Protein 3H90 (pdb70)

Radius of gyration: 41.98 Å; Cα contacts (8 Å, |Δi|>4): 1700; chains: 4; bounding box: 96×103×106 Å

Structure (mmCIF, N/CA/C/O backbone):
data_3H90
#
_entry.id   3H90
#
_cell.length_a   105.657
_cell.length_b   130.704
_cell.length_c   115.757
_cell.angle_alpha   90.00
_cell.angle_beta   93.28
_cell.angle_gamma   90.00
#
_symmetry.space_group_name_H-M   'P 1 21 1'
#
loop_
_entity.id
_entity.type
_entity.pdbx_description
1 polymer 'Ferrous-iron efflux pump fieF'
2 non-polymer 'MERCURY (II) ION'
3 non-polymer 'ZINC ION'
4 water water
#
loop_
_atom_site.group_PDB
_atom_site.id
_atom_site.type_symbol
_atom_site.label_atom_id
_atom_site.label_alt_id
_atom_site.label_comp_id
_atom_site.label_asym_id
_atom_site.label_entity_id
_atom_site.label_seq_id
_atom_site.pdbx_PDB_ins_code
_atom_site.Cartn_x
_atom_site.Cartn_y
_atom_site.Cartn_z
_atom_site.occupancy
_atom_site.B_iso_or_equiv
_atom_site.auth_seq_id
_atom_site.auth_comp_id
_atom_site.auth_asym_id
_atom_site.auth_atom_id
_atom_site.pdbx_PDB_model_num
ATOM 1 N N . LEU A 1 1 ? -18.186 -26.336 -20.518 1.00 129.83 8 LEU A N 1
ATOM 2 C CA . LEU A 1 1 ? -18.224 -25.203 -19.545 1.00 120.74 8 LEU A CA 1
ATOM 3 C C . LEU A 1 1 ? -18.346 -23.830 -20.224 1.00 120.23 8 LEU A C 1
ATOM 4 O O . LEU A 1 1 ? -17.393 -23.339 -20.838 1.00 125.73 8 LEU A O 1
ATOM 9 N N . VAL A 1 2 ? -19.536 -23.233 -20.118 1.00 113.96 9 VAL A N 1
ATOM 10 C CA . VAL A 1 2 ? -19.778 -21.847 -20.544 1.00 112.00 9 VAL A CA 1
ATOM 11 C C . VAL A 1 2 ? -19.431 -20.898 -19.376 1.00 104.39 9 VAL A C 1
ATOM 12 O O . VAL A 1 2 ? -18.956 -21.351 -18.328 1.00 100.79 9 VAL A O 1
ATOM 16 N N . SER A 1 3 ? -19.655 -19.595 -19.553 1.00 102.07 10 SER A N 1
ATOM 17 C CA . SER A 1 3 ? -19.341 -18.610 -18.513 1.00 95.84 10 SER A CA 1
ATOM 18 C C . SER A 1 3 ? -20.597 -18.139 -17.784 1.00 88.27 10 SER A C 1
ATOM 19 O O . SER A 1 3 ? -21.695 -18.630 -18.055 1.00 86.45 10 SER A O 1
ATOM 22 N N . ARG A 1 4 ? -20.429 -17.184 -16.869 1.00 83.76 11 ARG A N 1
ATOM 23 C CA . ARG A 1 4 ? -21.533 -16.606 -16.095 1.00 77.32 11 ARG A CA 1
ATOM 24 C C . ARG A 1 4 ? -22.668 -15.972 -16.922 1.00 77.59 11 ARG A C 1
ATOM 25 O O . ARG A 1 4 ? -23.663 -15.504 -16.364 1.00 75.25 11 ARG A O 1
ATOM 33 N N . ALA A 1 5 ? -22.514 -15.966 -18.246 1.00 80.29 12 ALA A N 1
ATOM 34 C CA . ALA A 1 5 ? -23.616 -15.680 -19.164 1.00 80.12 12 ALA A CA 1
ATOM 35 C C . ALA A 1 5 ? -24.616 -16.837 -19.163 1.00 74.58 12 ALA A C 1
ATOM 36 O O . ALA A 1 5 ? -25.640 -16.788 -19.853 1.00 74.96 12 ALA A O 1
ATOM 38 N N . ALA A 1 6 ? -24.299 -17.880 -18.393 1.00 69.45 13 ALA A N 1
ATOM 39 C CA . ALA A 1 6 ? -25.239 -18.951 -18.092 1.00 64.74 13 ALA A CA 1
ATOM 40 C C . ALA A 1 6 ? -26.445 -18.371 -17.361 1.00 60.55 13 ALA A C 1
ATOM 41 O O . ALA A 1 6 ? -27.572 -18.791 -17.597 1.00 59.32 13 ALA A O 1
ATOM 43 N N . ILE A 1 7 ? -26.206 -17.385 -16.495 1.00 59.11 14 ILE A N 1
ATOM 44 C CA . ILE A 1 7 ? -27.296 -16.705 -15.778 1.00 56.83 14 ILE A CA 1
ATOM 45 C C . ILE A 1 7 ? -28.071 -15.762 -16.692 1.00 58.93 14 ILE A C 1
ATOM 46 O O . ILE A 1 7 ? -29.305 -15.694 -16.623 1.00 57.56 14 ILE A O 1
ATOM 51 N N . ALA A 1 8 ? -27.348 -15.042 -17.551 1.00 62.87 15 ALA A N 1
ATOM 52 C CA . ALA A 1 8 ? -27.988 -14.270 -18.605 1.00 66.29 15 ALA A CA 1
ATOM 53 C C . ALA A 1 8 ? -29.084 -15.128 -19.279 1.00 64.31 15 ALA A C 1
ATOM 54 O O . ALA A 1 8 ? -30.210 -14.667 -19.455 1.00 63.89 15 ALA A O 1
ATOM 56 N N . ALA A 1 9 ? -28.758 -16.389 -19.585 1.00 63.60 16 ALA A N 1
ATOM 57 C CA . ALA A 1 9 ? -29.670 -17.316 -20.276 1.00 63.67 16 ALA A CA 1
ATOM 58 C C . ALA A 1 9 ? -30.953 -17.651 -19.506 1.00 59.78 16 ALA A C 1
ATOM 59 O O . ALA A 1 9 ? -32.029 -17.723 -20.104 1.00 60.36 16 ALA A O 1
ATOM 61 N N . THR A 1 10 ? -30.852 -17.853 -18.193 1.00 57.08 17 THR A N 1
ATOM 62 C CA . THR A 1 10 ? -32.045 -18.155 -17.381 1.00 55.25 17 THR A CA 1
ATOM 63 C C . THR A 1 10 ? -33.061 -17.014 -17.355 1.00 55.75 17 THR A C 1
ATOM 64 O O . THR A 1 10 ? -34.278 -17.254 -17.266 1.00 54.56 17 THR A O 1
ATOM 68 N N . ALA A 1 11 ? -32.540 -15.785 -17.410 1.00 58.16 18 ALA A N 1
ATOM 69 C CA . ALA A 1 11 ? -33.352 -14.577 -17.403 1.00 60.62 18 ALA A CA 1
ATOM 70 C C . ALA A 1 11 ? -34.409 -14.561 -18.522 1.00 62.19 18 ALA A C 1
ATOM 71 O O . ALA A 1 11 ? -35.554 -14.158 -18.278 1.00 62.21 18 ALA A O 1
ATOM 73 N N . MET A 1 12 ? -34.043 -15.003 -19.732 1.00 64.67 19 MET A N 1
ATOM 74 C CA . MET A 1 12 ? -35.032 -15.151 -20.807 1.00 66.95 19 MET A CA 1
ATOM 75 C C . MET A 1 12 ? -35.837 -16.409 -20.592 1.00 64.70 19 MET A C 1
ATOM 76 O O . MET A 1 12 ? -36.995 -16.485 -20.999 1.00 64.88 19 MET A O 1
ATOM 81 N N . ALA A 1 13 ? -35.218 -17.410 -19.974 1.00 63.74 20 ALA A N 1
ATOM 82 C CA . ALA A 1 13 ? -35.926 -18.651 -19.683 1.00 63.51 20 ALA A CA 1
ATOM 83 C C . ALA A 1 13 ? -37.116 -18.362 -18.771 1.00 62.26 20 ALA A C 1
ATOM 84 O O . ALA A 1 13 ? -38.111 -19.088 -18.796 1.00 62.49 20 ALA A O 1
ATOM 86 N N . SER A 1 14 ? -36.999 -17.298 -17.974 1.00 62.42 21 SER A N 1
ATOM 87 C CA . SER A 1 14 ? -38.125 -16.767 -17.218 1.00 63.48 21 SER A CA 1
ATOM 88 C C . SER A 1 14 ? -39.156 -16.160 -18.162 1.00 65.51 21 SER A C 1
ATOM 89 O O . SER A 1 14 ? -40.365 -16.285 -17.943 1.00 65.76 21 SER A O 1
ATOM 92 N N . LEU A 1 15 ? -38.668 -15.503 -19.212 1.00 68.33 22 LEU A N 1
ATOM 93 C CA . LEU A 1 15 ? -39.534 -14.933 -20.246 1.00 71.47 22 LEU A CA 1
ATOM 94 C C . LEU A 1 15 ? -40.063 -16.015 -21.189 1.00 72.93 22 LEU A C 1
ATOM 95 O O . LEU A 1 15 ? -40.763 -15.713 -22.151 1.00 74.99 22 LEU A O 1
ATOM 100 N N . LEU A 1 16 ? -39.710 -17.272 -20.908 1.00 73.54 23 LEU A N 1
ATOM 101 C CA . LEU A 1 16 ? -40.355 -18.430 -21.530 1.00 76.60 23 LEU A CA 1
ATOM 102 C C . LEU A 1 16 ? -41.836 -18.399 -21.176 1.00 77.46 23 LEU A C 1
ATOM 103 O O . LEU A 1 16 ? -42.693 -18.786 -21.983 1.00 79.36 23 LEU A O 1
ATOM 108 N N . LEU A 1 17 ? -42.121 -17.905 -19.972 1.00 77.60 24 LEU A N 1
ATOM 109 C CA . LEU A 1 17 ? -43.490 -17.773 -19.496 1.00 80.08 24 LEU A CA 1
ATOM 110 C C . LEU A 1 17 ? -44.289 -16.718 -20.304 1.00 82.60 24 LEU A C 1
ATOM 111 O O . LEU A 1 17 ? -45.485 -16.501 -20.065 1.00 83.27 24 LEU A O 1
ATOM 116 N N . LEU A 1 18 ? -43.611 -16.087 -21.268 1.00 85.76 25 LEU A N 1
ATOM 117 C CA . LEU A 1 18 ? -44.265 -15.298 -22.317 1.00 90.08 25 LEU A CA 1
ATOM 118 C C . LEU A 1 18 ? -45.268 -16.139 -23.100 1.00 92.83 25 LEU A C 1
ATOM 119 O O . LEU A 1 18 ? -46.354 -15.658 -23.438 1.00 94.04 25 LEU A O 1
ATOM 124 N N . ILE A 1 19 ? -44.904 -17.386 -23.400 1.00 95.67 26 ILE A N 1
ATOM 125 C CA . ILE A 1 19 ? -45.824 -18.280 -24.108 1.00 100.28 26 ILE A CA 1
ATOM 126 C C . ILE A 1 19 ? -46.960 -18.727 -23.190 1.00 100.89 26 ILE A C 1
ATOM 127 O O . ILE A 1 19 ? -48.055 -19.023 -23.667 1.00 103.00 26 ILE A O 1
ATOM 132 N N . LYS A 1 20 ? -46.695 -18.755 -21.881 1.00 100.94 27 LYS A N 1
ATOM 133 C CA . LYS A 1 20 ? -47.713 -19.103 -20.892 1.00 103.74 27 LYS A CA 1
ATOM 134 C C . LYS A 1 20 ? -48.792 -18.022 -20.774 1.00 105.72 27 LYS A C 1
ATOM 135 O O . LYS A 1 20 ? -49.954 -18.328 -20.483 1.00 107.50 27 LYS A O 1
ATOM 141 N N . ILE A 1 21 ? -48.405 -16.764 -20.995 1.00 107.60 28 ILE A N 1
ATOM 142 C CA . ILE A 1 21 ? -49.369 -15.663 -21.046 1.00 111.53 28 ILE A CA 1
ATOM 143 C C . ILE A 1 21 ? -50.233 -15.810 -22.295 1.00 115.41 28 ILE A C 1
ATOM 144 O O . ILE A 1 21 ? -51.394 -15.408 -22.295 1.00 116.77 28 ILE A O 1
ATOM 149 N N . PHE A 1 22 ? -49.662 -16.398 -23.348 1.00 119.41 29 PHE A N 1
ATOM 150 C CA . PHE A 1 22 ? -50.430 -16.723 -24.544 1.00 125.32 29 PHE A CA 1
ATOM 151 C C . PHE A 1 22 ? -51.145 -18.072 -24.414 1.00 128.91 29 PHE A C 1
ATOM 152 O O . PHE A 1 22 ? -52.164 -18.303 -25.067 1.00 131.45 29 PHE A O 1
ATOM 160 N N . ALA A 1 23 ? -50.618 -18.954 -23.567 1.00 131.27 30 ALA A N 1
ATOM 161 C CA . ALA A 1 23 ? -51.290 -20.216 -23.255 1.00 137.08 30 ALA A CA 1
ATOM 162 C C . ALA A 1 23 ? -52.417 -19.976 -22.254 1.00 139.44 30 ALA A C 1
ATOM 163 O O . ALA A 1 23 ? -52.863 -20.892 -21.561 1.00 142.30 30 ALA A O 1
ATOM 165 N N . TRP A 1 24 ? -52.845 -18.720 -22.176 1.00 140.80 31 TRP A N 1
ATOM 166 C CA . TRP A 1 24 ? -54.084 -18.334 -21.525 1.00 145.51 31 TRP A CA 1
ATOM 167 C C . TRP A 1 24 ? -55.134 -18.260 -22.648 1.00 149.54 31 TRP A C 1
ATOM 168 O O . TRP A 1 24 ? -54.763 -18.268 -23.824 1.00 149.77 31 TRP A O 1
ATOM 179 N N . TRP A 1 25 ? -56.425 -18.203 -22.317 1.00 154.92 32 TRP A N 1
ATOM 180 C CA . TRP A 1 25 ? -57.445 -18.057 -23.368 1.00 159.65 32 TRP A CA 1
ATOM 181 C C . TRP A 1 25 ? -58.689 -17.232 -23.054 1.00 162.88 32 TRP A C 1
ATOM 182 O O . TRP A 1 25 ? -59.354 -17.429 -22.034 1.00 165.34 32 TRP A O 1
ATOM 193 N N . TYR A 1 26 ? -58.980 -16.312 -23.968 1.00 165.05 33 TYR A N 1
ATOM 194 C CA . TYR A 1 26 ? -60.244 -15.588 -24.004 1.00 169.52 33 TYR A CA 1
ATOM 195 C C . TYR A 1 26 ? -60.941 -15.790 -25.362 1.00 171.90 33 TYR A C 1
ATOM 196 O O . TYR A 1 26 ? -62.150 -16.041 -25.412 1.00 174.68 33 TYR A O 1
ATOM 205 N N . THR A 1 27 ? -60.177 -15.680 -26.451 1.00 172.16 34 THR A N 1
ATOM 206 C CA . THR A 1 27 ? -60.710 -15.849 -27.814 1.00 175.59 34 THR A CA 1
ATOM 207 C C . THR A 1 27 ? -60.829 -17.331 -28.202 1.00 178.42 34 THR A C 1
ATOM 208 O O . THR A 1 27 ? -61.642 -17.695 -29.057 1.00 182.23 34 THR A O 1
ATOM 212 N N . GLY A 1 28 ? -60.015 -18.175 -27.570 1.00 177.48 35 GLY A N 1
ATOM 213 C CA . GLY A 1 28 ? -60.115 -19.626 -27.726 1.00 181.03 35 GLY A CA 1
ATOM 214 C C . GLY A 1 28 ? -61.341 -20.158 -27.008 1.00 183.03 35 GLY A C 1
ATOM 215 O O . GLY A 1 28 ? -62.115 -20.928 -27.574 1.00 188.22 35 GLY A O 1
ATOM 216 N N . SER A 1 29 ? -61.503 -19.746 -25.752 1.00 216.03 36 SER A N 1
ATOM 217 C CA . SER A 1 29 ? -62.700 -20.030 -24.964 1.00 214.77 36 SER A CA 1
ATOM 218 C C . SER A 1 29 ? -62.981 -18.859 -24.029 1.00 210.92 36 SER A C 1
ATOM 219 O O . SER A 1 29 ? -62.143 -18.505 -23.199 1.00 207.17 36 SER A O 1
ATOM 222 N N . VAL A 1 30 ? -64.161 -18.261 -24.177 1.00 211.64 37 VAL A N 1
ATOM 223 C CA . VAL A 1 30 ? -64.543 -17.080 -23.397 1.00 208.16 37 VAL A CA 1
ATOM 224 C C . VAL A 1 30 ? -64.791 -17.417 -21.915 1.00 202.98 37 VAL A C 1
ATOM 225 O O . VAL A 1 30 ? -65.924 -17.616 -21.471 1.00 203.69 37 VAL A O 1
ATOM 229 N N . SER A 1 31 ? -63.693 -17.497 -21.169 1.00 197.21 38 SER A N 1
ATOM 230 C CA . SER A 1 31 ? -63.710 -17.803 -19.743 1.00 191.43 38 SER A CA 1
ATOM 231 C C . SER A 1 31 ? -62.454 -17.211 -19.110 1.00 186.04 38 SER A C 1
ATOM 232 O O . SER A 1 31 ? -61.391 -17.185 -19.740 1.00 185.98 38 SER A O 1
ATOM 235 N N . ILE A 1 32 ? -62.575 -16.734 -17.873 1.00 180.56 39 ILE A N 1
ATOM 236 C CA . ILE A 1 32 ? -61.469 -16.034 -17.208 1.00 174.67 39 ILE A CA 1
ATOM 237 C C . ILE A 1 32 ? -61.254 -16.473 -15.752 1.00 169.11 39 ILE A C 1
ATOM 238 O O . ILE A 1 32 ? -62.210 -16.629 -14.984 1.00 168.75 39 ILE A O 1
ATOM 243 N N . LEU A 1 33 ? -59.987 -16.690 -15.402 1.00 163.60 40 LEU A N 1
ATOM 244 C CA . LEU A 1 33 ? -59.575 -16.939 -14.024 1.00 157.35 40 LEU A CA 1
ATOM 245 C C . LEU A 1 33 ? -58.501 -15.908 -13.634 1.00 152.77 40 LEU A C 1
ATOM 246 O O . LEU A 1 33 ? -58.268 -14.946 -14.372 1.00 153.26 40 LEU A O 1
ATOM 251 N N . ALA A 1 34 ? -57.853 -16.101 -12.485 1.00 147.12 41 ALA A N 1
ATOM 252 C CA . ALA A 1 34 ? -56.912 -15.108 -11.948 1.00 141.85 41 ALA A CA 1
ATOM 253 C C . ALA A 1 34 ? -55.450 -15.308 -12.364 1.00 138.56 41 ALA A C 1
ATOM 254 O O . ALA A 1 34 ? -54.686 -14.342 -12.422 1.00 137.34 41 ALA A O 1
ATOM 256 N N . ALA A 1 35 ? -55.069 -16.551 -12.656 1.00 135.97 42 ALA A N 1
ATOM 257 C CA . ALA A 1 35 ? -53.675 -16.893 -12.975 1.00 132.17 42 ALA A CA 1
ATOM 258 C C . ALA A 1 35 ? -53.225 -16.488 -14.391 1.00 131.51 42 ALA A C 1
ATOM 259 O O . ALA A 1 35 ? -52.329 -17.114 -14.973 1.00 131.50 42 ALA A O 1
ATOM 261 N N . LEU A 1 36 ? -53.855 -15.447 -14.934 1.00 129.90 43 LEU A N 1
ATOM 262 C CA . LEU A 1 36 ? -53.421 -14.812 -16.182 1.00 128.60 43 LEU A CA 1
ATOM 263 C C . LEU A 1 36 ? -52.728 -13.481 -15.866 1.00 124.89 43 LEU A C 1
ATOM 264 O O . LEU A 1 36 ? -52.043 -12.902 -16.717 1.00 125.34 43 LEU A O 1
ATOM 269 N N . VAL A 1 37 ? -52.925 -13.013 -14.634 1.00 120.21 44 VAL A N 1
ATOM 270 C CA . VAL A 1 37 ? -52.356 -11.758 -14.147 1.00 115.96 44 VAL A CA 1
ATOM 271 C C . VAL A 1 37 ? -51.110 -12.041 -13.317 1.00 111.24 44 VAL A C 1
ATOM 272 O O . VAL A 1 37 ? -50.130 -11.302 -13.395 1.00 110.16 44 VAL A O 1
ATOM 276 N N . ASP A 1 38 ? -51.156 -13.109 -12.523 1.00 107.41 45 ASP A N 1
ATOM 277 C CA . ASP A 1 38 ? -49.976 -13.594 -11.817 1.00 102.63 45 ASP A CA 1
ATOM 278 C C . ASP A 1 38 ? -48.849 -13.838 -12.825 1.00 100.86 45 ASP A C 1
ATOM 279 O O . ASP A 1 38 ? -47.690 -13.531 -12.549 1.00 99.20 45 ASP A O 1
ATOM 284 N N . SER A 1 39 ? -49.200 -14.363 -13.998 1.00 100.28 46 SER A N 1
ATOM 285 C CA . SER A 1 39 ? -48.219 -14.609 -15.055 1.00 98.37 46 SER A CA 1
ATOM 286 C C . SER A 1 39 ? -48.014 -13.398 -15.987 1.00 97.45 46 SER A C 1
ATOM 287 O O . SER A 1 39 ? -47.170 -13.435 -16.886 1.00 97.88 46 SER A O 1
ATOM 290 N N . LEU A 1 40 ? -48.783 -12.332 -15.770 1.00 95.13 47 LEU A N 1
ATOM 291 C CA . LEU A 1 40 ? -48.519 -11.051 -16.433 1.00 93.84 47 LEU A CA 1
ATOM 292 C C . LEU A 1 40 ? -47.589 -10.213 -15.559 1.00 89.57 47 LEU A C 1
ATOM 293 O O . LEU A 1 40 ? -46.742 -9.477 -16.067 1.00 89.46 47 LEU A O 1
ATOM 298 N N . VAL A 1 41 ? -47.769 -10.331 -14.244 1.00 85.36 48 VAL A N 1
ATOM 299 C CA . VAL A 1 41 ? -46.820 -9.823 -13.259 1.00 80.66 48 VAL A CA 1
ATOM 300 C C . VAL A 1 41 ? -45.452 -10.470 -13.509 1.00 77.98 48 VAL A C 1
ATOM 301 O O . VAL A 1 41 ? -44.440 -9.773 -13.571 1.00 77.00 48 VAL A O 1
ATOM 305 N N . ASP A 1 42 ? -45.443 -11.793 -13.687 1.00 76.04 49 ASP A N 1
ATOM 306 C CA . ASP A 1 42 ? -44.219 -12.557 -13.966 1.00 73.27 49 ASP A CA 1
ATOM 307 C C . ASP A 1 42 ? -43.390 -11.991 -15.117 1.00 72.68 49 ASP A C 1
ATOM 308 O O . ASP A 1 42 ? -42.182 -11.807 -14.971 1.00 71.27 49 ASP A O 1
ATOM 313 N N . ILE A 1 43 ? -44.037 -11.716 -16.250 1.00 73.22 50 ILE A N 1
ATOM 314 C CA . ILE A 1 43 ? -43.357 -11.119 -17.404 1.00 72.76 50 ILE A CA 1
ATOM 315 C C . ILE A 1 43 ? -42.611 -9.857 -16.990 1.00 70.02 50 ILE A C 1
ATOM 316 O O . ILE A 1 43 ? -41.410 -9.746 -17.232 1.00 69.35 50 ILE A O 1
ATOM 321 N N . GLY A 1 44 ? -43.317 -8.926 -16.350 1.00 68.13 51 GLY A N 1
ATOM 322 C CA . GLY A 1 44 ? -42.712 -7.676 -15.887 1.00 65.01 51 GLY A CA 1
ATOM 323 C C . GLY A 1 44 ? -41.579 -7.903 -14.898 1.00 60.92 51 GLY A C 1
ATOM 324 O O . GLY A 1 44 ? -40.416 -7.587 -15.182 1.00 60.08 51 GLY A O 1
ATOM 325 N N . ALA A 1 45 ? -41.934 -8.467 -13.743 1.00 58.04 52 ALA A N 1
ATOM 326 C CA . ALA A 1 45 ? -40.990 -8.776 -12.670 1.00 54.28 52 ALA A CA 1
ATOM 327 C C . ALA A 1 45 ? -39.699 -9.387 -13.194 1.00 52.54 52 ALA A C 1
ATOM 328 O O . ALA A 1 45 ? -38.623 -8.797 -13.057 1.00 51.57 52 ALA A O 1
ATOM 330 N N . SER A 1 46 ? -39.804 -10.562 -13.805 1.00 51.70 53 SER A N 1
ATOM 331 C CA . SER A 1 46 ? -38.602 -11.265 -14.236 1.00 49.91 53 SER A CA 1
ATOM 332 C C . SER A 1 46 ? -37.976 -10.715 -15.522 1.00 49.95 53 SER A C 1
ATOM 333 O O . SER A 1 46 ? -36.859 -11.098 -15.882 1.00 49.69 53 SER A O 1
ATOM 336 N N . LEU A 1 47 ? -38.677 -9.804 -16.194 1.00 49.99 54 LEU A N 1
ATOM 337 C CA . LEU A 1 47 ? -38.056 -9.026 -17.263 1.00 49.77 54 LEU A CA 1
ATOM 338 C C . LEU A 1 47 ? -37.158 -7.952 -16.660 1.00 47.46 54 LEU A C 1
ATOM 339 O O . LEU A 1 47 ? -36.030 -7.750 -17.122 1.00 47.11 54 LEU A O 1
ATOM 344 N N . THR A 1 48 ? -37.669 -7.265 -15.634 1.00 45.53 55 THR A N 1
ATOM 345 C CA . THR A 1 48 ? -36.862 -6.348 -14.827 1.00 42.93 55 THR A CA 1
ATOM 346 C C . THR A 1 48 ? -35.632 -7.097 -14.381 1.00 40.52 55 THR A C 1
ATOM 347 O O . THR A 1 48 ? -34.518 -6.625 -14.574 1.00 39.99 55 THR A O 1
ATOM 351 N N . ASN A 1 49 ? -35.847 -8.277 -13.804 1.00 38.91 56 ASN A N 1
ATOM 352 C CA . ASN A 1 49 ? -34.754 -9.106 -13.325 1.00 36.85 56 ASN A CA 1
ATOM 353 C C . ASN A 1 49 ? -33.675 -9.366 -14.388 1.00 36.64 56 ASN A C 1
ATOM 354 O O . ASN A 1 49 ? -32.483 -9.312 -14.078 1.00 35.33 56 ASN A O 1
ATOM 359 N N . LEU A 1 50 ? -34.091 -9.617 -15.632 1.00 37.71 57 LEU A N 1
ATOM 360 C CA . LEU A 1 50 ? -33.145 -9.800 -16.741 1.00 38.03 57 LEU A CA 1
ATOM 361 C C . LEU A 1 50 ? -32.280 -8.563 -16.949 1.00 37.51 57 LEU A C 1
ATOM 362 O O . LEU A 1 50 ? -31.068 -8.662 -17.135 1.00 36.96 57 LEU A O 1
ATOM 367 N N . LEU A 1 51 ? -32.916 -7.398 -16.925 1.00 37.86 58 LEU A N 1
ATOM 368 C CA . LEU A 1 51 ? -32.207 -6.133 -17.052 1.00 37.47 58 LEU A CA 1
ATOM 369 C C . LEU A 1 51 ? -31.231 -5.924 -15.906 1.00 34.92 58 LEU A C 1
ATOM 370 O O . LEU A 1 51 ? -30.106 -5.512 -16.135 1.00 34.47 58 LEU A O 1
ATOM 375 N N . VAL A 1 52 ? -31.662 -6.214 -14.681 1.00 33.38 59 VAL A N 1
ATOM 376 C CA . VAL A 1 52 ? -30.824 -6.012 -13.510 1.00 31.54 59 VAL A CA 1
ATOM 377 C C . VAL A 1 52 ? -29.586 -6.908 -13.538 1.00 30.96 59 VAL A C 1
ATOM 378 O O . VAL A 1 52 ? -28.488 -6.452 -13.192 1.00 30.18 59 VAL A O 1
ATOM 382 N N . VAL A 1 53 ? -29.742 -8.168 -13.954 1.00 31.51 60 VAL A N 1
ATOM 383 C CA . VAL A 1 53 ? -28.572 -9.056 -14.059 1.00 31.20 60 VAL A CA 1
ATOM 384 C C . VAL A 1 53 ? -27.632 -8.549 -15.155 1.00 32.03 60 VAL A C 1
ATOM 385 O O . VAL A 1 53 ? -26.412 -8.524 -14.969 1.00 31.12 60 VAL A O 1
ATOM 389 N N . ARG A 1 54 ? -28.216 -8.117 -16.275 1.00 33.98 61 ARG A N 1
ATOM 390 C CA . ARG A 1 54 ? -27.453 -7.581 -17.388 1.00 35.61 61 ARG A CA 1
ATOM 391 C C . ARG A 1 54 ? -26.643 -6.355 -16.945 1.00 34.46 61 ARG A C 1
ATOM 392 O O . ARG A 1 54 ? -25.522 -6.142 -17.432 1.00 34.24 61 ARG A O 1
ATOM 400 N N . TYR A 1 55 ? -27.204 -5.576 -16.012 1.00 33.79 62 TYR A N 1
ATOM 401 C CA . TYR A 1 55 ? -26.463 -4.508 -15.338 1.00 32.76 62 TYR A CA 1
ATOM 402 C C . TYR A 1 55 ? -25.392 -5.116 -14.448 1.00 31.34 62 TYR A C 1
ATOM 403 O O . TYR A 1 55 ? -24.236 -4.676 -14.464 1.00 30.85 62 TYR A O 1
ATOM 412 N N . SER A 1 56 ? -25.790 -6.142 -13.696 1.00 30.93 63 SER A N 1
ATOM 413 C CA . SER A 1 56 ? -24.907 -6.863 -12.780 1.00 30.15 63 SER A CA 1
ATOM 414 C C . SER A 1 56 ? -23.616 -7.346 -13.457 1.00 30.29 63 SER A C 1
ATOM 415 O O . SER A 1 56 ? -22.539 -7.377 -12.824 1.00 29.31 63 SER A O 1
ATOM 418 N N . LEU A 1 57 ? -23.723 -7.704 -14.739 1.00 31.56 64 LEU A N 1
ATOM 419 C CA . LEU A 1 57 ? -22.600 -8.313 -15.456 1.00 32.13 64 LEU A CA 1
ATOM 420 C C . LEU A 1 57 ? -21.569 -7.342 -16.038 1.00 32.64 64 LEU A C 1
ATOM 421 O O . LEU A 1 57 ? -20.503 -7.768 -16.496 1.00 32.35 64 LEU A O 1
ATOM 426 N N . GLN A 1 58 ? -21.887 -6.048 -16.025 1.00 33.73 65 GLN A N 1
ATOM 427 C CA . GLN A 1 58 ? -20.973 -5.032 -16.540 1.00 34.65 65 GLN A CA 1
ATOM 428 C C . GLN A 1 58 ? -19.676 -5.015 -15.763 1.00 33.48 65 GLN A C 1
ATOM 429 O O . GLN A 1 58 ? -19.686 -5.221 -14.553 1.00 32.83 65 GLN A O 1
ATOM 435 N N . PRO A 1 59 ? -18.551 -4.782 -16.453 1.00 33.75 66 PRO A N 1
ATOM 436 C CA . PRO A 1 59 ? -17.260 -4.711 -15.776 1.00 32.84 66 PRO A CA 1
ATOM 437 C C . PRO A 1 59 ? -17.050 -3.362 -15.099 1.00 32.90 66 PRO A C 1
ATOM 438 O O . PRO A 1 59 ? -17.913 -2.487 -15.198 1.00 33.50 66 PRO A O 1
ATOM 442 N N . ALA A 1 60 ? -15.913 -3.214 -14.418 1.00 32.48 67 ALA A N 1
ATOM 443 C CA . ALA A 1 60 ? -15.538 -1.990 -13.703 1.00 32.90 67 ALA A CA 1
ATOM 444 C C . ALA A 1 60 ? -15.804 -0.722 -14.500 1.00 34.46 67 ALA A C 1
ATOM 445 O O . ALA A 1 60 ? -15.413 -0.607 -15.660 1.00 35.04 67 ALA A O 1
ATOM 447 N N . ASP A 1 61 ? -16.454 0.227 -13.832 1.00 35.56 68 ASP A N 1
ATOM 448 C CA . ASP A 1 61 ? -17.016 1.438 -14.416 1.00 37.21 68 ASP A CA 1
ATOM 449 C C . ASP A 1 61 ? -16.100 2.585 -14.079 1.00 37.95 68 ASP A C 1
ATOM 450 O O . ASP A 1 61 ? -15.026 2.393 -13.509 1.00 37.07 68 ASP A O 1
ATOM 455 N N . ASP A 1 62 ? -16.530 3.797 -14.387 1.00 40.05 69 ASP A N 1
ATOM 456 C CA . ASP A 1 62 ? -15.801 4.944 -13.872 1.00 41.05 69 ASP A CA 1
ATOM 457 C C . ASP A 1 62 ? -16.178 5.186 -12.417 1.00 40.36 69 ASP A C 1
ATOM 458 O O . ASP A 1 62 ? -15.305 5.411 -11.586 1.00 40.29 69 ASP A O 1
ATOM 463 N N . ASN A 1 63 ? -17.470 5.122 -12.105 1.00 39.88 70 ASN A N 1
ATOM 464 C CA . ASN A 1 63 ? -17.902 5.309 -10.723 1.00 38.98 70 ASN A CA 1
ATOM 465 C C . ASN A 1 63 ? -18.413 4.064 -10.012 1.00 36.46 70 ASN A C 1
ATOM 466 O O . ASN A 1 63 ? -19.008 4.153 -8.937 1.00 36.68 70 ASN A O 1
ATOM 471 N N . HIS A 1 64 ? -18.163 2.904 -10.617 1.00 33.72 71 HIS A N 1
ATOM 472 C CA . HIS A 1 64 ? -18.209 1.617 -9.913 1.00 30.81 71 HIS A CA 1
ATOM 473 C C . HIS A 1 64 ? -16.859 0.912 -10.110 1.00 28.74 71 HIS A C 1
ATOM 474 O O . HIS A 1 64 ? -16.698 0.070 -10.983 1.00 27.99 71 HIS A O 1
ATOM 481 N N . SER A 1 65 ? -15.879 1.290 -9.301 1.00 27.56 72 SER A N 1
ATOM 482 C CA . SER A 1 65 ? -14.495 0.844 -9.497 1.00 25.78 72 SER A CA 1
ATOM 483 C C . SER A 1 65 ? -14.257 -0.578 -8.983 1.00 23.86 72 SER A C 1
ATOM 484 O O . SER A 1 65 ? -13.263 -1.227 -9.311 1.00 22.94 72 SER A O 1
ATOM 487 N N . PHE A 1 66 ? -15.192 -1.035 -8.160 1.00 23.02 73 PHE A N 1
ATOM 488 C CA . PHE A 1 66 ? -15.361 -2.445 -7.833 1.00 21.30 73 PHE A CA 1
ATOM 489 C C . PHE A 1 66 ? -16.439 -3.000 -8.780 1.00 20.42 73 PHE A C 1
ATOM 490 O O . PHE A 1 66 ? -16.680 -2.440 -9.841 1.00 20.81 73 PHE A O 1
ATOM 498 N N . GLY A 1 67 ? -17.096 -4.087 -8.432 1.00 19.47 74 GLY A N 1
ATOM 499 C CA . GLY A 1 67 ? -18.072 -4.653 -9.369 1.00 18.70 74 GLY A CA 1
ATOM 500 C C . GLY A 1 67 ? -19.318 -3.831 -9.701 1.00 18.26 74 GLY A C 1
ATOM 501 O O . GLY A 1 67 ? -19.400 -2.637 -9.440 1.00 18.69 74 GLY A O 1
ATOM 502 N N . HIS A 1 68 ? -20.266 -4.499 -10.338 1.00 17.38 75 HIS A N 1
ATOM 503 C CA . HIS A 1 68 ? -21.645 -4.093 -10.356 1.00 17.01 75 HIS A CA 1
ATOM 504 C C . HIS A 1 68 ? -22.368 -5.264 -9.694 1.00 16.42 75 HIS A C 1
ATOM 505 O O . HIS A 1 68 ? -23.608 -5.350 -9.704 1.00 16.65 75 HIS A O 1
ATOM 512 N N . GLY A 1 69 ? -21.570 -6.176 -9.131 1.00 15.17 76 GLY A N 1
ATOM 513 C CA . GLY A 1 69 ? -22.056 -7.456 -8.611 1.00 13.97 76 GLY A CA 1
ATOM 514 C C . GLY A 1 69 ? -23.287 -7.344 -7.735 1.00 13.49 76 GLY A C 1
ATOM 515 O O . GLY A 1 69 ? -24.300 -8.002 -7.999 1.00 13.80 76 GLY A O 1
ATOM 516 N N . LYS A 1 70 ? -23.184 -6.495 -6.709 1.00 12.71 77 LYS A N 1
ATOM 517 C CA . LYS A 1 70 ? -24.242 -6.255 -5.722 1.00 12.48 77 LYS A CA 1
ATOM 518 C C . LYS A 1 70 ? -25.650 -6.089 -6.312 1.00 12.47 77 LYS A C 1
ATOM 519 O O . LYS A 1 70 ? -26.657 -6.341 -5.631 1.00 12.49 77 LYS A O 1
ATOM 525 N N . ALA A 1 71 ? -25.714 -5.671 -7.575 1.00 12.11 78 ALA A N 1
ATOM 526 C CA . ALA A 1 71 ? -26.982 -5.561 -8.278 1.00 12.55 78 ALA A CA 1
ATOM 527 C C . ALA A 1 71 ? -27.800 -6.822 -8.071 1.00 12.62 78 ALA A C 1
ATOM 528 O O . ALA A 1 71 ? -29.004 -6.751 -7.828 1.00 13.06 78 ALA A O 1
ATOM 530 N N . GLU A 1 72 ? -27.134 -7.972 -8.146 1.00 12.48 79 GLU A N 1
ATOM 531 C CA . GLU A 1 72 ? -27.786 -9.266 -7.919 1.00 13.17 79 GLU A CA 1
ATOM 532 C C . GLU A 1 72 ? -28.433 -9.346 -6.534 1.00 12.83 79 GLU A C 1
ATOM 533 O O . GLU A 1 72 ? -29.624 -9.646 -6.413 1.00 12.94 79 GLU A O 1
ATOM 539 N N . SER A 1 73 ? -27.648 -9.059 -5.500 1.00 12.26 80 SER A N 1
ATOM 540 C CA . SER A 1 73 ? -28.141 -9.133 -4.129 1.00 12.65 80 SER A CA 1
ATOM 541 C C . SER A 1 73 ? -29.291 -8.158 -3.862 1.00 13.05 80 SER A C 1
ATOM 542 O O . SER A 1 73 ? -30.224 -8.488 -3.122 1.00 13.68 80 SER A O 1
ATOM 545 N N . LEU A 1 74 ? -29.224 -6.966 -4.462 1.00 12.86 81 LEU A N 1
ATOM 546 C CA . LEU A 1 74 ? -30.355 -6.039 -4.461 1.00 13.17 81 LEU A CA 1
ATOM 547 C C . LEU A 1 74 ? -31.536 -6.737 -5.104 1.00 13.83 81 LEU A C 1
ATOM 548 O O . LEU A 1 74 ? -32.583 -6.910 -4.472 1.00 14.26 81 LEU A O 1
ATOM 553 N N . ALA A 1 75 ? -31.348 -7.174 -6.350 1.00 14.24 82 ALA A N 1
ATOM 554 C CA . ALA A 1 75 ? -32.405 -7.854 -7.115 1.00 15.30 82 ALA A CA 1
ATOM 555 C C . ALA A 1 75 ? -33.014 -9.018 -6.323 1.00 15.74 82 ALA A C 1
ATOM 556 O O . ALA A 1 75 ? -34.228 -9.243 -6.363 1.00 16.18 82 ALA A O 1
ATOM 558 N N . ALA A 1 76 ? -32.160 -9.739 -5.596 1.00 15.86 83 ALA A N 1
ATOM 559 C CA . ALA A 1 76 ? -32.610 -10.792 -4.695 1.00 16.81 83 ALA A CA 1
ATOM 560 C C . ALA A 1 76 ? -33.475 -10.183 -3.610 1.00 17.85 83 ALA A C 1
ATOM 561 O O . ALA A 1 76 ? -34.668 -10.498 -3.519 1.00 18.37 83 ALA A O 1
ATOM 563 N N . LEU A 1 77 ? -32.882 -9.287 -2.820 1.00 18.63 84 LEU A N 1
ATOM 564 C CA . LEU A 1 77 ? -33.583 -8.663 -1.702 1.00 20.39 84 LEU A CA 1
ATOM 565 C C . LEU A 1 77 ? -34.900 -8.051 -2.131 1.00 22.22 84 LEU A C 1
ATOM 566 O O . LEU A 1 77 ? -35.867 -8.120 -1.384 1.00 23.14 84 LEU A O 1
ATOM 571 N N . ALA A 1 78 ? -34.940 -7.464 -3.327 1.00 23.81 85 ALA A N 1
ATOM 572 C CA . ALA A 1 78 ? -36.198 -6.969 -3.896 1.00 26.38 85 ALA A CA 1
ATOM 573 C C . ALA A 1 78 ? -37.223 -8.101 -3.968 1.00 28.07 85 ALA A C 1
ATOM 574 O O . ALA A 1 78 ? -38.345 -7.982 -3.445 1.00 28.67 85 ALA A O 1
ATOM 576 N N . GLN A 1 79 ? -36.811 -9.203 -4.595 1.00 29.72 86 GLN A N 1
ATOM 577 C CA . GLN A 1 79 ? -37.710 -10.320 -4.867 1.00 32.36 86 GLN A CA 1
ATOM 578 C C . GLN A 1 79 ? -38.118 -11.012 -3.579 1.00 34.13 86 GLN A C 1
ATOM 579 O O . GLN A 1 79 ? -39.296 -11.325 -3.392 1.00 34.84 86 GLN A O 1
ATOM 585 N N . SER A 1 80 ? -37.158 -11.203 -2.677 1.00 35.98 87 SER A N 1
ATOM 586 C CA . SER A 1 80 ? -37.434 -11.855 -1.398 1.00 38.79 87 SER A CA 1
ATOM 587 C C . SER A 1 80 ? -38.523 -11.148 -0.582 1.00 41.25 87 SER A C 1
ATOM 588 O O . SER A 1 80 ? -39.280 -11.806 0.125 1.00 42.12 87 SER A O 1
ATOM 591 N N . MET A 1 81 ? -38.599 -9.821 -0.674 1.00 43.62 88 MET A N 1
ATOM 592 C CA . MET A 1 81 ? -39.666 -9.074 -0.003 1.00 47.15 88 MET A CA 1
ATOM 593 C C . MET A 1 81 ? -41.020 -9.332 -0.663 1.00 48.79 88 MET A C 1
ATOM 594 O O . MET A 1 81 ? -42.016 -9.573 0.025 1.00 49.58 88 MET A O 1
ATOM 599 N N . PHE A 1 82 ? -41.046 -9.284 -1.995 1.00 50.56 89 PHE A N 1
ATOM 600 C CA . PHE A 1 82 ? -42.275 -9.494 -2.773 1.00 53.17 89 PHE A CA 1
ATOM 601 C C . PHE A 1 82 ? -42.764 -10.945 -2.707 1.00 54.81 89 PHE A C 1
ATOM 602 O O . PHE A 1 82 ? -43.964 -11.209 -2.723 1.00 55.52 89 PHE A O 1
ATOM 610 N N . ILE A 1 83 ? -41.824 -11.881 -2.639 1.00 56.45 90 ILE A N 1
ATOM 611 C CA . ILE A 1 83 ? -42.148 -13.293 -2.488 1.00 59.02 90 ILE A CA 1
ATOM 612 C C . ILE A 1 83 ? -42.529 -13.578 -1.032 1.00 61.39 90 ILE A C 1
ATOM 613 O O . ILE A 1 83 ? -43.416 -14.390 -0.762 1.00 62.20 90 ILE A O 1
ATOM 618 N N . SER A 1 84 ? -41.873 -12.880 -0.108 1.00 63.83 91 SER A N 1
ATOM 619 C CA . SER A 1 84 ? -42.202 -12.951 1.315 1.00 67.37 91 SER A CA 1
ATOM 620 C C . SER A 1 84 ? -43.576 -12.338 1.612 1.00 70.40 91 SER A C 1
ATOM 621 O O . SER A 1 84 ? -44.190 -12.630 2.641 1.00 71.17 91 SER A O 1
ATOM 624 N N . GLY A 1 85 ? -44.046 -11.483 0.708 1.00 73.35 92 GLY A N 1
ATOM 625 C CA . GLY A 1 85 ? -45.364 -10.868 0.830 1.00 78.24 92 GLY A CA 1
ATOM 626 C C . GLY A 1 85 ? -46.469 -11.800 0.375 1.00 81.76 92 GLY A C 1
ATOM 627 O O . GLY A 1 85 ? -47.410 -12.061 1.122 1.00 82.48 92 GLY A O 1
ATOM 628 N N . SER A 1 86 ? -46.341 -12.307 -0.851 1.00 84.89 93 SER A N 1
ATOM 629 C CA . SER A 1 86 ? -47.288 -13.263 -1.434 1.00 89.06 93 SER A CA 1
ATOM 630 C C . SER A 1 86 ? -47.478 -14.516 -0.576 1.00 92.19 93 SER A C 1
ATOM 631 O O . SER A 1 86 ? -48.514 -15.174 -0.649 1.00 93.19 93 SER A O 1
ATOM 634 N N . ALA A 1 87 ? -46.472 -14.829 0.237 1.00 95.56 94 ALA A N 1
ATOM 635 C CA . ALA A 1 87 ? -46.475 -16.022 1.079 1.00 99.90 94 ALA A CA 1
ATOM 636 C C . ALA A 1 87 ? -47.192 -15.820 2.409 1.00 103.44 94 ALA A C 1
ATOM 637 O O . ALA A 1 87 ? -47.764 -16.763 2.946 1.00 104.63 94 ALA A O 1
ATOM 639 N N . LEU A 1 88 ? -47.143 -14.605 2.950 1.00 107.13 95 LEU A N 1
ATOM 640 C CA . LEU A 1 88 ? -47.941 -14.274 4.128 1.00 111.89 95 LEU A CA 1
ATOM 641 C C . LEU A 1 88 ? -49.395 -14.068 3.700 1.00 115.36 95 LEU A C 1
ATOM 642 O O . LEU A 1 88 ? -50.323 -14.411 4.435 1.00 116.52 95 LEU A O 1
ATOM 647 N N . PHE A 1 89 ? -49.572 -13.515 2.500 1.00 118.90 96 PHE A N 1
ATOM 648 C CA . PHE A 1 89 ? -50.885 -13.356 1.878 1.00 123.45 96 PHE A CA 1
ATOM 649 C C . PHE A 1 89 ? -51.579 -14.709 1.757 1.00 126.89 96 PHE A C 1
ATOM 650 O O . PHE A 1 89 ? -52.766 -14.824 2.044 1.00 127.96 96 PHE A O 1
ATOM 658 N N . LEU A 1 90 ? -50.823 -15.726 1.351 1.00 136.55 97 LEU A N 1
ATOM 659 C CA . LEU A 1 90 ? -51.370 -17.062 1.121 1.00 137.53 97 LEU A CA 1
ATOM 660 C C . LEU A 1 90 ? -51.432 -17.924 2.387 1.00 135.30 97 LEU A C 1
ATOM 661 O O . LEU A 1 90 ? -52.141 -18.929 2.414 1.00 132.95 97 LEU A O 1
ATOM 666 N N . PHE A 1 91 ? -50.689 -17.547 3.425 1.00 138.19 98 PHE A N 1
ATOM 667 C CA . PHE A 1 91 ? -50.791 -18.240 4.710 1.00 137.36 98 PHE A CA 1
ATOM 668 C C . PHE A 1 91 ? -51.999 -17.740 5.485 1.00 138.12 98 PHE A C 1
ATOM 669 O O . PHE A 1 91 ? -52.667 -18.515 6.172 1.00 134.52 98 PHE A O 1
ATOM 677 N N . LEU A 1 92 ? -52.261 -16.439 5.383 1.00 145.03 99 LEU A N 1
ATOM 678 C CA . LEU A 1 92 ? -53.435 -15.838 6.006 1.00 148.04 99 LEU A CA 1
ATOM 679 C C . LEU A 1 92 ? -54.713 -16.187 5.245 1.00 151.09 99 LEU A C 1
ATOM 680 O O . LEU A 1 92 ? -55.796 -16.193 5.824 1.00 149.61 99 LEU A O 1
ATOM 685 N N . THR A 1 93 ? -54.574 -16.479 3.952 1.00 157.38 100 THR A N 1
ATOM 686 C CA . THR A 1 93 ? -55.662 -17.048 3.156 1.00 161.24 100 THR A CA 1
ATOM 687 C C . THR A 1 93 ? -55.852 -18.513 3.553 1.00 160.40 100 THR A C 1
ATOM 688 O O . THR A 1 93 ? -56.954 -19.052 3.453 1.00 159.69 100 THR A O 1
ATOM 692 N N . GLY A 1 94 ? -54.768 -19.140 4.013 1.00 162.20 101 GLY A N 1
ATOM 693 C CA . GLY A 1 94 ? -54.783 -20.526 4.486 1.00 163.43 101 GLY A CA 1
ATOM 694 C C . GLY A 1 94 ? -55.665 -20.744 5.703 1.00 163.02 101 GLY A C 1
ATOM 695 O O . GLY A 1 94 ? -56.389 -21.738 5.777 1.00 161.65 101 GLY A O 1
ATOM 696 N N . ILE A 1 95 ? -55.599 -19.821 6.661 1.00 165.51 102 ILE A N 1
ATOM 697 C CA . ILE A 1 95 ? -56.503 -19.841 7.817 1.00 166.39 102 ILE A CA 1
ATOM 698 C C . ILE A 1 95 ? -57.811 -19.086 7.557 1.00 170.83 102 ILE A C 1
ATOM 699 O O . ILE A 1 95 ? -58.788 -19.269 8.290 1.00 169.68 102 ILE A O 1
ATOM 704 N N . GLN A 1 96 ? -57.828 -18.250 6.515 1.00 177.64 103 GLN A N 1
ATOM 705 C CA . GLN A 1 96 ? -59.038 -17.518 6.126 1.00 183.07 103 GLN A CA 1
ATOM 706 C C . GLN A 1 96 ? -60.125 -18.499 5.714 1.00 184.48 103 GLN A C 1
ATOM 707 O O . GLN A 1 96 ? -61.081 -18.701 6.459 1.00 183.51 103 GLN A O 1
ATOM 713 N N . HIS A 1 97 ? -59.979 -19.115 4.542 1.00 188.36 104 HIS A N 1
ATOM 714 C CA . HIS A 1 97 ? -60.921 -20.159 4.148 1.00 190.62 104 HIS A CA 1
ATOM 715 C C . HIS A 1 97 ? -60.520 -21.552 4.649 1.00 189.59 104 HIS A C 1
ATOM 716 O O . HIS A 1 97 ? -60.488 -22.525 3.891 1.00 190.67 104 HIS A O 1
ATOM 723 N N . LEU A 1 98 ? -60.225 -21.627 5.948 1.00 188.81 105 LEU A N 1
ATOM 724 C CA . LEU A 1 98 ? -60.170 -22.898 6.661 1.00 188.22 105 LEU A CA 1
ATOM 725 C C . LEU A 1 98 ? -61.625 -23.336 6.830 1.00 190.08 105 LEU A C 1
ATOM 726 O O . LEU A 1 98 ? -62.058 -23.715 7.923 1.00 188.29 105 LEU A O 1
ATOM 731 N N . ILE A 1 99 ? -62.360 -23.276 5.717 1.00 194.81 106 ILE A N 1
ATOM 732 C CA . ILE A 1 99 ? -63.824 -23.417 5.657 1.00 197.94 106 ILE A CA 1
ATOM 733 C C . ILE A 1 99 ? -64.547 -22.441 6.609 1.00 198.25 106 ILE A C 1
ATOM 734 O O . ILE A 1 99 ? -65.459 -22.822 7.349 1.00 198.27 106 ILE A O 1
ATOM 739 N N . SER A 1 100 ? -64.112 -21.180 6.582 1.00 199.41 107 SER A N 1
ATOM 740 C CA . SER A 1 100 ? -64.831 -20.092 7.248 1.00 200.78 107 SER A CA 1
ATOM 741 C C . SER A 1 100 ? -65.947 -19.585 6.327 1.00 204.34 107 SER A C 1
ATOM 742 O O . SER A 1 100 ? -67.095 -19.485 6.764 1.00 205.94 107 SER A O 1
ATOM 745 N N . PRO A 1 101 ? -65.621 -19.245 5.058 1.00 205.89 108 PRO A N 1
ATOM 746 C CA . PRO A 1 101 ? -66.701 -19.266 4.080 1.00 208.22 108 PRO A CA 1
ATOM 747 C C . PRO A 1 101 ? -67.051 -20.720 3.755 1.00 206.54 108 PRO A C 1
ATOM 748 O O . PRO A 1 101 ? -67.884 -21.315 4.442 1.00 206.37 108 PRO A O 1
ATOM 752 N N . THR A 1 102 ? -66.400 -21.284 2.736 1.00 205.15 109 THR A N 1
ATOM 753 C CA . THR A 1 102 ? -66.637 -22.661 2.273 1.00 203.55 109 THR A CA 1
ATOM 754 C C . THR A 1 102 ? -65.678 -22.990 1.118 1.00 202.51 109 THR A C 1
ATOM 755 O O . THR A 1 102 ? -65.203 -22.072 0.447 1.00 203.99 109 THR A O 1
ATOM 759 N N . PRO A 1 103 ? -65.353 -24.289 0.911 1.00 199.94 110 PRO A N 1
ATOM 760 C CA . PRO A 1 103 ? -64.630 -24.686 -0.305 1.00 199.82 110 PRO A CA 1
ATOM 761 C C . PRO A 1 103 ? -65.385 -24.254 -1.567 1.00 201.12 110 PRO A C 1
ATOM 762 O O . PRO A 1 103 ? -66.297 -24.951 -2.019 1.00 203.10 110 PRO A O 1
ATOM 766 N N . MET A 1 104 ? -64.993 -23.104 -2.116 1.00 199.06 111 MET A N 1
ATOM 767 C CA . MET A 1 104 ? -65.748 -22.440 -3.185 1.00 199.12 111 MET A CA 1
ATOM 768 C C . MET A 1 104 ? -65.232 -22.691 -4.603 1.00 199.39 111 MET A C 1
ATOM 769 O O . MET A 1 104 ? -65.991 -22.553 -5.566 1.00 202.16 111 MET A O 1
ATOM 774 N N . THR A 1 105 ? -63.954 -23.048 -4.733 1.00 195.23 112 THR A N 1
ATOM 775 C CA . THR A 1 105 ? -63.366 -23.346 -6.043 1.00 194.80 112 THR A CA 1
ATOM 776 C C . THR A 1 105 ? -63.864 -24.710 -6.541 1.00 193.81 112 THR A C 1
ATOM 777 O O . THR A 1 105 ? -63.091 -25.660 -6.698 1.00 194.14 112 THR A O 1
ATOM 781 N N . ASP A 1 106 ? -65.172 -24.785 -6.773 1.00 191.35 113 ASP A N 1
ATOM 782 C CA . ASP A 1 106 ? -65.839 -25.995 -7.247 1.00 190.03 113 ASP A CA 1
ATOM 783 C C . ASP A 1 106 ? -65.971 -26.065 -8.771 1.00 191.60 113 ASP A C 1
ATOM 784 O O . ASP A 1 106 ? -65.954 -27.167 -9.325 1.00 194.11 113 ASP A O 1
ATOM 789 N N . PRO A 1 107 ? -66.121 -24.902 -9.454 1.00 189.76 114 PRO A N 1
ATOM 790 C CA . PRO A 1 107 ? -66.211 -24.931 -10.915 1.00 191.39 114 PRO A CA 1
ATOM 791 C C . PRO A 1 107 ? -65.086 -25.742 -11.549 1.00 190.55 114 PRO A C 1
ATOM 792 O O . PRO A 1 107 ? -63.916 -25.354 -11.469 1.00 189.78 114 PRO A O 1
ATOM 796 N N . GLY A 1 108 ? -65.450 -26.869 -12.158 1.00 190.13 115 GLY A N 1
ATOM 797 C CA . GLY A 1 108 ? -64.498 -27.708 -12.879 1.00 188.77 115 GLY A CA 1
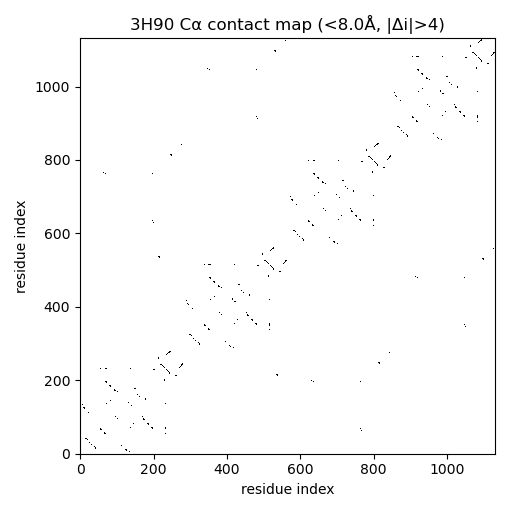ATOM 798 C C . GLY A 1 108 ? -64.086 -27.063 -14.187 1.00 189.28 115 GLY A C 1
ATOM 799 O O . GLY A 1 108 ? -64.095 -27.710 -15.236 1.00 193.73 115 GLY A O 1
ATOM 800 N N . VAL A 1 109 ? -63.730 -25.779 -14.112 1.00 184.25 116 VAL A N 1
ATOM 801 C CA . VAL A 1 109 ? -63.306 -24.987 -15.268 1.00 184.09 116 VAL A CA 1
ATOM 802 C C . VAL A 1 109 ? -62.077 -25.600 -15.931 1.00 184.96 116 VAL A C 1
ATOM 803 O O . VAL A 1 109 ? -61.216 -26.156 -15.247 1.00 183.32 116 VAL A O 1
ATOM 807 N N . GLY A 1 110 ? -62.018 -25.500 -17.260 1.00 186.53 117 GLY A N 1
ATOM 808 C CA . GLY A 1 110 ? -60.935 -26.072 -18.066 1.00 186.89 117 GLY A CA 1
ATOM 809 C C . GLY A 1 110 ? -59.578 -26.024 -17.394 1.00 182.52 117 GLY A C 1
ATOM 810 O O . GLY A 1 110 ? -58.795 -25.099 -17.614 1.00 183.43 117 GLY A O 1
ATOM 811 N N . VAL A 1 111 ? -59.306 -27.041 -16.578 1.00 140.67 118 VAL A N 1
ATOM 812 C CA . VAL A 1 111 ? -58.101 -27.105 -15.754 1.00 134.55 118 VAL A CA 1
ATOM 813 C C . VAL A 1 111 ? -56.869 -27.450 -16.605 1.00 132.03 118 VAL A C 1
ATOM 814 O O . VAL A 1 111 ? -55.759 -27.593 -16.081 1.00 129.83 118 VAL A O 1
ATOM 818 N N . ILE A 1 112 ? -57.081 -27.559 -17.920 1.00 131.38 119 ILE A N 1
ATOM 819 C CA . ILE A 1 112 ? -55.999 -27.790 -18.887 1.00 129.10 119 ILE A CA 1
ATOM 820 C C . ILE A 1 112 ? -54.985 -26.643 -18.878 1.00 126.48 119 ILE A C 1
ATOM 821 O O . ILE A 1 112 ? -53.860 -26.791 -19.366 1.00 126.17 119 ILE A O 1
ATOM 826 N N . VAL A 1 113 ? -55.398 -25.508 -18.316 1.00 123.57 120 VAL A N 1
ATOM 827 C CA . VAL A 1 113 ? -54.486 -24.395 -18.060 1.00 120.01 120 VAL A CA 1
ATOM 828 C C . VAL A 1 113 ? -53.510 -24.743 -16.932 1.00 114.59 120 VAL A C 1
ATOM 829 O O . VAL A 1 113 ? -52.303 -24.767 -17.158 1.00 113.49 120 VAL A O 1
ATOM 833 N N . THR A 1 114 ? -54.039 -25.058 -15.747 1.00 110.38 121 THR A N 1
ATOM 834 C CA . THR A 1 114 ? -53.210 -25.285 -14.556 1.00 105.32 121 THR A CA 1
ATOM 835 C C . THR A 1 114 ? -52.320 -26.531 -14.641 1.00 102.27 121 THR A C 1
ATOM 836 O O . THR A 1 114 ? -51.283 -26.592 -13.974 1.00 100.70 121 THR A O 1
ATOM 840 N N . ILE A 1 115 ? -52.715 -27.516 -15.450 1.00 100.85 122 ILE A N 1
ATOM 841 C CA . ILE A 1 115 ? -51.838 -28.666 -15.707 1.00 98.16 122 ILE A CA 1
ATOM 842 C C . ILE A 1 115 ? -50.703 -28.299 -16.673 1.00 97.28 122 ILE A C 1
ATOM 843 O O . ILE A 1 115 ? -49.551 -28.683 -16.447 1.00 96.31 122 ILE A O 1
ATOM 848 N N . VAL A 1 116 ? -51.020 -27.548 -17.730 1.00 97.01 123 VAL A N 1
ATOM 849 C CA . VAL A 1 116 ? -49.980 -27.011 -18.612 1.00 95.86 123 VAL A CA 1
ATOM 850 C C . VAL A 1 116 ? -49.093 -26.048 -17.818 1.00 92.46 123 VAL A C 1
ATOM 851 O O . VAL A 1 116 ? -47.868 -26.109 -17.916 1.00 91.53 123 VAL A O 1
ATOM 855 N N . ALA A 1 117 ? -49.726 -25.192 -17.014 1.00 89.94 124 ALA A N 1
ATOM 856 C CA . ALA A 1 117 ? -49.026 -24.291 -16.095 1.00 86.62 124 ALA A CA 1
ATOM 857 C C . ALA A 1 117 ? -47.949 -25.034 -15.309 1.00 83.28 124 ALA A C 1
ATOM 858 O O . ALA A 1 117 ? -46.782 -24.634 -15.328 1.00 82.45 124 ALA A O 1
ATOM 860 N N . LEU A 1 118 ? -48.337 -26.118 -14.635 1.00 80.83 125 LEU A N 1
ATOM 861 C CA . LEU A 1 118 ? -47.361 -26.978 -13.981 1.00 78.09 125 LEU A CA 1
ATOM 862 C C . LEU A 1 118 ? -46.256 -27.381 -14.950 1.00 77.80 125 LEU A C 1
ATOM 863 O O . LEU A 1 118 ? -45.089 -27.060 -14.725 1.00 76.99 125 LEU A O 1
ATOM 868 N N . ILE A 1 119 ? -46.642 -28.029 -16.048 1.00 78.26 126 ILE A N 1
ATOM 869 C CA . ILE A 1 119 ? -45.688 -28.681 -16.954 1.00 78.44 126 ILE A CA 1
ATOM 870 C C . ILE A 1 119 ? -44.580 -27.779 -17.535 1.00 77.76 126 ILE A C 1
ATOM 871 O O . ILE A 1 119 ? -43.435 -28.212 -17.645 1.00 77.79 126 ILE A O 1
ATOM 876 N N . CYS A 1 120 ? -44.909 -26.537 -17.879 1.00 76.85 127 CYS A N 1
ATOM 877 C CA . CYS A 1 120 ? -43.898 -25.613 -18.394 1.00 76.09 127 CYS A CA 1
ATOM 878 C C . CYS A 1 120 ? -43.211 -24.791 -17.290 1.00 72.94 127 CYS A C 1
ATOM 879 O O . CYS A 1 120 ? -42.109 -24.258 -17.497 1.00 72.49 127 CYS A O 1
ATOM 882 N N . THR A 1 121 ? -43.855 -24.695 -16.125 1.00 70.46 128 THR A N 1
ATOM 883 C CA . THR A 1 121 ? -43.206 -24.106 -14.952 1.00 67.76 128 THR A CA 1
ATOM 884 C C . THR A 1 121 ? -42.210 -25.112 -14.377 1.00 66.17 128 THR A C 1
ATOM 885 O O . THR A 1 121 ? -41.079 -24.739 -14.052 1.00 65.52 128 THR A O 1
ATOM 889 N N . ILE A 1 122 ? -42.624 -26.378 -14.276 1.00 65.46 129 ILE A N 1
ATOM 890 C CA . ILE A 1 122 ? -41.720 -27.476 -13.915 1.00 64.56 129 ILE A CA 1
ATOM 891 C C . ILE A 1 122 ? -40.453 -27.420 -14.783 1.00 64.69 129 ILE A C 1
ATOM 892 O O . ILE A 1 122 ? -39.333 -27.512 -14.265 1.00 64.06 129 ILE A O 1
ATOM 897 N N . ILE A 1 123 ? -40.643 -27.251 -16.095 1.00 65.42 130 ILE A N 1
ATOM 898 C CA . ILE A 1 123 ? -39.533 -27.158 -17.051 1.00 65.85 130 ILE A CA 1
ATOM 899 C C . ILE A 1 123 ? -38.567 -26.054 -16.658 1.00 63.95 130 ILE A C 1
ATOM 900 O O . ILE A 1 123 ? -37.360 -26.291 -16.559 1.00 63.98 130 ILE A O 1
ATOM 905 N N . LEU A 1 124 ? -39.111 -24.856 -16.439 1.00 62.47 131 LEU A N 1
ATOM 906 C CA . LEU A 1 124 ? -38.325 -23.673 -16.078 1.00 60.66 131 LEU A CA 1
ATOM 907 C C . LEU A 1 124 ? -37.527 -23.920 -14.803 1.00 58.75 131 LEU A C 1
ATOM 908 O O . LEU A 1 124 ? -36.293 -23.915 -14.831 1.00 58.28 131 LEU A O 1
ATOM 913 N N . VAL A 1 125 ? -38.249 -24.158 -13.705 1.00 57.61 132 VAL A N 1
ATOM 914 C CA . VAL A 1 125 ? -37.674 -24.339 -12.370 1.00 56.52 132 VAL A CA 1
ATOM 915 C C . VAL A 1 125 ? -36.452 -25.265 -12.352 1.00 57.01 132 VAL A C 1
ATOM 916 O O . VAL A 1 125 ? -35.517 -25.059 -11.568 1.00 56.68 132 VAL A O 1
ATOM 920 N N . SER A 1 126 ? -36.445 -26.265 -13.226 1.00 58.24 133 SER A N 1
ATOM 921 C CA . SER A 1 126 ? -35.302 -27.163 -13.314 1.00 59.45 133 SER A CA 1
ATOM 922 C C . SER A 1 126 ? -34.144 -26.580 -14.106 1.00 59.70 133 SER A C 1
ATOM 923 O O . SER A 1 126 ? -32.985 -26.755 -13.715 1.00 60.16 133 SER A O 1
ATOM 926 N N . PHE A 1 127 ? -34.435 -25.881 -15.202 1.00 59.93 134 PHE A N 1
ATOM 927 C CA . PHE A 1 127 ? -33.370 -25.165 -15.895 1.00 60.15 134 PHE A CA 1
ATOM 928 C C . PHE A 1 127 ? -32.764 -24.153 -14.936 1.00 58.61 134 PHE A C 1
ATOM 929 O O . PHE A 1 127 ? -31.545 -24.067 -14.817 1.00 58.38 134 PHE A O 1
ATOM 937 N N . GLN A 1 128 ? -33.633 -23.418 -14.241 1.00 58.04 135 GLN A N 1
ATOM 938 C CA . GLN A 1 128 ? -33.230 -22.511 -13.168 1.00 57.28 135 GLN A CA 1
ATOM 939 C C . GLN A 1 128 ? -32.377 -23.216 -12.118 1.00 58.24 135 GLN A C 1
ATOM 940 O O . GLN A 1 128 ? -31.269 -22.760 -11.823 1.00 58.16 135 GLN A O 1
ATOM 946 N N . ARG A 1 129 ? -32.869 -24.331 -11.573 1.00 59.86 136 ARG A N 1
ATOM 947 C CA . ARG A 1 129 ? -32.081 -25.098 -10.612 1.00 61.81 136 ARG A CA 1
ATOM 948 C C . ARG A 1 129 ? -30.737 -25.503 -11.191 1.00 63.03 136 ARG A C 1
ATOM 949 O O . ARG A 1 129 ? -29.736 -25.540 -10.465 1.00 63.47 136 ARG A O 1
ATOM 957 N N . TRP A 1 130 ? -30.704 -25.783 -12.494 1.00 64.38 137 TRP A N 1
ATOM 958 C CA . TRP A 1 130 ? -29.448 -26.154 -13.126 1.00 66.38 137 TRP A CA 1
ATOM 959 C C . TRP A 1 130 ? -28.415 -25.023 -13.086 1.00 65.04 137 TRP A C 1
ATOM 960 O O . TRP A 1 130 ? -27.257 -25.265 -12.738 1.00 65.59 137 TRP A O 1
ATOM 971 N N . VAL A 1 131 ? -28.835 -23.804 -13.424 1.00 63.39 138 VAL A N 1
ATOM 972 C CA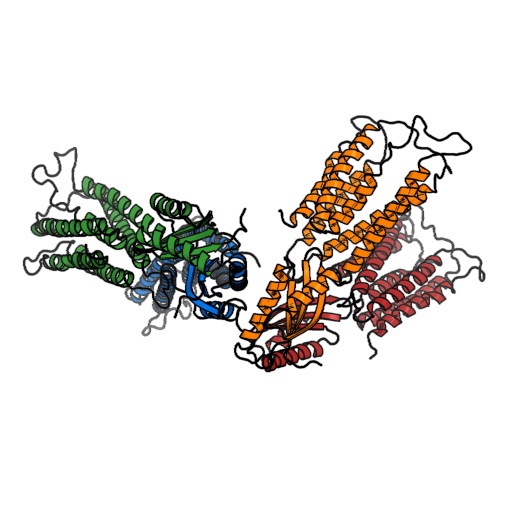 . VAL A 1 131 ? -27.947 -22.639 -13.332 1.00 62.12 138 VAL A CA 1
ATOM 973 C C . VAL A 1 131 ? -27.596 -22.261 -11.898 1.00 61.34 138 VAL A C 1
ATOM 974 O O . VAL A 1 131 ? -26.452 -21.925 -11.623 1.00 61.19 138 VAL A O 1
ATOM 978 N N . VAL A 1 132 ? -28.568 -22.322 -10.991 1.00 61.12 139 VAL A N 1
ATOM 979 C CA . VAL A 1 132 ? -28.297 -22.094 -9.571 1.00 61.40 139 VAL A CA 1
ATOM 980 C C . VAL A 1 132 ? -27.152 -22.991 -9.104 1.00 63.06 139 VAL A C 1
ATOM 981 O O . VAL A 1 132 ? -26.252 -22.539 -8.403 1.00 63.31 139 VAL A O 1
ATOM 985 N N . ARG A 1 133 ? -27.184 -24.259 -9.508 1.00 64.88 140 ARG A N 1
ATOM 986 C CA . ARG A 1 133 ? -26.121 -25.195 -9.160 1.00 67.47 140 ARG A CA 1
ATOM 987 C C . ARG A 1 133 ? -24.797 -24.832 -9.847 1.00 66.86 140 ARG A C 1
ATOM 988 O O . ARG A 1 133 ? -23.758 -24.820 -9.202 1.00 67.69 140 ARG A O 1
ATOM 996 N N . ARG A 1 134 ? -24.853 -24.518 -11.142 1.00 65.91 141 ARG A N 1
ATOM 997 C CA . ARG A 1 134 ? -23.658 -24.218 -11.949 1.00 65.90 141 ARG A CA 1
ATOM 998 C C . ARG A 1 134 ? -22.976 -22.925 -11.528 1.00 62.83 141 ARG A C 1
ATOM 999 O O . ARG A 1 134 ? -21.751 -22.830 -11.518 1.00 63.46 141 ARG A O 1
ATOM 1007 N N . THR A 1 135 ? -23.788 -21.926 -11.205 1.00 59.34 142 THR A N 1
ATOM 1008 C CA . THR A 1 135 ? -23.320 -20.597 -10.829 1.00 56.09 142 THR A CA 1
ATOM 1009 C C . THR A 1 135 ? -24.194 -20.080 -9.700 1.00 54.03 142 THR A C 1
ATOM 1010 O O . THR A 1 135 ? -25.408 -19.931 -9.865 1.00 53.65 142 THR A O 1
ATOM 1014 N N . GLN A 1 136 ? -23.574 -19.785 -8.567 1.00 52.12 143 GLN A N 1
ATOM 1015 C CA . GLN A 1 136 ? -24.293 -19.598 -7.311 1.00 50.65 143 GLN A CA 1
ATOM 1016 C C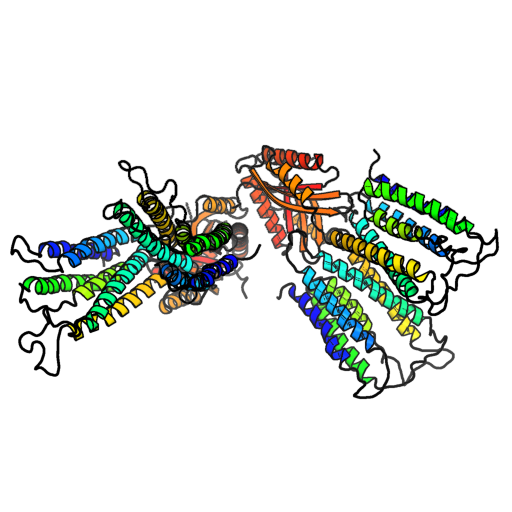 . GLN A 1 136 ? -25.328 -18.478 -7.246 1.00 48.28 143 GLN A C 1
ATOM 1017 O O . GLN A 1 136 ? -25.779 -18.112 -6.165 1.00 48.95 143 GLN A O 1
ATOM 1023 N N . SER A 1 137 ? -25.732 -17.981 -8.408 1.00 45.24 144 SER A N 1
ATOM 1024 C CA . SER A 1 137 ? -26.512 -16.748 -8.556 1.00 43.06 144 SER A CA 1
ATOM 1025 C C . SER A 1 137 ? -27.633 -16.459 -7.549 1.00 42.54 144 SER A C 1
ATOM 1026 O O . SER A 1 137 ? -28.732 -17.032 -7.622 1.00 42.19 144 SER A O 1
ATOM 1029 N N . GLN A 1 138 ? -27.309 -15.545 -6.627 1.00 41.81 145 GLN A N 1
ATOM 1030 C CA . GLN A 1 138 ? -28.245 -14.846 -5.747 1.00 41.53 145 GLN A CA 1
ATOM 1031 C C . GLN A 1 138 ? -29.490 -14.454 -6.515 1.00 40.54 145 GLN A C 1
ATOM 1032 O O . GLN A 1 138 ? -30.617 -14.763 -6.117 1.00 40.96 145 GLN A O 1
ATOM 1038 N N . ALA A 1 139 ? -29.251 -13.768 -7.631 1.00 38.93 146 ALA A N 1
ATOM 1039 C CA . ALA A 1 139 ? -30.296 -13.196 -8.472 1.00 38.48 146 ALA A CA 1
ATOM 1040 C C . ALA A 1 139 ? -31.239 -14.224 -9.049 1.00 37.17 146 ALA A C 1
ATOM 1041 O O . ALA A 1 139 ? -32.446 -14.039 -8.982 1.00 38.04 146 ALA A O 1
ATOM 1043 N N . VAL A 1 140 ? -30.697 -15.298 -9.617 1.00 35.36 147 VAL A N 1
ATOM 1044 C CA . VAL A 1 140 ? -31.554 -16.282 -10.286 1.00 34.88 147 VAL A CA 1
ATOM 1045 C C . VAL A 1 140 ? -32.235 -17.195 -9.279 1.00 34.72 147 VAL A C 1
ATOM 1046 O O . VAL A 1 140 ? -33.307 -17.743 -9.559 1.00 34.51 147 VAL A O 1
ATOM 1050 N N . ARG A 1 141 ? -31.613 -17.339 -8.108 1.00 34.70 148 ARG A N 1
ATOM 1051 C CA . ARG A 1 141 ? -32.176 -18.169 -7.057 1.00 35.22 148 ARG A CA 1
ATOM 1052 C C . ARG A 1 141 ? -33.493 -17.564 -6.594 1.00 35.80 148 ARG A C 1
ATOM 1053 O O . ARG A 1 141 ? -34.496 -18.273 -6.472 1.00 35.93 148 ARG A O 1
ATOM 1061 N N . ALA A 1 142 ? -33.482 -16.253 -6.360 1.00 36.27 149 ALA A N 1
ATOM 1062 C CA . ALA A 1 142 ? -34.683 -15.522 -5.971 1.00 37.67 149 ALA A CA 1
ATOM 1063 C C . ALA A 1 142 ? -35.789 -15.645 -7.026 1.00 37.30 149 ALA A C 1
ATOM 1064 O O . ALA A 1 142 ? -36.931 -16.006 -6.706 1.00 37.61 149 ALA A O 1
ATOM 1066 N N . ASP A 1 143 ? -35.437 -15.370 -8.282 1.00 36.59 150 ASP A N 1
ATOM 1067 C CA . ASP A 1 143 ? -36.392 -15.456 -9.380 1.00 37.21 150 ASP A CA 1
ATOM 1068 C C . ASP A 1 143 ? -36.961 -16.867 -9.495 1.00 36.37 150 ASP A C 1
ATOM 1069 O O . ASP A 1 143 ? -38.115 -17.059 -9.885 1.00 36.90 150 ASP A O 1
ATOM 1074 N N . MET A 1 144 ? -36.144 -17.852 -9.140 1.00 35.62 151 MET A N 1
ATOM 1075 C CA . MET A 1 144 ? -36.593 -19.239 -9.095 1.00 35.59 151 MET A CA 1
ATOM 1076 C C . MET A 1 144 ? -37.600 -19.448 -7.962 1.00 36.66 151 MET A C 1
ATOM 1077 O O . MET A 1 144 ? -38.656 -20.060 -8.175 1.00 36.59 151 MET A O 1
ATOM 1082 N N . LEU A 1 145 ? -37.280 -18.916 -6.776 1.00 37.94 152 LEU A N 1
ATOM 1083 C CA . LEU A 1 145 ? -38.117 -19.125 -5.596 1.00 39.63 152 LEU A CA 1
ATOM 1084 C C . LEU A 1 145 ? -39.566 -18.847 -5.911 1.00 41.26 152 LEU A C 1
ATOM 1085 O O . LEU A 1 145 ? -40.429 -19.643 -5.548 1.00 41.59 152 LEU A O 1
ATOM 1090 N N . HIS A 1 146 ? -39.834 -17.735 -6.599 1.00 42.97 153 HIS A N 1
ATOM 1091 C CA . HIS A 1 146 ? -41.208 -17.426 -6.986 1.00 45.23 153 HIS A CA 1
ATOM 1092 C C . HIS A 1 146 ? -41.822 -18.525 -7.859 1.00 44.81 153 HIS A C 1
ATOM 1093 O O . HIS A 1 146 ? -42.945 -18.969 -7.603 1.00 45.26 153 HIS A O 1
ATOM 1100 N N . TYR A 1 147 ? -41.098 -18.948 -8.892 1.00 44.73 154 TYR A N 1
ATOM 1101 C CA . TYR A 1 147 ? -41.602 -20.009 -9.761 1.00 45.59 154 TYR A CA 1
ATOM 1102 C C . TYR A 1 147 ? -41.772 -21.329 -9.004 1.00 46.35 154 TYR A C 1
ATOM 1103 O O . TYR A 1 147 ? -42.669 -22.115 -9.327 1.00 46.49 154 TYR A O 1
ATOM 1112 N N . GLN A 1 148 ? -40.930 -21.554 -7.990 1.00 47.79 155 GLN A N 1
ATOM 1113 C CA . GLN A 1 148 ? -41.114 -22.680 -7.065 1.00 49.78 155 GLN A CA 1
ATOM 1114 C C . GLN A 1 148 ? -42.448 -22.599 -6.316 1.00 51.95 155 GLN A C 1
ATOM 1115 O O . GLN A 1 148 ? -43.021 -23.633 -5.979 1.00 52.53 155 GLN A O 1
ATOM 1121 N N . SER A 1 149 ? -42.943 -21.386 -6.066 1.00 54.42 156 SER A N 1
ATOM 1122 C CA . SER A 1 149 ? -44.294 -21.218 -5.528 1.00 57.43 156 SER A CA 1
ATOM 1123 C C . SER A 1 149 ? -45.353 -21.433 -6.585 1.00 58.44 156 SER A C 1
ATOM 1124 O O . SER A 1 149 ? -46.434 -21.933 -6.284 1.00 59.24 156 SER A O 1
ATOM 1127 N N . ASP A 1 150 ? -45.048 -21.047 -7.820 1.00 59.65 157 ASP A N 1
ATOM 1128 C CA . ASP A 1 150 ? -45.956 -21.296 -8.936 1.00 61.66 157 ASP A CA 1
ATOM 1129 C C . ASP A 1 150 ? -46.054 -22.790 -9.241 1.00 62.27 157 ASP A C 1
ATOM 1130 O O . ASP A 1 150 ? -47.110 -23.270 -9.650 1.00 62.77 157 ASP A O 1
ATOM 1135 N N . VAL A 1 151 ? -44.964 -23.523 -9.017 1.00 63.60 158 VAL A N 1
ATOM 1136 C CA . VAL A 1 151 ? -44.993 -24.981 -9.130 1.00 65.70 158 VAL A CA 1
ATOM 1137 C C . VAL A 1 151 ? -45.890 -25.611 -8.060 1.00 68.32 158 VAL A C 1
ATOM 1138 O O . VAL A 1 151 ? -46.450 -26.689 -8.282 1.00 68.73 158 VAL A O 1
ATOM 1142 N N . MET A 1 152 ? -46.042 -24.935 -6.921 1.00 71.69 159 MET A N 1
ATOM 1143 C CA . MET A 1 152 ? -47.062 -25.311 -5.933 1.00 75.57 159 MET A CA 1
ATOM 1144 C C . MET A 1 152 ? -48.484 -24.969 -6.436 1.00 78.41 159 MET A C 1
ATOM 1145 O O . MET A 1 152 ? -49.193 -24.119 -5.888 1.00 79.70 159 MET A O 1
ATOM 1150 N N . MET A 1 153 ? -48.866 -25.674 -7.499 1.00 81.07 160 MET A N 1
ATOM 1151 C CA . MET A 1 153 ? -50.123 -25.511 -8.209 1.00 84.95 160 MET A CA 1
ATOM 1152 C C . MET A 1 153 ? -50.963 -26.770 -7.977 1.00 87.65 160 MET A C 1
ATOM 1153 O O . MET A 1 153 ? -50.478 -27.898 -8.147 1.00 87.07 160 MET A O 1
ATOM 1158 N N . ASN A 1 154 ? -52.224 -26.576 -7.599 1.00 92.32 161 ASN A N 1
ATOM 1159 C CA . ASN A 1 154 ? -53.077 -27.695 -7.185 1.00 96.18 161 ASN A CA 1
ATOM 1160 C C . ASN A 1 154 ? -54.209 -28.120 -8.115 1.00 99.28 161 ASN A C 1
ATOM 1161 O O . ASN A 1 154 ? -55.394 -27.929 -7.825 1.00 100.23 161 ASN A O 1
ATOM 1166 N N . GLY A 1 155 ? -53.809 -28.702 -9.240 1.00 102.39 162 GLY A N 1
ATOM 1167 C CA . GLY A 1 155 ? -54.635 -29.666 -9.945 1.00 107.31 162 GLY A CA 1
ATOM 1168 C C . GLY A 1 155 ? -54.264 -30.994 -9.315 1.00 110.40 162 GLY A C 1
ATOM 1169 O O . GLY A 1 155 ? -54.181 -32.017 -9.990 1.00 110.67 162 GLY A O 1
ATOM 1170 N N . ALA A 1 156 ? -53.989 -30.940 -8.013 1.00 114.11 163 ALA A N 1
ATOM 1171 C CA . ALA A 1 156 ? -53.742 -32.102 -7.179 1.00 118.58 163 ALA A CA 1
ATOM 1172 C C . ALA A 1 156 ? -54.723 -32.041 -6.016 1.00 122.55 163 ALA A C 1
ATOM 1173 O O . ALA A 1 156 ? -54.491 -32.622 -4.954 1.00 123.43 163 ALA A O 1
ATOM 1175 N N . ILE A 1 157 ? -55.816 -31.311 -6.231 1.00 127.26 164 ILE A N 1
ATOM 1176 C CA . ILE A 1 157 ? -56.962 -31.326 -5.325 1.00 132.81 164 ILE A CA 1
ATOM 1177 C C . ILE A 1 157 ? -57.807 -32.566 -5.599 1.00 136.50 164 ILE A C 1
ATOM 1178 O O . ILE A 1 157 ? -58.280 -32.782 -6.722 1.00 136.46 164 ILE A O 1
ATOM 1183 N N . LEU A 1 158 ? -57.983 -33.383 -4.567 1.00 142.02 165 LEU A N 1
ATOM 1184 C CA . LEU A 1 158 ? -58.754 -34.613 -4.678 1.00 147.12 165 LEU A CA 1
ATOM 1185 C C . LEU A 1 158 ? -60.165 -34.287 -5.161 1.00 151.01 165 LEU A C 1
ATOM 1186 O O . LEU A 1 158 ? -60.792 -33.350 -4.663 1.00 151.99 165 LEU A O 1
ATOM 1191 N N . LEU A 1 159 ? -60.642 -35.033 -6.158 1.00 155.83 166 LEU A N 1
ATOM 1192 C CA . LEU A 1 159 ? -62.015 -34.884 -6.659 1.00 161.21 166 LEU A CA 1
ATOM 1193 C C . LEU A 1 159 ? -62.862 -36.140 -6.430 1.00 165.75 166 LEU A C 1
ATOM 1194 O O . LEU A 1 159 ? -64.080 -36.048 -6.277 1.00 166.68 166 LEU A O 1
ATOM 1199 N N . ALA A 1 160 ? -62.210 -37.303 -6.416 1.00 171.08 167 ALA A N 1
ATOM 1200 C CA . ALA A 1 160 ? -62.870 -38.581 -6.139 1.00 177.24 167 ALA A CA 1
ATOM 1201 C C . ALA A 1 160 ? -62.986 -38.824 -4.632 1.00 182.01 167 ALA A C 1
ATOM 1202 O O . ALA A 1 160 ? -64.086 -39.039 -4.120 1.00 183.15 167 ALA A O 1
ATOM 1204 N N . LEU A 1 161 ? -61.850 -38.798 -3.934 1.00 187.45 168 LEU A N 1
ATOM 1205 C CA . LEU A 1 161 ? -61.834 -38.749 -2.471 1.00 193.88 168 LEU A CA 1
ATOM 1206 C C . LEU A 1 161 ? -62.316 -37.365 -2.036 1.00 197.65 168 LEU A C 1
ATOM 1207 O O . LEU A 1 161 ? -62.887 -37.205 -0.956 1.00 199.35 168 LEU A O 1
ATOM 1212 N N . GLY A 1 162 ? -62.067 -36.378 -2.897 1.00 201.13 169 GLY A N 1
ATOM 1213 C CA . GLY A 1 162 ? -62.588 -35.022 -2.754 1.00 207.56 169 GLY A CA 1
ATOM 1214 C C . GLY A 1 162 ? -62.167 -34.312 -1.488 1.00 213.46 169 GLY A C 1
ATOM 1215 O O . GLY A 1 162 ? -60.986 -34.284 -1.134 1.00 213.46 169 GLY A O 1
ATOM 1216 N N . LEU A 1 163 ? -63.156 -33.724 -0.822 1.00 219.94 170 LEU A N 1
ATOM 1217 C CA . LEU A 1 163 ? -62.989 -33.151 0.504 1.00 227.28 170 LEU A CA 1
ATOM 1218 C C . LEU A 1 163 ? -62.791 -34.320 1.476 1.00 232.40 170 LEU A C 1
ATOM 1219 O O . LEU A 1 163 ? -61.744 -34.970 1.458 1.00 232.24 170 LEU A O 1
ATOM 1224 N N . SER A 1 164 ? -63.796 -34.581 2.311 1.00 239.45 171 SER A N 1
ATOM 1225 C CA . SER A 1 164 ? -63.825 -35.741 3.209 1.00 246.09 171 SER A CA 1
ATOM 1226 C C . SER A 1 164 ? -65.237 -35.940 3.759 1.00 251.34 171 SER A C 1
ATOM 1227 O O . SER A 1 164 ? -66.007 -34.979 3.860 1.00 252.67 171 SER A O 1
ATOM 1230 N N . TRP A 1 165 ? -65.570 -37.184 4.109 1.00 256.61 172 TRP A N 1
ATOM 1231 C CA . TRP A 1 165 ? -66.885 -37.524 4.667 1.00 262.59 172 TRP A CA 1
ATOM 1232 C C . TRP A 1 165 ? -67.181 -36.690 5.917 1.00 268.12 172 TRP A C 1
ATOM 1233 O O . TRP A 1 165 ? -66.439 -36.743 6.900 1.00 271.03 172 TRP A O 1
ATOM 1244 N N . TYR A 1 166 ? -68.272 -35.926 5.858 1.00 271.19 173 TYR A N 1
ATOM 1245 C CA . TYR A 1 166 ? -68.517 -34.803 6.775 1.00 276.64 173 TYR A CA 1
ATOM 1246 C C . TYR A 1 166 ? -68.419 -35.073 8.278 1.00 281.52 173 TYR A C 1
ATOM 1247 O O . TYR A 1 166 ? -68.923 -36.079 8.781 1.00 283.30 173 TYR A O 1
ATOM 1256 N N . GLY A 1 167 ? -67.767 -34.143 8.973 1.00 284.23 174 GLY A N 1
ATOM 1257 C CA . GLY A 1 167 ? -67.391 -34.303 10.376 1.00 288.82 174 GLY A CA 1
ATOM 1258 C C . GLY A 1 167 ? -65.901 -34.052 10.535 1.00 288.40 174 GLY A C 1
ATOM 1259 O O . GLY A 1 167 ? -65.458 -33.476 11.530 1.00 292.66 174 GLY A O 1
ATOM 1260 N N . TRP A 1 168 ? -65.137 -34.491 9.536 1.00 272.11 175 TRP A N 1
ATOM 1261 C CA . TRP A 1 168 ? -63.692 -34.287 9.461 1.00 271.32 175 TRP A CA 1
ATOM 1262 C C . TRP A 1 168 ? -63.390 -33.598 8.126 1.00 263.92 175 TRP A C 1
ATOM 1263 O O . TRP A 1 168 ? -62.976 -34.235 7.156 1.00 266.31 175 TRP A O 1
ATOM 1274 N N . HIS A 1 169 ? -63.615 -32.285 8.097 1.00 254.05 176 HIS A N 1
ATOM 1275 C CA . HIS A 1 169 ? -63.598 -31.490 6.862 1.00 245.46 176 HIS A CA 1
ATOM 1276 C C . HIS A 1 169 ? -62.238 -31.426 6.156 1.00 241.87 176 HIS A C 1
ATOM 1277 O O . HIS A 1 169 ? -61.193 -31.647 6.774 1.00 244.13 176 HIS A O 1
ATOM 1284 N N . ARG A 1 170 ? -62.273 -31.122 4.857 1.00 234.46 177 ARG A N 1
ATOM 1285 C CA . ARG A 1 170 ? -61.067 -31.011 4.034 1.00 229.29 177 ARG A CA 1
ATOM 1286 C C . ARG A 1 170 ? -61.264 -30.022 2.886 1.00 220.81 177 ARG A C 1
ATOM 1287 O O . ARG A 1 170 ? -62.341 -29.953 2.294 1.00 219.34 177 ARG A O 1
ATOM 1295 N N . ALA A 1 171 ? -60.214 -29.260 2.584 1.00 213.18 178 ALA A N 1
ATOM 1296 C CA . ALA A 1 171 ? -60.231 -28.289 1.490 1.00 204.28 178 ALA A CA 1
ATOM 1297 C C . ALA A 1 171 ? -58.808 -27.975 1.023 1.00 200.35 178 ALA A C 1
ATOM 1298 O O . ALA A 1 171 ? -57.885 -28.761 1.254 1.00 203.42 178 ALA A O 1
ATOM 1300 N N . ASP A 1 172 ? -58.640 -26.831 0.361 1.00 191.53 179 ASP A N 1
ATOM 1301 C CA . ASP A 1 172 ? -57.323 -26.334 -0.035 1.00 185.79 179 ASP A CA 1
ATOM 1302 C C . ASP A 1 172 ? -56.528 -25.913 1.193 1.00 180.76 179 ASP A C 1
ATOM 1303 O O . ASP A 1 172 ? -55.298 -25.949 1.187 1.00 181.33 179 ASP A O 1
ATOM 1308 N N . ALA A 1 173 ? -57.256 -25.528 2.241 1.00 174.08 180 ALA A N 1
ATOM 1309 C CA . ALA A 1 173 ? -56.705 -24.980 3.483 1.00 168.25 180 ALA A CA 1
ATOM 1310 C C . ALA A 1 173 ? -55.415 -25.629 3.977 1.00 167.81 180 ALA A C 1
ATOM 1311 O O . ALA A 1 173 ? -54.474 -24.928 4.337 1.00 166.17 180 ALA A O 1
ATOM 1313 N N . LEU A 1 174 ? -55.377 -26.959 3.994 1.00 167.67 181 LEU A N 1
ATOM 1314 C CA . LEU A 1 174 ? -54.213 -27.691 4.494 1.00 166.93 181 LEU A CA 1
ATOM 1315 C C . LEU A 1 174 ? -52.977 -27.478 3.614 1.00 163.43 181 LEU A C 1
ATOM 1316 O O . LEU A 1 174 ? -51.862 -27.337 4.123 1.00 163.63 181 LEU A O 1
ATOM 1321 N N . PHE A 1 175 ? -53.189 -27.446 2.300 1.00 158.52 182 PHE A N 1
ATOM 1322 C CA . PHE A 1 175 ? -52.108 -27.233 1.340 1.00 154.27 182 PHE A CA 1
ATOM 1323 C C . PHE A 1 175 ? -51.755 -25.754 1.199 1.00 146.63 182 PHE A C 1
ATOM 1324 O O . PHE A 1 175 ? -50.591 -25.383 1.337 1.00 145.94 182 PHE A O 1
ATOM 1332 N N . ALA A 1 176 ? -52.762 -24.919 0.940 1.00 139.60 183 ALA A N 1
ATOM 1333 C CA . ALA A 1 176 ? -52.577 -23.471 0.773 1.00 131.94 183 ALA A CA 1
ATOM 1334 C C . ALA A 1 176 ? -51.965 -22.787 2.003 1.00 127.48 183 ALA A C 1
ATOM 1335 O O . ALA A 1 176 ? -51.289 -21.762 1.877 1.00 125.19 183 ALA A O 1
ATOM 1337 N N . LEU A 1 177 ? -52.208 -23.354 3.184 1.00 125.19 184 LEU A N 1
ATOM 1338 C CA . LEU A 1 177 ? -51.582 -22.881 4.417 1.00 121.17 184 LEU A CA 1
ATOM 1339 C C . LEU A 1 177 ? -50.154 -23.410 4.533 1.00 120.72 184 LEU A C 1
ATOM 1340 O O . LEU A 1 177 ? -49.245 -22.670 4.903 1.00 119.32 184 LEU A O 1
ATOM 1345 N N . GLY A 1 178 ? -49.973 -24.689 4.208 1.00 120.96 185 GLY A N 1
ATOM 1346 C CA . GLY A 1 178 ? -48.669 -25.353 4.274 1.00 119.55 185 GLY A CA 1
ATOM 1347 C C . GLY A 1 178 ? -47.591 -24.706 3.424 1.00 114.73 185 GLY A C 1
ATOM 1348 O O . GLY A 1 178 ? -46.498 -24.427 3.916 1.00 114.70 185 GLY A O 1
ATOM 1349 N N . ILE A 1 179 ? -47.902 -24.472 2.149 1.00 110.25 186 ILE A N 1
ATOM 1350 C CA . ILE A 1 179 ? -47.011 -23.763 1.229 1.00 105.39 186 ILE A CA 1
ATOM 1351 C C . ILE A 1 179 ? -46.646 -22.400 1.809 1.00 99.48 186 ILE A C 1
ATOM 1352 O O . ILE A 1 179 ? -45.481 -22.000 1.798 1.00 98.99 186 ILE A O 1
ATOM 1357 N N . GLY A 1 180 ? -47.653 -21.706 2.330 1.00 94.32 187 GLY A N 1
ATOM 1358 C CA . GLY A 1 180 ? -47.481 -20.381 2.918 1.00 88.04 187 GLY A CA 1
ATOM 1359 C C . GLY A 1 180 ? -46.395 -20.266 3.972 1.00 86.14 187 GLY A C 1
ATOM 1360 O O . GLY A 1 180 ? -45.636 -19.299 3.971 1.00 84.57 187 GLY A O 1
ATOM 1361 N N . ILE A 1 181 ? -46.321 -21.248 4.869 1.00 86.12 188 ILE A N 1
ATOM 1362 C CA . ILE A 1 181 ? -45.338 -21.231 5.953 1.00 84.69 188 ILE A CA 1
ATOM 1363 C C . ILE A 1 181 ? -43.947 -21.515 5.411 1.00 83.66 188 ILE A C 1
ATOM 1364 O O . ILE A 1 181 ? -42.980 -20.866 5.807 1.00 82.94 188 ILE A O 1
ATOM 1369 N N . TYR A 1 182 ? -43.858 -22.484 4.504 1.00 82.70 189 TYR A N 1
ATOM 1370 C CA . TYR A 1 182 ? -42.582 -22.900 3.927 1.00 81.58 189 TYR A CA 1
ATOM 1371 C C . TYR A 1 182 ? -41.957 -21.822 3.045 1.00 76.81 189 TYR A C 1
ATOM 1372 O O . TYR A 1 182 ? -40.788 -21.488 3.219 1.00 76.53 189 TYR A O 1
ATOM 1381 N N . ILE A 1 183 ? -42.733 -21.284 2.108 1.00 72.35 190 ILE A N 1
ATOM 1382 C CA . ILE A 1 183 ? -42.226 -20.267 1.194 1.00 67.92 190 ILE A CA 1
ATOM 1383 C C . ILE A 1 183 ? -41.950 -18.936 1.892 1.00 64.00 190 ILE A C 1
ATOM 1384 O O . ILE A 1 183 ? -41.010 -18.244 1.509 1.00 63.19 190 ILE A O 1
ATOM 1389 N N . LEU A 1 184 ? -42.740 -18.576 2.909 1.00 61.29 191 LEU A N 1
ATOM 1390 C CA . LEU A 1 184 ? -42.430 -17.383 3.714 1.00 58.09 191 LEU A CA 1
ATOM 1391 C C . LEU A 1 184 ? -41.067 -17.562 4.345 1.00 58.31 191 LEU A C 1
ATOM 1392 O O . LEU A 1 184 ? -40.202 -16.689 4.236 1.00 57.28 191 LEU A O 1
ATOM 1397 N N . TYR A 1 185 ? -40.887 -18.705 5.000 1.00 59.38 192 TYR A N 1
ATOM 1398 C CA . TYR A 1 185 ? -39.604 -19.062 5.580 1.00 59.89 192 TYR A CA 1
ATOM 1399 C C . TYR A 1 185 ? -38.492 -19.057 4.521 1.00 58.48 192 TYR A C 1
ATOM 1400 O O . TYR A 1 185 ? -37.412 -18.507 4.740 1.00 57.98 192 TYR A O 1
ATOM 1409 N N . SER A 1 186 ? -38.775 -19.664 3.373 1.00 57.42 193 SER A N 1
ATOM 1410 C CA . SER A 1 186 ? -37.803 -19.784 2.295 1.00 56.43 193 SER A CA 1
ATOM 1411 C C . SER A 1 186 ? -37.382 -18.427 1.733 1.00 52.56 193 SER A C 1
ATOM 1412 O O . SER A 1 186 ? -36.206 -18.215 1.470 1.00 52.65 193 SER A O 1
ATOM 1415 N N . ALA A 1 187 ? -38.339 -17.519 1.556 1.00 48.93 194 ALA A N 1
ATOM 1416 C CA . ALA A 1 187 ? -38.055 -16.171 1.057 1.00 45.81 194 ALA A CA 1
ATOM 1417 C C . ALA A 1 187 ? -37.369 -15.302 2.111 1.00 44.13 194 ALA A C 1
ATOM 1418 O O . ALA A 1 187 ? -36.528 -14.446 1.789 1.00 43.21 194 ALA A O 1
ATOM 1420 N N . LEU A 1 188 ? -37.741 -15.533 3.369 1.00 43.54 195 LEU A N 1
ATOM 1421 C CA . LEU A 1 188 ? -37.186 -14.804 4.504 1.00 42.61 195 LEU A CA 1
ATOM 1422 C C . LEU A 1 188 ? -35.689 -15.104 4.670 1.00 43.22 195 LEU A C 1
ATOM 1423 O O . LEU A 1 188 ? -34.891 -14.198 4.909 1.00 42.67 195 LEU A O 1
ATOM 1428 N N . ARG A 1 189 ? -35.329 -16.379 4.535 1.00 44.40 196 ARG A N 1
ATOM 1429 C CA . ARG A 1 189 ? -33.943 -16.835 4.585 1.00 45.29 196 ARG A CA 1
ATOM 1430 C C . ARG A 1 189 ? -33.179 -16.303 3.365 1.00 43.01 196 ARG A C 1
ATOM 1431 O O . ARG A 1 189 ? -32.058 -15.812 3.487 1.00 42.72 196 ARG A O 1
ATOM 1439 N N . MET A 1 190 ? -33.813 -16.400 2.198 1.00 41.28 197 MET A N 1
ATOM 1440 C CA . MET A 1 190 ? -33.284 -15.902 0.931 1.00 39.71 197 MET A CA 1
ATOM 1441 C C . MET A 1 190 ? -32.870 -14.433 1.055 1.00 36.99 197 MET A C 1
ATOM 1442 O O . MET A 1 190 ? -31.733 -14.059 0.725 1.00 36.88 197 MET A O 1
ATOM 1447 N N . GLY A 1 191 ? -33.804 -13.615 1.546 1.00 34.59 198 GLY A N 1
ATOM 1448 C CA . GLY A 1 191 ? -33.568 -12.187 1.766 1.00 32.04 198 GLY A CA 1
ATOM 1449 C C . GLY A 1 191 ? -32.431 -11.924 2.728 1.00 31.25 198 GLY A C 1
ATOM 1450 O O . GLY A 1 191 ? -31.541 -11.130 2.443 1.00 31.02 198 GLY A O 1
ATOM 1451 N N . TYR A 1 192 ? -32.460 -12.614 3.862 1.00 31.02 199 TYR A N 1
ATOM 1452 C CA . TYR A 1 192 ? -31.437 -12.468 4.877 1.00 30.86 199 TYR A CA 1
ATOM 1453 C C . TYR A 1 192 ? -30.024 -12.675 4.322 1.00 30.45 199 TYR A C 1
ATOM 1454 O O . TYR A 1 192 ? -29.082 -11.989 4.738 1.00 30.66 199 TYR A O 1
ATOM 1463 N N . GLU A 1 193 ? -29.872 -13.615 3.394 1.00 29.65 200 GLU A N 1
ATOM 1464 C CA . GLU A 1 193 ? -28.584 -13.819 2.731 1.00 29.15 200 GLU A CA 1
ATOM 1465 C C . GLU A 1 193 ? -28.244 -12.668 1.799 1.00 26.74 200 GLU A C 1
ATOM 1466 O O . GLU A 1 193 ? -27.078 -12.332 1.630 1.00 26.56 200 GLU A O 1
ATOM 1472 N N . ALA A 1 194 ? -29.271 -12.079 1.190 1.00 24.62 201 ALA A N 1
ATOM 1473 C CA . ALA A 1 194 ? -29.095 -10.919 0.323 1.00 22.79 201 ALA A CA 1
ATOM 1474 C C . ALA A 1 194 ? -28.546 -9.721 1.100 1.00 21.42 201 ALA A C 1
ATOM 1475 O O . ALA A 1 194 ? -27.514 -9.154 0.708 1.00 21.40 201 ALA A O 1
ATOM 1477 N N . VAL A 1 195 ? -29.212 -9.354 2.202 1.00 19.90 202 VAL A N 1
ATOM 1478 C CA . VAL A 1 195 ? -28.785 -8.195 2.992 1.00 19.29 202 VAL A CA 1
ATOM 1479 C C . VAL A 1 195 ? -27.410 -8.491 3.535 1.00 19.55 202 VAL A C 1
ATOM 1480 O O . VAL A 1 195 ? -26.572 -7.594 3.732 1.00 20.33 202 VAL A O 1
ATOM 1484 N N . GLN A 1 196 ? -27.165 -9.773 3.742 1.00 19.12 203 GLN A N 1
ATOM 1485 C CA . GLN A 1 196 ? -25.928 -10.193 4.341 1.00 19.42 203 GLN A CA 1
ATOM 1486 C C . GLN A 1 196 ? -24.743 -10.038 3.381 1.00 18.87 203 GLN A C 1
ATOM 1487 O O . GLN A 1 196 ? -23.615 -9.963 3.823 1.00 19.14 203 GLN A O 1
ATOM 1493 N N . SER A 1 197 ? -25.013 -9.973 2.077 1.00 18.46 204 SER A N 1
ATOM 1494 C CA . SER A 1 197 ? -23.970 -9.784 1.062 1.00 18.79 204 SER A CA 1
ATOM 1495 C C . SER A 1 197 ? -23.917 -8.320 0.772 1.00 18.61 204 SER A C 1
ATOM 1496 O O . SER A 1 197 ? -22.909 -7.823 0.237 1.00 19.06 204 SER A O 1
ATOM 1499 N N . LEU A 1 198 ? -25.018 -7.641 1.110 1.00 18.32 205 LEU A N 1
ATOM 1500 C CA . LEU A 1 198 ? -25.112 -6.194 0.991 1.00 18.97 205 LEU A CA 1
ATOM 1501 C C . LEU A 1 198 ? -24.347 -5.502 2.104 1.00 20.09 205 LEU A C 1
ATOM 1502 O O . LEU A 1 198 ? -23.625 -4.538 1.827 1.00 21.27 205 LEU A O 1
ATOM 1507 N N . LEU A 1 199 ? -24.483 -5.987 3.344 1.00 20.64 206 LEU A N 1
ATOM 1508 C CA . LEU A 1 199 ? -23.444 -5.758 4.357 1.00 22.61 206 LEU A CA 1
ATOM 1509 C C . LEU A 1 199 ? -22.211 -6.442 3.782 1.00 22.83 206 LEU A C 1
ATOM 1510 O O . LEU A 1 199 ? -22.336 -7.466 3.128 1.00 23.03 206 LEU A O 1
ATOM 1515 N N . ASP A 1 200 ? -21.016 -5.935 3.971 1.00 23.88 207 ASP A N 1
ATOM 1516 C CA . ASP A 1 200 ? -19.943 -6.666 3.335 1.00 24.60 207 ASP A CA 1
ATOM 1517 C C . ASP A 1 200 ? -19.507 -7.826 4.208 1.00 25.68 207 ASP A C 1
ATOM 1518 O O . ASP A 1 200 ? -18.486 -7.735 4.896 1.00 27.14 207 ASP A O 1
ATOM 1523 N N . ARG A 1 201 ? -20.279 -8.916 4.175 1.00 25.90 208 ARG A N 1
ATOM 1524 C CA . ARG A 1 201 ? -19.991 -10.084 5.008 1.00 27.97 208 ARG A CA 1
ATOM 1525 C C . ARG A 1 201 ? -18.848 -10.899 4.448 1.00 28.23 208 ARG A C 1
ATOM 1526 O O . ARG A 1 201 ? -18.724 -11.039 3.235 1.00 27.84 208 ARG A O 1
ATOM 1534 N N . ALA A 1 202 ? -18.041 -11.452 5.350 1.00 29.91 209 ALA A N 1
ATOM 1535 C CA . ALA A 1 202 ? -16.884 -12.282 5.016 1.00 31.16 209 ALA A CA 1
ATOM 1536 C C . ALA A 1 202 ? -17.225 -13.562 4.256 1.00 32.27 209 ALA A C 1
ATOM 1537 O O . ALA A 1 202 ? -18.374 -14.004 4.238 1.00 32.47 209 ALA A O 1
ATOM 1539 N N . LEU A 1 203 ? -16.205 -14.149 3.632 1.00 33.67 210 LEU A N 1
ATOM 1540 C CA . LEU A 1 203 ? -16.330 -15.416 2.918 1.00 35.65 210 LEU A CA 1
ATOM 1541 C C . LEU A 1 203 ? -16.605 -16.574 3.899 1.00 39.35 210 LEU A C 1
ATOM 1542 O O . LEU A 1 203 ? -16.338 -16.447 5.100 1.00 40.04 210 LEU A O 1
ATOM 1547 N N . PRO A 1 204 ? -17.156 -17.703 3.402 1.00 42.31 211 PRO A N 1
ATOM 1548 C CA . PRO A 1 204 ? -17.372 -18.855 4.272 1.00 46.54 211 PRO A CA 1
ATOM 1549 C C . PRO A 1 204 ? -16.058 -19.340 4.854 1.00 50.33 211 PRO A C 1
ATOM 1550 O O . PRO A 1 204 ? -15.056 -19.356 4.148 1.00 50.84 211 PRO A O 1
ATOM 1554 N N . ASP A 1 205 ? -16.067 -19.733 6.125 1.00 54.03 212 ASP A N 1
ATOM 1555 C CA . ASP A 1 205 ? -14.853 -20.162 6.841 1.00 58.53 212 ASP A CA 1
ATOM 1556 C C . ASP A 1 205 ? -13.898 -21.069 6.065 1.00 61.42 212 ASP A C 1
ATOM 1557 O O . ASP A 1 205 ? -12.679 -20.966 6.198 1.00 62.02 212 ASP A O 1
ATOM 1562 N N . GLU A 1 206 ? -14.481 -21.963 5.275 1.00 63.75 213 GLU A N 1
ATOM 1563 C CA . GLU A 1 206 ? -13.754 -22.838 4.372 1.00 67.18 213 GLU A CA 1
ATOM 1564 C C . GLU A 1 206 ? -12.841 -22.035 3.441 1.00 63.38 213 GLU A C 1
ATOM 1565 O O . GLU A 1 206 ? -11.628 -22.245 3.432 1.00 65.14 213 GLU A O 1
ATOM 1571 N N . GLU A 1 207 ? -13.430 -21.109 2.682 1.00 58.31 214 GLU A N 1
ATOM 1572 C CA . GLU A 1 207 ? -12.705 -20.319 1.702 1.00 54.87 214 GLU A CA 1
ATOM 1573 C C . GLU A 1 207 ? -11.663 -19.486 2.402 1.00 52.42 214 GLU A C 1
ATOM 1574 O O . GLU A 1 207 ? -10.573 -19.290 1.882 1.00 52.28 214 GLU A O 1
ATOM 1580 N N . ARG A 1 208 ? -12.003 -19.020 3.597 1.00 50.50 215 ARG A N 1
ATOM 1581 C CA . ARG A 1 208 ? -11.118 -18.173 4.375 1.00 48.66 215 ARG A CA 1
ATOM 1582 C C . ARG A 1 208 ? -9.869 -18.918 4.807 1.00 51.34 215 ARG A C 1
ATOM 1583 O O . ARG A 1 208 ? -8.783 -18.354 4.817 1.00 50.25 215 ARG A O 1
ATOM 1591 N N . GLN A 1 209 ? -10.038 -20.191 5.153 1.00 33.87 216 GLN A N 1
ATOM 1592 C CA . GLN A 1 209 ? -8.935 -21.062 5.571 1.00 33.50 216 GLN A CA 1
ATOM 1593 C C . GLN A 1 209 ? -7.999 -21.385 4.416 1.00 31.47 216 GLN A C 1
ATOM 1594 O O . GLN A 1 209 ? -6.776 -21.330 4.570 1.00 30.98 216 GLN A O 1
ATOM 1600 N N . GLU A 1 210 ? -8.580 -21.719 3.266 1.00 29.89 217 GLU A N 1
ATOM 1601 C CA . GLU A 1 210 ? -7.805 -21.961 2.048 1.00 28.16 217 GLU A CA 1
ATOM 1602 C C . GLU A 1 210 ? -6.814 -20.825 1.757 1.00 25.73 217 GLU A C 1
ATOM 1603 O O . GLU A 1 210 ? -5.634 -21.070 1.507 1.00 25.25 217 GLU A O 1
ATOM 1609 N N . ILE A 1 211 ? -7.312 -19.589 1.806 1.00 23.77 218 ILE A N 1
ATOM 1610 C CA . ILE A 1 211 ? -6.485 -18.378 1.704 1.00 21.23 218 ILE A CA 1
ATOM 1611 C C . ILE A 1 211 ? -5.365 -18.363 2.756 1.00 21.05 218 ILE A C 1
ATOM 1612 O O . ILE A 1 211 ? -4.214 -18.171 2.402 1.00 20.41 218 ILE A O 1
ATOM 1617 N N . ILE A 1 212 ? -5.694 -18.586 4.029 1.00 21.47 219 ILE A N 1
ATOM 1618 C CA . ILE A 1 212 ? -4.685 -18.612 5.097 1.00 21.91 219 ILE A CA 1
ATOM 1619 C C . ILE A 1 212 ? -3.620 -19.663 4.824 1.00 22.31 219 ILE A C 1
ATOM 1620 O O . ILE A 1 212 ? -2.426 -19.400 4.995 1.00 22.41 219 ILE A O 1
ATOM 1625 N N . ASP A 1 213 ? -4.057 -20.855 4.416 1.00 22.68 220 ASP A N 1
ATOM 1626 C CA . ASP A 1 213 ? -3.138 -21.939 4.083 1.00 23.16 220 ASP A CA 1
ATOM 1627 C C . ASP A 1 213 ? -2.250 -21.559 2.907 1.00 21.43 220 ASP A C 1
ATOM 1628 O O . ASP A 1 213 ? -1.023 -21.651 3.011 1.00 21.58 220 ASP A O 1
ATOM 1633 N N . ILE A 1 214 ? -2.874 -21.117 1.807 1.00 19.62 221 ILE A N 1
ATOM 1634 C CA . ILE A 1 214 ? -2.148 -20.715 0.602 1.00 18.00 221 ILE A CA 1
ATOM 1635 C C . ILE A 1 214 ? -1.025 -19.757 0.946 1.00 17.62 221 ILE A C 1
ATOM 1636 O O . ILE A 1 214 ? 0.080 -19.869 0.422 1.00 17.84 221 ILE A O 1
ATOM 1641 N N . VAL A 1 215 ? -1.313 -18.836 1.854 1.00 17.42 222 VAL A N 1
ATOM 1642 C CA . VAL A 1 215 ? -0.414 -17.732 2.130 1.00 17.16 222 VAL A CA 1
ATOM 1643 C C . VAL A 1 215 ? 0.724 -18.159 3.034 1.00 18.18 222 VAL A C 1
ATOM 1644 O O . VAL A 1 215 ? 1.892 -17.976 2.679 1.00 18.05 222 VAL A O 1
ATOM 1648 N N . THR A 1 216 ? 0.379 -18.721 4.194 1.00 19.44 223 THR A N 1
ATOM 1649 C CA . THR A 1 216 ? 1.366 -19.038 5.240 1.00 21.14 223 THR A CA 1
ATOM 1650 C C . THR A 1 216 ? 2.367 -20.118 4.799 1.00 21.74 223 THR A C 1
ATOM 1651 O O . THR A 1 216 ? 3.537 -20.089 5.188 1.00 22.70 223 THR A O 1
ATOM 1655 N N . SER A 1 217 ? 1.898 -21.046 3.967 1.00 21.42 224 SER A N 1
ATOM 1656 C CA . SER A 1 217 ? 2.741 -22.058 3.348 1.00 21.58 224 SER A CA 1
ATOM 1657 C C . SER A 1 217 ? 3.838 -21.489 2.447 1.00 20.82 224 SER A C 1
ATOM 1658 O O . SER A 1 217 ? 4.916 -22.065 2.351 1.00 21.68 224 SER A O 1
ATOM 1661 N N . TRP A 1 218 ? 3.545 -20.376 1.777 1.00 19.50 225 TRP A N 1
ATOM 1662 C CA . TRP A 1 218 ? 4.412 -19.828 0.720 1.00 18.80 225 TRP A CA 1
ATOM 1663 C C . TRP A 1 218 ? 5.844 -19.507 1.163 1.00 19.22 225 TRP A C 1
ATOM 1664 O O . TRP A 1 218 ? 6.045 -18.979 2.244 1.00 19.14 225 TRP A O 1
ATOM 1675 N N . PRO A 1 219 ? 6.841 -19.870 0.335 1.00 19.74 226 PRO A N 1
ATOM 1676 C CA . PRO A 1 219 ? 8.258 -19.629 0.587 1.00 20.56 226 PRO A CA 1
ATOM 1677 C C . PRO A 1 219 ? 8.604 -18.242 1.127 1.00 20.28 226 PRO A C 1
ATOM 1678 O O . PRO A 1 219 ? 9.029 -18.144 2.274 1.00 21.61 226 PRO A O 1
ATOM 1682 N N . GLY A 1 220 ? 8.441 -17.186 0.333 1.00 19.02 227 GLY A N 1
ATOM 1683 C CA . GLY A 1 220 ? 8.851 -15.831 0.773 1.00 18.44 227 GLY A CA 1
ATOM 1684 C C . GLY A 1 220 ? 8.256 -15.233 2.057 1.00 17.80 227 GLY A C 1
ATOM 1685 O O . GLY A 1 220 ? 8.960 -14.604 2.831 1.00 18.24 227 GLY A O 1
ATOM 1686 N N . VAL A 1 221 ? 6.958 -15.425 2.282 1.00 16.79 228 VAL A N 1
ATOM 1687 C CA . VAL A 1 221 ? 6.261 -14.819 3.415 1.00 16.24 228 VAL A CA 1
ATOM 1688 C C . VAL A 1 221 ? 6.712 -15.384 4.752 1.00 17.49 228 VAL A C 1
ATOM 1689 O O . VAL A 1 221 ? 7.085 -16.546 4.863 1.00 18.29 228 VAL A O 1
ATOM 1693 N N . SER A 1 222 ? 6.677 -14.541 5.771 1.00 17.97 229 SER A N 1
ATOM 1694 C CA . SER A 1 222 ? 7.081 -14.941 7.103 1.00 19.22 229 SER A CA 1
ATOM 1695 C C . SER A 1 222 ? 5.854 -14.967 7.979 1.00 19.20 229 SER A C 1
ATOM 1696 O O . SER A 1 222 ? 5.573 -15.972 8.620 1.00 20.89 229 SER A O 1
ATOM 1699 N N . GLY A 1 223 ? 5.105 -13.876 7.978 1.00 17.81 230 GLY A N 1
ATOM 1700 C CA . GLY A 1 223 ? 3.788 -13.863 8.583 1.00 17.22 230 GLY A CA 1
ATOM 1701 C C . GLY A 1 223 ? 2.825 -13.200 7.630 1.00 15.08 230 GLY A C 1
ATOM 1702 O O . GLY A 1 223 ? 3.239 -12.662 6.602 1.00 14.06 230 GLY A O 1
ATOM 1703 N N . ALA A 1 224 ? 1.539 -13.252 7.963 1.00 14.58 231 ALA A N 1
ATOM 1704 C CA . ALA A 1 224 ? 0.511 -12.514 7.232 1.00 13.13 231 ALA A CA 1
ATOM 1705 C C . ALA A 1 224 ? -0.514 -12.094 8.263 1.00 13.94 231 ALA A C 1
ATOM 1706 O O . ALA A 1 224 ? -0.833 -12.892 9.142 1.00 15.21 231 ALA A O 1
ATOM 1708 N N . HIS A 1 225 ? -1.020 -10.859 8.199 1.00 13.58 232 HIS A N 1
ATOM 1709 C CA . HIS A 1 225 ? -1.816 -10.408 9.331 1.00 14.96 232 HIS A CA 1
ATOM 1710 C C . HIS A 1 225 ? -3.251 -9.931 9.150 1.00 14.74 232 HIS A C 1
ATOM 1711 O O . HIS A 1 225 ? -4.168 -10.437 9.829 1.00 16.13 232 HIS A O 1
ATOM 1718 N N . ASP A 1 226 ? -3.465 -8.958 8.286 1.00 13.32 233 ASP A N 1
ATOM 1719 C CA . ASP A 1 226 ? -4.812 -8.437 8.155 1.00 12.87 233 ASP A CA 1
ATOM 1720 C C . ASP A 1 226 ? -5.430 -9.117 6.955 1.00 10.90 233 ASP A C 1
ATOM 1721 O O . ASP A 1 226 ? -4.902 -9.010 5.862 1.00 10.55 233 ASP A O 1
ATOM 1726 N N . LEU A 1 227 ? -6.521 -9.844 7.146 1.00 9.88 234 LEU A N 1
ATOM 1727 C CA . LEU A 1 227 ? -7.130 -10.541 6.029 1.00 8.29 234 LEU A CA 1
ATOM 1728 C C . LEU A 1 227 ? -8.589 -10.180 6.023 1.00 8.54 234 LEU A C 1
ATOM 1729 O O . LEU A 1 227 ? -9.319 -10.528 6.947 1.00 9.50 234 LEU A O 1
ATOM 1734 N N . ARG A 1 228 ? -9.000 -9.431 5.005 1.00 7.79 235 ARG A N 1
ATOM 1735 C CA . ARG A 1 228 ? -10.412 -9.139 4.834 1.00 8.17 235 ARG A CA 1
ATOM 1736 C C . ARG A 1 228 ? -10.940 -9.674 3.516 1.00 7.64 235 ARG A C 1
ATOM 1737 O O . ARG A 1 228 ? -10.262 -9.622 2.479 1.00 6.71 235 ARG A O 1
ATOM 1745 N N . THR A 1 229 ? -12.176 -10.162 3.594 1.00 8.46 236 THR A N 1
ATOM 1746 C CA . THR A 1 229 ? -12.845 -10.893 2.534 1.00 8.61 236 THR A CA 1
ATOM 1747 C C . THR A 1 229 ? -14.322 -10.496 2.393 1.00 9.89 236 THR A C 1
ATOM 1748 O O . THR A 1 229 ? -14.978 -10.059 3.348 1.00 10.58 236 THR A O 1
ATOM 1752 N N . ARG A 1 230 ? -14.832 -10.664 1.183 1.00 10.62 237 ARG A N 1
ATOM 1753 C CA . ARG A 1 230 ? -16.215 -10.385 0.845 1.00 12.62 237 ARG A CA 1
ATOM 1754 C C . ARG A 1 230 ? -16.369 -10.785 -0.603 1.00 13.68 237 ARG A C 1
ATOM 1755 O O . ARG A 1 230 ? -15.369 -10.883 -1.328 1.00 12.81 237 ARG A O 1
ATOM 1763 N N . GLN A 1 231 ? -17.601 -11.026 -1.036 1.00 16.11 238 GLN A N 1
ATOM 1764 C CA . GLN A 1 231 ? -17.844 -11.078 -2.467 1.00 18.43 238 GLN A CA 1
ATOM 1765 C C . GLN A 1 231 ? -19.014 -10.229 -2.854 1.00 19.93 238 GLN A C 1
ATOM 1766 O O . GLN A 1 231 ? -19.942 -10.095 -2.088 1.00 21.04 238 GLN A O 1
ATOM 1772 N N . SER A 1 232 ? -18.916 -9.615 -4.026 1.00 21.32 239 SER A N 1
ATOM 1773 C CA . SER A 1 232 ? -20.029 -8.931 -4.650 1.00 23.86 239 SER A CA 1
ATOM 1774 C C . SER A 1 232 ? -20.411 -9.779 -5.858 1.00 25.25 239 SER A C 1
ATOM 1775 O O . SER A 1 232 ? -19.591 -10.027 -6.742 1.00 25.07 239 SER A O 1
ATOM 1778 N N . GLY A 1 233 ? -21.646 -10.270 -5.853 1.00 27.07 240 GLY A N 1
ATOM 1779 C CA . GLY A 1 233 ? -22.100 -11.252 -6.840 1.00 28.74 240 GLY A CA 1
ATOM 1780 C C . GLY A 1 233 ? -21.176 -12.460 -6.946 1.00 27.87 240 GLY A C 1
ATOM 1781 O O . GLY A 1 233 ? -20.979 -13.187 -5.974 1.00 27.19 240 GLY A O 1
ATOM 1782 N N . PRO A 1 234 ? -20.594 -12.669 -8.133 1.00 28.07 241 PRO A N 1
ATOM 1783 C CA . PRO A 1 234 ? -19.650 -13.746 -8.352 1.00 27.01 241 PRO A CA 1
ATOM 1784 C C . PRO A 1 234 ? -18.262 -13.417 -7.821 1.00 24.48 241 PRO A C 1
ATOM 1785 O O . PRO A 1 234 ? -17.709 -14.209 -7.081 1.00 24.09 241 PRO A O 1
ATOM 1789 N N . THR A 1 235 ? -17.703 -12.263 -8.176 1.00 22.93 242 THR A N 1
ATOM 1790 C CA . THR A 1 235 ? -16.298 -11.967 -7.860 1.00 19.96 242 THR A CA 1
ATOM 1791 C C . THR A 1 235 ? -16.060 -11.679 -6.382 1.00 16.99 242 THR A C 1
ATOM 1792 O O . THR A 1 235 ? -16.796 -10.927 -5.780 1.00 16.90 242 THR A O 1
ATOM 1796 N N . ARG A 1 236 ? -15.016 -12.283 -5.823 1.00 14.29 243 ARG A N 1
ATOM 1797 C CA . ARG A 1 236 ? -14.679 -12.161 -4.404 1.00 11.74 243 ARG A CA 1
ATOM 1798 C C . ARG A 1 236 ? -13.488 -11.258 -4.178 1.00 9.27 243 ARG A C 1
ATOM 1799 O O . ARG A 1 236 ? -12.503 -11.302 -4.929 1.00 9.13 243 ARG A O 1
ATOM 1807 N N . PHE A 1 237 ? -13.555 -10.469 -3.113 1.00 6.73 244 PHE A N 1
ATOM 1808 C CA . PHE A 1 237 ? -12.527 -9.477 -2.851 1.00 3.92 244 PHE A CA 1
ATOM 1809 C C . PHE A 1 237 ? -11.692 -9.900 -1.663 1.00 2.21 244 PHE A C 1
ATOM 1810 O O . PHE A 1 237 ? -12.219 -10.291 -0.623 1.00 2.67 244 PHE A O 1
ATOM 1818 N N . ILE A 1 238 ? -10.381 -9.868 -1.834 1.00 -0.11 245 ILE A N 1
ATOM 1819 C CA . ILE A 1 238 ? -9.486 -10.379 -0.816 1.00 -2.09 245 ILE A CA 1
ATOM 1820 C C . ILE A 1 238 ? -8.373 -9.369 -0.574 1.00 -2.76 245 ILE A C 1
ATOM 1821 O O . ILE A 1 238 ? -7.720 -8.909 -1.512 1.00 -2.43 245 ILE A O 1
ATOM 1826 N N . GLN A 1 239 ? -8.139 -8.996 0.670 1.00 -3.67 246 GLN A N 1
ATOM 1827 C CA . GLN A 1 239 ? -6.913 -8.247 0.920 1.00 -4.40 246 GLN A CA 1
ATOM 1828 C C . GLN A 1 239 ? -6.194 -8.806 2.125 1.00 -4.60 246 GLN A C 1
ATOM 1829 O O . GLN A 1 239 ? -6.823 -9.416 3.003 1.00 -4.44 246 GLN A O 1
ATOM 1835 N N . ILE A 1 240 ? -4.882 -8.589 2.157 1.00 -5.23 247 ILE A N 1
ATOM 1836 C CA . ILE A 1 240 ? -4.038 -9.166 3.188 1.00 -4.78 247 ILE A CA 1
ATOM 1837 C C . ILE A 1 240 ? -2.728 -8.378 3.352 1.00 -3.97 247 ILE A C 1
ATOM 1838 O O . ILE A 1 240 ? -2.295 -7.686 2.431 1.00 -4.15 247 ILE A O 1
ATOM 1843 N N . HIS A 1 241 ? -2.124 -8.441 4.531 1.00 -2.53 248 HIS A N 1
ATOM 1844 C CA . HIS A 1 241 ? -0.790 -7.906 4.686 1.00 -0.67 248 HIS A CA 1
ATOM 1845 C C . HIS A 1 241 ? 0.187 -9.076 4.716 1.00 0.62 248 HIS A C 1
ATOM 1846 O O . HIS A 1 241 ? 0.012 -9.995 5.497 1.00 1.96 248 HIS A O 1
ATOM 1853 N N . LEU A 1 242 ? 1.204 -9.072 3.870 1.00 1.44 249 LEU A N 1
ATOM 1854 C CA . LEU A 1 242 ? 2.219 -10.112 3.936 1.00 2.91 249 LEU A CA 1
ATOM 1855 C C . LEU A 1 242 ? 3.419 -9.542 4.652 1.00 6.02 249 LEU A C 1
ATOM 1856 O O . LEU A 1 242 ? 3.768 -8.385 4.422 1.00 6.62 249 LEU A O 1
ATOM 1861 N N . GLU A 1 243 ? 4.061 -10.332 5.512 1.00 9.30 250 GLU A N 1
ATOM 1862 C CA . GLU A 1 243 ? 5.270 -9.862 6.221 1.00 12.91 250 GLU A CA 1
ATOM 1863 C C . GLU A 1 243 ? 6.556 -10.457 5.629 1.00 14.37 250 GLU A C 1
ATOM 1864 O O . GLU A 1 243 ? 7.011 -11.523 6.036 1.00 15.16 250 GLU A O 1
ATOM 1870 N N . MET A 1 244 ? 7.124 -9.771 4.646 1.00 16.02 251 MET A N 1
ATOM 1871 C CA . MET A 1 244 ? 8.430 -10.151 4.121 1.00 18.73 251 MET A CA 1
ATOM 1872 C C . MET A 1 244 ? 9.580 -9.571 4.918 1.00 21.83 251 MET A C 1
ATOM 1873 O O . MET A 1 244 ? 9.390 -8.721 5.768 1.00 22.43 251 MET A O 1
ATOM 1878 N N . GLU A 1 245 ? 10.782 -10.033 4.602 1.00 24.99 252 GLU A N 1
ATOM 1879 C CA . GLU A 1 245 ? 11.974 -9.662 5.335 1.00 29.39 252 GLU A CA 1
ATOM 1880 C C . GLU A 1 245 ? 12.352 -8.200 5.111 1.00 30.76 252 GLU A C 1
ATOM 1881 O O . GLU A 1 245 ? 12.445 -7.729 3.971 1.00 30.24 252 GLU A O 1
ATOM 1887 N N . ASP A 1 246 ? 12.569 -7.515 6.234 1.00 33.45 253 ASP A N 1
ATOM 1888 C CA . ASP A 1 246 ? 12.893 -6.092 6.328 1.00 35.21 253 ASP A CA 1
ATOM 1889 C C . ASP A 1 246 ? 13.811 -5.582 5.207 1.00 35.19 253 ASP A C 1
ATOM 1890 O O . ASP A 1 246 ? 13.518 -4.587 4.557 1.00 34.52 253 ASP A O 1
ATOM 1895 N N . SER A 1 247 ? 14.907 -6.297 4.976 1.00 36.17 254 SER A N 1
ATOM 1896 C CA . SER A 1 247 ? 15.977 -5.849 4.074 1.00 36.88 254 SER A CA 1
ATOM 1897 C C . SER A 1 247 ? 15.794 -6.148 2.574 1.00 35.23 254 SER A C 1
ATOM 1898 O O . SER A 1 247 ? 16.616 -5.735 1.753 1.00 35.89 254 SER A O 1
ATOM 1901 N N . LEU A 1 248 ? 14.729 -6.865 2.220 1.00 33.05 255 LEU A N 1
ATOM 1902 C CA . LEU A 1 248 ? 14.500 -7.257 0.830 1.00 31.42 255 LEU A CA 1
ATOM 1903 C C . LEU A 1 248 ? 14.411 -6.045 -0.072 1.00 30.61 255 LEU A C 1
ATOM 1904 O O . LEU A 1 248 ? 13.827 -5.052 0.326 1.00 30.80 255 LEU A O 1
ATOM 1909 N N . PRO A 1 249 ? 15.002 -6.114 -1.279 1.00 30.05 256 PRO A N 1
ATOM 1910 C CA . PRO A 1 249 ? 14.662 -5.168 -2.334 1.00 29.33 256 PRO A CA 1
ATOM 1911 C C . PRO A 1 249 ? 13.178 -5.234 -2.648 1.00 27.10 256 PRO A C 1
ATOM 1912 O O . PRO A 1 249 ? 12.551 -6.266 -2.420 1.00 26.01 256 PRO A O 1
ATOM 1916 N N . LEU A 1 250 ? 12.626 -4.132 -3.151 1.00 26.41 257 LEU A N 1
ATOM 1917 C CA . LEU A 1 250 ? 11.189 -4.026 -3.391 1.00 24.34 257 LEU A CA 1
ATOM 1918 C C . LEU A 1 250 ? 10.810 -4.974 -4.489 1.00 23.48 257 LEU A C 1
ATOM 1919 O O . LEU A 1 250 ? 9.835 -5.708 -4.355 1.00 22.57 257 LEU A O 1
ATOM 1924 N N . VAL A 1 251 ? 11.593 -4.965 -5.567 1.00 23.94 258 VAL A N 1
ATOM 1925 C CA . VAL A 1 251 ? 11.295 -5.782 -6.740 1.00 23.35 258 VAL A CA 1
ATOM 1926 C C . VAL A 1 251 ? 11.163 -7.257 -6.355 1.00 22.20 258 VAL A C 1
ATOM 1927 O O . VAL A 1 251 ? 10.253 -7.949 -6.827 1.00 21.48 258 VAL A O 1
ATOM 1931 N N . GLN A 1 252 ? 12.041 -7.698 -5.454 1.00 21.72 259 GLN A N 1
ATOM 1932 C CA . GLN A 1 252 ? 11.981 -9.025 -4.878 1.00 20.99 259 GLN A CA 1
ATOM 1933 C C . GLN A 1 252 ? 10.746 -9.198 -4.010 1.00 18.44 259 GLN A C 1
ATOM 1934 O O . GLN A 1 252 ? 9.932 -10.066 -4.275 1.00 18.24 259 GLN A O 1
ATOM 1940 N N . ALA A 1 253 ? 10.575 -8.372 -2.990 1.00 17.15 260 ALA A N 1
ATOM 1941 C CA . ALA A 1 253 ? 9.372 -8.474 -2.168 1.00 14.90 260 ALA A CA 1
ATOM 1942 C C . ALA A 1 253 ? 8.100 -8.542 -3.025 1.00 13.24 260 ALA A C 1
ATOM 1943 O O . ALA A 1 253 ? 7.223 -9.374 -2.773 1.00 12.18 260 ALA A O 1
ATOM 1945 N N . HIS A 1 254 ? 8.005 -7.689 -4.043 1.00 12.68 261 HIS A N 1
ATOM 1946 C CA . HIS A 1 254 ? 6.821 -7.695 -4.900 1.00 11.66 261 HIS A CA 1
ATOM 1947 C C . HIS A 1 254 ? 6.653 -9.042 -5.601 1.00 11.80 261 HIS A C 1
ATOM 1948 O O . HIS A 1 254 ? 5.509 -9.484 -5.808 1.00 11.33 261 HIS A O 1
ATOM 1955 N N . MET A 1 255 ? 7.774 -9.693 -5.946 1.00 12.30 262 MET A N 1
ATOM 1956 C CA . MET A 1 255 ? 7.722 -11.013 -6.583 1.00 12.12 262 MET A CA 1
ATOM 1957 C C . MET A 1 255 ? 7.022 -12.033 -5.684 1.00 10.19 262 MET A C 1
ATOM 1958 O O . MET A 1 255 ? 5.969 -12.563 -6.073 1.00 9.72 262 MET A O 1
ATOM 1963 N N . VAL A 1 256 ? 7.571 -12.292 -4.492 1.00 8.73 263 VAL A N 1
ATOM 1964 C CA . VAL A 1 256 ? 6.863 -13.143 -3.521 1.00 7.18 263 VAL A CA 1
ATOM 1965 C C . VAL A 1 256 ? 5.405 -12.745 -3.352 1.00 6.18 263 VAL A C 1
ATOM 1966 O O . VAL A 1 256 ? 4.527 -13.598 -3.393 1.00 6.04 263 VAL A O 1
ATOM 1970 N N . ALA A 1 257 ? 5.136 -11.455 -3.194 1.00 5.79 264 ALA A N 1
ATOM 1971 C CA . ALA A 1 257 ? 3.753 -10.995 -3.067 1.00 5.12 264 ALA A CA 1
ATOM 1972 C C . ALA A 1 257 ? 2.907 -11.267 -4.317 1.00 5.16 264 ALA A C 1
ATOM 1973 O O . ALA A 1 257 ? 1.717 -11.589 -4.207 1.00 4.97 264 ALA A O 1
ATOM 1975 N N . ASP A 1 258 ? 3.522 -11.142 -5.494 1.00 5.64 265 ASP A N 1
ATOM 1976 C CA . ASP A 1 258 ? 2.829 -11.359 -6.754 1.00 6.12 265 ASP A CA 1
ATOM 1977 C C . ASP A 1 258 ? 2.461 -12.823 -6.899 1.00 5.68 265 ASP A C 1
ATOM 1978 O O . ASP A 1 258 ? 1.386 -13.156 -7.396 1.00 5.95 265 ASP A O 1
ATOM 1983 N N . GLN A 1 259 ? 3.356 -13.702 -6.477 1.00 5.18 266 GLN A N 1
ATOM 1984 C CA . GLN A 1 259 ? 3.059 -15.121 -6.521 1.00 5.15 266 GLN A CA 1
ATOM 1985 C C . GLN A 1 259 ? 1.914 -15.474 -5.574 1.00 4.13 266 GLN A C 1
ATOM 1986 O O . GLN A 1 259 ? 0.968 -16.158 -5.957 1.00 4.49 266 GLN A O 1
ATOM 1992 N N . VAL A 1 260 ? 2.002 -15.021 -4.332 1.00 3.07 267 VAL A N 1
ATOM 1993 C CA . VAL A 1 260 ? 0.962 -15.327 -3.381 1.00 2.61 267 VAL A CA 1
ATOM 1994 C C . VAL A 1 260 ? -0.362 -14.846 -3.969 1.00 2.99 267 VAL A C 1
ATOM 1995 O O . VAL A 1 260 ? -1.366 -15.532 -3.907 1.00 2.54 267 VAL A O 1
ATOM 1999 N N . GLU A 1 261 ? -0.351 -13.667 -4.569 1.00 4.26 268 GLU A N 1
ATOM 2000 C CA . GLU A 1 261 ? -1.562 -13.153 -5.188 1.00 5.73 268 GLU A CA 1
ATOM 2001 C C . GLU A 1 261 ? -2.005 -14.139 -6.248 1.00 6.49 268 GLU A C 1
ATOM 2002 O O . GLU A 1 261 ? -3.154 -14.552 -6.265 1.00 6.68 268 GLU A O 1
ATOM 2008 N N . GLN A 1 262 ? -1.056 -14.522 -7.099 1.00 7.73 269 GLN A N 1
ATOM 2009 C CA . GLN A 1 262 ? -1.308 -15.342 -8.271 1.00 9.60 269 GLN A CA 1
ATOM 2010 C C . GLN A 1 262 ? -1.836 -16.722 -7.905 1.00 9.47 269 GLN A C 1
ATOM 2011 O O . GLN A 1 262 ? -2.635 -17.297 -8.631 1.00 10.08 269 GLN A O 1
ATOM 2017 N N . ALA A 1 263 ? -1.374 -17.233 -6.770 1.00 9.05 270 ALA A N 1
ATOM 2018 C CA . ALA A 1 263 ? -1.901 -18.449 -6.177 1.00 9.38 270 ALA A CA 1
ATOM 2019 C C . ALA A 1 263 ? -3.366 -18.281 -5.813 1.00 9.50 270 ALA A C 1
ATOM 2020 O O . ALA A 1 263 ? -4.199 -18.985 -6.341 1.00 10.57 270 ALA A O 1
ATOM 2022 N N . ILE A 1 264 ? -3.688 -17.328 -4.942 1.00 9.44 271 ILE A N 1
ATOM 2023 C CA . ILE A 1 264 ? -5.069 -17.117 -4.516 1.00 9.76 271 ILE A CA 1
ATOM 2024 C C . ILE A 1 264 ? -5.956 -16.997 -5.736 1.00 11.61 271 ILE A C 1
ATOM 2025 O O . ILE A 1 264 ? -7.104 -17.416 -5.728 1.00 12.17 271 ILE A O 1
ATOM 2030 N N . LEU A 1 265 ? -5.399 -16.462 -6.806 1.00 13.79 272 LEU A N 1
ATOM 2031 C CA . LEU A 1 265 ? -6.180 -16.160 -7.997 1.00 16.71 272 LEU A CA 1
ATOM 2032 C C . LEU A 1 265 ? -6.521 -17.408 -8.811 1.00 19.48 272 LEU A C 1
ATOM 2033 O O . LEU A 1 265 ? -7.539 -17.451 -9.509 1.00 20.60 272 LEU A O 1
ATOM 2038 N N . ARG A 1 266 ? -5.661 -18.419 -8.716 1.00 21.64 273 ARG A N 1
ATOM 2039 C CA . ARG A 1 266 ? -5.898 -19.700 -9.365 1.00 24.77 273 ARG A CA 1
ATOM 2040 C C . ARG A 1 266 ? -6.967 -20.430 -8.587 1.00 24.95 273 ARG A C 1
ATOM 2041 O O . ARG A 1 266 ? -7.878 -20.995 -9.174 1.00 26.68 273 ARG A O 1
ATOM 2049 N N . ARG A 1 267 ? -6.874 -20.389 -7.263 1.00 24.04 274 ARG A N 1
ATOM 2050 C CA . ARG A 1 267 ? -7.807 -21.122 -6.423 1.00 24.59 274 ARG A CA 1
ATOM 2051 C C . ARG A 1 267 ? -9.223 -20.619 -6.444 1.00 24.43 274 ARG A C 1
ATOM 2052 O O . ARG A 1 267 ? -10.150 -21.411 -6.478 1.00 25.70 274 ARG A O 1
ATOM 2060 N N . PHE A 1 268 ? -9.390 -19.306 -6.413 1.00 23.19 275 PHE A N 1
ATOM 2061 C CA . PHE A 1 268 ? -10.699 -18.718 -6.555 1.00 22.78 275 PHE A CA 1
ATOM 2062 C C . PHE A 1 268 ? -10.669 -17.904 -7.826 1.00 23.38 275 PHE A C 1
ATOM 2063 O O . PHE A 1 268 ? -10.391 -16.709 -7.773 1.00 23.01 275 PHE A O 1
ATOM 2071 N N . PRO A 1 269 ? -10.919 -18.548 -8.987 1.00 24.65 276 PRO A N 1
ATOM 2072 C CA . PRO A 1 269 ? -10.908 -17.766 -10.218 1.00 25.20 276 PRO A CA 1
ATOM 2073 C C . PRO A 1 269 ? -11.998 -16.684 -10.177 1.00 24.77 276 PRO A C 1
ATOM 2074 O O . PRO A 1 269 ? -12.982 -16.807 -9.432 1.00 24.51 276 PRO A O 1
ATOM 2078 N N . GLY A 1 270 ? -11.791 -15.614 -10.939 1.00 24.48 277 GLY A N 1
ATOM 2079 C CA . GLY A 1 270 ? -12.689 -14.459 -10.899 1.00 23.58 277 GLY A CA 1
ATOM 2080 C C . GLY A 1 270 ? -12.325 -13.443 -9.826 1.00 20.81 277 GLY A C 1
ATOM 2081 O O . GLY A 1 270 ? -12.615 -12.251 -9.964 1.00 21.06 277 GLY A O 1
ATOM 2082 N N . SER A 1 271 ? -11.675 -13.918 -8.767 1.00 18.14 278 SER A N 1
ATOM 2083 C CA . SER A 1 271 ? -11.328 -13.094 -7.614 1.00 15.30 278 SER A CA 1
ATOM 2084 C C . SER A 1 271 ? -10.456 -11.899 -7.912 1.00 13.79 278 SER A C 1
ATOM 2085 O O . SER A 1 271 ? -9.811 -11.804 -8.964 1.00 14.54 278 SER A O 1
ATOM 2088 N N . ASP A 1 272 ? -10.445 -10.992 -6.944 1.00 11.24 279 ASP A N 1
ATOM 2089 C CA . ASP A 1 272 ? -9.681 -9.777 -7.017 1.00 9.49 279 ASP A CA 1
ATOM 2090 C C . ASP A 1 272 ? -8.940 -9.643 -5.685 1.00 6.88 279 ASP A C 1
ATOM 2091 O O . ASP A 1 272 ? -9.555 -9.412 -4.632 1.00 6.56 279 ASP A O 1
ATOM 2096 N N . VAL A 1 273 ? -7.624 -9.816 -5.717 1.00 4.46 280 VAL A N 1
ATOM 2097 C CA . VAL A 1 273 ? -6.863 -9.674 -4.493 1.00 2.15 280 VAL A CA 1
ATOM 2098 C C . VAL A 1 273 ? -5.954 -8.465 -4.513 1.00 1.44 280 VAL A C 1
ATOM 2099 O O . VAL A 1 273 ? -5.585 -7.963 -5.573 1.00 2.09 280 VAL A O 1
ATOM 2103 N N . ILE A 1 274 ? -5.614 -7.998 -3.317 1.00 -0.05 281 ILE A N 1
ATOM 2104 C CA . ILE A 1 274 ? -4.695 -6.888 -3.159 1.00 -0.91 281 ILE A CA 1
ATOM 2105 C C . ILE A 1 274 ? -3.839 -7.099 -1.908 1.00 -1.22 281 ILE A C 1
ATOM 2106 O O . ILE A 1 274 ? -4.369 -7.258 -0.797 1.00 -1.22 281 ILE A O 1
ATOM 2111 N N . ILE A 1 275 ? -2.524 -7.107 -2.114 1.00 -1.79 282 ILE A N 1
ATOM 2112 C CA . ILE A 1 275 ? -1.593 -7.436 -1.075 1.00 -1.87 282 ILE A CA 1
ATOM 2113 C C . ILE A 1 275 ? -0.818 -6.184 -0.654 1.00 -0.63 282 ILE A C 1
ATOM 2114 O O . ILE A 1 275 ? -0.054 -5.612 -1.451 1.00 -0.33 282 ILE A O 1
ATOM 2119 N N . HIS A 1 276 ? -1.000 -5.777 0.604 1.00 0.46 283 HIS A N 1
ATOM 2120 C CA . HIS A 1 276 ? -0.100 -4.826 1.244 1.00 2.04 283 HIS A CA 1
ATOM 2121 C C . HIS A 1 276 ? 1.094 -5.603 1.787 1.00 3.50 283 HIS A C 1
ATOM 2122 O O . HIS A 1 276 ? 0.894 -6.562 2.530 1.00 3.70 283 HIS A O 1
ATOM 2129 N N . GLN A 1 277 ? 2.323 -5.226 1.424 1.00 5.54 284 GLN A N 1
ATOM 2130 C CA . GLN A 1 277 ? 3.499 -5.877 2.034 1.00 7.91 284 GLN A CA 1
ATOM 2131 C C . GLN A 1 277 ? 4.145 -5.028 3.130 1.00 11.06 284 GLN A C 1
ATOM 2132 O O . GLN A 1 277 ? 4.473 -3.854 2.915 1.00 11.65 284 GLN A O 1
ATOM 2138 N N . ASP A 1 278 ? 4.283 -5.647 4.308 1.00 14.40 285 ASP A N 1
ATOM 2139 C CA . ASP A 1 278 ? 4.917 -5.087 5.502 1.00 18.63 285 ASP A CA 1
ATOM 2140 C C . ASP A 1 278 ? 6.257 -5.790 5.702 1.00 22.20 285 ASP A C 1
ATOM 2141 O O . ASP A 1 278 ? 6.401 -6.920 5.250 1.00 21.42 285 ASP A O 1
ATOM 2146 N N . PRO A 1 279 ? 7.245 -5.127 6.354 1.00 26.93 286 PRO A N 1
ATOM 2147 C CA . PRO A 1 279 ? 8.553 -5.712 6.656 1.00 31.21 286 PRO A CA 1
ATOM 2148 C C . PRO A 1 279 ? 8.587 -6.520 7.975 1.00 36.33 286 PRO A C 1
ATOM 2149 O O . PRO A 1 279 ? 8.100 -7.642 8.012 1.00 36.47 286 PRO A O 1
ATOM 2153 N N . CYS A 1 280 ? 9.203 -5.995 9.026 1.00 42.86 287 CYS A N 1
ATOM 2154 C CA . CYS A 1 280 ? 8.929 -6.472 10.388 1.00 49.03 287 CYS A CA 1
ATOM 2155 C C . CYS A 1 280 ? 8.869 -5.328 11.396 1.00 53.50 287 CYS A C 1
ATOM 2156 O O . CYS A 1 280 ? 9.878 -4.796 11.886 1.00 55.22 287 CYS A O 1
ATOM 2159 N N . SER A 1 281 ? 7.618 -4.933 11.610 1.00 56.78 288 SER A N 1
ATOM 2160 C CA . SER A 1 281 ? 7.193 -3.851 12.465 1.00 61.54 288 SER A CA 1
ATOM 2161 C C . SER A 1 281 ? 5.774 -4.252 12.875 1.00 63.73 288 SER A C 1
ATOM 2162 O O . SER A 1 281 ? 4.803 -3.574 12.556 1.00 63.19 288 SER A O 1
ATOM 2165 N N . VAL A 1 282 ? 5.690 -5.391 13.559 1.00 67.72 289 VAL A N 1
ATOM 2166 C CA . VAL A 1 282 ? 4.458 -6.026 14.017 1.00 70.78 289 VAL A CA 1
ATOM 2167 C C . VAL A 1 282 ? 4.875 -6.896 15.195 1.00 74.99 289 VAL A C 1
ATOM 2168 O O . VAL A 1 282 ? 5.938 -7.513 15.140 1.00 75.98 289 VAL A O 1
ATOM 2172 N N . VAL A 1 283 ? 4.082 -6.962 16.262 1.00 78.92 290 VAL A N 1
ATOM 2173 C CA . VAL A 1 283 ? 4.508 -7.778 17.419 1.00 83.65 290 VAL A CA 1
ATOM 2174 C C . VAL A 1 283 ? 3.944 -9.203 17.429 1.00 83.46 290 VAL A C 1
ATOM 2175 O O . VAL A 1 283 ? 4.581 -10.127 17.947 1.00 85.46 290 VAL A O 1
ATOM 2179 N N . LEU B 1 1 ? 1.357 -6.729 -27.446 1.00 135.04 8 LEU B N 1
ATOM 2180 C CA . LEU B 1 1 ? 1.468 -8.138 -27.939 1.00 122.38 8 LEU B CA 1
ATOM 2181 C C . LEU B 1 1 ? 0.115 -8.859 -27.992 1.00 115.75 8 LEU B C 1
ATOM 2182 O O . LEU B 1 1 ? -0.559 -9.024 -26.967 1.00 118.19 8 LEU B O 1
ATOM 2187 N N . VAL B 1 2 ? -0.265 -9.279 -29.200 1.00 107.83 9 VAL B N 1
ATOM 2188 C CA . VAL B 1 2 ? -1.492 -10.047 -29.438 1.00 101.33 9 VAL B CA 1
ATOM 2189 C C . VAL B 1 2 ? -1.278 -11.500 -28.977 1.00 92.78 9 VAL B C 1
ATOM 2190 O O . VAL B 1 2 ? -0.158 -11.879 -28.618 1.00 91.09 9 VAL B O 1
ATOM 2194 N N . SER B 1 3 ? -2.341 -12.306 -28.975 1.00 87.83 10 SER B N 1
ATOM 2195 C CA . SER B 1 3 ? -2.255 -13.703 -28.526 1.00 80.36 10 SER B CA 1
ATOM 2196 C C . SER B 1 3 ? -1.877 -14.660 -29.661 1.00 72.00 10 SER B C 1
ATOM 2197 O O . SER B 1 3 ? -1.010 -14.357 -30.477 1.00 70.21 10 SER B O 1
ATOM 2200 N N . ARG B 1 4 ? -2.528 -15.816 -29.695 1.00 67.23 11 ARG B N 1
ATOM 2201 C CA . ARG B 1 4 ? -2.307 -16.816 -30.721 1.00 60.26 11 ARG B CA 1
ATOM 2202 C C . ARG B 1 4 ? -3.367 -16.721 -31.823 1.00 59.44 11 ARG B C 1
ATOM 2203 O O . ARG B 1 4 ? -3.536 -17.631 -32.636 1.00 57.67 11 ARG B O 1
ATOM 2211 N N . ALA B 1 5 ? -4.076 -15.592 -31.826 1.00 60.96 12 ALA B N 1
ATOM 2212 C CA . ALA B 1 5 ? -4.875 -15.133 -32.965 1.00 59.96 12 ALA B CA 1
ATOM 2213 C C . ALA B 1 5 ? -3.948 -14.606 -34.047 1.00 55.21 12 ALA B C 1
ATOM 2214 O O . ALA B 1 5 ? -4.380 -14.380 -35.165 1.00 54.57 12 ALA B O 1
ATOM 2216 N N . ALA B 1 6 ? -2.676 -14.408 -33.697 1.00 52.17 13 ALA B N 1
ATOM 2217 C CA . ALA B 1 6 ? -1.621 -14.092 -34.659 1.00 48.88 13 ALA B CA 1
ATOM 2218 C C . ALA B 1 6 ? -1.555 -15.116 -35.805 1.00 44.80 13 ALA B C 1
ATOM 2219 O O . ALA B 1 6 ? -1.274 -14.756 -36.945 1.00 44.03 13 ALA B O 1
ATOM 2221 N N . ILE B 1 7 ? -1.835 -16.385 -35.513 1.00 43.22 14 ILE B N 1
ATOM 2222 C CA . ILE B 1 7 ? -1.861 -17.426 -36.557 1.00 41.30 14 ILE B CA 1
ATOM 2223 C C . ILE B 1 7 ? -3.173 -17.441 -37.354 1.00 42.02 14 ILE B C 1
ATOM 2224 O O . ILE B 1 7 ? -3.163 -17.607 -38.570 1.00 41.34 14 ILE B O 1
ATOM 2229 N N . ALA B 1 8 ? -4.294 -17.280 -36.652 1.00 44.37 15 ALA B N 1
ATOM 2230 C CA . ALA B 1 8 ? -5.606 -17.187 -37.275 1.00 46.83 15 ALA B CA 1
ATOM 2231 C C . ALA B 1 8 ? -5.605 -16.021 -38.246 1.00 45.80 15 ALA B C 1
ATOM 2232 O O . ALA B 1 8 ? -6.329 -16.040 -39.227 1.00 46.92 15 ALA B O 1
ATOM 2234 N N . ALA B 1 9 ? -4.770 -15.021 -37.971 1.00 44.70 16 ALA B N 1
ATOM 2235 C CA . ALA B 1 9 ? -4.624 -13.866 -38.844 1.00 45.18 16 ALA B CA 1
ATOM 2236 C C . ALA B 1 9 ? -4.007 -14.299 -40.154 1.00 42.49 16 ALA B C 1
ATOM 2237 O O . ALA B 1 9 ? -4.631 -14.170 -41.212 1.00 42.99 16 ALA B O 1
ATOM 2239 N N . THR B 1 10 ? -2.794 -14.840 -40.082 1.00 40.96 17 THR B N 1
ATOM 2240 C CA . THR B 1 10 ? -2.085 -15.253 -41.287 1.00 40.26 17 THR B CA 1
ATOM 2241 C C . THR B 1 10 ? -2.806 -16.337 -42.080 1.00 40.75 17 THR B C 1
ATOM 2242 O O . THR B 1 10 ? -2.423 -16.636 -43.209 1.00 40.73 17 THR B O 1
ATOM 2246 N N . ALA B 1 11 ? -3.843 -16.920 -41.488 1.00 42.77 18 ALA B N 1
ATOM 2247 C CA . ALA B 1 11 ? -4.732 -17.800 -42.226 1.00 45.81 18 ALA B CA 1
ATOM 2248 C C . ALA B 1 11 ? -5.502 -17.002 -43.280 1.00 46.85 18 ALA B C 1
ATOM 2249 O O . ALA B 1 11 ? -5.519 -17.392 -44.452 1.00 47.45 18 ALA B O 1
ATOM 2251 N N . MET B 1 12 ? -6.116 -15.886 -42.870 1.00 48.31 19 MET B N 1
ATOM 2252 C CA . MET B 1 12 ? -6.772 -14.977 -43.812 1.00 50.26 19 MET B CA 1
ATOM 2253 C C . MET B 1 12 ? -5.752 -14.328 -44.707 1.00 47.85 19 MET B C 1
ATOM 2254 O O . MET B 1 12 ? -5.990 -14.152 -45.896 1.00 47.99 19 MET B O 1
ATOM 2259 N N . ALA B 1 13 ? -4.617 -13.961 -44.124 1.00 46.91 20 ALA B N 1
ATOM 2260 C CA . ALA B 1 13 ? -3.548 -13.321 -44.870 1.00 46.79 20 ALA B CA 1
ATOM 2261 C C . ALA B 1 13 ? -3.219 -14.070 -46.164 1.00 46.56 20 ALA B C 1
ATOM 2262 O O . ALA B 1 13 ? -2.836 -13.449 -47.151 1.00 46.63 20 ALA B O 1
ATOM 2264 N N . SER B 1 14 ? -3.382 -15.393 -46.156 1.00 47.74 21 SER B N 1
ATOM 2265 C CA . SER B 1 14 ? -3.147 -16.203 -47.347 1.00 49.98 21 SER B CA 1
ATOM 2266 C C . SER B 1 14 ? -4.285 -16.123 -48.351 1.00 52.04 21 SER B C 1
ATOM 2267 O O . SER B 1 14 ? -4.109 -16.433 -49.538 1.00 53.28 21 SER B O 1
ATOM 2270 N N . LEU B 1 15 ? -5.450 -15.698 -47.875 1.00 53.95 22 LEU B N 1
ATOM 2271 C CA . LEU B 1 15 ? -6.566 -15.378 -48.761 1.00 57.14 22 LEU B CA 1
ATOM 2272 C C . LEU B 1 15 ? -6.463 -13.934 -49.327 1.00 57.20 22 LEU B C 1
ATOM 2273 O O . LEU B 1 15 ? -7.444 -13.347 -49.793 1.00 59.25 22 LEU B O 1
ATOM 2278 N N . LEU B 1 16 ? -5.249 -13.383 -49.262 1.00 56.75 23 LEU B N 1
ATOM 2279 C CA . LEU B 1 16 ? -4.807 -12.299 -50.130 1.00 58.47 23 LEU B CA 1
ATOM 2280 C C . LEU B 1 16 ? -4.909 -12.844 -51.543 1.00 60.18 23 LEU B C 1
ATOM 2281 O O . LEU B 1 16 ? -5.308 -12.139 -52.467 1.00 61.02 23 LEU B O 1
ATOM 2286 N N . LEU B 1 17 ? -4.557 -14.119 -51.688 1.00 62.46 24 LEU B N 1
ATOM 2287 C CA . LEU B 1 17 ? -4.570 -14.792 -52.979 1.00 66.38 24 LEU B CA 1
ATOM 2288 C C . LEU B 1 17 ? -5.985 -14.973 -53.509 1.00 69.86 24 LEU B C 1
ATOM 2289 O O . LEU B 1 17 ? -6.227 -15.753 -54.428 1.00 72.62 24 LEU B O 1
ATOM 2294 N N . LEU B 1 18 ? -6.916 -14.250 -52.904 1.00 72.30 25 LEU B N 1
ATOM 2295 C CA . LEU B 1 18 ? -8.222 -14.059 -53.483 1.00 77.11 25 LEU B CA 1
ATOM 2296 C C . LEU B 1 18 ? -8.120 -12.935 -54.526 1.00 78.03 25 LEU B C 1
ATOM 2297 O O . LEU B 1 18 ? -8.720 -13.037 -55.593 1.00 80.21 25 LEU B O 1
ATOM 2302 N N . ILE B 1 19 ? -7.343 -11.887 -54.235 1.00 78.24 26 ILE B N 1
ATOM 2303 C CA . ILE B 1 19 ? -7.118 -10.811 -55.221 1.00 80.71 26 ILE B CA 1
ATOM 2304 C C . ILE B 1 19 ? -6.076 -11.182 -56.262 1.00 81.37 26 ILE B C 1
ATOM 2305 O O . ILE B 1 19 ? -6.016 -10.555 -57.313 1.00 82.60 26 ILE B O 1
ATOM 2310 N N . LYS B 1 20 ? -5.240 -12.173 -55.974 1.00 82.81 27 LYS B N 1
ATOM 2311 C CA . LYS B 1 20 ? -4.273 -12.601 -56.970 1.00 86.19 27 LYS B CA 1
ATOM 2312 C C . LYS B 1 20 ? -4.941 -13.518 -57.987 1.00 90.40 27 LYS B C 1
ATOM 2313 O O . LYS B 1 20 ? -4.461 -13.653 -59.113 1.00 92.50 27 LYS B O 1
ATOM 2319 N N . ILE B 1 21 ? -6.056 -14.134 -57.593 1.00 94.19 28 ILE B N 1
ATOM 2320 C CA . ILE B 1 21 ? -6.876 -14.893 -58.537 1.00 100.82 28 ILE B CA 1
ATOM 2321 C C . ILE B 1 21 ? -7.676 -13.926 -59.404 1.00 103.43 28 ILE B C 1
ATOM 2322 O O . ILE B 1 21 ? -8.100 -14.286 -60.493 1.00 106.68 28 ILE B O 1
ATOM 2327 N N . PHE B 1 22 ? -7.868 -12.702 -58.919 1.00 104.56 29 PHE B N 1
ATOM 2328 C CA . PHE B 1 22 ? -8.585 -11.684 -59.674 1.00 109.00 29 PHE B CA 1
ATOM 2329 C C . PHE B 1 22 ? -7.653 -10.802 -60.513 1.00 110.03 29 PHE B C 1
ATOM 2330 O O . PHE B 1 22 ? -8.060 -10.297 -61.558 1.00 111.71 29 PHE B O 1
ATOM 2338 N N . ALA B 1 23 ? -6.409 -10.624 -60.066 1.00 111.30 30 ALA B N 1
ATOM 2339 C CA . ALA B 1 23 ? -5.408 -9.893 -60.852 1.00 115.00 30 ALA B CA 1
ATOM 2340 C C . ALA B 1 23 ? -4.886 -10.758 -61.997 1.00 118.81 30 ALA B C 1
ATOM 2341 O O . ALA B 1 23 ? -3.839 -10.483 -62.576 1.00 120.67 30 ALA B O 1
ATOM 2343 N N . TRP B 1 24 ? -5.628 -11.820 -62.293 1.00 122.90 31 TRP B N 1
ATOM 2344 C CA . TRP B 1 24 ? -5.457 -12.609 -63.496 1.00 129.45 31 TRP B CA 1
ATOM 2345 C C . TRP B 1 24 ? -6.433 -12.004 -64.498 1.00 132.73 31 TRP B C 1
ATOM 2346 O O . TRP B 1 24 ? -7.348 -11.299 -64.080 1.00 131.82 31 TRP B O 1
ATOM 2357 N N . TRP B 1 25 ? -6.265 -12.252 -65.800 1.00 138.85 32 TRP B N 1
ATOM 2358 C CA . TRP B 1 25 ? -7.253 -11.751 -66.770 1.00 143.07 32 TRP B CA 1
ATOM 2359 C C . TRP B 1 25 ? -7.565 -12.576 -68.015 1.00 149.68 32 TRP B C 1
ATOM 2360 O O . TRP B 1 25 ? -6.673 -13.024 -68.738 1.00 152.61 32 TRP B O 1
ATOM 2371 N N . TYR B 1 26 ? -8.868 -12.742 -68.229 1.00 154.47 33 TYR B N 1
ATOM 2372 C CA . TYR B 1 26 ? -9.442 -13.282 -69.457 1.00 162.25 33 TYR B CA 1
ATOM 2373 C C . TYR B 1 26 ? -10.266 -12.193 -70.164 1.00 162.71 33 TYR B C 1
ATOM 2374 O O . TYR B 1 26 ? -10.049 -11.918 -71.347 1.00 164.55 33 TYR B O 1
ATOM 2383 N N . THR B 1 27 ? -11.197 -11.574 -69.430 1.00 162.43 34 THR B N 1
ATOM 2384 C CA . THR B 1 27 ? -12.065 -10.510 -69.969 1.00 164.18 34 THR B CA 1
ATOM 2385 C C . THR B 1 27 ? -11.307 -9.180 -70.112 1.00 160.67 34 THR B C 1
ATOM 2386 O O . THR B 1 27 ? -11.766 -8.264 -70.800 1.00 162.43 34 THR B O 1
ATOM 2390 N N . GLY B 1 28 ? -10.152 -9.085 -69.454 1.00 156.96 35 GLY B N 1
ATOM 2391 C CA . GLY B 1 28 ? -9.198 -8.009 -69.702 1.00 155.15 35 GLY B CA 1
ATOM 2392 C C . GLY B 1 28 ? -8.533 -8.268 -71.039 1.00 156.40 35 GLY B C 1
ATOM 2393 O O . GLY B 1 28 ? -8.993 -7.779 -72.066 1.00 158.64 35 GLY B O 1
ATOM 2394 N N . SER B 1 29 ? -7.457 -9.052 -71.025 1.00 163.98 36 SER B N 1
ATOM 2395 C CA . SER B 1 29 ? -6.818 -9.514 -72.259 1.00 162.88 36 SER B CA 1
ATOM 2396 C C . SER B 1 29 ? -6.926 -11.025 -72.407 1.00 161.62 36 SER B C 1
ATOM 2397 O O . SER B 1 29 ? -6.763 -11.766 -71.435 1.00 161.12 36 SER B O 1
ATOM 2400 N N . VAL B 1 30 ? -7.190 -11.470 -73.633 1.00 160.73 37 VAL B N 1
ATOM 2401 C CA . VAL B 1 30 ? -7.480 -12.881 -73.914 1.00 159.29 37 VAL B CA 1
ATOM 2402 C C . VAL B 1 30 ? -6.227 -13.748 -74.142 1.00 157.21 37 VAL B C 1
ATOM 2403 O O . VAL B 1 30 ? -6.147 -14.506 -75.112 1.00 157.46 37 VAL B O 1
ATOM 2407 N N . SER B 1 31 ? -5.258 -13.638 -73.234 1.00 154.50 38 SER B N 1
ATOM 2408 C CA . SER B 1 31 ? -4.057 -14.475 -73.271 1.00 151.72 38 SER B CA 1
ATOM 2409 C C . SER B 1 31 ? -4.311 -15.779 -72.520 1.00 149.51 38 SER B C 1
ATOM 2410 O O . SER B 1 31 ? -5.345 -15.922 -71.863 1.00 149.55 38 SER B O 1
ATOM 2413 N N . ILE B 1 32 ? -3.378 -16.727 -72.618 1.00 146.60 39 ILE B N 1
ATOM 2414 C CA . ILE B 1 32 ? -3.512 -18.013 -71.918 1.00 143.63 39 ILE B CA 1
ATOM 2415 C C . ILE B 1 32 ? -2.250 -18.453 -71.156 1.00 140.65 39 ILE B C 1
ATOM 2416 O O . ILE B 1 32 ? -1.173 -18.612 -71.737 1.00 140.55 39 ILE B O 1
ATOM 2421 N N . LEU B 1 33 ? -2.411 -18.630 -69.847 1.00 136.99 40 LEU B N 1
ATOM 2422 C CA . LEU B 1 33 ? -1.392 -19.215 -68.981 1.00 133.25 40 LEU B CA 1
ATOM 2423 C C . LEU B 1 33 ? -2.072 -19.777 -67.727 1.00 130.52 40 LEU B C 1
ATOM 2424 O O . LEU B 1 33 ? -3.007 -19.171 -67.197 1.00 130.25 40 LEU B O 1
ATOM 2429 N N . ALA B 1 34 ? -1.596 -20.932 -67.262 1.00 127.09 41 ALA B N 1
ATOM 2430 C CA . ALA B 1 34 ? -2.304 -21.725 -66.253 1.00 123.63 41 ALA B CA 1
ATOM 2431 C C . ALA B 1 34 ? -1.886 -21.485 -64.797 1.00 120.75 41 ALA B C 1
ATOM 2432 O O . ALA B 1 34 ? -2.360 -22.181 -63.895 1.00 120.24 41 ALA B O 1
ATOM 2434 N N . ALA B 1 35 ? -1.021 -20.498 -64.564 1.00 117.62 42 ALA B N 1
ATOM 2435 C CA . ALA B 1 35 ? -0.650 -20.105 -63.198 1.00 114.21 42 ALA B CA 1
ATOM 2436 C C . ALA B 1 35 ? -1.809 -19.386 -62.496 1.00 112.05 42 ALA B C 1
ATOM 2437 O O . ALA B 1 35 ? -1.631 -18.765 -61.442 1.00 111.58 42 ALA B O 1
ATOM 2439 N N . LEU B 1 36 ? -2.991 -19.479 -63.104 1.00 109.62 43 LEU B N 1
ATOM 2440 C CA . LEU B 1 36 ? -4.230 -18.957 -62.541 1.00 107.05 43 LEU B CA 1
ATOM 2441 C C . LEU B 1 36 ? -4.912 -20.043 -61.716 1.00 104.71 43 LEU B C 1
ATOM 2442 O O . LEU B 1 36 ? -5.656 -19.751 -60.778 1.00 104.52 43 LEU B O 1
ATOM 2447 N N . VAL B 1 37 ? -4.662 -21.294 -62.090 1.00 101.81 44 VAL B N 1
ATOM 2448 C CA . VAL B 1 37 ? -5.175 -22.443 -61.360 1.00 98.87 44 VAL B CA 1
ATOM 2449 C C . VAL B 1 37 ? -4.353 -22.609 -60.087 1.00 96.08 44 VAL B C 1
ATOM 2450 O O . VAL B 1 37 ? -4.886 -22.977 -59.043 1.00 95.66 44 VAL B O 1
ATOM 2454 N N . ASP B 1 38 ? -3.057 -22.313 -60.190 1.00 93.08 45 ASP B N 1
ATOM 2455 C CA . ASP B 1 38 ? -2.132 -22.349 -59.057 1.00 89.81 45 ASP B CA 1
ATOM 2456 C C . ASP B 1 38 ? -2.685 -21.584 -57.858 1.00 87.61 45 ASP B C 1
ATOM 2457 O O . ASP B 1 38 ? -2.655 -22.080 -56.732 1.00 87.04 45 ASP B O 1
ATOM 2462 N N . SER B 1 39 ? -3.197 -20.383 -58.103 1.00 85.32 46 SER B N 1
ATOM 2463 C CA . SER B 1 39 ? -3.744 -19.578 -57.024 1.00 82.77 46 SER B CA 1
ATOM 2464 C C . SER B 1 39 ? -5.215 -19.904 -56.748 1.00 81.13 46 SER B C 1
ATOM 2465 O O . SER B 1 39 ? -5.735 -19.563 -55.685 1.00 81.11 46 SER B O 1
ATOM 2468 N N . LEU B 1 40 ? -5.881 -20.571 -57.689 1.00 78.90 47 LEU B N 1
ATOM 2469 C CA . LEU B 1 40 ? -7.229 -21.072 -57.431 1.00 76.86 47 LEU B CA 1
ATOM 2470 C C . LEU B 1 40 ? -7.162 -22.252 -56.470 1.00 74.60 47 LEU B C 1
ATOM 2471 O O . LEU B 1 40 ? -8.053 -22.437 -55.644 1.00 74.60 47 LEU B O 1
ATOM 2476 N N . VAL B 1 41 ? -6.107 -23.055 -56.594 1.00 71.81 48 VAL B N 1
ATOM 2477 C CA . VAL B 1 41 ? -5.811 -24.097 -55.616 1.00 68.82 48 VAL B CA 1
ATOM 2478 C C . VAL B 1 41 ? -5.579 -23.401 -54.278 1.00 66.80 48 VAL B C 1
ATOM 2479 O O . VAL B 1 41 ? -6.268 -23.696 -53.305 1.00 66.60 48 VAL B O 1
ATOM 2483 N N . ASP B 1 42 ? -4.645 -22.447 -54.258 1.00 64.48 49 ASP B N 1
ATOM 2484 C CA . ASP B 1 42 ? -4.254 -21.730 -53.039 1.00 62.12 49 ASP B CA 1
ATOM 2485 C C . ASP B 1 42 ? -5.419 -21.155 -52.245 1.00 61.12 49 ASP B C 1
ATOM 2486 O O . ASP B 1 42 ? -5.414 -21.208 -51.016 1.00 60.67 49 ASP B O 1
ATOM 2491 N N . ILE B 1 43 ? -6.406 -20.598 -52.943 1.00 60.04 50 ILE B N 1
ATOM 2492 C CA . ILE B 1 43 ? -7.583 -20.049 -52.278 1.00 58.98 50 ILE B CA 1
ATOM 2493 C C . ILE B 1 43 ? -8.337 -21.133 -51.501 1.00 57.51 50 ILE B C 1
ATOM 2494 O O . ILE B 1 43 ? -8.744 -20.909 -50.362 1.00 57.58 50 ILE B O 1
ATOM 2499 N N . GLY B 1 44 ? -8.497 -22.306 -52.114 1.00 55.70 51 GLY B N 1
ATOM 2500 C CA . GLY B 1 44 ? -9.132 -23.448 -51.467 1.00 53.21 51 GLY B CA 1
ATOM 2501 C C . GLY B 1 44 ? -8.212 -24.047 -50.427 1.00 50.76 51 GLY B C 1
ATOM 2502 O O . GLY B 1 44 ? -8.619 -24.249 -49.281 1.00 50.64 51 GLY B O 1
ATOM 2503 N N . ALA B 1 45 ? -6.969 -24.311 -50.832 1.00 48.57 52 ALA B N 1
ATOM 2504 C CA . ALA B 1 45 ? -5.939 -24.882 -49.959 1.00 46.29 52 ALA B CA 1
ATOM 2505 C C . ALA B 1 45 ? -5.799 -24.110 -48.652 1.00 45.09 52 ALA B C 1
ATOM 2506 O O . ALA B 1 45 ? -5.991 -24.668 -47.562 1.00 44.68 52 ALA B O 1
ATOM 2508 N N . SER B 1 46 ? -5.486 -22.822 -48.771 1.00 43.92 53 SER B N 1
ATOM 2509 C CA . SER B 1 46 ? -5.245 -21.974 -47.615 1.00 42.35 53 SER B CA 1
ATOM 2510 C C . SER B 1 46 ? -6.512 -21.734 -46.802 1.00 41.82 53 SER B C 1
ATOM 2511 O O . SER B 1 46 ? -6.437 -21.506 -45.590 1.00 41.85 53 SER B O 1
ATOM 2514 N N . LEU B 1 47 ? -7.666 -21.802 -47.462 1.00 40.97 54 LEU B N 1
ATOM 2515 C CA . LEU B 1 47 ? -8.953 -21.674 -46.782 1.00 40.35 54 LEU B CA 1
ATOM 2516 C C . LEU B 1 47 ? -9.220 -22.861 -45.862 1.00 39.12 54 LEU B C 1
ATOM 2517 O O . LEU B 1 47 ? -9.728 -22.693 -44.747 1.00 39.20 54 LEU B O 1
ATOM 2522 N N . THR B 1 48 ? -8.877 -24.056 -46.336 1.00 37.55 55 THR B N 1
ATOM 2523 C CA . THR B 1 48 ? -8.952 -25.257 -45.508 1.00 36.05 55 THR B CA 1
ATOM 2524 C C . THR B 1 48 ? -8.074 -25.064 -44.280 1.00 34.76 55 THR B C 1
ATOM 2525 O O . THR B 1 48 ? -8.517 -25.290 -43.153 1.00 34.50 55 THR B O 1
ATOM 2529 N N . ASN B 1 49 ? -6.834 -24.632 -44.518 1.00 33.50 56 ASN B N 1
ATOM 2530 C CA . ASN B 1 49 ? -5.875 -24.379 -43.458 1.00 32.26 56 ASN B CA 1
ATOM 2531 C C . ASN B 1 49 ? -6.452 -23.439 -42.401 1.00 32.23 56 ASN B C 1
ATOM 2532 O O . ASN B 1 49 ? -6.185 -23.599 -41.208 1.00 31.83 56 ASN B O 1
ATOM 2537 N N . LEU B 1 50 ? -7.265 -22.478 -42.831 1.00 32.42 57 LEU B N 1
ATOM 2538 C CA . LEU B 1 50 ? -7.934 -21.601 -41.880 1.00 32.67 57 LEU B CA 1
ATOM 2539 C C . LEU B 1 50 ? -8.946 -22.380 -41.061 1.00 32.45 57 LEU B C 1
ATOM 2540 O O . LEU B 1 50 ? -9.028 -22.196 -39.855 1.00 32.55 57 LEU B O 1
ATOM 2545 N N . LEU B 1 51 ? -9.699 -23.257 -41.719 1.00 32.38 58 LEU B N 1
ATOM 2546 C CA . LEU B 1 51 ? -10.708 -24.075 -41.042 1.00 32.35 58 LEU B CA 1
ATOM 2547 C C . LEU B 1 51 ? -10.074 -24.990 -40.016 1.00 31.15 58 LEU B C 1
ATOM 2548 O O . LEU B 1 51 ? -10.601 -25.145 -38.917 1.00 31.15 58 LEU B O 1
ATOM 2553 N N . VAL B 1 52 ? -8.930 -25.567 -40.381 1.00 30.11 59 VAL B N 1
ATOM 2554 C CA . VAL B 1 52 ? -8.191 -26.487 -39.512 1.00 29.11 59 VAL B CA 1
ATOM 2555 C C . VAL B 1 52 ? -7.447 -25.801 -38.366 1.00 28.99 59 VAL B C 1
ATOM 2556 O O . VAL B 1 52 ? -7.432 -26.337 -37.258 1.00 28.69 59 VAL B O 1
ATOM 2560 N N . VAL B 1 53 ? -6.849 -24.631 -38.611 1.00 29.37 60 VAL B N 1
ATOM 2561 C CA . VAL B 1 53 ? -6.265 -23.850 -37.502 1.00 29.68 60 VAL B CA 1
ATOM 2562 C C . VAL B 1 53 ? -7.352 -23.327 -36.582 1.00 30.57 60 VAL B C 1
ATOM 2563 O O . VAL B 1 53 ? -7.105 -23.093 -35.408 1.00 30.51 60 VAL B O 1
ATOM 2567 N N . ARG B 1 54 ? -8.557 -23.158 -37.112 1.00 31.80 61 ARG B N 1
ATOM 2568 C CA . ARG B 1 54 ? -9.669 -22.749 -36.285 1.00 33.57 61 ARG B CA 1
ATOM 2569 C C . ARG B 1 54 ? -10.131 -23.921 -35.401 1.00 33.05 61 ARG B C 1
ATOM 2570 O O . ARG B 1 54 ? -10.460 -23.734 -34.214 1.00 33.19 61 ARG B O 1
ATOM 2578 N N . TYR B 1 55 ? -10.111 -25.132 -35.964 1.00 32.42 62 TYR B N 1
ATOM 2579 C CA . TYR B 1 55 ? -10.331 -26.350 -35.171 1.00 31.69 62 TYR B CA 1
ATOM 2580 C C . TYR B 1 55 ? -9.285 -26.447 -34.066 1.00 30.96 62 TYR B C 1
ATOM 2581 O O . TYR B 1 55 ? -9.632 -26.565 -32.897 1.00 30.91 62 TYR B O 1
ATOM 2590 N N . SER B 1 56 ? -8.016 -26.368 -34.460 1.00 30.54 63 SER B N 1
ATOM 2591 C CA . SER B 1 56 ? -6.867 -26.339 -33.558 1.00 30.37 63 SER B CA 1
ATOM 2592 C C . SER B 1 56 ? -7.056 -25.499 -32.285 1.00 31.30 63 SER B C 1
ATOM 2593 O O . SER B 1 56 ? -6.645 -25.911 -31.181 1.00 30.87 63 SER B O 1
ATOM 2596 N N . LEU B 1 57 ? -7.676 -24.331 -32.433 1.00 32.48 64 LEU B N 1
ATOM 2597 C CA . LEU B 1 57 ? -7.735 -23.389 -31.323 1.00 33.48 64 LEU B CA 1
ATOM 2598 C C . LEU B 1 57 ? -8.843 -23.640 -30.301 1.00 34.44 64 LEU B C 1
ATOM 2599 O O . LEU B 1 57 ? -8.824 -23.067 -29.206 1.00 34.81 64 LEU B O 1
ATOM 2604 N N . GLN B 1 58 ? -9.800 -24.495 -30.649 1.00 35.27 65 GLN B N 1
ATOM 2605 C CA . GLN B 1 58 ? -10.876 -24.843 -29.730 1.00 36.65 65 GLN B CA 1
ATOM 2606 C C . GLN B 1 58 ? -10.343 -25.404 -28.424 1.00 36.42 65 GLN B C 1
ATOM 2607 O O . GLN B 1 58 ? -9.412 -26.218 -28.429 1.00 35.72 65 GLN B O 1
ATOM 2613 N N . PRO B 1 59 ? -10.943 -24.990 -27.296 1.00 37.26 66 PRO B N 1
ATOM 2614 C CA . PRO B 1 59 ? -10.496 -25.474 -26.010 1.00 36.99 66 PRO B CA 1
ATOM 2615 C C . PRO B 1 59 ? -10.885 -26.930 -25.811 1.00 36.57 66 PRO B C 1
ATOM 2616 O O . PRO B 1 59 ? -11.465 -27.540 -26.710 1.00 36.30 66 PRO B O 1
ATOM 2620 N N . ALA B 1 60 ? -10.564 -27.461 -24.634 1.00 36.47 67 ALA B N 1
ATOM 2621 C CA . ALA B 1 60 ? -10.807 -28.850 -24.311 1.00 36.23 67 ALA B CA 1
ATOM 2622 C C . ALA B 1 60 ? -12.263 -29.265 -24.524 1.00 37.23 67 ALA B C 1
ATOM 2623 O O . ALA B 1 60 ? -13.166 -28.874 -23.790 1.00 37.70 67 ALA B O 1
ATOM 2625 N N . ASP B 1 61 ? -12.453 -30.051 -25.578 1.00 37.67 68 ASP B N 1
ATOM 2626 C CA . ASP B 1 61 ? -13.700 -30.698 -25.939 1.00 38.42 68 ASP B CA 1
ATOM 2627 C C . ASP B 1 61 ? -14.067 -31.699 -24.861 1.00 38.53 68 ASP B C 1
ATOM 2628 O O . ASP B 1 61 ? -13.287 -31.959 -23.941 1.00 37.81 68 ASP B O 1
ATOM 2633 N N . ASP B 1 62 ? -15.251 -32.282 -24.984 1.00 39.64 69 ASP B N 1
ATOM 2634 C CA . ASP B 1 62 ? -15.610 -33.399 -24.131 1.00 39.78 69 ASP B CA 1
ATOM 2635 C C . ASP B 1 62 ? -14.835 -34.645 -24.532 1.00 38.22 69 ASP B C 1
ATOM 2636 O O . ASP B 1 62 ? -14.294 -35.332 -23.669 1.00 37.80 69 ASP B O 1
ATOM 2641 N N . ASN B 1 63 ? -14.778 -34.946 -25.826 1.00 37.23 70 ASN B N 1
ATOM 2642 C CA . ASN B 1 63 ? -13.994 -36.096 -26.254 1.00 35.69 70 ASN B CA 1
ATOM 2643 C C . ASN B 1 63 ? -12.641 -35.791 -26.906 1.00 33.92 70 ASN B C 1
ATOM 2644 O O . ASN B 1 63 ? -12.093 -36.617 -27.625 1.00 33.71 70 ASN B O 1
ATOM 2649 N N . HIS B 1 64 ? -12.099 -34.612 -26.621 1.00 32.41 71 HIS B N 1
ATOM 2650 C CA . HIS B 1 64 ? -10.685 -34.324 -26.859 1.00 30.34 71 HIS B CA 1
ATOM 2651 C C . HIS B 1 64 ? -10.090 -33.644 -25.632 1.00 29.37 71 HIS B C 1
ATOM 2652 O O . HIS B 1 64 ? -9.596 -32.520 -25.725 1.00 29.51 71 HIS B O 1
ATOM 2659 N N . SER B 1 65 ? -10.128 -34.329 -24.489 1.00 27.87 72 SER B N 1
ATOM 2660 C CA . SER B 1 65 ? -9.801 -33.722 -23.192 1.00 26.44 72 SER B CA 1
ATOM 2661 C C . SER B 1 65 ? -8.353 -33.220 -23.066 1.00 24.93 72 SER B C 1
ATOM 2662 O O . SER B 1 65 ? -7.946 -32.687 -22.025 1.00 24.58 72 SER B O 1
ATOM 2665 N N . PHE B 1 66 ? -7.582 -33.384 -24.136 1.00 23.53 73 PHE B N 1
ATOM 2666 C CA . PHE B 1 66 ? -6.288 -32.735 -24.234 1.00 22.07 73 PHE B CA 1
ATOM 2667 C C . PHE B 1 66 ? -6.474 -31.557 -25.177 1.00 21.88 73 PHE B C 1
ATOM 2668 O O . PHE B 1 66 ? -7.534 -30.933 -25.148 1.00 22.57 73 PHE B O 1
ATOM 2676 N N . GLY B 1 67 ? -5.498 -31.202 -25.991 1.00 20.97 74 GLY B N 1
ATOM 2677 C CA . GLY B 1 67 ? -5.764 -30.136 -26.969 1.00 20.32 74 GLY B CA 1
ATOM 2678 C C . GLY B 1 67 ? -6.752 -30.513 -28.076 1.00 19.47 74 GLY B C 1
ATOM 2679 O O . GLY B 1 67 ? -7.399 -31.559 -28.035 1.00 19.32 74 GLY B O 1
ATOM 2680 N N . HIS B 1 68 ? -6.905 -29.606 -29.033 1.00 19.07 75 HIS B N 1
ATOM 2681 C CA . HIS B 1 68 ? -7.172 -29.962 -30.430 1.00 18.10 75 HIS B CA 1
ATOM 2682 C C . HIS B 1 68 ? -5.938 -29.487 -31.172 1.00 17.31 75 HIS B C 1
ATOM 2683 O O . HIS B 1 68 ? -5.964 -29.319 -32.382 1.00 17.62 75 HIS B O 1
ATOM 2690 N N . GLY B 1 69 ? -4.858 -29.274 -30.418 1.00 16.36 76 GLY B N 1
ATOM 2691 C CA . GLY B 1 69 ? -3.622 -28.680 -30.918 1.00 15.30 76 GLY B CA 1
ATOM 2692 C C . GLY B 1 69 ? -2.906 -29.518 -31.953 1.00 14.38 76 GLY B C 1
ATOM 2693 O O . GLY B 1 69 ? -2.258 -28.986 -32.865 1.00 14.71 76 GLY B O 1
ATOM 2694 N N . LYS B 1 70 ? -3.034 -30.833 -31.811 1.00 13.21 77 LYS B N 1
ATOM 2695 C CA . LYS B 1 70 ? -2.445 -31.776 -32.746 1.00 12.24 77 LYS B CA 1
ATOM 2696 C C . LYS B 1 70 ? -2.898 -31.581 -34.191 1.00 11.87 77 LYS B C 1
ATOM 2697 O O . LYS B 1 70 ? -2.145 -31.888 -35.113 1.00 11.68 77 LYS B O 1
ATOM 2703 N N . ALA B 1 71 ? -4.116 -31.074 -34.372 1.00 11.42 78 ALA B N 1
ATOM 2704 C CA . ALA B 1 71 ? -4.627 -30.722 -35.695 1.00 11.83 78 ALA B CA 1
ATOM 2705 C C . ALA B 1 71 ? -3.646 -29.881 -36.537 1.00 12.00 78 ALA B C 1
ATOM 2706 O O . ALA B 1 71 ? -3.653 -29.951 -37.771 1.00 11.68 78 ALA B O 1
ATOM 2708 N N . GLU B 1 72 ? -2.801 -29.100 -35.862 1.00 12.18 79 GLU B N 1
ATOM 2709 C CA . GLU B 1 72 ? -1.793 -28.285 -36.547 1.00 12.89 79 GLU B CA 1
ATOM 2710 C C . GLU B 1 72 ? -0.792 -29.147 -37.304 1.00 12.30 79 GLU B C 1
ATOM 2711 O O . GLU B 1 72 ? -0.665 -29.025 -38.527 1.00 12.41 79 GLU B O 1
ATOM 2717 N N . SER B 1 73 ? -0.105 -30.021 -36.567 1.00 11.70 80 SER B N 1
ATOM 2718 C CA . SER B 1 73 ? 0.891 -30.939 -37.124 1.00 11.54 80 SER B CA 1
ATOM 2719 C C . SER B 1 73 ? 0.287 -31.851 -38.194 1.00 11.42 80 SER B C 1
ATOM 2720 O O . SER B 1 73 ? 0.968 -32.254 -39.149 1.00 11.46 80 SER B O 1
ATOM 2723 N N . LEU B 1 74 ? -0.993 -32.170 -38.012 1.00 10.97 81 LEU B N 1
ATOM 2724 C CA . LEU B 1 74 ? -1.723 -32.991 -38.939 1.00 11.03 81 LEU B CA 1
ATOM 2725 C C . LEU B 1 74 ? -1.883 -32.243 -40.256 1.00 11.63 81 LEU B C 1
ATOM 2726 O O . LEU B 1 74 ? -1.562 -32.764 -41.311 1.00 11.71 81 LEU B O 1
ATOM 2731 N N . ALA B 1 75 ? -2.347 -31.002 -40.175 1.00 12.41 82 ALA B N 1
ATOM 2732 C CA . ALA B 1 75 ? -2.456 -30.130 -41.341 1.00 13.12 82 ALA B CA 1
ATOM 2733 C C . ALA B 1 75 ? -1.078 -29.923 -41.942 1.00 13.59 82 ALA B C 1
ATOM 2734 O O . ALA B 1 75 ? -0.905 -30.039 -43.160 1.00 13.85 82 ALA B O 1
ATOM 2736 N N . ALA B 1 76 ? -0.098 -29.646 -41.077 1.00 14.01 83 ALA B N 1
ATOM 2737 C CA . ALA B 1 76 ? 1.283 -29.438 -41.503 1.00 14.99 83 ALA B CA 1
ATOM 2738 C C . ALA B 1 76 ? 1.765 -30.629 -42.347 1.00 15.89 83 ALA B C 1
ATOM 2739 O O . ALA B 1 76 ? 2.318 -30.457 -43.445 1.00 16.07 83 ALA B O 1
ATOM 2741 N N . LEU B 1 77 ? 1.506 -31.833 -41.842 1.00 16.86 84 LEU B N 1
ATOM 2742 C CA . LEU B 1 77 ? 1.854 -33.068 -42.541 1.00 18.28 84 LEU B CA 1
ATOM 2743 C C . LEU B 1 77 ? 1.146 -33.192 -43.906 1.00 20.10 84 LEU B C 1
ATOM 2744 O O . LEU B 1 77 ? 1.786 -33.493 -44.930 1.00 20.65 84 LEU B O 1
ATOM 2749 N N . ALA B 1 78 ? -0.165 -32.952 -43.913 1.00 21.65 85 ALA B N 1
ATOM 2750 C CA . ALA B 1 78 ? -0.966 -33.025 -45.131 1.00 23.79 85 ALA B CA 1
ATOM 2751 C C . ALA B 1 78 ? -0.443 -32.054 -46.200 1.00 25.58 85 ALA B C 1
ATOM 2752 O O . ALA B 1 78 ? -0.330 -32.407 -47.383 1.00 25.90 85 ALA B O 1
ATOM 2754 N N . GLN B 1 79 ? -0.108 -30.839 -45.768 1.00 27.47 86 GLN B N 1
ATOM 2755 C CA . GLN B 1 79 ? 0.476 -29.835 -46.660 1.00 29.87 86 GLN B CA 1
ATOM 2756 C C . GLN B 1 79 ? 1.813 -30.322 -47.174 1.00 31.71 86 GLN B C 1
ATOM 2757 O O . GLN B 1 79 ? 2.096 -30.240 -48.369 1.00 32.06 86 GLN B O 1
ATOM 2763 N N . SER B 1 80 ? 2.619 -30.840 -46.246 1.00 33.79 87 SER B N 1
ATOM 2764 C CA . SER B 1 80 ? 3.978 -31.274 -46.520 1.00 36.40 87 SER B CA 1
ATOM 2765 C C . SER B 1 80 ? 4.043 -32.250 -47.696 1.00 38.72 87 SER B C 1
ATOM 2766 O O . SER B 1 80 ? 4.988 -32.209 -48.491 1.00 39.08 87 SER B O 1
ATOM 2769 N N . MET B 1 81 ? 3.032 -33.114 -47.799 1.00 41.19 88 MET B N 1
ATOM 2770 C CA . MET B 1 81 ? 2.976 -34.113 -48.860 1.00 44.58 88 MET B CA 1
ATOM 2771 C C . MET B 1 81 ? 2.735 -33.480 -50.220 1.00 46.12 88 MET B C 1
ATOM 2772 O O . MET B 1 81 ? 3.492 -33.715 -51.164 1.00 46.88 88 MET B O 1
ATOM 2777 N N . PHE B 1 82 ? 1.679 -32.679 -50.313 1.00 47.73 89 PHE B N 1
ATOM 2778 C CA . PHE B 1 82 ? 1.350 -31.971 -51.538 1.00 49.78 89 PHE B CA 1
ATOM 2779 C C . PHE B 1 82 ? 2.520 -31.123 -52.000 1.00 51.35 89 PHE B C 1
ATOM 2780 O O . PHE B 1 82 ? 2.953 -31.251 -53.134 1.00 51.95 89 PHE B O 1
ATOM 2788 N N . ILE B 1 83 ? 3.040 -30.276 -51.113 1.00 53.19 90 ILE B N 1
ATOM 2789 C CA . ILE B 1 83 ? 4.216 -29.454 -51.413 1.00 55.66 90 ILE B CA 1
ATOM 2790 C C . ILE B 1 83 ? 5.391 -30.327 -51.852 1.00 58.32 90 ILE B C 1
ATOM 2791 O O . ILE B 1 83 ? 6.127 -29.962 -52.768 1.00 59.00 90 ILE B O 1
ATOM 2796 N N . SER B 1 84 ? 5.544 -31.483 -51.207 1.00 61.16 91 SER B N 1
ATOM 2797 C CA . SER B 1 84 ? 6.620 -32.421 -51.518 1.00 64.64 91 SER B CA 1
ATOM 2798 C C . SER B 1 84 ? 6.375 -33.060 -52.884 1.00 67.65 91 SER B C 1
ATOM 2799 O O . SER 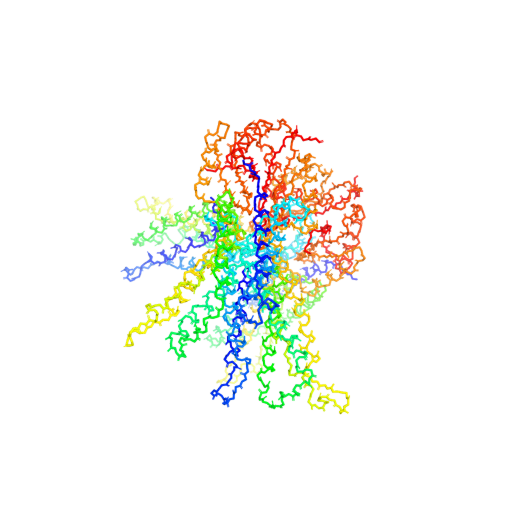B 1 84 ? 7.312 -33.295 -53.648 1.00 68.28 91 SER B O 1
ATOM 2802 N N . GLY B 1 85 ? 5.104 -33.317 -53.184 1.00 70.65 92 GLY B N 1
ATOM 2803 C CA . GLY B 1 85 ? 4.688 -33.862 -54.476 1.00 75.45 92 GLY B CA 1
ATOM 2804 C C . GLY B 1 85 ? 4.780 -32.867 -55.621 1.00 78.73 92 GLY B C 1
ATOM 2805 O O . GLY B 1 85 ? 5.013 -33.254 -56.763 1.00 79.50 92 GLY B O 1
ATOM 2806 N N . SER B 1 86 ? 4.587 -31.586 -55.314 1.00 81.55 93 SER B N 1
ATOM 2807 C CA . SER B 1 86 ? 4.743 -30.512 -56.288 1.00 85.28 93 SER B CA 1
ATOM 2808 C C . SER B 1 86 ? 6.208 -30.359 -56.675 1.00 88.53 93 SER B C 1
ATOM 2809 O O . SER B 1 86 ? 6.528 -30.083 -57.830 1.00 89.21 93 SER B O 1
ATOM 2812 N N . ALA B 1 87 ? 7.089 -30.549 -55.696 1.00 92.20 94 ALA B N 1
ATOM 2813 C CA . ALA B 1 87 ? 8.520 -30.343 -55.881 1.00 96.63 94 ALA B CA 1
ATOM 2814 C C . ALA B 1 87 ? 9.202 -31.481 -56.639 1.00 100.45 94 ALA B C 1
ATOM 2815 O O . ALA B 1 87 ? 10.180 -31.251 -57.349 1.00 101.42 94 ALA B O 1
ATOM 2817 N N . LEU B 1 88 ? 8.695 -32.703 -56.479 1.00 104.55 95 LEU B N 1
ATOM 2818 C CA . LEU B 1 88 ? 9.174 -33.845 -57.263 1.00 109.17 95 LEU B CA 1
ATOM 2819 C C . LEU B 1 88 ? 8.672 -33.723 -58.696 1.00 112.60 95 LEU B C 1
ATOM 2820 O O . LEU B 1 88 ? 9.387 -34.047 -59.640 1.00 113.81 95 LEU B O 1
ATOM 2825 N N . PHE B 1 89 ? 7.436 -33.255 -58.839 1.00 115.95 96 PHE B N 1
ATOM 2826 C CA . PHE B 1 89 ? 6.852 -32.927 -60.136 1.00 120.23 96 PHE B CA 1
ATOM 2827 C C . PHE B 1 89 ? 7.680 -31.855 -60.862 1.00 123.36 96 PHE B C 1
ATOM 2828 O O . PHE B 1 89 ? 7.784 -31.874 -62.086 1.00 124.25 96 PHE B O 1
ATOM 2836 N N . LEU B 1 90 ? 8.276 -30.939 -60.100 1.00 105.67 97 LEU B N 1
ATOM 2837 C CA . LEU B 1 90 ? 9.043 -29.830 -60.668 1.00 107.25 97 LEU B CA 1
ATOM 2838 C C . LEU B 1 90 ? 10.515 -30.165 -60.903 1.00 105.87 97 LEU B C 1
ATOM 2839 O O . LEU B 1 90 ? 11.154 -29.557 -61.757 1.00 105.03 97 LEU B O 1
ATOM 2844 N N . PHE B 1 91 ? 11.052 -31.110 -60.134 1.00 108.14 98 PHE B N 1
ATOM 2845 C CA . PHE B 1 91 ? 12.432 -31.564 -60.315 1.00 108.81 98 PHE B CA 1
ATOM 2846 C C . PHE B 1 91 ? 12.514 -32.536 -61.484 1.00 112.29 98 PHE B C 1
ATOM 2847 O O . PHE B 1 91 ? 13.505 -32.554 -62.216 1.00 110.71 98 PHE B O 1
ATOM 2855 N N . LEU B 1 92 ? 11.466 -33.341 -61.651 1.00 119.27 99 LEU B N 1
ATOM 2856 C CA . LEU B 1 92 ? 11.376 -34.278 -62.772 1.00 124.26 99 LEU B CA 1
ATOM 2857 C C . LEU B 1 92 ? 10.825 -33.618 -64.040 1.00 129.44 99 LEU B C 1
ATOM 2858 O O . LEU B 1 92 ? 10.679 -34.271 -65.074 1.00 131.03 99 LEU B O 1
ATOM 2863 N N . THR B 1 93 ? 10.503 -32.330 -63.945 1.00 134.13 100 THR B N 1
ATOM 2864 C CA . THR B 1 93 ? 10.310 -31.488 -65.121 1.00 139.79 100 THR B CA 1
ATOM 2865 C C . THR B 1 93 ? 11.596 -30.680 -65.310 1.00 139.71 100 THR B C 1
ATOM 2866 O O . THR B 1 93 ? 11.867 -30.161 -66.393 1.00 141.00 100 THR B O 1
ATOM 2870 N N . GLY B 1 94 ? 12.389 -30.606 -64.242 1.00 139.99 101 GLY B N 1
ATOM 2871 C CA . GLY B 1 94 ? 13.685 -29.933 -64.250 1.00 141.97 101 GLY B CA 1
ATOM 2872 C C . GLY B 1 94 ? 14.684 -30.627 -65.152 1.00 144.12 101 GLY B C 1
ATOM 2873 O O . GLY B 1 94 ? 15.297 -29.986 -66.004 1.00 144.84 101 GLY B O 1
ATOM 2874 N N . ILE B 1 95 ? 14.854 -31.935 -64.964 1.00 146.48 102 ILE B N 1
ATOM 2875 C CA . ILE B 1 95 ? 15.668 -32.740 -65.883 1.00 149.58 102 ILE B CA 1
ATOM 2876 C C . ILE B 1 95 ? 14.908 -33.121 -67.158 1.00 154.85 102 ILE B C 1
ATOM 2877 O O . ILE B 1 95 ? 15.525 -33.528 -68.143 1.00 155.47 102 ILE B O 1
ATOM 2882 N N . GLN B 1 96 ? 13.581 -32.979 -67.144 1.00 160.55 103 GLN B N 1
ATOM 2883 C CA . GLN B 1 96 ? 12.764 -33.310 -68.315 1.00 166.94 103 GLN B CA 1
ATOM 2884 C C . GLN B 1 96 ? 13.089 -32.401 -69.494 1.00 170.72 103 GLN B C 1
ATOM 2885 O O . GLN B 1 96 ? 13.494 -32.889 -70.543 1.00 171.82 103 GLN B O 1
ATOM 2891 N N . HIS B 1 97 ? 12.907 -31.091 -69.332 1.00 174.33 104 HIS B N 1
ATOM 2892 C CA . HIS B 1 97 ? 13.438 -30.162 -70.330 1.00 178.57 104 HIS B CA 1
ATOM 2893 C C . HIS B 1 97 ? 14.818 -29.613 -69.955 1.00 177.63 104 HIS B C 1
ATOM 2894 O O . HIS B 1 97 ? 15.037 -28.399 -69.911 1.00 178.80 104 HIS B O 1
ATOM 2901 N N . LEU B 1 98 ? 15.745 -30.533 -69.686 1.00 176.97 105 LEU B N 1
ATOM 2902 C CA . LEU B 1 98 ? 17.173 -30.225 -69.647 1.00 177.59 105 LEU B CA 1
ATOM 2903 C C . LEU B 1 98 ? 17.572 -30.012 -71.109 1.00 182.18 105 LEU B C 1
ATOM 2904 O O . LEU B 1 98 ? 18.578 -30.541 -71.589 1.00 182.14 105 LEU B O 1
ATOM 2909 N N . ILE B 1 99 ? 16.753 -29.216 -71.797 1.00 187.49 106 ILE B N 1
ATOM 2910 C CA . ILE B 1 99 ? 16.725 -29.100 -73.262 1.00 193.23 106 ILE B CA 1
ATOM 2911 C C . ILE B 1 99 ? 16.620 -30.479 -73.947 1.00 193.83 106 ILE B C 1
ATOM 2912 O O . ILE B 1 99 ? 17.379 -30.803 -74.865 1.00 195.54 106 ILE B O 1
ATOM 2917 N N . SER B 1 100 ? 15.675 -31.288 -73.466 1.00 193.16 107 SER B N 1
ATOM 2918 C CA . SER B 1 100 ? 15.307 -32.540 -74.129 1.00 194.22 107 SER B CA 1
ATOM 2919 C C . SER B 1 100 ? 14.215 -32.263 -75.172 1.00 198.96 107 SER B C 1
ATOM 2920 O O . SER B 1 100 ? 14.370 -32.653 -76.330 1.00 201.87 107 SER B O 1
ATOM 2923 N N . PRO B 1 101 ? 13.099 -31.608 -74.771 1.00 200.24 108 PRO B N 1
ATOM 2924 C CA . PRO B 1 101 ? 12.350 -30.878 -75.792 1.00 204.96 108 PRO B CA 1
ATOM 2925 C C . PRO B 1 101 ? 13.150 -29.641 -76.215 1.00 205.33 108 PRO B C 1
ATOM 2926 O O . PRO B 1 101 ? 14.029 -29.749 -77.071 1.00 206.48 108 PRO B O 1
ATOM 2930 N N . THR B 1 102 ? 12.851 -28.493 -75.604 1.00 204.04 109 THR B N 1
ATOM 2931 C CA . THR B 1 102 ? 13.569 -27.228 -75.823 1.00 203.68 109 THR B CA 1
ATOM 2932 C C . THR B 1 102 ? 13.147 -26.199 -74.767 1.00 200.83 109 THR B C 1
ATOM 2933 O O . THR B 1 102 ? 12.171 -26.429 -74.046 1.00 200.21 109 THR B O 1
ATOM 2937 N N . PRO B 1 103 ? 13.894 -25.076 -74.646 1.00 198.91 110 PRO B N 1
ATOM 2938 C CA . PRO B 1 103 ? 13.354 -23.904 -73.946 1.00 197.76 110 PRO B CA 1
ATOM 2939 C C . PRO B 1 103 ? 12.101 -23.411 -74.672 1.00 201.44 110 PRO B C 1
ATOM 2940 O O . PRO B 1 103 ? 12.173 -22.509 -75.513 1.00 206.35 110 PRO B O 1
ATOM 2944 N N . MET B 1 104 ? 10.966 -24.021 -74.338 1.00 198.37 111 MET B N 1
ATOM 2945 C CA . MET B 1 104 ? 9.735 -23.884 -75.117 1.00 201.26 111 MET B CA 1
ATOM 2946 C C . MET B 1 104 ? 8.896 -22.659 -74.766 1.00 202.37 111 MET B C 1
ATOM 2947 O O . MET B 1 104 ? 8.232 -22.094 -75.639 1.00 208.74 111 MET B O 1
ATOM 2952 N N . THR B 1 105 ? 8.925 -22.257 -73.495 1.00 194.98 112 THR B N 1
ATOM 2953 C CA . THR B 1 105 ? 8.193 -21.075 -73.040 1.00 194.58 112 THR B CA 1
ATOM 2954 C C . THR B 1 105 ? 8.812 -19.827 -73.676 1.00 195.14 112 THR B C 1
ATOM 2955 O O . THR B 1 105 ? 9.701 -19.189 -73.106 1.00 191.86 112 THR B O 1
ATOM 2959 N N . ASP B 1 106 ? 8.333 -19.506 -74.874 1.00 198.14 113 ASP B N 1
ATOM 2960 C CA . ASP B 1 106 ? 8.881 -18.422 -75.681 1.00 199.02 113 ASP B CA 1
ATOM 2961 C C . ASP B 1 106 ? 7.947 -17.212 -75.828 1.00 203.07 113 ASP B C 1
ATOM 2962 O O . ASP B 1 106 ? 8.431 -16.090 -76.010 1.00 205.79 113 ASP B O 1
ATOM 2967 N N . PRO B 1 107 ? 6.612 -17.428 -75.762 1.00 203.31 114 PRO B N 1
ATOM 2968 C CA . PRO B 1 107 ? 5.702 -16.282 -75.827 1.00 207.59 114 PRO B CA 1
ATOM 2969 C C . PRO B 1 107 ? 5.971 -15.264 -74.718 1.00 202.03 114 PRO B C 1
ATOM 2970 O O . PRO B 1 107 ? 5.638 -15.504 -73.554 1.00 197.67 114 PRO B O 1
ATOM 2974 N N . GLY B 1 108 ? 6.587 -14.144 -75.089 1.00 201.50 115 GLY B N 1
ATOM 2975 C CA . GLY B 1 108 ? 6.839 -13.048 -74.157 1.00 195.63 115 GLY B CA 1
ATOM 2976 C C . GLY B 1 108 ? 5.568 -12.266 -73.893 1.00 198.46 115 GLY B C 1
ATOM 2977 O O . GLY B 1 108 ? 5.474 -11.086 -74.235 1.00 204.39 115 GLY B O 1
ATOM 2978 N N . VAL B 1 109 ? 4.597 -12.935 -73.274 1.00 193.83 116 VAL B N 1
ATOM 2979 C CA . VAL B 1 109 ? 3.261 -12.379 -73.026 1.00 196.58 116 VAL B CA 1
ATOM 2980 C C . VAL B 1 109 ? 3.261 -11.275 -71.960 1.00 193.23 116 VAL B C 1
ATOM 2981 O O . VAL B 1 109 ? 4.323 -10.835 -71.512 1.00 188.20 116 VAL B O 1
ATOM 2985 N N . GLY B 1 110 ? 2.068 -10.827 -71.571 1.00 195.19 117 GLY B N 1
ATOM 2986 C CA . GLY B 1 110 ? 1.911 -9.837 -70.508 1.00 190.77 117 GLY B CA 1
ATOM 2987 C C . GLY B 1 110 ? 2.405 -10.357 -69.168 1.00 178.56 117 GLY B C 1
ATOM 2988 O O . GLY B 1 110 ? 1.624 -10.864 -68.360 1.00 177.71 117 GLY B O 1
ATOM 2989 N N . VAL B 1 111 ? 3.709 -10.215 -68.940 1.00 110.59 118 VAL B N 1
ATOM 2990 C CA . VAL B 1 111 ? 4.381 -10.711 -67.741 1.00 105.91 118 VAL B CA 1
ATOM 2991 C C . VAL B 1 111 ? 4.126 -9.806 -66.529 1.00 102.40 118 VAL B C 1
ATOM 2992 O O . VAL B 1 111 ? 4.712 -10.000 -65.464 1.00 101.26 118 VAL B O 1
ATOM 2996 N N . ILE B 1 112 ? 3.244 -8.823 -66.701 1.00 99.74 119 ILE B N 1
ATOM 2997 C CA . ILE B 1 112 ? 2.892 -7.893 -65.624 1.00 96.42 119 ILE B CA 1
ATOM 2998 C C . ILE B 1 112 ? 2.233 -8.594 -64.434 1.00 93.79 119 ILE B C 1
ATOM 2999 O O . ILE B 1 112 ? 2.316 -8.119 -63.296 1.00 92.99 119 ILE B O 1
ATOM 3004 N N . VAL B 1 113 ? 1.594 -9.730 -64.711 1.00 91.39 120 VAL B N 1
ATOM 3005 C CA . VAL B 1 113 ? 0.986 -10.560 -63.672 1.00 88.29 120 VAL B CA 1
ATOM 3006 C C . VAL B 1 113 ? 2.040 -11.142 -62.731 1.00 84.87 120 VAL B C 1
ATOM 3007 O O . VAL B 1 113 ? 1.968 -10.940 -61.518 1.00 84.05 120 VAL B O 1
ATOM 3011 N N . THR B 1 114 ? 3.032 -11.826 -63.292 1.00 82.07 121 THR B N 1
ATOM 3012 C CA . THR B 1 114 ? 4.025 -12.516 -62.480 1.00 78.93 121 THR B CA 1
ATOM 3013 C C . THR B 1 114 ? 4.961 -11.578 -61.710 1.00 76.39 121 THR B C 1
ATOM 3014 O O . THR B 1 114 ? 5.541 -11.984 -60.705 1.00 76.06 121 THR B O 1
ATOM 3018 N N . ILE B 1 115 ? 5.110 -10.333 -62.163 1.00 74.06 122 ILE B N 1
ATOM 3019 C CA . ILE B 1 115 ? 5.859 -9.351 -61.368 1.00 71.58 122 ILE B CA 1
ATOM 3020 C C . ILE B 1 115 ? 5.005 -8.797 -60.229 1.00 69.58 122 ILE B C 1
ATOM 3021 O O . ILE B 1 115 ? 5.518 -8.532 -59.140 1.00 69.34 122 ILE B O 1
ATOM 3026 N N . VAL B 1 116 ? 3.707 -8.638 -60.477 1.00 67.63 123 VAL B N 1
ATOM 3027 C CA . VAL B 1 116 ? 2.766 -8.286 -59.415 1.00 65.68 123 VAL B CA 1
ATOM 3028 C C . VAL B 1 116 ? 2.652 -9.452 -58.435 1.00 63.64 123 VAL B C 1
ATOM 3029 O O . VAL B 1 116 ? 2.789 -9.270 -57.218 1.00 63.21 123 VAL B O 1
ATOM 3033 N N . ALA B 1 117 ? 2.430 -10.647 -58.983 1.00 61.76 124 ALA B N 1
ATOM 3034 C CA . ALA B 1 117 ? 2.360 -11.880 -58.204 1.00 59.66 124 ALA B CA 1
ATOM 3035 C C . ALA B 1 117 ? 3.548 -12.009 -57.260 1.00 57.74 124 ALA B C 1
ATOM 3036 O O . ALA B 1 117 ? 3.356 -12.208 -56.057 1.00 57.30 124 ALA B O 1
ATOM 3038 N N . LEU B 1 118 ? 4.760 -11.874 -57.808 1.00 56.13 125 LEU B N 1
ATOM 3039 C CA . LEU B 1 118 ? 5.986 -11.909 -57.010 1.00 54.84 125 LEU B CA 1
ATOM 3040 C C . LEU B 1 118 ? 5.884 -11.008 -55.771 1.00 53.83 125 LEU B C 1
ATOM 3041 O O . LEU B 1 118 ? 6.036 -11.481 -54.644 1.00 53.63 125 LEU B O 1
ATOM 3046 N N . ILE B 1 119 ? 5.597 -9.725 -55.993 1.00 52.89 126 ILE B N 1
ATOM 3047 C CA . ILE B 1 119 ? 5.536 -8.724 -54.925 1.00 52.22 126 ILE B CA 1
ATOM 3048 C C . ILE B 1 119 ? 4.515 -9.064 -53.835 1.00 51.26 126 ILE B C 1
ATOM 3049 O O . ILE B 1 119 ? 4.860 -9.128 -52.646 1.00 51.49 126 ILE B O 1
ATOM 3054 N N . CYS B 1 120 ? 3.270 -9.288 -54.248 1.00 50.05 127 CYS B N 1
ATOM 3055 C CA . CYS B 1 120 ? 2.193 -9.659 -53.332 1.00 49.08 127 CYS B CA 1
ATOM 3056 C C . CYS B 1 120 ? 2.568 -10.874 -52.471 1.00 47.43 127 CYS B C 1
ATOM 3057 O O . CYS B 1 120 ? 2.308 -10.908 -51.264 1.00 47.35 127 CYS B O 1
ATOM 3060 N N . THR B 1 121 ? 3.178 -11.865 -53.113 1.00 45.85 128 THR B N 1
ATOM 3061 C CA . THR B 1 121 ? 3.579 -13.092 -52.445 1.00 44.57 128 THR B CA 1
ATOM 3062 C C . THR B 1 121 ? 4.770 -12.841 -51.519 1.00 44.01 128 THR B C 1
ATOM 3063 O O . THR B 1 121 ? 4.776 -13.323 -50.387 1.00 43.97 128 THR B O 1
ATOM 3067 N N . ILE B 1 122 ? 5.756 -12.077 -51.993 1.00 43.55 129 ILE B N 1
ATOM 3068 C CA . ILE B 1 122 ? 6.907 -11.686 -51.172 1.00 43.62 129 ILE B CA 1
ATOM 3069 C C . ILE B 1 122 ? 6.388 -11.097 -49.867 1.00 43.27 129 ILE B C 1
ATOM 3070 O O . ILE B 1 122 ? 6.842 -11.465 -48.776 1.00 43.72 129 ILE B O 1
ATOM 3075 N N . ILE B 1 123 ? 5.427 -10.186 -50.002 1.00 42.34 130 ILE B N 1
ATOM 3076 C CA . ILE B 1 123 ? 4.789 -9.544 -48.867 1.00 42.18 130 ILE B CA 1
ATOM 3077 C C . ILE B 1 123 ? 4.193 -10.575 -47.911 1.00 41.17 130 ILE B C 1
ATOM 3078 O O . ILE B 1 123 ? 4.592 -10.641 -46.752 1.00 41.56 130 ILE B O 1
ATOM 3083 N N . LEU B 1 124 ? 3.262 -11.385 -48.416 1.00 39.90 131 LEU B N 1
ATOM 3084 C CA . LEU B 1 124 ? 2.597 -12.419 -47.625 1.00 39.00 131 LEU B CA 1
ATOM 3085 C C . LEU B 1 124 ? 3.610 -13.279 -46.875 1.00 38.75 131 LEU B C 1
ATOM 3086 O O . LEU B 1 124 ? 3.511 -13.439 -45.649 1.00 39.04 131 LEU B O 1
ATOM 3091 N N . VAL B 1 125 ? 4.588 -13.805 -47.613 1.00 38.33 132 VAL B N 1
ATOM 3092 C CA . VAL B 1 125 ? 5.643 -14.636 -47.036 1.00 38.71 132 VAL B CA 1
ATOM 3093 C C . VAL B 1 125 ? 6.306 -13.949 -45.840 1.00 39.63 132 VAL B C 1
ATOM 3094 O O . VAL B 1 125 ? 6.559 -14.587 -44.830 1.00 40.31 132 VAL B O 1
ATOM 3098 N N . SER B 1 126 ? 6.553 -12.649 -45.945 1.00 40.19 133 SER B N 1
ATOM 3099 C CA . SER B 1 126 ? 7.155 -11.902 -44.844 1.00 41.84 133 SER B CA 1
ATOM 3100 C C . SER B 1 126 ? 6.248 -11.846 -43.629 1.00 41.82 133 SER B C 1
ATOM 3101 O O . SER B 1 126 ? 6.717 -12.011 -42.503 1.00 43.07 133 SER B O 1
ATOM 3104 N N . PHE B 1 127 ? 4.956 -11.621 -43.854 1.00 40.94 134 PHE B N 1
ATOM 3105 C CA . PHE B 1 127 ? 4.006 -11.584 -42.762 1.00 41.23 134 PHE B CA 1
ATOM 3106 C C . PHE B 1 127 ? 4.009 -12.944 -42.086 1.00 41.23 134 PHE B C 1
ATOM 3107 O O . PHE B 1 127 ? 4.167 -13.041 -40.863 1.00 42.05 134 PHE B O 1
ATOM 3115 N N . GLN B 1 128 ? 3.872 -13.994 -42.892 1.00 40.73 135 GLN B N 1
ATOM 3116 C CA . GLN B 1 128 ? 3.896 -15.353 -42.379 1.00 41.14 135 GLN B CA 1
ATOM 3117 C C . GLN B 1 128 ? 5.200 -15.629 -41.663 1.00 43.06 135 GLN B C 1
ATOM 3118 O O . GLN B 1 128 ? 5.198 -16.249 -40.617 1.00 43.95 135 GLN B O 1
ATOM 3124 N N . ARG B 1 129 ? 6.306 -15.146 -42.214 1.00 44.79 136 ARG B N 1
ATOM 3125 C CA . ARG B 1 129 ? 7.606 -15.318 -41.588 1.00 47.88 136 ARG B CA 1
ATOM 3126 C C . ARG B 1 129 ? 7.674 -14.568 -40.271 1.00 49.43 136 ARG B C 1
ATOM 3127 O O . ARG B 1 129 ? 8.397 -14.967 -39.356 1.00 51.10 136 ARG B O 1
ATOM 3135 N N . TRP B 1 130 ? 6.923 -13.478 -40.174 1.00 49.86 137 TRP B N 1
ATOM 3136 C CA . TRP B 1 130 ? 6.864 -12.739 -38.925 1.00 52.01 137 TRP B CA 1
ATOM 3137 C C . TRP B 1 130 ? 6.022 -13.492 -37.908 1.00 51.25 137 TRP B C 1
ATOM 3138 O O . TRP B 1 130 ? 6.393 -13.569 -36.743 1.00 52.60 137 TRP B O 1
ATOM 3149 N N . VAL B 1 131 ? 4.903 -14.056 -38.357 1.00 49.34 138 VAL B N 1
ATOM 3150 C CA . VAL B 1 131 ? 4.033 -14.854 -37.491 1.00 48.81 138 VAL B CA 1
ATOM 3151 C C . VAL B 1 131 ? 4.730 -16.125 -36.993 1.00 49.19 138 VAL B C 1
ATOM 3152 O O . VAL B 1 131 ? 4.594 -16.490 -35.832 1.00 49.86 138 VAL B O 1
ATOM 3156 N N . VAL B 1 132 ? 5.484 -16.783 -37.868 1.00 49.20 139 VAL B N 1
ATOM 3157 C CA . VAL B 1 132 ? 6.223 -17.988 -37.503 1.00 50.54 139 VAL B CA 1
ATOM 3158 C C . VAL B 1 132 ? 7.259 -17.694 -36.415 1.00 52.95 139 VAL B C 1
ATOM 3159 O O . VAL B 1 132 ? 7.434 -18.487 -35.487 1.00 54.16 139 VAL B O 1
ATOM 3163 N N . ARG B 1 133 ? 7.926 -16.550 -36.527 1.00 54.22 140 ARG B N 1
ATOM 3164 C CA . ARG B 1 133 ? 8.978 -16.161 -35.589 1.00 57.58 140 ARG B CA 1
ATOM 3165 C C . ARG B 1 133 ? 8.417 -15.758 -34.215 1.00 57.51 140 ARG B C 1
ATOM 3166 O O . ARG B 1 133 ? 9.118 -15.791 -33.203 1.00 59.62 140 ARG B O 1
ATOM 3174 N N . ARG B 1 134 ? 7.140 -15.394 -34.207 1.00 55.52 141 ARG B N 1
ATOM 3175 C CA . ARG B 1 134 ? 6.446 -14.848 -33.048 1.00 55.81 141 ARG B CA 1
ATOM 3176 C C . ARG B 1 134 ? 5.688 -15.971 -32.326 1.00 53.57 141 ARG B C 1
ATOM 3177 O O . ARG B 1 134 ? 5.630 -16.021 -31.097 1.00 54.81 141 ARG B O 1
ATOM 3185 N N . THR B 1 135 ? 5.100 -16.860 -33.116 1.00 49.95 142 THR B N 1
ATOM 3186 C CA . THR B 1 135 ? 4.377 -18.016 -32.619 1.00 47.59 142 THR B CA 1
ATOM 3187 C C . THR B 1 135 ? 4.712 -19.210 -33.503 1.00 45.59 142 THR B C 1
ATOM 3188 O O . THR B 1 135 ? 4.374 -19.235 -34.693 1.00 44.31 142 THR B O 1
ATOM 3192 N N . GLN B 1 136 ? 5.347 -20.207 -32.899 1.00 44.72 143 GLN B N 1
ATOM 3193 C CA . GLN B 1 136 ? 6.014 -21.291 -33.626 1.00 43.31 143 GLN B CA 1
ATOM 3194 C C . GLN B 1 136 ? 5.179 -22.138 -34.597 1.00 40.47 143 GLN B C 1
ATOM 3195 O O . GLN B 1 136 ? 5.723 -22.992 -35.295 1.00 41.14 143 GLN B O 1
ATOM 3201 N N . SER B 1 137 ? 3.876 -21.881 -34.637 1.00 36.97 144 SER B N 1
ATOM 3202 C CA . SER B 1 137 ? 2.906 -22.595 -35.464 1.00 34.36 144 SER B CA 1
ATOM 3203 C C . SER B 1 137 ? 3.445 -23.322 -36.714 1.00 33.56 144 SER B C 1
ATOM 3204 O O . SER B 1 137 ? 3.843 -22.689 -37.703 1.00 32.63 144 SER B O 1
ATOM 3207 N N . GLN B 1 138 ? 3.433 -24.658 -36.655 1.00 33.39 145 GLN B N 1
ATOM 3208 C CA . GLN B 1 138 ? 3.797 -25.513 -37.788 1.00 32.58 145 GLN B CA 1
ATOM 3209 C C . GLN B 1 138 ? 2.812 -25.323 -38.909 1.00 30.48 145 GLN B C 1
ATOM 3210 O O . GLN B 1 138 ? 3.164 -25.480 -40.075 1.00 30.73 145 GLN B O 1
ATOM 3216 N N . ALA B 1 139 ? 1.570 -25.019 -38.527 1.00 28.41 146 ALA B N 1
ATOM 3217 C CA . ALA B 1 139 ? 0.449 -24.899 -39.445 1.00 27.15 146 ALA B CA 1
ATOM 3218 C C . ALA B 1 139 ? 0.686 -23.787 -40.474 1.00 25.28 146 ALA B C 1
ATOM 3219 O O . ALA B 1 139 ? 0.483 -23.976 -41.690 1.00 25.10 146 ALA B O 1
ATOM 3221 N N . VAL B 1 140 ? 1.140 -22.641 -39.978 1.00 23.48 147 VAL B N 1
ATOM 3222 C CA . VAL B 1 140 ? 1.413 -21.503 -40.841 1.00 21.92 147 VAL B CA 1
ATOM 3223 C C . VAL B 1 140 ? 2.770 -21.651 -41.515 1.00 22.06 147 VAL B C 1
ATOM 3224 O O . VAL B 1 140 ? 2.960 -21.163 -42.622 1.00 21.74 147 VAL B O 1
ATOM 3228 N N . ARG B 1 141 ? 3.707 -22.322 -40.848 1.00 23.01 148 ARG B N 1
ATOM 3229 C CA . ARG B 1 141 ? 5.051 -22.523 -41.393 1.00 24.18 148 ARG B CA 1
ATOM 3230 C C . ARG B 1 141 ? 4.994 -23.442 -42.611 1.00 24.27 148 ARG B C 1
ATOM 3231 O O . ARG B 1 141 ? 5.744 -23.266 -43.575 1.00 24.38 148 ARG B O 1
ATOM 3239 N N . ALA B 1 142 ? 4.090 -24.417 -42.539 1.00 24.48 149 ALA B N 1
ATOM 3240 C CA . ALA B 1 142 ? 3.777 -25.291 -43.654 1.00 25.46 149 ALA B CA 1
ATOM 3241 C C . ALA B 1 142 ? 3.206 -24.483 -44.834 1.00 23.89 149 ALA B C 1
ATOM 3242 O O . ALA B 1 142 ? 3.701 -24.567 -45.960 1.00 24.22 149 ALA B O 1
ATOM 3244 N N . ASP B 1 143 ? 2.180 -23.690 -44.545 1.00 22.47 150 ASP B N 1
ATOM 3245 C CA . ASP B 1 143 ? 1.504 -22.881 -45.533 1.00 21.82 150 ASP B CA 1
ATOM 3246 C C . ASP B 1 143 ? 2.497 -21.926 -46.180 1.00 20.97 150 ASP B C 1
ATOM 3247 O O . ASP B 1 143 ? 2.486 -21.720 -47.414 1.00 20.86 150 ASP B O 1
ATOM 3252 N N . MET B 1 144 ? 3.370 -21.370 -45.344 1.00 20.57 151 MET B N 1
ATOM 3253 C CA . MET B 1 144 ? 4.405 -20.467 -45.815 1.00 20.62 151 MET B CA 1
ATOM 3254 C C . MET B 1 144 ? 5.343 -21.145 -46.813 1.00 22.17 151 MET B C 1
ATOM 3255 O O . MET B 1 144 ? 5.656 -20.573 -47.856 1.00 21.82 151 MET B O 1
ATOM 3260 N N . LEU B 1 145 ? 5.773 -22.365 -46.504 1.00 24.55 152 LEU B N 1
ATOM 3261 C CA . LEU B 1 145 ? 6.665 -23.096 -47.404 1.00 27.15 152 LEU B CA 1
ATOM 3262 C C . LEU B 1 145 ? 6.130 -23.163 -48.839 1.00 27.91 152 LEU B C 1
ATOM 3263 O O . LEU B 1 145 ? 6.906 -23.073 -49.809 1.00 28.64 152 LEU B O 1
ATOM 3268 N N . HIS B 1 146 ? 4.816 -23.317 -48.981 1.00 28.25 153 HIS B N 1
ATOM 3269 C CA . HIS B 1 146 ? 4.258 -23.340 -50.312 1.00 29.70 153 HIS B CA 1
ATOM 3270 C C . HIS B 1 146 ? 4.493 -22.016 -51.019 1.00 28.80 153 HIS B C 1
ATOM 3271 O O . HIS B 1 146 ? 4.866 -22.002 -52.188 1.00 29.43 153 HIS B O 1
ATOM 3278 N N . TYR B 1 147 ? 4.252 -20.914 -50.311 1.00 28.16 154 TYR B N 1
ATOM 3279 C CA . TYR B 1 147 ? 4.343 -19.583 -50.901 1.00 27.91 154 TYR B CA 1
ATOM 3280 C C . TYR B 1 147 ? 5.780 -19.165 -51.137 1.00 29.45 154 TYR B C 1
ATOM 3281 O O . TYR B 1 147 ? 6.047 -18.412 -52.064 1.00 29.27 154 TYR B O 1
ATOM 3290 N N . GLN B 1 148 ? 6.706 -19.662 -50.314 1.00 32.17 155 GLN B N 1
ATOM 3291 C CA . GLN B 1 148 ? 8.140 -19.519 -50.596 1.00 35.25 155 GLN B CA 1
ATOM 3292 C C . GLN B 1 148 ? 8.499 -20.116 -51.964 1.00 37.81 155 GLN B C 1
ATOM 3293 O O . GLN B 1 148 ? 9.418 -19.652 -52.636 1.00 38.61 155 GLN B O 1
ATOM 3299 N N . SER B 1 149 ? 7.762 -21.148 -52.363 1.00 40.12 156 SER B N 1
ATOM 3300 C CA . SER B 1 149 ? 7.924 -21.758 -53.669 1.00 43.25 156 SER B CA 1
ATOM 3301 C C . SER B 1 149 ? 7.326 -20.867 -54.740 1.00 42.94 156 SER B C 1
ATOM 3302 O O . SER B 1 149 ? 7.961 -20.631 -55.760 1.00 43.96 156 SER B O 1
ATOM 3305 N N . ASP B 1 150 ? 6.112 -20.373 -54.512 1.00 42.89 157 ASP B N 1
ATOM 3306 C CA . ASP B 1 150 ? 5.481 -19.441 -55.452 1.00 43.62 157 ASP B CA 1
ATOM 3307 C C . ASP B 1 150 ? 6.368 -18.213 -55.674 1.00 44.39 157 ASP B C 1
ATOM 3308 O O . ASP B 1 150 ? 6.442 -17.685 -56.780 1.00 44.39 157 ASP B O 1
ATOM 3313 N N . VAL B 1 151 ? 7.038 -17.781 -54.606 1.00 46.34 158 VAL B N 1
ATOM 3314 C CA . VAL B 1 151 ? 7.947 -16.641 -54.632 1.00 48.47 158 VAL B CA 1
ATOM 3315 C C . VAL B 1 151 ? 9.143 -16.897 -55.533 1.00 52.20 158 VAL B C 1
ATOM 3316 O O . VAL B 1 151 ? 9.755 -15.955 -56.018 1.00 52.56 158 VAL B O 1
ATOM 3320 N N . MET B 1 152 ? 9.468 -18.165 -55.760 1.00 56.74 159 MET B N 1
ATOM 3321 C CA . MET B 1 152 ? 10.516 -18.527 -56.709 1.00 61.86 159 MET B CA 1
ATOM 3322 C C . MET B 1 152 ? 9.941 -18.593 -58.131 1.00 64.22 159 MET B C 1
ATOM 3323 O O . MET B 1 152 ? 9.924 -19.634 -58.791 1.00 66.02 159 MET B O 1
ATOM 3328 N N . MET B 1 153 ? 9.467 -17.431 -58.569 1.00 65.76 160 MET B N 1
ATOM 3329 C CA . MET B 1 153 ? 8.806 -17.239 -59.835 1.00 68.76 160 MET B CA 1
ATOM 3330 C C . MET B 1 153 ? 9.782 -16.521 -60.737 1.00 72.11 160 MET B C 1
ATOM 3331 O O . MET B 1 153 ? 10.451 -15.571 -60.310 1.00 71.62 160 MET B O 1
ATOM 3336 N N . ASN B 1 154 ? 9.853 -16.976 -61.988 1.00 77.16 161 ASN B N 1
ATOM 3337 C CA . ASN B 1 154 ? 10.922 -16.549 -62.886 1.00 82.08 161 ASN B CA 1
ATOM 3338 C C . ASN B 1 154 ? 10.591 -15.732 -64.127 1.00 84.34 161 ASN B C 1
ATOM 3339 O O . ASN B 1 154 ? 10.400 -16.260 -65.227 1.00 85.55 161 ASN B O 1
ATOM 3344 N N . GLY B 1 155 ? 10.512 -14.428 -63.893 1.00 86.39 162 GLY B N 1
ATOM 3345 C CA . GLY B 1 155 ? 10.815 -13.434 -64.897 1.00 91.14 162 GLY B CA 1
ATOM 3346 C C . GLY B 1 155 ? 12.259 -13.040 -64.645 1.00 96.13 162 GLY B C 1
ATOM 3347 O O . GLY B 1 155 ? 12.698 -11.972 -65.054 1.00 96.37 162 GLY B O 1
ATOM 3348 N N . ALA B 1 156 ? 12.986 -13.903 -63.936 1.00 101.47 163 ALA B N 1
ATOM 3349 C CA . ALA B 1 156 ? 14.438 -13.823 -63.858 1.00 108.15 163 ALA B CA 1
ATOM 3350 C C . ALA B 1 156 ? 15.003 -14.646 -65.006 1.00 113.87 163 ALA B C 1
ATOM 3351 O O . ALA B 1 156 ? 16.186 -14.987 -65.019 1.00 117.06 163 ALA B O 1
ATOM 3353 N N . ILE B 1 157 ? 14.128 -14.975 -65.955 1.00 117.49 164 ILE B N 1
ATOM 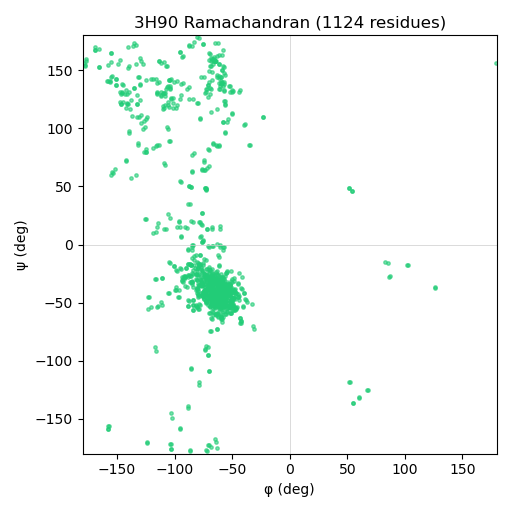3354 C CA . ILE B 1 157 ? 14.514 -15.555 -67.240 1.00 124.35 164 ILE B CA 1
ATOM 3355 C C . ILE B 1 157 ? 15.055 -14.455 -68.154 1.00 128.18 164 ILE B C 1
ATOM 3356 O O . ILE B 1 157 ? 14.306 -13.598 -68.643 1.00 126.23 164 ILE B O 1
ATOM 3361 N N . LEU B 1 158 ? 16.365 -14.484 -68.368 1.00 135.93 165 LEU B N 1
ATOM 3362 C CA . LEU B 1 158 ? 17.045 -13.467 -69.159 1.00 141.54 165 LEU B CA 1
ATOM 3363 C C . LEU B 1 158 ? 16.500 -13.418 -70.584 1.00 144.99 165 LEU B C 1
ATOM 3364 O O . LEU B 1 158 ? 16.209 -14.458 -71.180 1.00 146.53 165 LEU B O 1
ATOM 3369 N N . LEU B 1 159 ? 16.338 -12.205 -71.109 1.00 148.69 166 LEU B N 1
ATOM 3370 C CA . LEU B 1 159 ? 15.980 -11.995 -72.520 1.00 153.79 166 LEU B CA 1
ATOM 3371 C C . LEU B 1 159 ? 17.185 -11.501 -73.334 1.00 160.47 166 LEU B C 1
ATOM 3372 O O . LEU B 1 159 ? 17.408 -11.956 -74.458 1.00 162.72 166 LEU B O 1
ATOM 3377 N N . ALA B 1 160 ? 17.951 -10.577 -72.746 1.00 166.16 167 ALA B N 1
ATOM 3378 C CA . ALA B 1 160 ? 19.147 -9.999 -73.365 1.00 174.39 167 ALA B CA 1
ATOM 3379 C C . ALA B 1 160 ? 20.266 -11.035 -73.486 1.00 182.50 167 ALA B C 1
ATOM 3380 O O . ALA B 1 160 ? 20.533 -11.534 -74.580 1.00 185.05 167 ALA B O 1
ATOM 3382 N N . LEU B 1 161 ? 20.912 -11.358 -72.367 1.00 189.28 168 LEU B N 1
ATOM 3383 C CA . LEU B 1 161 ? 21.862 -12.469 -72.320 1.00 198.81 168 LEU B CA 1
ATOM 3384 C C . LEU B 1 161 ? 21.144 -13.762 -72.718 1.00 202.49 168 LEU B C 1
ATOM 3385 O O . LEU B 1 161 ? 21.692 -14.582 -73.457 1.00 206.41 168 LEU B O 1
ATOM 3390 N N . GLY B 1 162 ? 19.912 -13.914 -72.227 1.00 175.25 169 GLY B N 1
ATOM 3391 C CA . GLY B 1 162 ? 19.011 -15.008 -72.594 1.00 177.72 169 GLY B CA 1
ATOM 3392 C C . GLY B 1 162 ? 19.575 -16.397 -72.394 1.00 183.28 169 GLY B C 1
ATOM 3393 O O . GLY B 1 162 ? 20.185 -16.695 -71.363 1.00 184.77 169 GLY B O 1
ATOM 3394 N N . LEU B 1 163 ? 19.342 -17.251 -73.386 1.00 187.65 170 LEU B N 1
ATOM 3395 C CA . LEU B 1 163 ? 20.026 -18.528 -73.496 1.00 194.47 170 LEU B CA 1
ATOM 3396 C C . LEU B 1 163 ? 21.467 -18.208 -73.873 1.00 204.10 170 LEU B C 1
ATOM 3397 O O . LEU B 1 163 ? 21.707 -17.338 -74.713 1.00 207.01 170 LEU B O 1
ATOM 3402 N N . SER B 1 164 ? 22.423 -18.890 -73.247 1.00 211.65 171 SER B N 1
ATOM 3403 C CA . SER B 1 164 ? 23.846 -18.631 -73.491 1.00 222.79 171 SER B CA 1
ATOM 3404 C C . SER B 1 164 ? 24.313 -19.068 -74.885 1.00 229.36 171 SER B C 1
ATOM 3405 O O . SER B 1 164 ? 23.621 -19.827 -75.572 1.00 227.19 171 SER B O 1
ATOM 3408 N N . TRP B 1 165 ? 25.485 -18.572 -75.289 1.00 239.95 172 TRP B N 1
ATOM 3409 C CA . TRP B 1 165 ? 26.084 -18.885 -76.591 1.00 248.47 172 TRP B CA 1
ATOM 3410 C C . TRP B 1 165 ? 26.261 -20.396 -76.775 1.00 250.12 172 TRP B C 1
ATOM 3411 O O . TRP B 1 165 ? 26.911 -21.058 -75.960 1.00 251.55 172 TRP B O 1
ATOM 3422 N N . TYR B 1 166 ? 25.674 -20.922 -77.852 1.00 251.41 173 TYR B N 1
ATOM 3423 C CA . TYR B 1 166 ? 25.509 -22.371 -78.052 1.00 251.90 173 TYR B CA 1
ATOM 3424 C C . TYR B 1 166 ? 26.798 -23.198 -78.066 1.00 257.23 173 TYR B C 1
ATOM 3425 O O . TYR B 1 166 ? 27.862 -22.720 -78.463 1.00 263.73 173 TYR B O 1
ATOM 3434 N N . GLY B 1 167 ? 26.667 -24.450 -77.632 1.00 254.91 174 GLY B N 1
ATOM 3435 C CA . GLY B 1 167 ? 27.804 -25.274 -77.237 1.00 258.36 174 GLY B CA 1
ATOM 3436 C C . GLY B 1 167 ? 27.856 -25.294 -75.719 1.00 255.82 174 GLY B C 1
ATOM 3437 O O . GLY B 1 167 ? 28.499 -26.154 -75.114 1.00 257.36 174 GLY B O 1
ATOM 3438 N N . TRP B 1 168 ? 27.161 -24.329 -75.119 1.00 252.15 175 TRP B N 1
ATOM 3439 C CA . TRP B 1 168 ? 27.041 -24.174 -73.674 1.00 248.95 175 TRP B CA 1
ATOM 3440 C C . TRP B 1 168 ? 25.602 -23.725 -73.393 1.00 240.37 175 TRP B C 1
ATOM 3441 O O . TRP B 1 168 ? 25.347 -22.568 -73.048 1.00 240.05 175 TRP B O 1
ATOM 3452 N N . HIS B 1 169 ? 24.670 -24.665 -73.558 1.00 232.26 176 HIS B N 1
ATOM 3453 C CA . HIS B 1 169 ? 23.226 -24.386 -73.585 1.00 223.10 176 HIS B CA 1
ATOM 3454 C C . HIS B 1 169 ? 22.635 -23.860 -72.269 1.00 216.22 176 HIS B C 1
ATOM 3455 O O . HIS B 1 169 ? 23.206 -24.064 -71.195 1.00 217.37 176 HIS B O 1
ATOM 3462 N N . ARG B 1 170 ? 21.489 -23.183 -72.372 1.00 207.32 177 ARG B N 1
ATOM 3463 C CA . ARG B 1 170 ? 20.855 -22.530 -71.224 1.00 199.36 177 ARG B CA 1
ATOM 3464 C C . ARG B 1 170 ? 19.334 -22.450 -71.365 1.00 190.40 177 ARG B C 1
ATOM 3465 O O . ARG B 1 170 ? 18.816 -22.134 -72.441 1.00 189.24 177 ARG B O 1
ATOM 3473 N N . ALA B 1 171 ? 18.632 -22.728 -70.266 1.00 182.19 178 ALA B N 1
ATOM 3474 C CA . ALA B 1 171 ? 17.166 -22.710 -70.226 1.00 172.51 178 ALA B CA 1
ATOM 3475 C C . ALA B 1 171 ? 16.635 -22.515 -68.801 1.00 166.93 178 ALA B C 1
ATOM 3476 O O . ALA B 1 171 ? 17.324 -21.965 -67.938 1.00 168.57 178 ALA B O 1
ATOM 3478 N N . ASP B 1 172 ? 15.404 -22.970 -68.573 1.00 158.48 179 ASP B N 1
ATOM 3479 C CA . ASP B 1 172 ? 14.772 -22.926 -67.257 1.00 152.17 179 ASP B CA 1
ATOM 3480 C C . ASP B 1 172 ? 15.291 -24.049 -66.371 1.00 149.99 179 ASP B C 1
ATOM 3481 O O . ASP B 1 172 ? 15.145 -24.003 -65.150 1.00 150.18 179 ASP B O 1
ATOM 3486 N N . ALA B 1 173 ? 15.893 -25.051 -67.006 1.00 146.08 180 ALA B N 1
ATOM 3487 C CA . ALA B 1 173 ? 16.370 -26.257 -66.339 1.00 142.67 180 ALA B CA 1
ATOM 3488 C C . ALA B 1 173 ? 17.080 -25.995 -65.011 1.00 141.92 180 ALA B C 1
ATOM 3489 O O . ALA B 1 173 ? 16.568 -26.367 -63.959 1.00 141.37 180 ALA B O 1
ATOM 3491 N N . LEU B 1 174 ? 18.237 -25.333 -65.065 1.00 140.46 181 LEU B N 1
ATOM 3492 C CA . LEU B 1 174 ? 19.058 -25.075 -63.874 1.00 139.59 181 LEU B CA 1
ATOM 3493 C C . LEU B 1 174 ? 18.280 -24.368 -62.759 1.00 135.69 181 LEU B C 1
ATOM 3494 O O . LEU B 1 174 ? 18.647 -24.456 -61.586 1.00 138.19 181 LEU B O 1
ATOM 3499 N N . PHE B 1 175 ? 17.203 -23.683 -63.135 1.00 128.00 182 PHE B N 1
ATOM 3500 C CA . PHE B 1 175 ? 16.371 -22.951 -62.185 1.00 122.91 182 PHE B CA 1
ATOM 3501 C C . PHE B 1 175 ? 15.146 -23.757 -61.749 1.00 117.69 182 PHE B C 1
ATOM 3502 O O . PHE B 1 175 ? 14.840 -23.823 -60.562 1.00 118.72 182 PHE B O 1
ATOM 3510 N N . ALA B 1 176 ? 14.467 -24.383 -62.707 1.00 111.00 183 ALA B N 1
ATOM 3511 C CA . ALA B 1 176 ? 13.298 -25.223 -62.423 1.00 105.52 183 ALA B CA 1
ATOM 3512 C C . ALA B 1 176 ? 13.674 -26.525 -61.707 1.00 104.57 183 ALA B C 1
ATOM 3513 O O . ALA B 1 176 ? 12.849 -27.130 -61.016 1.00 104.22 183 ALA B O 1
ATOM 3515 N N . LEU B 1 177 ? 14.922 -26.946 -61.888 1.00 102.90 184 LEU B N 1
ATOM 3516 C CA . LEU B 1 177 ? 15.467 -28.121 -61.218 1.00 101.48 184 LEU B CA 1
ATOM 3517 C C . LEU B 1 177 ? 15.966 -27.760 -59.820 1.00 102.23 184 LEU B C 1
ATOM 3518 O O . LEU B 1 177 ? 15.658 -28.453 -58.851 1.00 103.49 184 LEU B O 1
ATOM 3523 N N . GLY B 1 178 ? 16.733 -26.674 -59.730 1.00 117.49 185 GLY B N 1
ATOM 3524 C CA . GLY B 1 178 ? 17.326 -26.216 -58.472 1.00 112.91 185 GLY B CA 1
ATOM 3525 C C . GLY B 1 178 ? 16.318 -25.863 -57.395 1.00 109.36 185 GLY B C 1
ATOM 3526 O O . GLY B 1 178 ? 16.593 -26.016 -56.208 1.00 108.89 185 GLY B O 1
ATOM 3527 N N . ILE B 1 179 ? 15.154 -25.375 -57.813 1.00 106.27 186 ILE B N 1
ATOM 3528 C CA . ILE B 1 179 ? 14.038 -25.142 -56.907 1.00 102.68 186 ILE B CA 1
ATOM 3529 C C . ILE B 1 179 ? 13.444 -26.488 -56.505 1.00 99.72 186 ILE B C 1
ATOM 3530 O O . ILE B 1 179 ? 13.227 -26.749 -55.322 1.00 99.08 186 ILE B O 1
ATOM 3535 N N . GLY B 1 180 ? 13.208 -27.341 -57.499 1.00 97.01 187 GLY B N 1
ATOM 3536 C CA . GLY B 1 180 ? 12.678 -28.687 -57.280 1.00 93.26 187 GLY B CA 1
ATOM 3537 C C . GLY B 1 180 ? 13.380 -29.471 -56.183 1.00 90.14 187 GLY B C 1
ATOM 3538 O O . GLY B 1 180 ? 12.729 -30.170 -55.406 1.00 89.90 187 GLY B O 1
ATOM 3539 N N . ILE B 1 181 ? 14.706 -29.355 -56.126 1.00 87.36 188 ILE B N 1
ATOM 3540 C CA . ILE B 1 181 ? 15.502 -29.969 -55.066 1.00 84.22 188 ILE B CA 1
ATOM 3541 C C . ILE B 1 181 ? 15.229 -29.281 -53.735 1.00 81.72 188 ILE B C 1
ATOM 3542 O O . ILE B 1 181 ? 14.711 -29.899 -52.808 1.00 81.27 188 ILE B O 1
ATOM 3547 N N . TYR B 1 182 ? 15.560 -27.995 -53.659 1.00 79.06 189 TYR B N 1
ATOM 3548 C CA . TYR B 1 182 ? 15.511 -27.247 -52.408 1.00 76.04 189 TYR B CA 1
ATOM 3549 C C . TYR B 1 182 ? 14.146 -27.247 -51.736 1.00 73.78 189 TYR B C 1
ATOM 3550 O O . TYR B 1 182 ? 14.066 -27.319 -50.516 1.00 73.28 189 TYR B O 1
ATOM 3559 N N . ILE B 1 183 ? 13.078 -27.162 -52.521 1.00 71.51 190 ILE B N 1
ATOM 3560 C CA . ILE B 1 183 ? 11.731 -27.221 -51.956 1.00 69.12 190 ILE B CA 1
ATOM 3561 C C . ILE B 1 183 ? 11.369 -28.632 -51.476 1.00 67.38 190 ILE B C 1
ATOM 3562 O O . ILE B 1 183 ? 10.816 -28.780 -50.390 1.00 66.99 190 ILE B O 1
ATOM 3567 N N . LEU B 1 184 ? 11.700 -29.658 -52.265 1.00 65.57 191 LEU B N 1
ATOM 3568 C CA . LEU B 1 184 ? 11.438 -31.057 -51.883 1.00 64.09 191 LEU B CA 1
ATOM 3569 C C . LEU B 1 184 ? 12.149 -31.431 -50.590 1.00 62.49 191 LEU B C 1
ATOM 3570 O O . LEU B 1 184 ? 11.579 -32.107 -49.735 1.00 62.38 191 LEU B O 1
ATOM 3575 N N . TYR B 1 185 ? 13.395 -30.990 -50.462 1.00 60.97 192 TYR B N 1
ATOM 3576 C CA . TYR B 1 185 ? 14.160 -31.177 -49.240 1.00 59.38 192 TYR B CA 1
ATOM 3577 C C . TYR B 1 185 ? 13.511 -30.443 -48.076 1.00 57.81 192 TYR B C 1
ATOM 3578 O O . TYR B 1 185 ? 13.365 -30.997 -46.992 1.00 57.58 192 TYR B O 1
ATOM 3587 N N . SER B 1 186 ? 13.125 -29.194 -48.310 1.00 56.32 193 SER B N 1
ATOM 3588 C CA . SER B 1 186 ? 12.489 -28.386 -47.282 1.00 54.69 193 SER B CA 1
ATOM 3589 C C . SER B 1 186 ? 11.115 -28.912 -46.880 1.00 53.42 193 SER B C 1
ATOM 3590 O O . SER B 1 186 ? 10.689 -28.717 -45.746 1.00 53.16 193 SER B O 1
ATOM 3593 N N . ALA B 1 187 ? 10.432 -29.580 -47.807 1.00 52.19 194 ALA B N 1
ATOM 3594 C CA . ALA B 1 187 ? 9.095 -30.111 -47.550 1.00 51.12 194 ALA B CA 1
ATOM 3595 C C . ALA B 1 187 ? 9.138 -31.453 -46.847 1.00 50.01 194 ALA B C 1
ATOM 3596 O O . ALA B 1 187 ? 8.137 -31.888 -46.282 1.00 50.07 194 ALA B O 1
ATOM 3598 N N . LEU B 1 188 ? 10.289 -32.116 -46.897 1.00 48.78 195 LEU B N 1
ATOM 3599 C CA . LEU B 1 188 ? 10.456 -33.383 -46.199 1.00 47.96 195 LEU B CA 1
ATOM 3600 C C . LEU B 1 188 ? 10.909 -33.129 -44.769 1.00 46.99 195 LEU B C 1
ATOM 3601 O O . LEU B 1 188 ? 10.326 -33.665 -43.822 1.00 47.00 195 LEU B O 1
ATOM 3606 N N . ARG B 1 189 ? 11.926 -32.283 -44.616 1.00 46.04 196 ARG B N 1
ATOM 3607 C CA . ARG B 1 189 ? 12.368 -31.815 -43.302 1.00 45.20 196 ARG B CA 1
ATOM 3608 C C . ARG B 1 189 ? 11.177 -31.234 -42.529 1.00 43.90 196 ARG B C 1
ATOM 3609 O O . ARG B 1 189 ? 11.095 -31.354 -41.305 1.00 43.47 196 ARG B O 1
ATOM 3617 N N . MET B 1 190 ? 10.258 -30.621 -43.273 1.00 42.92 197 MET B N 1
ATOM 3618 C CA . MET B 1 190 ? 9.022 -30.061 -42.742 1.00 42.02 197 MET B CA 1
ATOM 3619 C C . MET B 1 190 ? 8.104 -31.150 -42.200 1.00 41.11 197 MET B C 1
ATOM 3620 O O . MET B 1 190 ? 7.635 -31.067 -41.061 1.00 41.07 197 MET B O 1
ATOM 3625 N N . GLY B 1 191 ? 7.844 -32.159 -43.030 1.00 40.20 198 GLY B N 1
ATOM 3626 C CA . GLY B 1 191 ? 6.857 -33.192 -42.724 1.00 39.16 198 GLY B CA 1
ATOM 3627 C C . GLY B 1 191 ? 7.322 -34.183 -41.687 1.00 37.84 198 GLY B C 1
ATOM 3628 O O . GLY B 1 191 ? 6.506 -34.815 -41.017 1.00 38.11 198 GLY B O 1
ATOM 3629 N N . TYR B 1 192 ? 8.638 -34.320 -41.566 1.00 36.39 199 TYR B N 1
ATOM 3630 C CA . TYR B 1 192 ? 9.243 -35.158 -40.548 1.00 35.33 199 TYR B CA 1
ATOM 3631 C C . TYR B 1 192 ? 8.966 -34.565 -39.177 1.00 33.97 199 TYR B C 1
ATOM 3632 O O . TYR B 1 192 ? 8.413 -35.238 -38.312 1.00 34.08 199 TYR B O 1
ATOM 3641 N N . GLU B 1 193 ? 9.323 -33.298 -38.995 1.00 32.38 200 GLU B N 1
ATOM 3642 C CA . GLU B 1 193 ? 8.979 -32.563 -37.783 1.00 31.51 200 GLU B CA 1
ATOM 3643 C C . GLU B 1 193 ? 7.514 -32.725 -37.423 1.00 30.34 200 GLU B C 1
ATOM 3644 O O . GLU B 1 193 ? 7.173 -32.836 -36.250 1.00 30.18 200 GLU B O 1
ATOM 3650 N N . ALA B 1 194 ? 6.651 -32.731 -38.436 1.00 29.47 201 ALA B N 1
ATOM 3651 C CA . ALA B 1 194 ? 5.222 -32.951 -38.233 1.00 28.74 201 ALA B CA 1
ATOM 3652 C C . ALA B 1 194 ? 4.903 -34.350 -37.697 1.00 28.11 201 ALA B C 1
ATOM 3653 O O . ALA B 1 194 ? 4.081 -34.471 -36.790 1.00 28.23 201 ALA B O 1
ATOM 3655 N N . VAL B 1 195 ? 5.542 -35.397 -38.235 1.00 27.02 202 VAL B N 1
ATOM 3656 C CA . VAL B 1 195 ? 5.294 -36.750 -37.707 1.00 26.72 202 VAL B CA 1
ATOM 3657 C C . VAL B 1 195 ? 5.885 -36.900 -36.304 1.00 25.69 202 VAL B C 1
ATOM 3658 O O . VAL B 1 195 ? 5.270 -37.506 -35.416 1.00 25.89 202 VAL B O 1
ATOM 3662 N N . GLN B 1 196 ? 7.061 -36.305 -36.114 1.00 24.13 203 GLN B N 1
ATOM 3663 C CA . GLN B 1 196 ? 7.736 -36.324 -34.835 1.00 23.20 203 GLN B CA 1
ATOM 3664 C C . GLN B 1 196 ? 6.889 -35.689 -33.741 1.00 22.90 203 GLN B C 1
ATOM 3665 O O . GLN B 1 196 ? 7.051 -36.002 -32.568 1.00 22.60 203 GLN B O 1
ATOM 3671 N N . SER B 1 197 ? 5.992 -34.791 -34.129 1.00 22.89 204 SER B N 1
ATOM 3672 C CA . SER B 1 197 ? 5.078 -34.193 -33.175 1.00 22.99 204 SER B CA 1
ATOM 3673 C C . SER B 1 197 ? 3.833 -35.022 -33.019 1.00 23.86 204 SER B C 1
ATOM 3674 O O . SER B 1 197 ? 3.196 -34.974 -31.975 1.00 24.18 204 SER B O 1
ATOM 3677 N N . LEU B 1 198 ? 3.486 -35.783 -34.052 1.00 24.66 205 LEU B N 1
ATOM 3678 C CA . LEU B 1 198 ? 2.307 -36.634 -33.997 1.00 25.89 205 LEU B CA 1
ATOM 3679 C C . LEU B 1 198 ? 2.560 -37.831 -33.091 1.00 26.68 205 LEU B C 1
ATOM 3680 O O . LEU B 1 198 ? 1.671 -38.229 -32.327 1.00 27.35 205 LEU B O 1
ATOM 3685 N N . LEU B 1 199 ? 3.770 -38.393 -33.195 1.00 26.98 206 LEU B N 1
ATOM 3686 C CA . LEU B 1 199 ? 4.381 -39.193 -32.127 1.00 27.62 206 LEU B CA 1
ATOM 3687 C C . LEU B 1 199 ? 4.649 -38.157 -31.052 1.00 27.13 206 LEU B C 1
ATOM 3688 O O . LEU B 1 199 ? 5.150 -37.080 -31.361 1.00 26.75 206 LEU B O 1
ATOM 3693 N N . ASP B 1 200 ? 4.311 -38.454 -29.804 1.00 27.67 207 ASP B N 1
ATOM 3694 C CA . ASP B 1 200 ? 4.419 -37.459 -28.760 1.00 27.27 207 ASP B CA 1
ATOM 3695 C C . ASP B 1 200 ? 5.883 -37.260 -28.379 1.00 26.97 207 ASP B C 1
ATOM 3696 O O . ASP B 1 200 ? 6.317 -37.681 -27.321 1.00 27.41 207 ASP B O 1
ATOM 3701 N N . ARG B 1 201 ? 6.649 -36.620 -29.252 1.00 27.14 208 ARG B N 1
ATOM 3702 C CA . ARG B 1 201 ? 8.064 -36.365 -28.993 1.00 27.65 208 ARG B CA 1
ATOM 3703 C C . ARG B 1 201 ? 8.261 -35.340 -27.893 1.00 27.52 208 ARG B C 1
ATOM 3704 O O . ARG B 1 201 ? 7.548 -34.339 -27.832 1.00 27.55 208 ARG B O 1
ATOM 3712 N N . ALA B 1 202 ? 9.249 -35.585 -27.038 1.00 28.01 209 ALA B N 1
ATOM 3713 C CA . ALA B 1 202 ? 9.564 -34.681 -25.930 1.00 27.98 209 ALA B CA 1
ATOM 3714 C C . ALA B 1 202 ? 10.086 -33.312 -26.393 1.00 27.90 209 ALA B C 1
ATOM 3715 O O . ALA B 1 202 ? 10.553 -33.162 -27.528 1.00 28.00 209 ALA B O 1
ATOM 3717 N N . LEU B 1 203 ? 9.985 -32.321 -25.503 1.00 28.01 210 LEU B N 1
ATOM 3718 C CA . LEU B 1 203 ? 10.461 -30.962 -25.766 1.00 28.21 210 LEU B CA 1
ATOM 3719 C C . LEU B 1 203 ? 11.979 -30.972 -25.833 1.00 29.66 210 LEU B C 1
ATOM 3720 O O . LEU B 1 203 ? 12.613 -31.878 -25.283 1.00 29.76 210 LEU B O 1
ATOM 3725 N N . PRO B 1 204 ? 12.572 -29.962 -26.500 1.00 31.11 211 PRO B N 1
ATOM 3726 C CA . PRO B 1 204 ? 14.023 -29.862 -26.655 1.00 32.87 211 PRO B CA 1
ATOM 3727 C C . PRO B 1 204 ? 14.766 -29.847 -25.319 1.00 34.61 211 PRO B C 1
ATOM 3728 O O . PRO B 1 204 ? 14.247 -29.329 -24.324 1.00 34.50 211 PRO B O 1
ATOM 3732 N N . ASP B 1 205 ? 15.974 -30.409 -25.310 1.00 36.79 212 ASP B N 1
ATOM 3733 C CA . ASP B 1 205 ? 16.743 -30.590 -24.072 1.00 39.08 212 ASP B CA 1
ATOM 3734 C C . ASP B 1 205 ? 16.863 -29.338 -23.228 1.00 39.77 212 ASP B C 1
ATOM 3735 O O . ASP B 1 205 ? 16.817 -29.410 -21.999 1.00 40.17 212 ASP B O 1
ATOM 3740 N N . GLU B 1 206 ? 17.006 -28.198 -23.897 1.00 40.48 213 GLU B N 1
ATOM 3741 C CA . GLU B 1 206 ? 17.046 -26.895 -23.240 1.00 41.52 213 GLU B CA 1
ATOM 3742 C C . GLU B 1 206 ? 15.836 -26.672 -22.320 1.00 39.83 213 GLU B C 1
ATOM 3743 O O . GLU B 1 206 ? 15.997 -26.370 -21.139 1.00 40.22 213 GLU B O 1
ATOM 3749 N N . GLU B 1 207 ? 14.632 -26.844 -22.861 1.00 37.82 214 GLU B N 1
ATOM 3750 C CA . GLU B 1 207 ? 13.402 -26.621 -22.100 1.00 36.25 214 GLU B CA 1
ATOM 3751 C C . GLU B 1 207 ? 13.270 -27.645 -20.984 1.00 35.22 214 GLU B C 1
ATOM 3752 O O . GLU B 1 207 ? 12.896 -27.318 -19.851 1.00 35.04 214 GLU B O 1
ATOM 3758 N N . ARG B 1 208 ? 13.600 -28.888 -21.325 1.00 34.20 215 ARG B N 1
ATOM 3759 C CA . ARG B 1 208 ? 13.541 -29.996 -20.392 1.00 33.28 215 ARG B CA 1
ATOM 3760 C C . ARG B 1 208 ? 14.491 -29.747 -19.224 1.00 33.40 215 ARG B C 1
ATOM 3761 O O . ARG B 1 208 ? 14.172 -30.058 -18.073 1.00 33.09 215 ARG B O 1
ATOM 3769 N N . GLN B 1 209 ? 15.650 -29.168 -19.529 1.00 33.58 216 GLN B N 1
ATOM 3770 C CA . GLN B 1 209 ? 16.611 -28.789 -18.502 1.00 34.09 216 GLN B CA 1
ATOM 3771 C C . GLN B 1 209 ? 16.065 -27.697 -17.587 1.00 33.40 216 GLN B C 1
ATOM 3772 O O . GLN B 1 209 ? 16.213 -27.769 -16.365 1.00 33.72 216 GLN B O 1
ATOM 3778 N N . GLU B 1 210 ? 15.433 -26.687 -18.181 1.00 32.06 217 GLU B N 1
ATOM 3779 C CA . GLU B 1 210 ? 14.914 -25.554 -17.416 1.00 31.44 217 GLU B CA 1
ATOM 3780 C C . GLU B 1 210 ? 13.812 -25.984 -16.450 1.00 28.95 217 GLU B C 1
ATOM 3781 O O . GLU B 1 210 ? 13.814 -25.587 -15.292 1.00 29.33 217 GLU B O 1
ATOM 3787 N N . ILE B 1 211 ? 12.891 -26.820 -16.921 1.00 26.19 218 ILE B N 1
ATOM 3788 C CA . ILE B 1 211 ? 11.846 -27.354 -16.054 1.00 23.67 218 ILE B CA 1
ATOM 3789 C C . ILE B 1 211 ? 12.503 -28.036 -14.868 1.00 23.59 218 ILE B C 1
ATOM 3790 O O . ILE B 1 211 ? 12.118 -27.798 -13.732 1.00 23.40 218 ILE B O 1
ATOM 3795 N N . ILE B 1 212 ? 13.521 -28.854 -15.128 1.00 23.49 219 ILE B N 1
ATOM 3796 C CA . ILE B 1 212 ? 14.144 -29.624 -14.057 1.00 23.78 219 ILE B CA 1
ATOM 3797 C C . ILE B 1 212 ? 14.758 -28.709 -13.013 1.00 24.60 219 ILE B C 1
ATOM 3798 O O . ILE B 1 212 ? 14.705 -29.005 -11.836 1.00 24.76 219 ILE B O 1
ATOM 3803 N N . ASP B 1 213 ? 15.307 -27.586 -13.459 1.00 25.27 220 ASP B N 1
ATOM 3804 C CA . ASP B 1 213 ? 15.990 -26.650 -12.574 1.00 26.90 220 ASP B CA 1
ATOM 3805 C C . ASP B 1 213 ? 15.037 -25.826 -11.724 1.00 25.83 220 ASP B C 1
ATOM 3806 O O . ASP B 1 213 ? 15.301 -25.587 -10.544 1.00 26.52 220 ASP B O 1
ATOM 3811 N N . ILE B 1 214 ? 13.938 -25.389 -12.340 1.00 24.09 221 ILE B N 1
ATOM 3812 C CA . ILE B 1 214 ? 12.850 -24.690 -11.655 1.00 22.80 221 ILE B CA 1
ATOM 3813 C C . ILE B 1 214 ? 12.322 -25.564 -10.536 1.00 22.07 221 ILE B C 1
ATOM 3814 O O . ILE B 1 214 ? 12.171 -25.097 -9.410 1.00 22.50 221 ILE B O 1
ATOM 3819 N N . VAL B 1 215 ? 12.074 -26.837 -10.861 1.00 21.03 222 VAL B N 1
ATOM 3820 C CA . VAL B 1 215 ? 11.453 -27.786 -9.940 1.00 20.24 222 VAL B CA 1
ATOM 3821 C C . VAL B 1 215 ? 12.322 -28.070 -8.719 1.00 21.15 222 VAL B C 1
ATOM 3822 O O . VAL B 1 215 ? 11.843 -27.978 -7.601 1.00 20.87 222 VAL B O 1
ATOM 3826 N N . THR B 1 216 ? 13.591 -28.403 -8.952 1.00 22.26 223 THR B N 1
ATOM 3827 C CA . THR B 1 216 ? 14.433 -29.027 -7.931 1.00 23.63 223 THR B CA 1
ATOM 3828 C C . THR B 1 216 ? 14.987 -28.028 -6.955 1.00 25.05 223 THR B C 1
ATOM 3829 O O . THR B 1 216 ? 15.303 -28.375 -5.806 1.00 25.89 223 THR B O 1
ATOM 3833 N N . SER B 1 217 ? 15.111 -26.787 -7.410 1.00 25.56 224 SER B N 1
ATOM 3834 C CA . SER B 1 217 ? 15.628 -25.724 -6.563 1.00 27.04 224 SER B CA 1
ATOM 3835 C C . SER B 1 217 ? 14.555 -25.166 -5.611 1.00 26.45 224 SER B C 1
ATOM 3836 O O . SER B 1 217 ? 14.881 -24.723 -4.517 1.00 27.90 224 SER B O 1
ATOM 3839 N N . TRP B 1 218 ? 13.288 -25.195 -6.030 1.00 24.67 225 TRP B N 1
ATOM 3840 C CA . TRP B 1 218 ? 12.158 -24.752 -5.210 1.00 23.69 225 TRP B CA 1
ATOM 3841 C C . TRP B 1 218 ? 12.179 -25.387 -3.829 1.00 23.73 225 TRP B C 1
ATOM 3842 O O . TRP B 1 218 ? 12.363 -26.590 -3.724 1.00 23.12 225 TRP B O 1
ATOM 3853 N N . PRO B 1 219 ? 12.020 -24.568 -2.769 1.00 24.54 226 PRO B N 1
ATOM 3854 C CA . PRO B 1 219 ? 12.033 -24.899 -1.351 1.00 24.96 226 PRO B CA 1
ATOM 3855 C C . PRO B 1 219 ? 11.519 -26.259 -0.893 1.00 23.92 226 PRO B C 1
ATOM 3856 O O . PRO B 1 219 ? 12.324 -27.077 -0.438 1.00 25.01 226 PRO B O 1
ATOM 3860 N N . GLY B 1 220 ? 10.222 -26.520 -0.975 1.00 22.26 227 GLY B N 1
ATOM 3861 C CA . GLY B 1 220 ? 9.707 -27.802 -0.458 1.00 21.04 227 GLY B CA 1
ATOM 3862 C C . GLY B 1 220 ? 10.261 -29.105 -1.047 1.00 20.12 227 GLY B C 1
ATOM 3863 O O . GLY B 1 220 ? 10.366 -30.115 -0.349 1.00 20.06 227 GLY B O 1
ATOM 3864 N N . VAL B 1 221 ? 10.617 -29.084 -2.329 1.00 19.43 228 VAL B N 1
ATOM 3865 C CA . VAL B 1 221 ? 10.930 -30.313 -3.049 1.00 18.59 228 VAL B CA 1
ATOM 3866 C C . VAL B 1 221 ? 12.280 -30.889 -2.645 1.00 19.60 228 VAL B C 1
ATOM 3867 O O . VAL B 1 221 ? 13.292 -30.180 -2.604 1.00 20.81 228 VAL B O 1
ATOM 3871 N N . SER B 1 222 ? 12.275 -32.182 -2.339 1.00 19.28 229 SER B N 1
ATOM 3872 C CA . SER B 1 222 ? 13.484 -32.907 -1.989 1.00 20.07 229 SER B CA 1
ATOM 3873 C C . SER B 1 222 ? 14.022 -33.543 -3.219 1.00 19.91 229 SER B C 1
ATOM 3874 O O . SER B 1 222 ? 15.226 -33.721 -3.329 1.00 21.92 229 SER B O 1
ATOM 3877 N N . GLY B 1 223 ? 13.134 -33.900 -4.140 1.00 18.10 230 GLY B N 1
ATOM 3878 C CA . GLY B 1 223 ? 13.559 -34.401 -5.439 1.00 17.59 230 GLY B CA 1
ATOM 3879 C C . GLY B 1 223 ? 12.464 -34.434 -6.477 1.00 15.89 230 GLY B C 1
ATOM 3880 O O . GLY B 1 223 ? 11.280 -34.266 -6.167 1.00 15.23 230 GLY B O 1
ATOM 3881 N N . ALA B 1 224 ? 12.860 -34.653 -7.719 1.00 15.24 231 ALA B N 1
ATOM 3882 C CA . ALA B 1 224 ? 11.899 -34.820 -8.786 1.00 13.89 231 ALA B CA 1
ATOM 3883 C C . ALA B 1 224 ? 12.426 -35.921 -9.663 1.00 14.32 231 ALA B C 1
ATOM 3884 O O . ALA B 1 224 ? 13.604 -35.913 -10.022 1.00 15.36 231 ALA B O 1
ATOM 3886 N N . HIS B 1 225 ? 11.590 -36.891 -10.002 1.00 13.93 232 HIS B N 1
ATOM 3887 C CA . HIS B 1 225 ? 12.112 -37.977 -10.812 1.00 14.63 232 HIS B CA 1
ATOM 3888 C C . HIS B 1 225 ? 11.492 -38.102 -12.203 1.00 14.21 232 HIS B C 1
ATOM 3889 O O . HIS B 1 225 ? 11.977 -37.487 -13.155 1.00 14.56 232 HIS B O 1
ATOM 3896 N N . ASP B 1 226 ? 10.445 -38.896 -12.331 1.00 13.86 233 ASP B N 1
ATOM 3897 C CA . ASP B 1 226 ? 9.896 -39.195 -13.636 1.00 13.42 233 ASP B CA 1
ATOM 3898 C C . ASP B 1 226 ? 9.372 -37.897 -14.285 1.00 11.64 233 ASP B C 1
ATOM 3899 O O . ASP B 1 226 ? 8.460 -37.266 -13.747 1.00 11.34 233 ASP B O 1
ATOM 3904 N N . LEU B 1 227 ? 9.966 -37.481 -15.406 1.00 10.19 234 LEU B N 1
ATOM 3905 C CA . LEU B 1 227 ? 9.575 -36.211 -16.021 1.00 8.97 234 LEU B CA 1
ATOM 3906 C C . LEU B 1 227 ? 9.276 -36.364 -17.490 1.00 8.82 234 LEU B C 1
ATOM 3907 O O . LEU B 1 227 ? 10.183 -36.450 -18.327 1.00 9.25 234 LEU B O 1
ATOM 3912 N N . ARG B 1 228 ? 7.988 -36.347 -17.800 1.00 8.42 235 ARG B N 1
ATOM 3913 C CA . ARG B 1 228 ? 7.535 -36.595 -19.148 1.00 8.34 235 ARG B CA 1
ATOM 3914 C C . ARG B 1 228 ? 6.933 -35.359 -19.815 1.00 7.83 235 ARG B C 1
ATOM 3915 O O . ARG B 1 228 ? 6.050 -34.709 -19.260 1.00 7.78 235 ARG B O 1
ATOM 3923 N N . THR B 1 229 ? 7.434 -35.034 -21.003 1.00 7.83 236 THR B N 1
ATOM 3924 C CA . THR B 1 229 ? 7.059 -33.807 -21.700 1.00 7.85 236 THR B CA 1
ATOM 3925 C C . THR B 1 229 ? 6.662 -34.086 -23.135 1.00 8.47 236 THR B C 1
ATOM 3926 O O . THR B 1 229 ? 7.041 -35.111 -23.691 1.00 9.11 236 THR B O 1
ATOM 3930 N N . ARG B 1 230 ? 5.931 -33.150 -23.737 1.00 9.22 237 ARG B N 1
ATOM 3931 C CA . ARG B 1 230 ? 5.488 -33.203 -25.138 1.00 10.44 237 ARG B CA 1
ATOM 3932 C C . ARG B 1 230 ? 4.681 -31.947 -25.359 1.00 11.85 237 ARG B C 1
ATOM 3933 O O . ARG B 1 230 ? 4.132 -31.401 -24.401 1.00 12.29 237 ARG B O 1
ATOM 3941 N N . GLN B 1 231 ? 4.565 -31.486 -26.599 1.00 13.46 238 GLN B N 1
ATOM 3942 C CA . GLN B 1 231 ? 3.576 -30.437 -26.863 1.00 15.64 238 GLN B CA 1
ATOM 3943 C C . GLN B 1 231 ? 2.650 -30.703 -28.043 1.00 17.18 238 GLN B C 1
ATOM 3944 O O . GLN B 1 231 ? 3.082 -31.204 -29.085 1.00 17.81 238 GLN B O 1
ATOM 3950 N N . SER B 1 232 ? 1.374 -30.382 -27.846 1.00 18.80 239 SER B N 1
ATOM 3951 C CA . SER B 1 232 ? 0.369 -30.551 -28.871 1.00 20.54 239 SER B CA 1
ATOM 3952 C C . SER B 1 232 ? 0.047 -29.154 -29.384 1.00 21.63 239 SER B C 1
ATOM 3953 O O . SER B 1 232 ? -0.694 -28.392 -28.764 1.00 22.45 239 SER B O 1
ATOM 3956 N N . GLY B 1 233 ? 0.654 -28.812 -30.515 1.00 22.02 240 GLY B N 1
ATOM 3957 C CA . GLY B 1 233 ? 0.529 -27.469 -31.068 1.00 23.03 240 GLY B CA 1
ATOM 3958 C C . GLY B 1 233 ? 1.222 -26.447 -30.174 1.00 22.70 240 GLY B C 1
ATOM 3959 O O . GLY B 1 233 ? 2.403 -26.609 -29.849 1.00 22.00 240 GLY B O 1
ATOM 3960 N N . PRO B 1 234 ? 0.487 -25.405 -29.747 1.00 23.53 241 PRO B N 1
ATOM 3961 C CA . PRO B 1 234 ? 1.104 -24.302 -29.004 1.00 23.00 241 PRO B CA 1
ATOM 3962 C C . PRO B 1 234 ? 1.386 -24.663 -27.563 1.00 21.56 241 PRO B C 1
ATOM 3963 O O . PRO B 1 234 ? 2.359 -24.171 -26.996 1.00 21.39 241 PRO B O 1
ATOM 3967 N N . THR B 1 235 ? 0.537 -25.520 -26.988 1.00 20.44 242 THR B N 1
ATOM 3968 C CA . THR B 1 235 ? 0.548 -25.822 -25.555 1.00 18.42 242 THR B CA 1
ATOM 3969 C C . THR B 1 235 ? 1.484 -26.984 -25.241 1.00 15.85 242 THR B C 1
ATOM 3970 O O . THR B 1 235 ? 1.461 -28.011 -25.915 1.00 15.47 242 THR B O 1
ATOM 3974 N N . ARG B 1 236 ? 2.298 -26.820 -24.207 1.00 13.72 243 ARG B N 1
ATOM 3975 C CA . ARG B 1 236 ? 3.181 -27.887 -23.747 1.00 11.07 243 ARG B CA 1
ATOM 3976 C C . ARG B 1 236 ? 2.534 -28.709 -22.649 1.00 9.51 243 ARG B C 1
ATOM 3977 O O . ARG B 1 236 ? 1.880 -28.153 -21.757 1.00 10.10 243 ARG B O 1
ATOM 3985 N N . PHE B 1 237 ? 2.714 -30.028 -22.715 1.00 6.89 244 PHE B N 1
ATOM 3986 C CA . PHE B 1 237 ? 2.238 -30.906 -21.668 1.00 4.72 244 PHE B CA 1
ATOM 3987 C C . PHE B 1 237 ? 3.391 -31.362 -20.795 1.00 3.22 244 PHE B C 1
ATOM 3988 O O . PHE B 1 237 ? 4.463 -31.714 -21.301 1.00 2.97 244 PHE B O 1
ATOM 3996 N N . ILE B 1 238 ? 3.181 -31.313 -19.478 1.00 1.70 245 ILE B N 1
ATOM 3997 C CA . ILE B 1 238 ? 4.251 -31.618 -18.522 1.00 -0.44 245 ILE B CA 1
ATOM 3998 C C . ILE B 1 238 ? 3.748 -32.471 -17.371 1.00 -1.01 245 ILE B C 1
ATOM 3999 O O . ILE B 1 238 ? 2.777 -32.120 -16.700 1.00 -0.77 245 ILE B O 1
ATOM 4004 N N . GLN B 1 239 ? 4.392 -33.612 -17.171 1.00 -2.11 246 GLN B N 1
ATOM 4005 C CA . GLN B 1 239 ? 4.169 -34.397 -15.961 1.00 -2.56 246 GLN B CA 1
ATOM 4006 C C . GLN B 1 239 ? 5.480 -34.653 -15.237 1.00 -3.09 246 GLN B C 1
ATOM 4007 O O . GLN B 1 239 ? 6.520 -34.870 -15.859 1.00 -3.48 246 GLN B O 1
ATOM 4013 N N . ILE B 1 240 ? 5.420 -34.596 -13.912 1.00 -3.10 247 ILE B N 1
ATOM 4014 C CA . ILE B 1 240 ? 6.594 -34.837 -13.093 1.00 -3.12 247 ILE B CA 1
ATOM 4015 C C . ILE B 1 240 ? 6.192 -35.452 -11.757 1.00 -2.53 247 ILE B C 1
ATOM 4016 O O . ILE B 1 240 ? 5.051 -35.317 -11.315 1.00 -2.86 247 ILE B O 1
ATOM 4021 N N . HIS B 1 241 ? 7.124 -36.174 -11.149 1.00 -1.07 248 HIS B N 1
ATOM 4022 C CA . HIS B 1 241 ? 6.921 -36.724 -9.811 1.00 0.49 248 HIS B CA 1
ATOM 4023 C C . HIS B 1 241 ? 7.723 -35.861 -8.856 1.00 1.48 248 HIS B C 1
ATOM 4024 O O . HIS B 1 241 ? 8.873 -35.531 -9.127 1.00 2.29 248 HIS B O 1
ATOM 4031 N N . LEU B 1 242 ? 7.123 -35.474 -7.748 1.00 2.60 249 LEU B N 1
ATOM 4032 C CA . LEU B 1 242 ? 7.802 -34.607 -6.824 1.00 4.15 249 LEU B CA 1
ATOM 4033 C C . LEU B 1 242 ? 7.992 -35.377 -5.565 1.00 6.47 249 LEU B C 1
ATOM 4034 O O . LEU B 1 242 ? 7.041 -35.957 -5.048 1.00 6.82 249 LEU B O 1
ATOM 4039 N N . GLU B 1 243 ? 9.210 -35.372 -5.049 1.00 9.50 250 GLU B N 1
ATOM 4040 C CA . GLU B 1 243 ? 9.482 -35.987 -3.743 1.00 12.31 250 GLU B CA 1
ATOM 4041 C C . GLU B 1 243 ? 9.422 -34.962 -2.622 1.00 13.83 250 GLU B C 1
ATOM 4042 O O . GLU B 1 243 ? 10.049 -33.902 -2.699 1.00 14.15 250 GLU B O 1
ATOM 4048 N N . MET B 1 244 ? 8.650 -35.274 -1.588 1.00 16.01 251 MET B N 1
ATOM 4049 C CA . MET B 1 244 ? 8.589 -34.437 -0.397 1.00 18.61 251 MET B CA 1
ATOM 4050 C C . MET B 1 244 ? 8.519 -35.307 0.841 1.00 20.68 251 MET B C 1
ATOM 4051 O O . MET B 1 244 ? 8.310 -36.509 0.743 1.00 20.92 251 MET B O 1
ATOM 4056 N N . GLU B 1 245 ? 8.659 -34.681 2.007 1.00 23.41 252 GLU B N 1
ATOM 4057 C CA . GLU B 1 245 ? 8.826 -35.403 3.274 1.00 26.79 252 GLU B CA 1
ATOM 4058 C C . GLU B 1 245 ? 7.671 -36.315 3.633 1.00 27.39 252 GLU B C 1
ATOM 4059 O O . GLU B 1 245 ? 6.504 -35.926 3.548 1.00 26.90 252 GLU B O 1
ATOM 4065 N N . ASP B 1 246 ? 8.028 -37.527 4.050 1.00 29.63 253 ASP B N 1
ATOM 4066 C CA . ASP B 1 246 ? 7.079 -38.586 4.390 1.00 31.06 253 ASP B CA 1
ATOM 4067 C C . ASP B 1 246 ? 5.918 -38.121 5.249 1.00 30.43 253 ASP B C 1
ATOM 4068 O O . ASP B 1 246 ? 4.768 -38.488 5.020 1.00 30.16 253 ASP B O 1
ATOM 4073 N N . SER B 1 247 ? 6.253 -37.302 6.233 1.00 30.55 254 SER B N 1
ATOM 4074 C CA . SER B 1 247 ? 5.354 -36.929 7.304 1.00 30.33 254 SER B CA 1
ATOM 4075 C C . SER B 1 247 ? 4.414 -35.775 6.971 1.00 29.07 254 SER B C 1
ATOM 4076 O O . SER B 1 247 ? 3.379 -35.638 7.624 1.00 29.13 254 SER B O 1
ATOM 4079 N N . LEU B 1 248 ? 4.774 -34.947 5.981 1.00 27.89 255 LEU B N 1
ATOM 4080 C CA . LEU B 1 248 ? 3.970 -33.780 5.590 1.00 26.56 255 LEU B CA 1
ATOM 4081 C C . LEU B 1 248 ? 2.518 -34.164 5.403 1.00 25.67 255 LEU B C 1
ATOM 4082 O O . LEU B 1 248 ? 2.231 -35.146 4.718 1.00 26.09 255 LEU B O 1
ATOM 4087 N N . PRO B 1 249 ? 1.590 -33.393 5.985 1.00 24.61 256 PRO B N 1
ATOM 4088 C CA . PRO B 1 249 ? 0.184 -33.652 5.702 1.00 23.99 256 PRO B CA 1
ATOM 4089 C C . PRO B 1 249 ? -0.142 -33.286 4.246 1.00 23.17 256 PRO B C 1
ATOM 4090 O O . PRO B 1 249 ? 0.533 -32.424 3.654 1.00 22.98 256 PRO B O 1
ATOM 4094 N N . LEU B 1 250 ? -1.157 -33.939 3.677 1.00 22.51 257 LEU B N 1
ATOM 4095 C CA . LEU B 1 250 ? -1.495 -33.757 2.273 1.00 21.48 257 LEU B CA 1
ATOM 4096 C C . LEU B 1 250 ? -1.603 -32.279 1.958 1.00 21.16 257 LEU B C 1
ATOM 4097 O O . LEU B 1 250 ? -0.949 -31.791 1.035 1.00 20.86 257 LEU B O 1
ATOM 4102 N N . VAL B 1 251 ? -2.396 -31.565 2.754 1.00 21.23 258 VAL B N 1
ATOM 4103 C CA . VAL B 1 251 ? -2.716 -30.165 2.465 1.00 21.12 258 VAL B CA 1
ATOM 4104 C C . VAL B 1 251 ? -1.461 -29.328 2.231 1.00 20.35 258 VAL B C 1
ATOM 4105 O O . VAL B 1 251 ? -1.456 -28.438 1.376 1.00 20.64 258 VAL B O 1
ATOM 4109 N N . GLN B 1 252 ? -0.394 -29.664 2.951 1.00 19.35 259 GLN B N 1
ATOM 4110 C CA . GLN B 1 252 ? 0.857 -28.926 2.870 1.00 18.79 259 GLN B CA 1
ATOM 4111 C C . GLN B 1 252 ? 1.738 -29.431 1.751 1.00 17.30 259 GLN B C 1
ATOM 4112 O O . GLN B 1 252 ? 2.499 -28.660 1.162 1.00 17.26 259 GLN B O 1
ATOM 4118 N N . ALA B 1 253 ? 1.654 -30.732 1.486 1.00 15.95 260 ALA B N 1
ATOM 4119 C CA . ALA B 1 253 ? 2.332 -31.331 0.340 1.00 14.55 260 ALA B CA 1
ATOM 4120 C C . ALA B 1 253 ? 1.738 -30.834 -0.981 1.00 13.62 260 ALA B C 1
ATOM 4121 O O . ALA B 1 253 ? 2.483 -30.539 -1.917 1.00 13.24 260 ALA B O 1
ATOM 4123 N N . HIS B 1 254 ? 0.405 -30.729 -1.041 1.00 12.75 261 HIS B N 1
ATOM 4124 C CA . HIS B 1 254 ? -0.284 -30.222 -2.222 1.00 12.00 261 HIS B CA 1
ATOM 4125 C C . HIS B 1 254 ? 0.081 -28.781 -2.497 1.00 12.39 261 HIS B C 1
ATOM 4126 O O . HIS B 1 254 ? 0.071 -28.345 -3.661 1.00 12.50 261 HIS B O 1
ATOM 4133 N N . MET B 1 255 ? 0.389 -28.053 -1.419 1.00 12.51 262 MET B N 1
ATOM 4134 C CA . MET B 1 255 ? 0.789 -26.658 -1.496 1.00 12.62 262 MET B CA 1
ATOM 4135 C C . MET B 1 255 ? 2.112 -26.464 -2.198 1.00 11.40 262 MET B C 1
ATOM 4136 O O . MET B 1 255 ? 2.193 -25.637 -3.099 1.00 12.28 262 MET B O 1
ATOM 4141 N N . VAL B 1 256 ? 3.137 -27.227 -1.833 1.00 9.70 263 VAL B N 1
ATOM 4142 C CA . VAL B 1 256 ? 4.405 -27.097 -2.541 1.00 8.60 263 VAL B CA 1
ATOM 4143 C C . VAL B 1 256 ? 4.230 -27.587 -3.964 1.00 7.73 263 VAL B C 1
ATOM 4144 O O . VAL B 1 256 ? 4.819 -27.056 -4.897 1.00 7.63 263 VAL B O 1
ATOM 4148 N N . ALA B 1 257 ? 3.360 -28.567 -4.131 1.00 7.28 264 ALA B N 1
ATOM 4149 C CA . ALA B 1 257 ? 3.032 -29.055 -5.463 1.00 7.18 264 ALA B CA 1
ATOM 4150 C C . ALA B 1 257 ? 2.551 -27.909 -6.329 1.00 7.69 264 ALA B C 1
ATOM 4151 O O . ALA B 1 257 ? 3.030 -27.743 -7.455 1.00 7.84 264 ALA B O 1
ATOM 4153 N N . ASP B 1 258 ? 1.620 -27.117 -5.792 1.00 8.24 265 ASP B N 1
ATOM 4154 C CA . ASP B 1 258 ? 1.084 -25.960 -6.499 1.00 9.01 265 ASP B CA 1
ATOM 4155 C C . ASP B 1 258 ? 2.075 -24.844 -6.668 1.00 8.77 265 ASP B C 1
ATOM 4156 O O . ASP B 1 258 ? 2.164 -24.256 -7.740 1.00 9.28 265 ASP B O 1
ATOM 4161 N N . GLN B 1 259 ? 2.828 -24.546 -5.625 1.00 8.21 266 GLN B N 1
ATOM 4162 C CA . GLN B 1 259 ? 3.924 -23.622 -5.784 1.00 8.56 266 GLN B CA 1
ATOM 4163 C C . GLN B 1 259 ? 4.745 -23.977 -7.057 1.00 8.19 266 GLN B C 1
ATOM 4164 O O . GLN B 1 259 ? 4.920 -23.141 -7.959 1.00 8.66 266 GLN B O 1
ATOM 4170 N N . VAL B 1 260 ? 5.189 -25.230 -7.140 1.00 7.27 267 VAL B N 1
ATOM 4171 C CA . VAL B 1 260 ? 6.001 -25.710 -8.241 1.00 6.74 267 VAL B CA 1
ATOM 4172 C C . VAL B 1 260 ? 5.241 -25.642 -9.551 1.00 7.17 267 VAL B C 1
ATOM 4173 O O . VAL B 1 260 ? 5.796 -25.222 -10.565 1.00 7.04 267 VAL B O 1
ATOM 4177 N N . GLU B 1 261 ? 3.971 -26.042 -9.533 1.00 7.96 268 GLU B N 1
ATOM 4178 C CA . GLU B 1 261 ? 3.183 -26.056 -10.760 1.00 9.37 268 GLU B CA 1
ATOM 4179 C C . GLU B 1 261 ? 3.175 -24.673 -11.367 1.00 10.70 268 GLU B C 1
ATOM 4180 O O . GLU B 1 261 ? 3.320 -24.509 -12.575 1.00 11.03 268 GLU B O 1
ATOM 4186 N N . GLN B 1 262 ? 3.009 -23.686 -10.496 1.00 12.32 269 GLN B N 1
ATOM 4187 C CA . GLN B 1 262 ? 2.940 -22.289 -10.860 1.00 14.12 269 GLN B CA 1
ATOM 4188 C C . GLN B 1 262 ? 4.286 -21.709 -11.275 1.00 14.37 269 GLN B C 1
ATOM 4189 O O . GLN B 1 262 ? 4.338 -20.798 -12.097 1.00 15.35 269 GLN B O 1
ATOM 4195 N N . ALA B 1 263 ? 5.366 -22.230 -10.695 1.00 14.05 270 ALA B N 1
ATOM 4196 C CA . ALA B 1 263 ? 6.727 -21.868 -11.087 1.00 14.58 270 ALA B CA 1
ATOM 4197 C C . ALA B 1 263 ? 7.039 -22.320 -12.519 1.00 14.42 270 ALA B C 1
ATOM 4198 O O . ALA B 1 263 ? 7.739 -21.622 -13.260 1.00 15.13 270 ALA B O 1
ATOM 4200 N N . ILE B 1 264 ? 6.519 -23.481 -12.916 1.00 13.90 271 ILE B N 1
ATOM 4201 C CA . ILE B 1 264 ? 6.633 -23.915 -14.307 1.00 14.01 271 ILE B CA 1
ATOM 4202 C C . ILE B 1 264 ? 5.784 -22.997 -15.193 1.00 15.89 271 ILE B C 1
ATOM 4203 O O . ILE B 1 264 ? 6.271 -22.443 -16.188 1.00 16.33 271 ILE B O 1
ATOM 4208 N N . LEU B 1 265 ? 4.525 -22.825 -14.801 1.00 17.68 272 LEU B N 1
ATOM 4209 C CA . LEU B 1 265 ? 3.570 -22.022 -15.540 1.00 20.42 272 LEU B CA 1
ATOM 4210 C C . LEU B 1 265 ? 4.081 -20.610 -15.806 1.00 23.52 272 LEU B C 1
ATOM 4211 O O . LEU B 1 265 ? 3.785 -20.013 -16.852 1.00 24.62 272 LEU B O 1
ATOM 4216 N N . ARG B 1 266 ? 4.851 -20.085 -14.856 1.00 26.02 273 ARG B N 1
ATOM 4217 C CA . ARG B 1 266 ? 5.480 -18.781 -14.997 1.00 29.35 273 ARG B CA 1
ATOM 4218 C C . ARG B 1 266 ? 6.444 -18.820 -16.174 1.00 29.25 273 ARG B C 1
ATOM 4219 O O . ARG B 1 266 ? 6.264 -18.094 -17.139 1.00 30.48 273 ARG B O 1
ATOM 4227 N N . ARG B 1 267 ? 7.427 -19.709 -16.114 1.00 28.53 274 ARG B N 1
ATOM 4228 C CA . ARG B 1 267 ? 8.484 -19.772 -17.121 1.00 28.76 274 ARG B CA 1
ATOM 4229 C C . ARG B 1 267 ? 7.998 -20.270 -18.491 1.00 27.49 274 ARG B C 1
ATOM 4230 O O . ARG B 1 267 ? 8.575 -19.920 -19.520 1.00 27.88 274 ARG B O 1
ATOM 4238 N N . PHE B 1 268 ? 6.944 -21.083 -18.502 1.00 26.00 275 PHE B N 1
ATOM 4239 C CA . PHE B 1 268 ? 6.330 -21.526 -19.748 1.00 24.80 275 PHE B CA 1
ATOM 4240 C C . PHE B 1 268 ? 4.839 -21.328 -19.615 1.00 25.05 275 PHE B C 1
ATOM 4241 O O . PHE B 1 268 ? 4.133 -22.248 -19.185 1.00 24.43 275 PHE B O 1
ATOM 4249 N N . PRO B 1 269 ? 4.350 -20.120 -19.953 1.00 26.13 276 PRO B N 1
ATOM 4250 C CA . PRO B 1 269 ? 2.918 -19.854 -19.913 1.00 26.57 276 PRO B CA 1
ATOM 4251 C C . PRO B 1 269 ? 2.175 -20.679 -20.962 1.00 25.57 276 PRO B C 1
ATOM 4252 O O . PRO B 1 269 ? 2.786 -21.144 -21.945 1.00 24.84 276 PRO B O 1
ATOM 4256 N N . GLY B 1 270 ? 0.879 -20.881 -20.733 1.00 25.18 277 GLY B N 1
ATOM 4257 C CA . GLY B 1 270 ? 0.047 -21.631 -21.665 1.00 23.98 277 GLY B CA 1
ATOM 4258 C C . GLY B 1 270 ? 0.132 -23.133 -21.503 1.00 21.66 277 GLY B C 1
ATOM 4259 O O . GLY B 1 270 ? -0.729 -23.850 -22.025 1.00 22.06 277 GLY B O 1
ATOM 4260 N N . SER B 1 271 ? 1.164 -23.592 -20.771 1.00 19.40 278 SER B N 1
ATOM 4261 C CA . SER B 1 271 ? 1.472 -25.018 -20.503 1.00 16.24 278 SER B CA 1
ATOM 4262 C C . SER B 1 271 ? 0.462 -25.698 -19.622 1.00 15.15 278 SER B C 1
ATOM 4263 O O . SER B 1 271 ? -0.297 -25.041 -18.903 1.00 16.10 278 SER B O 1
ATOM 4266 N N . ASP B 1 272 ? 0.465 -27.025 -19.689 1.00 12.97 279 ASP B N 1
ATOM 4267 C CA . ASP B 1 272 ? -0.428 -27.861 -18.895 1.00 11.71 279 ASP B CA 1
ATOM 4268 C C . ASP B 1 272 ? 0.405 -28.864 -18.114 1.00 9.29 279 ASP B C 1
ATOM 4269 O O . ASP B 1 272 ? 0.966 -29.821 -18.696 1.00 8.38 279 ASP B O 1
ATOM 4274 N N . VAL B 1 273 ? 0.494 -28.649 -16.799 1.00 7.37 280 VAL B N 1
ATOM 4275 C CA . VAL B 1 273 ? 1.279 -29.564 -15.981 1.00 5.09 280 VAL B CA 1
ATOM 4276 C C . VAL B 1 273 ? 0.392 -30.420 -15.077 1.00 4.78 280 VAL B C 1
ATOM 4277 O O . VAL B 1 273 ? -0.763 -30.063 -14.807 1.00 5.82 280 VAL B O 1
ATOM 4281 N N . ILE B 1 274 ? 0.930 -31.568 -14.658 1.00 3.19 281 ILE B N 1
ATOM 4282 C CA . ILE B 1 274 ? 0.343 -32.387 -13.601 1.00 2.09 281 ILE B CA 1
ATOM 4283 C C . ILE B 1 274 ? 1.500 -32.934 -12.757 1.00 1.26 281 ILE B C 1
ATOM 4284 O O . ILE B 1 274 ? 2.491 -33.441 -13.288 1.00 0.56 281 ILE B O 1
ATOM 4289 N N . ILE B 1 275 ? 1.389 -32.751 -11.442 1.00 1.32 282 ILE B N 1
ATOM 4290 C CA . ILE B 1 275 ? 2.422 -33.166 -10.490 1.00 0.72 282 ILE B CA 1
ATOM 4291 C C . ILE B 1 275 ? 1.882 -34.358 -9.752 1.00 1.34 282 ILE B C 1
ATOM 4292 O O . ILE B 1 275 ? 0.753 -34.334 -9.279 1.00 1.32 282 ILE B O 1
ATOM 4297 N N . HIS B 1 276 ? 2.680 -35.411 -9.685 1.00 2.54 283 HIS B N 1
ATOM 4298 C CA . HIS B 1 276 ? 2.365 -36.541 -8.810 1.00 4.46 283 HIS B CA 1
ATOM 4299 C C . HIS B 1 276 ? 3.290 -36.514 -7.600 1.00 5.36 283 HIS B C 1
ATOM 4300 O O . HIS B 1 276 ? 4.510 -36.572 -7.758 1.00 5.15 283 HIS B O 1
ATOM 4307 N N . GLN B 1 277 ? 2.730 -36.421 -6.399 1.00 7.08 284 GLN B N 1
ATOM 4308 C CA . GLN B 1 277 ? 3.611 -36.243 -5.252 1.00 9.17 284 GLN B CA 1
ATOM 4309 C C . GLN B 1 277 ? 3.867 -37.503 -4.444 1.00 11.58 284 GLN B C 1
ATOM 4310 O O . GLN B 1 277 ? 2.941 -38.105 -3.893 1.00 11.68 284 GLN B O 1
ATOM 4316 N N . ASP B 1 278 ? 5.155 -37.878 -4.447 1.00 14.61 285 ASP B N 1
ATOM 4317 C CA . ASP B 1 278 ? 5.749 -39.104 -3.894 1.00 18.29 285 ASP B CA 1
ATOM 4318 C C . ASP B 1 278 ? 6.477 -38.747 -2.607 1.00 21.55 285 ASP B C 1
ATOM 4319 O O . ASP B 1 278 ? 7.112 -37.690 -2.554 1.00 21.07 285 ASP B O 1
ATOM 4324 N N . PRO B 1 279 ? 6.412 -39.619 -1.569 1.00 25.60 286 PRO B N 1
ATOM 4325 C CA . PRO B 1 279 ? 7.158 -39.391 -0.322 1.00 29.27 286 PRO B CA 1
ATOM 4326 C C . PRO B 1 279 ? 8.651 -39.771 -0.438 1.00 34.07 286 PRO B C 1
ATOM 4327 O O . PRO B 1 279 ? 9.372 -39.194 -1.246 1.00 34.39 286 PRO B O 1
ATOM 4331 N N . CYS B 1 280 ? 9.132 -40.697 0.379 1.00 39.95 287 CYS B N 1
ATOM 4332 C CA . CYS B 1 280 ? 10.394 -41.372 0.053 1.00 46.04 287 CYS B CA 1
ATOM 4333 C C . CYS B 1 280 ? 10.245 -42.891 0.033 1.00 49.95 287 CYS B C 1
ATOM 4334 O O . CYS B 1 280 ? 10.186 -43.579 1.066 1.00 51.06 287 CYS B O 1
ATOM 4337 N N . SER B 1 281 ? 10.146 -43.356 -1.206 1.00 53.45 288 SER B N 1
ATOM 4338 C CA . SER B 1 281 ? 9.921 -44.718 -1.597 1.00 58.01 288 SER B CA 1
ATOM 4339 C C . SER B 1 281 ? 10.548 -44.749 -2.990 1.00 60.86 288 SER B C 1
ATOM 4340 O O . SER B 1 281 ? 9.866 -44.936 -4.009 1.00 60.89 288 SER B O 1
ATOM 4343 N N . VAL B 1 282 ? 11.858 -44.505 -3.008 1.00 64.73 289 VAL B N 1
ATOM 4344 C CA . VAL B 1 282 ? 12.669 -44.394 -4.221 1.00 68.00 289 VAL B CA 1
ATOM 4345 C C . VAL B 1 282 ? 14.102 -44.743 -3.835 1.00 71.79 289 VAL B C 1
ATOM 4346 O O . VAL B 1 282 ? 14.415 -44.757 -2.652 1.00 73.17 289 VAL B O 1
ATOM 4350 N N . VAL B 1 283 ? 14.967 -45.021 -4.810 1.00 74.82 290 VAL B N 1
ATOM 4351 C CA . VAL B 1 283 ? 16.373 -45.346 -4.517 1.00 79.13 290 VAL B CA 1
ATOM 4352 C C . VAL B 1 283 ? 17.071 -44.257 -3.695 1.00 79.37 290 VAL B C 1
ATOM 4353 O O . VAL B 1 283 ? 17.821 -44.553 -2.762 1.00 81.81 290 VAL B O 1
ATOM 4357 N N . LEU C 1 1 ? -17.546 19.482 19.607 1.00 123.22 8 LEU C N 1
ATOM 4358 C CA . LEU C 1 1 ? -17.582 18.355 18.624 1.00 113.24 8 LEU C CA 1
ATOM 4359 C C . LEU C 1 1 ? -17.693 16.982 19.301 1.00 108.71 8 LEU C C 1
ATOM 4360 O O . LEU C 1 1 ? -16.722 16.480 19.883 1.00 110.98 8 LEU C O 1
ATOM 4365 N N . VAL C 1 2 ? -18.890 16.395 19.225 1.00 102.69 9 VAL C N 1
ATOM 4366 C CA . VAL C 1 2 ? -19.132 15.005 19.639 1.00 97.44 9 VAL C CA 1
ATOM 4367 C C . VAL C 1 2 ? -18.827 14.066 18.455 1.00 88.94 9 VAL C C 1
ATOM 4368 O O . VAL C 1 2 ? -18.386 14.530 17.395 1.00 87.24 9 VAL C O 1
ATOM 4372 N N . SER C 1 3 ? -19.045 12.759 18.628 1.00 83.91 10 SER C N 1
ATOM 4373 C CA . SER C 1 3 ? -18.766 11.779 17.568 1.00 76.41 10 SER C CA 1
ATOM 4374 C C . SER C 1 3 ? -20.048 11.324 16.873 1.00 70.59 10 SER C C 1
ATOM 4375 O O . SER C 1 3 ? -21.136 11.825 17.176 1.00 70.86 10 SER C O 1
ATOM 4378 N N . ARG C 1 4 ? -19.910 10.374 15.949 1.00 64.98 11 ARG C N 1
ATOM 4379 C CA . ARG C 1 4 ? -21.037 9.815 15.198 1.00 59.84 11 ARG C CA 1
ATOM 4380 C C . ARG C 1 4 ? -22.161 9.183 16.039 1.00 59.43 11 ARG C C 1
ATOM 4381 O O . ARG C 1 4 ? -23.165 8.725 15.492 1.00 58.15 11 ARG C O 1
ATOM 4389 N N . ALA C 1 5 ? -21.981 9.161 17.362 1.00 60.59 12 ALA C N 1
ATOM 4390 C CA . ALA C 1 5 ? -23.065 8.889 18.317 1.00 60.65 12 ALA C CA 1
ATOM 4391 C C . ALA C 1 5 ? -24.036 10.073 18.363 1.00 58.60 12 ALA C C 1
ATOM 4392 O O . ALA C 1 5 ? -25.026 10.052 19.107 1.00 59.85 12 ALA C O 1
ATOM 4394 N N . ALA C 1 6 ? -23.731 11.108 17.575 1.00 55.50 13 ALA C N 1
ATOM 4395 C CA . ALA C 1 6 ? -24.677 12.184 17.288 1.00 53.94 13 ALA C CA 1
ATOM 4396 C C . ALA C 1 6 ? -25.911 11.600 16.604 1.00 50.71 13 ALA C C 1
ATOM 4397 O O . ALA C 1 6 ? -27.035 11.998 16.913 1.00 51.01 13 ALA C O 1
ATOM 4399 N N . ILE C 1 7 ? -25.700 10.631 15.705 1.00 48.13 14 ILE C N 1
ATOM 4400 C CA . ILE C 1 7 ? -26.811 9.963 15.015 1.00 46.42 14 ILE C CA 1
ATOM 4401 C C . ILE C 1 7 ? -27.563 9.024 15.945 1.00 47.27 14 ILE C C 1
ATOM 4402 O O . ILE C 1 7 ? -28.798 8.976 15.918 1.00 47.15 14 ILE C O 1
ATOM 4407 N N . ALA C 1 8 ? -26.824 8.288 16.774 1.00 48.69 15 ALA C N 1
ATOM 4408 C CA . ALA C 1 8 ? -27.448 7.535 17.855 1.00 51.20 15 ALA C CA 1
ATOM 4409 C C . ALA C 1 8 ? -28.509 8.398 18.567 1.00 51.44 15 ALA C C 1
ATOM 4410 O O . ALA C 1 8 ? -29.616 7.931 18.803 1.00 51.93 15 ALA C O 1
ATOM 4412 N N . ALA C 1 9 ? -28.177 9.663 18.849 1.00 51.70 16 ALA C N 1
ATOM 4413 C CA . ALA C 1 9 ? -29.057 10.583 19.586 1.00 53.70 16 ALA C CA 1
ATOM 4414 C C . ALA C 1 9 ? -30.349 10.961 18.855 1.00 51.93 16 ALA C C 1
ATOM 4415 O O . ALA C 1 9 ? -31.414 11.056 19.488 1.00 53.32 16 ALA C O 1
ATOM 4417 N N . THR C 1 10 ? -30.272 11.173 17.539 1.00 49.96 17 THR C N 1
ATOM 4418 C CA . THR C 1 10 ? -31.490 11.472 16.753 1.00 49.69 17 THR C CA 1
ATOM 4419 C C . THR C 1 10 ? -32.524 10.335 16.748 1.00 49.67 17 THR C C 1
ATOM 4420 O O . THR C 1 10 ? -33.736 10.587 16.702 1.00 49.54 17 THR C O 1
ATOM 4424 N N . ALA C 1 11 ? -32.022 9.099 16.772 1.00 50.38 18 ALA C N 1
ATOM 4425 C CA . ALA C 1 11 ? -32.848 7.906 16.789 1.00 52.34 18 ALA C CA 1
ATOM 4426 C C . ALA C 1 11 ? -33.856 7.893 17.946 1.00 54.73 18 ALA C C 1
ATOM 4427 O O . ALA C 1 11 ? -35.011 7.488 17.748 1.00 55.53 18 ALA C O 1
ATOM 4429 N N . MET C 1 12 ? -33.441 8.334 19.140 1.00 57.08 19 MET C N 1
ATOM 4430 C CA . MET C 1 12 ? -34.398 8.489 20.244 1.00 60.50 19 MET C CA 1
ATOM 4431 C C . MET C 1 12 ? -35.202 9.744 20.038 1.00 59.76 19 MET C C 1
ATOM 4432 O O . MET C 1 12 ? -36.353 9.827 20.473 1.00 60.93 19 MET C O 1
ATOM 4437 N N . ALA C 1 13 ? -34.588 10.735 19.394 1.00 58.91 20 ALA C N 1
ATOM 4438 C CA . ALA C 1 13 ? -35.294 11.979 19.106 1.00 59.94 20 ALA C CA 1
ATOM 4439 C C . ALA C 1 13 ? -36.530 11.701 18.246 1.00 59.17 20 ALA C C 1
ATOM 4440 O O . ALA C 1 13 ? -37.524 12.431 18.317 1.00 60.18 20 ALA C O 1
ATOM 4442 N N . SER C 1 14 ? -36.455 10.639 17.447 1.00 58.65 21 SER C N 1
ATOM 4443 C CA . SER C 1 14 ? -37.606 10.134 16.722 1.00 59.90 21 SER C CA 1
ATOM 4444 C C . SER C 1 14 ? -38.602 9.510 17.685 1.00 62.19 21 SER C C 1
ATOM 4445 O O . SER C 1 14 ? -39.815 9.609 17.487 1.00 62.97 21 SER C O 1
ATOM 4448 N N . LEU C 1 15 ? -38.083 8.861 18.723 1.00 64.68 22 LEU C N 1
ATOM 4449 C CA . LEU C 1 15 ? -38.925 8.303 19.782 1.00 68.52 22 LEU C CA 1
ATOM 4450 C C . LEU C 1 15 ? -39.444 9.389 20.743 1.00 70.94 22 LEU C C 1
ATOM 4451 O O . LEU C 1 15 ? -40.131 9.088 21.718 1.00 73.78 22 LEU C O 1
ATOM 4456 N N . LEU C 1 16 ? -39.096 10.647 20.457 1.00 71.55 23 LEU C N 1
ATOM 4457 C CA . LEU C 1 16 ? -39.710 11.808 21.103 1.00 75.35 23 LEU C CA 1
ATOM 4458 C C . LEU C 1 16 ? -41.195 11.798 20.780 1.00 76.57 23 LEU C C 1
ATOM 4459 O O . LEU C 1 16 ? -42.027 12.210 21.599 1.00 79.14 23 LEU C O 1
ATOM 4464 N N . LEU C 1 17 ? -41.515 11.305 19.588 1.00 76.22 24 LEU C N 1
ATOM 4465 C CA . LEU C 1 17 ? -42.894 11.199 19.149 1.00 78.75 24 LEU C CA 1
ATOM 4466 C C . LEU C 1 17 ? -43.681 10.150 19.975 1.00 81.98 24 LEU C C 1
ATOM 4467 O O . LEU C 1 17 ? -44.885 9.947 19.768 1.00 82.77 24 LEU C O 1
ATOM 4472 N N . LEU C 1 18 ? -42.984 9.509 20.919 1.00 85.64 25 LEU C N 1
ATOM 4473 C CA . LEU C 1 18 ? -43.618 8.708 21.972 1.00 91.14 25 LEU C CA 1
ATOM 4474 C C . LEU C 1 18 ? -44.591 9.543 22.787 1.00 94.80 25 LEU C C 1
ATOM 4475 O O . LEU C 1 18 ? -45.667 9.062 23.147 1.00 96.99 25 LEU C O 1
ATOM 4480 N N . ILE C 1 19 ? -44.210 10.786 23.089 1.00 97.36 26 ILE C N 1
ATOM 4481 C CA . ILE C 1 19 ? -45.105 11.688 23.819 1.00 102.50 26 ILE C CA 1
ATOM 4482 C C . ILE C 1 19 ? -46.250 12.157 22.925 1.00 102.29 26 ILE C C 1
ATOM 4483 O O . ILE C 1 19 ? -47.327 12.468 23.424 1.00 104.76 26 ILE C O 1
ATOM 4488 N N . LYS C 1 20 ? -46.016 12.183 21.611 1.00 101.22 27 LYS C N 1
ATOM 4489 C CA . LYS C 1 20 ? -47.054 12.549 20.650 1.00 103.01 27 LYS C CA 1
ATOM 4490 C C . LYS C 1 20 ? -48.149 11.479 20.562 1.00 105.33 27 LYS C C 1
ATOM 4491 O O . LYS C 1 20 ? -49.319 11.799 20.314 1.00 106.46 27 LYS C O 1
ATOM 4497 N N . ILE C 1 21 ? -47.767 10.216 20.764 1.00 108.12 28 ILE C N 1
ATOM 4498 C CA . ILE C 1 21 ? -48.739 9.125 20.832 1.00 112.78 28 ILE C CA 1
ATOM 4499 C C . ILE C 1 21 ? -49.572 9.274 22.097 1.00 118.03 28 ILE C C 1
ATOM 4500 O O . ILE C 1 21 ? -50.736 8.882 22.117 1.00 119.81 28 ILE C O 1
ATOM 4505 N N . PHE C 1 22 ? -48.975 9.851 23.141 1.00 122.77 29 PHE C N 1
ATOM 4506 C CA . PHE C 1 22 ? -49.713 10.181 24.359 1.00 130.06 29 PHE C CA 1
ATOM 4507 C C . PHE C 1 22 ? -50.429 11.538 24.255 1.00 132.37 29 PHE C C 1
ATOM 4508 O O . PHE C 1 22 ? -51.433 11.772 24.934 1.00 135.50 29 PHE C O 1
ATOM 4516 N N . ALA C 1 23 ? -49.917 12.422 23.400 1.00 132.98 30 ALA C N 1
ATOM 4517 C CA . ALA C 1 23 ? -50.581 13.695 23.116 1.00 137.24 30 ALA C CA 1
ATOM 4518 C C . ALA C 1 23 ? -51.742 13.474 22.149 1.00 138.24 30 ALA C C 1
ATOM 4519 O O . ALA C 1 23 ? -52.206 14.401 21.483 1.00 139.26 30 ALA C O 1
ATOM 4521 N N . TRP C 1 24 ? -52.179 12.222 22.068 1.00 140.50 31 TRP C N 1
ATOM 4522 C CA . TRP C 1 24 ? -53.434 11.852 21.440 1.00 144.26 31 TRP C CA 1
ATOM 4523 C C . TRP C 1 24 ? -54.453 11.773 22.587 1.00 149.52 31 TRP C C 1
ATOM 4524 O O . TRP C 1 24 ? -54.049 11.768 23.752 1.00 151.61 31 TRP C O 1
ATOM 4535 N N . TRP C 1 25 ? -55.752 11.730 22.289 1.00 153.90 32 TRP C N 1
ATOM 4536 C CA . TRP C 1 25 ? -56.750 11.590 23.365 1.00 160.08 32 TRP C CA 1
ATOM 4537 C C . TRP C 1 25 ? -58.023 10.801 23.082 1.00 163.41 32 TRP C C 1
ATOM 4538 O O . TRP C 1 25 ? -58.718 11.024 22.089 1.00 163.38 32 TRP C O 1
ATOM 4549 N N . TYR C 1 26 ? -58.300 9.871 23.993 1.00 168.57 33 TYR C N 1
ATOM 4550 C CA . TYR C 1 26 ? -59.567 9.157 24.057 1.00 173.81 33 TYR C CA 1
ATOM 4551 C C . TYR C 1 26 ? -60.221 9.349 25.437 1.00 178.40 33 TYR C C 1
ATOM 4552 O O . TYR C 1 26 ? -61.424 9.603 25.524 1.00 180.39 33 TYR C O 1
ATOM 4561 N N . THR C 1 27 ? -59.426 9.223 26.502 1.00 181.36 34 THR C N 1
ATOM 4562 C CA . THR C 1 27 ? -59.917 9.388 27.882 1.00 187.33 34 THR C CA 1
ATOM 4563 C C . THR C 1 27 ? -60.005 10.868 28.279 1.00 188.17 34 THR C C 1
ATOM 4564 O O . THR C 1 27 ? -60.786 11.236 29.162 1.00 192.97 34 THR C O 1
ATOM 4568 N N . GLY C 1 28 ? -59.200 11.705 27.624 1.00 184.52 35 GLY C N 1
ATOM 4569 C CA . GLY C 1 28 ? -59.281 13.159 27.784 1.00 185.70 35 GLY C CA 1
ATOM 4570 C C . GLY C 1 28 ? -60.521 13.709 27.103 1.00 184.60 35 GLY C C 1
ATOM 4571 O O . GLY C 1 28 ? -61.275 14.483 27.695 1.00 188.95 35 GLY C O 1
ATOM 4572 N N . SER C 1 29 ? -60.718 13.308 25.849 1.00 195.60 36 SER C N 1
ATOM 4573 C CA . SER C 1 29 ? -61.934 13.606 25.096 1.00 193.88 36 SER C CA 1
ATOM 4574 C C . SER C 1 29 ? -62.246 12.444 24.163 1.00 191.36 36 SER C C 1
ATOM 4575 O O . SER C 1 29 ? -61.426 12.084 23.314 1.00 188.50 36 SER C O 1
ATOM 4578 N N . VAL C 1 30 ? -63.429 11.857 24.334 1.00 192.33 37 VAL C N 1
ATOM 4579 C CA . VAL C 1 30 ? -63.845 10.683 23.558 1.00 190.40 37 VAL C CA 1
ATOM 4580 C C . VAL C 1 30 ? -64.130 11.039 22.088 1.00 185.62 37 VAL C C 1
ATOM 4581 O O . VAL C 1 30 ? -65.272 11.262 21.679 1.00 186.30 37 VAL C O 1
ATOM 4585 N N . SER C 1 31 ? -63.052 11.104 21.313 1.00 180.27 38 SER C N 1
ATOM 4586 C CA . SER C 1 31 ? -63.102 11.419 19.891 1.00 175.08 38 SER C CA 1
ATOM 4587 C C . SER C 1 31 ? -61.865 10.825 19.225 1.00 170.73 38 SER C C 1
ATOM 4588 O O . SER C 1 31 ? -60.788 10.788 19.831 1.00 170.41 38 SER C O 1
ATOM 4591 N N . ILE C 1 32 ? -62.018 10.350 17.989 1.00 166.55 39 ILE C N 1
ATOM 4592 C CA . ILE C 1 32 ? -60.934 9.641 17.294 1.00 161.75 39 ILE C CA 1
ATOM 4593 C C . ILE C 1 32 ? -60.747 10.094 15.839 1.00 156.89 39 ILE C C 1
ATOM 4594 O O . ILE C 1 32 ? -61.718 10.266 15.093 1.00 157.08 39 ILE C O 1
ATOM 4599 N N . LEU C 1 33 ? -59.486 10.301 15.463 1.00 151.45 40 LEU C N 1
ATOM 4600 C CA . LEU C 1 33 ? -59.108 10.550 14.078 1.00 146.14 40 LEU C CA 1
ATOM 4601 C C . LEU C 1 33 ? -58.055 9.516 13.658 1.00 142.61 40 LEU C C 1
ATOM 4602 O O . LEU C 1 33 ? -57.804 8.556 14.391 1.00 143.22 40 LEU C O 1
ATOM 4607 N N . ALA C 1 34 ? -57.446 9.703 12.489 1.00 137.79 41 ALA C N 1
ATOM 4608 C CA . ALA C 1 34 ? -56.526 8.705 11.926 1.00 133.65 41 ALA C CA 1
ATOM 4609 C C . ALA C 1 34 ? -55.051 8.885 12.311 1.00 129.84 41 ALA C C 1
ATOM 4610 O O . ALA C 1 34 ? -54.299 7.907 12.348 1.00 129.16 41 ALA C O 1
ATOM 4612 N N . ALA C 1 35 ? -54.645 10.122 12.601 1.00 126.32 42 ALA C N 1
ATOM 4613 C CA . ALA C 1 35 ? -53.236 10.446 12.884 1.00 122.25 42 ALA C CA 1
ATOM 4614 C C . ALA C 1 35 ? -52.753 10.028 14.284 1.00 120.87 42 ALA C C 1
ATOM 4615 O O . ALA C 1 35 ? -51.834 10.638 14.845 1.00 120.43 42 ALA C O 1
ATOM 4617 N N . LEU C 1 36 ? -53.383 8.992 14.838 1.00 119.33 43 LEU C N 1
ATOM 4618 C CA . LEU C 1 36 ? -52.925 8.351 16.070 1.00 117.71 43 LEU C CA 1
ATOM 4619 C C . LEU C 1 36 ? -52.247 7.020 15.731 1.00 115.03 43 LEU C C 1
ATOM 4620 O O . LEU C 1 36 ? -51.537 6.438 16.558 1.00 115.46 43 LEU C O 1
ATOM 4625 N N . VAL C 1 37 ? -52.487 6.553 14.505 1.00 111.32 44 VAL C N 1
ATOM 4626 C CA . VAL C 1 37 ? -51.945 5.293 13.998 1.00 108.12 44 VAL C CA 1
ATOM 4627 C C . VAL C 1 37 ? -50.713 5.564 13.139 1.00 103.69 44 VAL C C 1
ATOM 4628 O O . VAL C 1 37 ? -49.739 4.813 13.192 1.00 102.95 44 VAL C O 1
ATOM 4632 N N . ASP C 1 38 ? -50.764 6.637 12.352 1.00 99.83 45 ASP C N 1
ATOM 4633 C CA . ASP C 1 38 ? -49.603 7.110 11.609 1.00 95.36 45 ASP C CA 1
ATOM 4634 C C . ASP C 1 38 ? -48.449 7.341 12.584 1.00 93.01 45 ASP C C 1
ATOM 4635 O O . ASP C 1 38 ? -47.298 7.026 12.274 1.00 91.76 45 ASP C O 1
ATOM 4640 N N . SER C 1 39 ? -48.769 7.863 13.768 1.00 91.54 46 SER C N 1
ATOM 4641 C CA . SER C 1 39 ? -47.766 8.090 14.811 1.00 89.31 46 SER C CA 1
ATOM 4642 C C . SER C 1 39 ? -47.553 6.871 15.735 1.00 88.47 46 SER C C 1
ATOM 4643 O O . SER C 1 39 ? -46.677 6.889 16.609 1.00 88.80 46 SER C O 1
ATOM 4646 N N . LEU C 1 40 ? -48.350 5.819 15.538 1.00 86.50 47 LEU C N 1
ATOM 4647 C CA . LEU C 1 40 ? -48.083 4.524 16.178 1.00 85.55 47 LEU C CA 1
ATOM 4648 C C . LEU C 1 40 ? -47.175 3.685 15.279 1.00 82.08 47 LEU C C 1
ATOM 4649 O O . LEU C 1 40 ? -46.320 2.943 15.764 1.00 82.21 47 LEU C O 1
ATOM 4654 N N . VAL C 1 41 ? -47.384 3.811 13.969 1.00 78.34 48 VAL C N 1
ATOM 4655 C CA . VAL C 1 41 ? -46.460 3.306 12.960 1.00 74.35 48 VAL C CA 1
ATOM 4656 C C . VAL C 1 41 ? -45.080 3.938 13.183 1.00 71.44 48 VAL C C 1
ATOM 4657 O O . VAL C 1 41 ? -44.069 3.231 13.213 1.00 70.81 48 VAL C O 1
ATOM 4661 N N . ASP C 1 42 ? -45.054 5.259 13.371 1.00 68.99 49 ASP C N 1
ATOM 4662 C CA . ASP C 1 42 ? -43.810 5.999 13.607 1.00 66.23 49 ASP C CA 1
ATOM 4663 C C . ASP C 1 42 ? -42.955 5.422 14.731 1.00 65.60 49 ASP C C 1
ATOM 4664 O O . ASP C 1 42 ? -41.752 5.223 14.549 1.00 64.56 49 ASP C O 1
ATOM 4669 N N . ILE C 1 43 ? -43.578 5.154 15.880 1.00 65.68 50 ILE C N 1
ATOM 4670 C CA . ILE C 1 43 ? -42.877 4.542 17.009 1.00 65.36 50 ILE C CA 1
ATOM 4671 C C . ILE C 1 43 ? -42.153 3.275 16.553 1.00 63.19 50 ILE C C 1
ATOM 4672 O O . ILE C 1 43 ? -40.940 3.158 16.730 1.00 62.84 50 ILE C O 1
ATOM 4677 N N . GLY C 1 44 ? -42.891 2.350 15.942 1.00 61.51 51 GLY C N 1
ATOM 4678 C CA . GLY C 1 44 ? -42.317 1.094 15.462 1.00 58.94 51 GLY C CA 1
ATOM 4679 C C . GLY C 1 44 ? -41.212 1.326 14.451 1.00 55.18 51 GLY C C 1
ATOM 4680 O O . GLY C 1 44 ? -40.046 1.001 14.708 1.00 54.63 51 GLY C O 1
ATOM 4681 N N . ALA C 1 45 ? -41.589 1.908 13.313 1.00 52.36 52 ALA C N 1
ATOM 4682 C CA . ALA C 1 45 ? -40.672 2.202 12.215 1.00 49.01 52 ALA C CA 1
ATOM 4683 C C . ALA C 1 45 ? -39.356 2.791 12.708 1.00 47.33 52 ALA C C 1
ATOM 4684 O O . ALA C 1 45 ? -38.293 2.184 12.542 1.00 46.69 52 ALA C O 1
ATOM 4686 N N . SER C 1 46 ? -39.425 3.965 13.327 1.00 46.31 53 SER C N 1
ATOM 4687 C CA . SER C 1 46 ? -38.202 4.660 13.727 1.00 44.84 53 SER C CA 1
ATOM 4688 C C . SER C 1 46 ? -37.545 4.112 15.002 1.00 44.94 53 SER C C 1
ATOM 4689 O O . SER C 1 46 ? -36.414 4.488 15.330 1.00 45.17 53 SER C O 1
ATOM 4692 N N . LEU C 1 47 ? -38.239 3.206 15.694 1.00 44.69 54 LEU C N 1
ATOM 4693 C CA . LEU C 1 47 ? -37.607 2.395 16.738 1.00 44.68 54 LEU C CA 1
ATOM 4694 C C . LEU C 1 47 ? -36.728 1.318 16.101 1.00 42.70 54 LEU C C 1
ATOM 4695 O O . LEU C 1 47 ? -35.579 1.118 16.519 1.00 42.76 54 LEU C O 1
ATOM 4700 N N . THR C 1 48 ? -37.277 0.627 15.098 1.00 40.67 55 THR C N 1
ATOM 4701 C CA . THR C 1 48 ? -36.496 -0.288 14.266 1.00 38.44 55 THR C CA 1
ATOM 4702 C C . THR C 1 48 ? -35.257 0.452 13.795 1.00 36.41 55 THR C C 1
ATOM 4703 O O . THR C 1 48 ? -34.134 -0.031 13.972 1.00 36.12 55 THR C O 1
ATOM 4707 N N . ASN C 1 49 ? -35.476 1.633 13.213 1.00 34.80 56 ASN C N 1
ATOM 4708 C CA . ASN C 1 49 ? -34.398 2.459 12.697 1.00 33.22 56 ASN C CA 1
ATOM 4709 C C . ASN C 1 49 ? -33.286 2.714 13.731 1.00 33.56 56 ASN C C 1
ATOM 4710 O O . ASN C 1 49 ? -32.095 2.632 13.383 1.00 32.84 56 ASN C O 1
ATOM 4715 N N . LEU C 1 50 ? -33.669 2.990 14.987 1.00 34.45 57 LEU C N 1
ATOM 4716 C CA . LEU C 1 50 ? -32.695 3.138 16.086 1.00 35.44 57 LEU C CA 1
ATOM 4717 C C . LEU C 1 50 ? -31.840 1.887 16.271 1.00 35.16 57 LEU C C 1
ATOM 4718 O O . LEU C 1 50 ? -30.616 1.986 16.422 1.00 35.36 57 LEU C O 1
ATOM 4723 N N . LEU C 1 51 ? -32.493 0.724 16.272 1.00 34.91 58 LEU C N 1
ATOM 4724 C CA . LEU C 1 51 ? -31.804 -0.563 16.371 1.00 34.74 58 LEU C CA 1
ATOM 4725 C C . LEU C 1 51 ? -30.847 -0.786 15.203 1.00 32.39 58 LEU C C 1
ATOM 4726 O O . LEU C 1 51 ? -29.717 -1.224 15.409 1.00 32.25 58 LEU C O 1
ATOM 4731 N N . VAL C 1 52 ? -31.305 -0.470 13.991 1.00 30.59 59 VAL C N 1
ATOM 4732 C CA . VAL C 1 52 ? -30.499 -0.658 12.787 1.00 28.98 59 VAL C CA 1
ATOM 4733 C C . VAL C 1 52 ? -29.255 0.222 12.781 1.00 29.10 59 VAL C C 1
ATOM 4734 O O . VAL C 1 52 ? -28.180 -0.242 12.358 1.00 28.53 59 VAL C O 1
ATOM 4738 N N . VAL C 1 53 ? -29.384 1.473 13.240 1.00 30.02 60 VAL C N 1
ATOM 4739 C CA . VAL C 1 53 ? -28.199 2.347 13.318 1.00 30.84 60 VAL C CA 1
ATOM 4740 C C . VAL C 1 53 ? -27.237 1.830 14.384 1.00 32.19 60 VAL C C 1
ATOM 4741 O O . VAL C 1 53 ? -26.018 1.792 14.171 1.00 32.01 60 VAL C O 1
ATOM 4745 N N . ARG C 1 54 ? -27.802 1.394 15.508 1.00 33.84 61 ARG C N 1
ATOM 4746 C CA . ARG C 1 54 ? -27.015 0.826 16.593 1.00 36.13 61 ARG C CA 1
ATOM 4747 C C . ARG C 1 54 ? -26.209 -0.404 16.124 1.00 34.76 61 ARG C C 1
ATOM 4748 O O . ARG C 1 54 ? -25.077 -0.625 16.580 1.00 35.25 61 ARG C O 1
ATOM 4756 N N . TYR C 1 55 ? -26.797 -1.178 15.206 1.00 33.18 62 TYR C N 1
ATOM 4757 C CA . TYR C 1 55 ? -26.087 -2.247 14.504 1.00 31.91 62 TYR C CA 1
ATOM 4758 C C . TYR C 1 55 ? -25.051 -1.655 13.567 1.00 31.03 62 TYR C C 1
ATOM 4759 O O . TYR C 1 55 ? -23.922 -2.136 13.503 1.00 30.92 62 TYR C O 1
ATOM 4768 N N . SER C 1 56 ? -25.448 -0.606 12.850 1.00 30.76 63 SER C N 1
ATOM 4769 C CA . SER C 1 56 ? -24.584 0.096 11.911 1.00 30.63 63 SER C CA 1
ATOM 4770 C C . SER C 1 56 ? -23.286 0.571 12.557 1.00 32.05 63 SER C C 1
ATOM 4771 O O . SER C 1 56 ? -22.230 0.569 11.906 1.00 31.78 63 SER C O 1
ATOM 4774 N N . LEU C 1 57 ? -23.364 0.966 13.832 1.00 33.90 64 LEU C N 1
ATOM 4775 C CA . LEU C 1 57 ? -22.208 1.541 14.537 1.00 36.00 64 LEU C CA 1
ATOM 4776 C C . LEU C 1 57 ? -21.184 0.556 15.106 1.00 36.93 64 LEU C C 1
ATOM 4777 O O . LEU C 1 57 ? -20.126 0.972 15.572 1.00 38.31 64 LEU C O 1
ATOM 4782 N N . GLN C 1 58 ? -21.499 -0.736 15.083 1.00 36.80 65 GLN C N 1
ATOM 4783 C CA . GLN C 1 58 ? -20.593 -1.759 15.580 1.00 38.02 65 GLN C CA 1
ATOM 4784 C C . GLN C 1 58 ? -19.314 -1.791 14.773 1.00 37.48 65 GLN C C 1
ATOM 4785 O O . GLN C 1 58 ? -19.345 -1.579 13.565 1.00 36.40 65 GLN C O 1
ATOM 4791 N N . PRO C 1 59 ? -18.181 -2.051 15.437 1.00 38.82 66 PRO C N 1
ATOM 4792 C CA . PRO C 1 59 ? -16.914 -2.127 14.728 1.00 38.57 66 PRO C CA 1
ATOM 4793 C C . PRO C 1 59 ? -16.720 -3.480 14.040 1.00 37.31 66 PRO C C 1
ATOM 4794 O O . PRO C 1 59 ? -17.580 -4.353 14.144 1.00 36.63 66 PRO C O 1
ATOM 4798 N N . ALA C 1 60 ? -15.594 -3.629 13.344 1.00 37.29 67 ALA C N 1
ATOM 4799 C CA . ALA C 1 60 ? -15.251 -4.842 12.611 1.00 36.58 67 ALA C CA 1
ATOM 4800 C C . ALA C 1 60 ? -15.546 -6.104 13.399 1.00 37.35 67 ALA C C 1
ATOM 4801 O O . ALA C 1 60 ? -15.188 -6.219 14.571 1.00 38.84 67 ALA C O 1
ATOM 4803 N N . ASP C 1 61 ? -16.191 -7.045 12.719 1.00 37.02 68 ASP C N 1
ATOM 4804 C CA . ASP C 1 61 ? -16.755 -8.254 13.305 1.00 38.00 68 ASP C CA 1
ATOM 4805 C C . ASP C 1 61 ? -15.858 -9.420 12.964 1.00 38.31 68 ASP C C 1
ATOM 4806 O O . ASP C 1 61 ? -14.781 -9.242 12.394 1.00 37.74 68 ASP C O 1
ATOM 4811 N N . ASP C 1 62 ? -16.303 -10.628 13.275 1.00 39.71 69 ASP C N 1
ATOM 4812 C CA . ASP C 1 62 ? -15.596 -11.772 12.736 1.00 40.15 69 ASP C CA 1
ATOM 4813 C C . ASP C 1 62 ? -16.016 -11.996 11.288 1.00 38.41 69 ASP C C 1
ATOM 4814 O O . ASP C 1 62 ? -15.171 -12.215 10.423 1.00 38.03 69 ASP C O 1
ATOM 4819 N N . ASN C 1 63 ? -17.314 -11.926 11.017 1.00 37.46 70 ASN C N 1
ATOM 4820 C CA . ASN C 1 63 ? -17.777 -12.099 9.644 1.00 35.90 70 ASN C CA 1
ATOM 4821 C C . ASN C 1 63 ? -18.273 -10.830 8.951 1.00 33.51 70 ASN C C 1
ATOM 4822 O O . ASN C 1 63 ? -18.904 -10.892 7.901 1.00 33.42 70 ASN C O 1
ATOM 4827 N N . HIS C 1 64 ? -17.976 -9.683 9.547 1.00 31.55 71 HIS C N 1
ATOM 4828 C CA . HIS C 1 64 ? -18.056 -8.396 8.858 1.00 29.10 71 HIS C CA 1
ATOM 4829 C C . HIS C 1 64 ? -16.703 -7.709 9.034 1.00 28.00 71 HIS C C 1
ATOM 4830 O O . HIS C 1 64 ? -16.526 -6.863 9.900 1.00 28.17 71 HIS C O 1
ATOM 4837 N N . SER C 1 65 ? -15.735 -8.116 8.223 1.00 26.71 72 SER C N 1
ATOM 4838 C CA . SER C 1 65 ? -14.354 -7.671 8.382 1.00 25.87 72 SER C CA 1
ATOM 4839 C C . SER C 1 65 ? -14.124 -6.247 7.850 1.00 25.08 72 SER C C 1
ATOM 4840 O O . SER C 1 65 ? -13.130 -5.590 8.172 1.00 25.45 72 SER C O 1
ATOM 4843 N N . PHE C 1 66 ? -15.065 -5.789 7.034 1.00 23.89 73 PHE C N 1
ATOM 4844 C CA . PHE C 1 66 ? -15.215 -4.378 6.707 1.00 23.24 73 PHE C CA 1
ATOM 4845 C C . PHE C 1 66 ? -16.269 -3.826 7.670 1.00 22.50 73 PHE C C 1
ATOM 4846 O O . PHE C 1 66 ? -16.494 -4.408 8.723 1.00 22.54 73 PHE C O 1
ATOM 4854 N N . GLY C 1 67 ? -16.916 -2.717 7.349 1.00 22.05 74 GLY C N 1
ATOM 4855 C CA . GLY C 1 67 ? -17.866 -2.134 8.308 1.00 21.35 74 GLY C CA 1
ATOM 4856 C C . GLY C 1 67 ? -19.120 -2.936 8.679 1.00 19.65 74 GLY C C 1
ATOM 4857 O O . GLY C 1 67 ? -19.246 -4.124 8.384 1.00 19.26 74 GLY C O 1
ATOM 4858 N N . HIS C 1 68 ? -20.022 -2.271 9.382 1.00 18.83 75 HIS C N 1
ATOM 4859 C CA . HIS C 1 68 ? -21.418 -2.638 9.430 1.00 17.46 75 HIS C CA 1
ATOM 4860 C C . HIS C 1 68 ? -22.166 -1.458 8.787 1.00 17.08 75 HIS C C 1
ATOM 4861 O O . HIS C 1 68 ? -23.405 -1.358 8.848 1.00 16.57 75 HIS C O 1
ATOM 4868 N N . GLY C 1 69 ? -21.376 -0.564 8.179 1.00 16.89 76 GLY C N 1
ATOM 4869 C CA . GLY C 1 69 ? -21.835 0.724 7.662 1.00 16.26 76 GLY C CA 1
ATOM 4870 C C . GLY C 1 69 ? -23.077 0.636 6.816 1.00 15.01 76 GLY C C 1
ATOM 4871 O O . GLY C 1 69 ? -24.082 1.289 7.113 1.00 15.26 76 GLY C O 1
ATOM 4872 N N . LYS C 1 70 ? -22.998 -0.190 5.774 1.00 13.80 77 LYS C N 1
ATOM 4873 C CA . LYS C 1 70 ? -24.099 -0.450 4.840 1.00 13.08 77 LYS C CA 1
ATOM 4874 C C . LYS C 1 70 ? -25.490 -0.599 5.474 1.00 12.24 77 LYS C C 1
ATOM 4875 O O . LYS C 1 70 ? -26.503 -0.308 4.834 1.00 12.22 77 LYS C O 1
ATOM 4881 N N . ALA C 1 71 ? -25.532 -1.052 6.724 1.00 11.44 78 ALA C N 1
ATOM 4882 C CA . ALA C 1 71 ? -26.783 -1.147 7.455 1.00 11.30 78 ALA C CA 1
ATOM 4883 C C . ALA C 1 71 ? -27.597 0.139 7.308 1.00 11.80 78 ALA C C 1
ATOM 4884 O O . ALA C 1 71 ? -28.827 0.091 7.124 1.00 11.82 78 ALA C O 1
ATOM 4886 N N . GLU C 1 72 ? -26.912 1.283 7.376 1.00 12.45 79 GLU C N 1
ATOM 4887 C CA . GLU C 1 72 ? -27.557 2.583 7.170 1.00 13.62 79 GLU C CA 1
ATOM 4888 C C . GLU C 1 72 ? -28.237 2.676 5.799 1.00 13.53 79 GLU C C 1
ATOM 4889 O O . GLU C 1 72 ? -29.446 2.975 5.725 1.00 13.43 79 GLU C O 1
ATOM 4895 N N . SER C 1 73 ? -27.474 2.403 4.729 1.00 13.39 80 SER C N 1
ATOM 4896 C CA . SER C 1 73 ? -28.016 2.449 3.366 1.00 13.96 80 SER C CA 1
ATOM 4897 C C . SER C 1 73 ? -29.162 1.470 3.138 1.00 13.53 80 SER C C 1
ATOM 4898 O O . SER C 1 73 ? -30.118 1.795 2.440 1.00 14.59 80 SER C O 1
ATOM 4901 N N . LEU C 1 74 ? -29.078 0.281 3.727 1.00 12.46 81 LEU C N 1
ATOM 4902 C CA . LEU C 1 74 ? -30.222 -0.611 3.744 1.00 12.45 81 LEU C CA 1
ATOM 4903 C C . LEU C 1 74 ? -31.387 0.109 4.412 1.00 12.97 81 LEU C C 1
ATOM 4904 O O . LEU C 1 74 ? -32.453 0.298 3.792 1.00 13.68 81 LEU C O 1
ATOM 4909 N N . ALA C 1 75 ? -31.169 0.541 5.659 1.00 13.00 82 ALA C N 1
ATOM 4910 C CA . ALA C 1 75 ? -32.210 1.228 6.452 1.00 13.74 82 ALA C CA 1
ATOM 4911 C C . ALA C 1 75 ? -32.836 2.384 5.668 1.00 14.61 82 ALA C C 1
ATOM 4912 O O . ALA C 1 75 ? -34.058 2.586 5.705 1.00 14.75 82 ALA C O 1
ATOM 4914 N N . ALA C 1 76 ? -31.984 3.114 4.944 1.00 15.47 83 ALA C N 1
ATOM 4915 C CA . ALA C 1 76 ? -32.432 4.158 4.038 1.00 17.25 83 ALA C CA 1
ATOM 4916 C C . ALA C 1 76 ? -33.355 3.549 2.989 1.00 18.46 83 ALA C C 1
ATOM 4917 O O . ALA C 1 76 ? -34.556 3.872 2.939 1.00 18.83 83 ALA C O 1
ATOM 4919 N N . LEU C 1 77 ? -32.799 2.639 2.187 1.00 19.48 84 LEU C N 1
ATOM 4920 C CA . LEU C 1 77 ? -33.525 2.050 1.076 1.00 21.66 84 LEU C CA 1
ATOM 4921 C C . LEU C 1 77 ? -34.860 1.491 1.536 1.00 22.98 84 LEU C C 1
ATOM 4922 O O . LEU C 1 77 ? -35.869 1.614 0.828 1.00 24.33 84 LEU C O 1
ATOM 4927 N N . ALA C 1 78 ? -34.864 0.890 2.725 1.00 23.65 85 ALA C N 1
ATOM 4928 C CA . ALA C 1 78 ? -36.096 0.402 3.333 1.00 25.73 85 ALA C CA 1
ATOM 4929 C C . ALA C 1 78 ? -37.100 1.547 3.431 1.00 27.56 85 ALA C C 1
ATOM 4930 O O . ALA C 1 78 ? -38.229 1.462 2.913 1.00 28.63 85 ALA C O 1
ATOM 4932 N N . GLN C 1 79 ? -36.667 2.628 4.076 1.00 28.90 86 GLN C N 1
ATOM 4933 C CA . GLN C 1 79 ? -37.547 3.750 4.363 1.00 31.36 86 GLN C CA 1
ATOM 4934 C C . GLN C 1 79 ? -37.969 4.465 3.091 1.00 34.12 86 GLN C C 1
ATOM 4935 O O . GLN C 1 79 ? -39.143 4.781 2.924 1.00 34.91 86 GLN C O 1
ATOM 4941 N N . SER C 1 80 ? -37.023 4.677 2.181 1.00 36.84 87 SER C N 1
ATOM 4942 C CA . SER C 1 80 ? -37.326 5.319 0.906 1.00 40.83 87 SER C CA 1
ATOM 4943 C C . SER C 1 80 ? -38.433 4.616 0.106 1.00 43.82 87 SER C C 1
ATOM 4944 O O . SER C 1 80 ? -39.192 5.289 -0.588 1.00 45.50 87 SER C O 1
ATOM 4947 N N . MET C 1 81 ? -38.517 3.283 0.186 1.00 45.92 88 MET C N 1
ATOM 4948 C CA . MET C 1 81 ? -39.615 2.553 -0.465 1.00 50.13 88 MET C CA 1
ATOM 4949 C C . MET C 1 81 ? -40.950 2.829 0.218 1.00 51.30 88 MET C C 1
ATOM 4950 O O . MET C 1 81 ? -41.941 3.123 -0.452 1.00 52.96 88 MET C O 1
ATOM 4955 N N . PHE C 1 82 ? -40.958 2.744 1.549 1.00 51.81 89 PHE C N 1
ATOM 4956 C CA . PHE C 1 82 ? -42.166 2.973 2.357 1.00 53.86 89 PHE C CA 1
ATOM 4957 C C . PHE C 1 82 ? -42.657 4.423 2.315 1.00 55.49 89 PHE C C 1
ATOM 4958 O O . PHE C 1 82 ? -43.859 4.682 2.352 1.00 56.32 89 PHE C O 1
ATOM 4966 N N . ILE C 1 83 ? -41.718 5.359 2.247 1.00 57.13 90 ILE C N 1
ATOM 4967 C CA . ILE C 1 83 ? -42.033 6.774 2.109 1.00 59.88 90 ILE C CA 1
ATOM 4968 C C . ILE C 1 83 ? -42.438 7.075 0.666 1.00 63.67 90 ILE C C 1
ATOM 4969 O O . ILE C 1 83 ? -43.312 7.904 0.427 1.00 64.83 90 ILE C O 1
ATOM 4974 N N . SER C 1 84 ? -41.819 6.375 -0.282 1.00 67.04 91 SER C N 1
ATOM 4975 C CA . SER C 1 84 ? -42.174 6.477 -1.696 1.00 72.22 91 SER C CA 1
ATOM 4976 C C . SER C 1 84 ? -43.541 5.855 -1.984 1.00 75.77 91 SER C C 1
ATOM 4977 O O . SER C 1 84 ? -44.155 6.138 -3.014 1.00 77.95 91 SER C O 1
ATOM 4980 N N . GLY C 1 85 ? -44.004 5.002 -1.072 1.00 77.80 92 GLY C N 1
ATOM 4981 C CA . GLY C 1 85 ? -45.333 4.398 -1.164 1.00 83.22 92 GLY C CA 1
ATOM 4982 C C . GLY C 1 85 ? -46.417 5.338 -0.673 1.00 86.26 92 GLY C C 1
ATOM 4983 O O . GLY C 1 85 ? -47.380 5.613 -1.391 1.00 88.12 92 GLY C O 1
ATOM 4984 N N . SER C 1 86 ? -46.248 5.837 0.551 1.00 87.80 93 SER C N 1
ATOM 4985 C CA . SER C 1 86 ? -47.165 6.805 1.157 1.00 91.31 93 SER C CA 1
ATOM 4986 C C . SER C 1 86 ? -47.361 8.067 0.310 1.00 95.29 93 SER C C 1
ATOM 4987 O O . SER C 1 86 ? -48.388 8.739 0.420 1.00 96.24 93 SER C O 1
ATOM 4990 N N . ALA C 1 87 ? -46.377 8.376 -0.530 1.00 99.48 94 ALA C N 1
ATOM 4991 C CA . ALA C 1 87 ? -46.398 9.575 -1.361 1.00 104.87 94 ALA C CA 1
ATOM 4992 C C . ALA C 1 87 ? -47.157 9.385 -2.671 1.00 110.27 94 ALA C C 1
ATOM 4993 O O . ALA C 1 87 ? -47.745 10.332 -3.185 1.00 112.23 94 ALA C O 1
ATOM 4995 N N . LEU C 1 88 ? -47.132 8.173 -3.218 1.00 114.76 95 LEU C N 1
ATOM 4996 C CA . LEU C 1 88 ? -47.960 7.857 -4.376 1.00 121.47 95 LEU C CA 1
ATOM 4997 C C . LEU C 1 88 ? -49.401 7.659 -3.915 1.00 124.78 95 LEU C C 1
ATOM 4998 O O . LEU C 1 88 ? -50.343 8.019 -4.624 1.00 127.32 95 LEU C O 1
ATOM 5003 N N . PHE C 1 89 ? -49.555 7.093 -2.719 1.00 126.74 96 PHE C N 1
ATOM 5004 C CA . PHE C 1 89 ? -50.854 6.952 -2.063 1.00 130.88 96 PHE C CA 1
ATOM 5005 C C . PHE C 1 89 ? -51.532 8.315 -1.913 1.00 133.93 96 PHE C C 1
ATOM 5006 O O . PHE C 1 89 ? -52.728 8.443 -2.158 1.00 135.73 96 PHE C O 1
ATOM 5014 N N . LEU C 1 90 ? -50.753 9.324 -1.526 1.00 127.48 97 LEU C N 1
ATOM 5015 C CA . LEU C 1 90 ? -51.274 10.662 -1.271 1.00 127.49 97 LEU C CA 1
ATOM 5016 C C . LEU C 1 90 ? -51.355 11.531 -2.530 1.00 125.16 97 LEU C C 1
ATOM 5017 O O . LEU C 1 90 ? -52.052 12.548 -2.537 1.00 122.94 97 LEU C O 1
ATOM 5022 N N . PHE C 1 91 ? -50.644 11.143 -3.587 1.00 127.99 98 PHE C N 1
ATOM 5023 C CA . PHE C 1 91 ? -50.772 11.842 -4.867 1.00 127.90 98 PHE C CA 1
ATOM 5024 C C . PHE C 1 91 ? -52.004 11.365 -5.618 1.00 132.72 98 PHE C C 1
ATOM 5025 O O . PHE C 1 91 ? -52.675 12.152 -6.286 1.00 130.33 98 PHE C O 1
ATOM 5033 N N . LEU C 1 92 ? -52.278 10.066 -5.520 1.00 141.68 99 LEU C N 1
ATOM 5034 C CA . LEU C 1 92 ? -53.479 9.484 -6.110 1.00 148.31 99 LEU C CA 1
ATOM 5035 C C . LEU C 1 92 ? -54.734 9.845 -5.312 1.00 152.69 99 LEU C C 1
ATOM 5036 O O . LEU C 1 92 ? -55.835 9.857 -5.861 1.00 153.76 99 LEU C O 1
ATOM 5041 N N . THR C 1 93 ? -54.560 10.137 -4.022 1.00 157.30 100 THR C N 1
ATOM 5042 C CA . THR C 1 93 ? -55.625 10.717 -3.200 1.00 162.11 100 THR C CA 1
ATOM 5043 C C . THR C 1 93 ? -55.809 12.186 -3.586 1.00 160.16 100 THR C C 1
ATOM 5044 O O . THR C 1 93 ? -56.902 12.738 -3.460 1.00 161.05 100 THR C O 1
ATOM 5048 N N . GLY C 1 94 ? -54.729 12.802 -4.066 1.00 159.25 101 GLY C N 1
ATOM 5049 C CA . GLY C 1 94 ? -54.738 14.189 -4.530 1.00 159.30 101 GLY C CA 1
ATOM 5050 C C . GLY C 1 94 ? -55.643 14.422 -5.726 1.00 161.84 101 GLY C C 1
ATOM 5051 O O . GLY C 1 94 ? -56.352 15.425 -5.781 1.00 160.99 101 GLY C O 1
ATOM 5052 N N . ILE C 1 95 ? -55.611 13.501 -6.686 1.00 166.28 102 ILE C N 1
ATOM 5053 C CA . ILE C 1 95 ? -56.543 13.535 -7.818 1.00 170.24 102 ILE C CA 1
ATOM 5054 C C . ILE C 1 95 ? -57.853 12.791 -7.530 1.00 177.44 102 ILE C C 1
ATOM 5055 O O . ILE C 1 95 ? -58.846 12.989 -8.237 1.00 178.64 102 ILE C O 1
ATOM 5060 N N . GLN C 1 96 ? -57.854 11.949 -6.492 1.00 184.01 103 GLN C N 1
ATOM 5061 C CA . GLN C 1 96 ? -59.063 11.227 -6.077 1.00 191.98 103 GLN C CA 1
ATOM 5062 C C . GLN C 1 96 ? -60.132 12.216 -5.633 1.00 194.26 103 GLN C C 1
ATOM 5063 O O . GLN C 1 96 ? -61.103 12.431 -6.354 1.00 195.33 103 GLN C O 1
ATOM 5069 N N . HIS C 1 97 ? -59.952 12.826 -4.463 1.00 196.60 104 HIS C N 1
ATOM 5070 C CA . HIS C 1 97 ? -60.875 13.878 -4.042 1.00 199.53 104 HIS C CA 1
ATOM 5071 C C . HIS C 1 97 ? -60.473 15.271 -4.544 1.00 196.70 104 HIS C C 1
ATOM 5072 O O . HIS C 1 97 ? -60.413 16.239 -3.782 1.00 196.26 104 HIS C O 1
ATOM 5079 N N . LEU C 1 98 ? -60.209 15.351 -5.849 1.00 196.28 105 LEU C N 1
ATOM 5080 C CA . LEU C 1 98 ? -60.158 16.625 -6.557 1.00 195.20 105 LEU C CA 1
ATOM 5081 C C . LEU C 1 98 ? -61.614 17.076 -6.686 1.00 199.74 105 LEU C C 1
ATOM 5082 O O . LEU C 1 98 ? -62.071 17.466 -7.765 1.00 199.61 105 LEU C O 1
ATOM 5087 N N . ILE C 1 99 ? -62.320 17.013 -5.555 1.00 205.00 106 ILE C N 1
ATOM 5088 C CA . ILE C 1 99 ? -63.778 17.170 -5.458 1.00 210.89 106 ILE C CA 1
ATOM 5089 C C . ILE C 1 99 ? -64.532 16.211 -6.400 1.00 213.82 106 ILE C C 1
ATOM 5090 O O . ILE C 1 99 ? -65.452 16.607 -7.120 1.00 215.75 106 ILE C O 1
ATOM 5095 N N . SER C 1 100 ? -64.112 14.946 -6.389 1.00 214.97 107 SER C N 1
ATOM 5096 C CA . SER C 1 100 ? -64.858 13.874 -7.048 1.00 218.57 107 SER C CA 1
ATOM 5097 C C . SER C 1 100 ? -65.956 13.373 -6.104 1.00 223.89 107 SER C C 1
ATOM 5098 O O . SER C 1 100 ? -67.116 13.289 -6.511 1.00 227.56 107 SER C O 1
ATOM 5101 N N . PRO C 1 101 ? -65.602 13.025 -4.844 1.00 224.73 108 PRO C N 1
ATOM 5102 C CA . PRO C 1 101 ? -66.661 13.045 -3.844 1.00 228.91 108 PRO C CA 1
ATOM 5103 C C . PRO C 1 101 ? -66.985 14.500 -3.503 1.00 226.90 108 PRO C C 1
ATOM 5104 O O . PRO C 1 101 ? -67.831 15.106 -4.164 1.00 227.98 108 PRO C O 1
ATOM 5108 N N . THR C 1 102 ? -66.298 15.049 -2.501 1.00 223.76 109 THR C N 1
ATOM 5109 C CA . THR C 1 102 ? -66.509 16.423 -2.017 1.00 221.58 109 THR C CA 1
ATOM 5110 C C . THR C 1 102 ? -65.514 16.734 -0.884 1.00 218.07 109 THR C C 1
ATOM 5111 O O . THR C 1 102 ? -65.029 15.807 -0.232 1.00 219.34 109 THR C O 1
ATOM 5115 N N . PRO C 1 103 ? -65.170 18.029 -0.675 1.00 213.52 110 PRO C N 1
ATOM 5116 C CA . PRO C 1 103 ? -64.413 18.414 0.525 1.00 211.10 110 PRO C CA 1
ATOM 5117 C C . PRO C 1 103 ? -65.141 17.984 1.804 1.00 214.78 110 PRO C C 1
ATOM 5118 O O . PRO C 1 103 ? -66.031 18.690 2.286 1.00 218.37 110 PRO C O 1
ATOM 5122 N N . MET C 1 104 ? -64.750 16.827 2.337 1.00 213.14 111 MET C N 1
ATOM 5123 C CA . MET C 1 104 ? -65.490 16.167 3.417 1.00 216.28 111 MET C CA 1
ATOM 5124 C C . MET C 1 104 ? -64.936 16.393 4.824 1.00 215.56 111 MET C C 1
ATOM 5125 O O . MET C 1 104 ? -65.671 16.248 5.805 1.00 221.18 111 MET C O 1
ATOM 5130 N N . THR C 1 105 ? -63.654 16.742 4.924 1.00 207.49 112 THR C N 1
ATOM 5131 C CA . THR C 1 105 ? -63.033 17.028 6.221 1.00 205.55 112 THR C CA 1
ATOM 5132 C C . THR C 1 105 ? -63.503 18.396 6.738 1.00 204.18 112 THR C C 1
ATOM 5133 O O . THR C 1 105 ? -62.717 19.337 6.880 1.00 200.76 112 THR C O 1
ATOM 5137 N N . ASP C 1 106 ? -64.805 18.482 7.005 1.00 205.63 113 ASP C N 1
ATOM 5138 C CA . ASP C 1 106 ? -65.447 19.699 7.497 1.00 204.76 113 ASP C CA 1
ATOM 5139 C C . ASP C 1 106 ? -65.547 19.765 9.026 1.00 207.72 113 ASP C C 1
ATOM 5140 O O . ASP C 1 106 ? -65.510 20.864 9.585 1.00 208.82 113 ASP C O 1
ATOM 5145 N N . PRO C 1 107 ? -65.689 18.600 9.707 1.00 208.79 114 PRO C N 1
ATOM 5146 C CA . PRO C 1 107 ? -65.741 18.625 11.169 1.00 212.11 114 PRO C CA 1
ATOM 5147 C C . PRO C 1 107 ? -64.590 19.419 11.779 1.00 206.75 114 PRO C C 1
ATOM 5148 O O . PRO C 1 107 ? -63.427 19.017 11.670 1.00 202.68 114 PRO C O 1
ATOM 5152 N N . GLY C 1 108 ? -64.924 20.549 12.398 1.00 206.08 115 GLY C N 1
ATOM 5153 C CA . GLY C 1 108 ? -63.945 21.373 13.100 1.00 200.48 115 GLY C CA 1
ATOM 5154 C C . GLY C 1 108 ? -63.510 20.716 14.395 1.00 202.15 115 GLY C C 1
ATOM 5155 O O . GLY C 1 108 ? -63.491 21.357 15.448 1.00 206.50 115 GLY C O 1
ATOM 5156 N N . VAL C 1 109 ? -63.167 19.431 14.303 1.00 198.37 116 VAL C N 1
ATOM 5157 C CA . VAL C 1 109 ? -62.730 18.628 15.446 1.00 199.77 116 VAL C CA 1
ATOM 5158 C C . VAL C 1 109 ? -61.480 19.222 16.081 1.00 195.53 116 VAL C C 1
ATOM 5159 O O . VAL C 1 109 ? -60.630 19.769 15.378 1.00 188.59 116 VAL C O 1
ATOM 5163 N N . GLY C 1 110 ? -61.391 19.118 17.407 1.00 198.83 117 GLY C N 1
ATOM 5164 C CA . GLY C 1 110 ? -60.283 19.673 18.189 1.00 194.63 117 GLY C CA 1
ATOM 5165 C C . GLY C 1 110 ? -58.942 19.616 17.483 1.00 184.11 117 GLY C C 1
ATOM 5166 O O . GLY C 1 110 ? -58.164 18.680 17.679 1.00 184.48 117 GLY C O 1
ATOM 5167 N N . VAL C 1 111 ? -58.679 20.635 16.667 1.00 133.88 118 VAL C N 1
ATOM 5168 C CA . VAL C 1 111 ? -57.493 20.692 15.816 1.00 128.19 118 VAL C CA 1
ATOM 5169 C C . VAL C 1 111 ? -56.238 21.023 16.638 1.00 125.33 118 VAL C C 1
ATOM 5170 O O . VAL C 1 111 ? -55.140 21.163 16.087 1.00 123.45 118 VAL C O 1
ATOM 5174 N N . ILE C 1 112 ? -56.414 21.125 17.959 1.00 123.92 119 ILE C N 1
ATOM 5175 C CA . ILE C 1 112 ? -55.304 21.334 18.898 1.00 121.01 119 ILE C CA 1
ATOM 5176 C C . ILE C 1 112 ? -54.307 20.177 18.856 1.00 117.59 119 ILE C C 1
ATOM 5177 O O . ILE C 1 112 ? -53.165 20.315 19.305 1.00 116.93 119 ILE C O 1
ATOM 5182 N N . VAL C 1 113 ? -54.749 19.043 18.311 1.00 114.36 120 VAL C N 1
ATOM 5183 C CA . VAL C 1 113 ? -53.858 17.919 18.023 1.00 110.18 120 VAL C CA 1
ATOM 5184 C C . VAL C 1 113 ? -52.912 18.263 16.873 1.00 105.78 120 VAL C C 1
ATOM 5185 O O . VAL C 1 113 ? -51.703 18.279 17.071 1.00 104.57 120 VAL C O 1
ATOM 5189 N N . THR C 1 114 ? -53.464 18.584 15.700 1.00 102.49 121 THR C N 1
ATOM 5190 C CA . THR C 1 114 ? -52.659 18.819 14.491 1.00 98.24 121 THR C CA 1
ATOM 5191 C C . THR C 1 114 ? -51.757 20.063 14.553 1.00 95.83 121 THR C C 1
ATOM 5192 O O . THR C 1 114 ? -50.745 20.125 13.848 1.00 94.59 121 THR C O 1
ATOM 5196 N N . ILE C 1 115 ? -52.114 21.043 15.383 1.00 94.50 122 ILE C N 1
ATOM 5197 C CA . ILE C 1 115 ? -51.218 22.185 15.616 1.00 92.07 122 ILE C CA 1
ATOM 5198 C C . ILE C 1 115 ? -50.066 21.808 16.555 1.00 90.34 122 ILE C C 1
ATOM 5199 O O . ILE C 1 115 ? -48.918 22.186 16.303 1.00 89.52 122 ILE C O 1
ATOM 5204 N N . VAL C 1 116 ? -50.361 21.053 17.614 1.00 89.08 123 VAL C N 1
ATOM 5205 C CA . VAL C 1 116 ? -49.299 20.498 18.461 1.00 86.98 123 VAL C CA 1
ATOM 5206 C C . VAL C 1 116 ? -48.433 19.534 17.637 1.00 83.68 123 VAL C C 1
ATOM 5207 O O . VAL C 1 116 ? -47.204 19.586 17.705 1.00 82.65 123 VAL C O 1
ATOM 5211 N N . ALA C 1 117 ? -49.091 18.690 16.839 1.00 81.33 124 ALA C N 1
ATOM 5212 C CA . ALA C 1 117 ? -48.422 17.775 15.910 1.00 78.14 124 ALA C CA 1
ATOM 5213 C C . ALA C 1 117 ? -47.365 18.514 15.111 1.00 75.66 124 ALA C C 1
ATOM 5214 O O . ALA C 1 117 ? -46.201 18.109 15.106 1.00 74.68 124 ALA C O 1
ATOM 5216 N N . LEU C 1 118 ? -47.763 19.603 14.451 1.00 74.01 125 LEU C N 1
ATOM 5217 C CA . LEU C 1 118 ? -46.794 20.458 13.781 1.00 71.89 125 LEU C CA 1
ATOM 5218 C C . LEU C 1 118 ? -45.662 20.841 14.727 1.00 71.13 125 LEU C C 1
ATOM 5219 O O . LEU C 1 118 ? -44.503 20.508 14.472 1.00 70.26 125 LEU C O 1
ATOM 5224 N N . ILE C 1 119 ? -46.012 21.487 15.838 1.00 71.14 126 ILE C N 1
ATOM 5225 C CA . ILE C 1 119 ? -45.025 22.125 16.713 1.00 70.77 126 ILE C CA 1
ATOM 5226 C C . ILE C 1 119 ? -43.921 21.204 17.256 1.00 69.42 126 ILE C C 1
ATOM 5227 O O . ILE C 1 119 ? -42.767 21.615 17.353 1.00 69.33 126 ILE C O 1
ATOM 5232 N N . CYS C 1 120 ? -44.265 19.964 17.586 1.00 67.98 127 CYS C N 1
ATOM 5233 C CA . CYS C 1 120 ? -43.268 19.023 18.084 1.00 66.56 127 CYS C CA 1
ATOM 5234 C C . CYS C 1 120 ? -42.607 18.205 16.961 1.00 63.99 127 CYS C C 1
ATOM 5235 O O . CYS C 1 120 ? -41.507 17.652 17.140 1.00 63.26 127 CYS C O 1
ATOM 5238 N N . THR C 1 121 ? -43.273 18.133 15.809 1.00 62.24 128 THR C N 1
ATOM 5239 C CA . THR C 1 121 ? -42.655 17.539 14.622 1.00 60.14 128 THR C CA 1
ATOM 5240 C C . THR C 1 121 ? -41.653 18.535 14.030 1.00 59.14 128 THR C C 1
ATOM 5241 O O . THR C 1 121 ? -40.532 18.156 13.668 1.00 58.53 128 THR C O 1
ATOM 5245 N N . ILE C 1 122 ? -42.056 19.805 13.958 1.00 58.77 129 ILE C N 1
ATOM 5246 C CA . ILE C 1 122 ? -41.148 20.889 13.578 1.00 58.10 129 ILE C CA 1
ATOM 5247 C C . ILE C 1 122 ? -39.868 20.821 14.424 1.00 57.64 129 ILE C C 1
ATOM 5248 O O . ILE C 1 122 ? -38.757 20.917 13.887 1.00 57.21 129 ILE C O 1
ATOM 5253 N N . ILE C 1 123 ? -40.035 20.634 15.736 1.00 57.56 130 ILE C N 1
ATOM 5254 C CA . ILE C 1 123 ? -38.908 20.539 16.668 1.00 57.31 130 ILE C CA 1
ATOM 5255 C C . ILE C 1 123 ? -37.961 19.428 16.253 1.00 55.59 130 ILE C C 1
ATOM 5256 O O . ILE C 1 123 ? -36.746 19.648 16.163 1.00 55.67 130 ILE C O 1
ATOM 5261 N N . LEU C 1 124 ? -38.529 18.244 16.006 1.00 54.14 131 LEU C N 1
ATOM 5262 C CA . LEU C 1 124 ? -37.761 17.048 15.623 1.00 52.45 131 LEU C CA 1
ATOM 5263 C C . LEU C 1 124 ? -36.976 17.284 14.337 1.00 51.38 131 LEU C C 1
ATOM 5264 O O . LEU C 1 124 ? -35.740 17.254 14.344 1.00 50.85 131 LEU C O 1
ATOM 5269 N N . VAL C 1 125 ? -37.718 17.541 13.256 1.00 50.88 132 VAL C N 1
ATOM 5270 C CA . VAL C 1 125 ? -37.176 17.729 11.907 1.00 50.47 132 VAL C CA 1
ATOM 5271 C C . VAL C 1 125 ? -35.938 18.629 11.864 1.00 50.99 132 VAL C C 1
ATOM 5272 O O . VAL C 1 125 ? -35.031 18.413 11.057 1.00 50.99 132 VAL C O 1
ATOM 5276 N N . SER C 1 126 ? -35.895 19.622 12.745 1.00 51.78 133 SER C N 1
ATOM 5277 C CA . SER C 1 126 ? -34.751 20.516 12.802 1.00 52.77 133 SER C CA 1
ATOM 5278 C C . SER C 1 126 ? -33.580 19.938 13.573 1.00 52.60 133 SER C C 1
ATOM 5279 O O . SER C 1 126 ? -32.433 20.132 13.168 1.00 53.20 133 SER C O 1
ATOM 5282 N N . PHE C 1 127 ? -33.848 19.223 14.665 1.00 52.31 134 PHE C N 1
ATOM 5283 C CA . PHE C 1 127 ? -32.770 18.492 15.335 1.00 52.18 134 PHE C CA 1
ATOM 5284 C C . PHE C 1 127 ? -32.194 17.468 14.361 1.00 51.36 134 PHE C C 1
ATOM 5285 O O . PHE C 1 127 ? -30.977 17.337 14.231 1.00 51.09 134 PHE C O 1
ATOM 5293 N N . GLN C 1 128 ? -33.098 16.772 13.670 1.00 51.25 135 GLN C N 1
ATOM 5294 C CA . GLN C 1 128 ? -32.752 15.866 12.588 1.00 51.08 135 GLN C CA 1
ATOM 5295 C C . GLN C 1 128 ? -31.922 16.573 11.528 1.00 52.59 135 GLN C C 1
ATOM 5296 O O . GLN C 1 128 ? -30.822 16.116 11.213 1.00 52.83 135 GLN C O 1
ATOM 5302 N N . ARG C 1 129 ? -32.419 17.694 11.000 1.00 54.31 136 ARG C N 1
ATOM 5303 C CA . ARG C 1 129 ? -31.641 18.467 10.029 1.00 56.60 136 ARG C CA 1
ATOM 5304 C C . ARG C 1 129 ? -30.273 18.844 10.567 1.00 57.49 136 ARG C C 1
ATOM 5305 O O . ARG C 1 129 ? -29.297 18.887 9.808 1.00 58.17 136 ARG C O 1
ATOM 5313 N N . TRP C 1 130 ? -30.197 19.099 11.873 1.00 58.20 137 TRP C N 1
ATOM 5314 C CA . TRP C 1 130 ? -28.918 19.444 12.478 1.00 59.74 137 TRP C CA 1
ATOM 5315 C C . TRP C 1 130 ? -27.905 18.297 12.416 1.00 58.71 137 TRP C C 1
ATOM 5316 O O . TRP C 1 130 ? -26.744 18.518 12.060 1.00 59.35 137 TRP C O 1
ATOM 5327 N N . VAL C 1 131 ? -28.343 17.083 12.747 1.00 57.19 138 VAL C N 1
ATOM 5328 C CA . VAL C 1 131 ? -27.470 15.913 12.631 1.00 56.29 138 VAL C CA 1
ATOM 5329 C C . VAL C 1 131 ? -27.149 15.548 11.190 1.00 56.41 138 VAL C C 1
ATOM 5330 O O . VAL C 1 131 ? -26.014 15.182 10.898 1.00 56.63 138 VAL C O 1
ATOM 5334 N N . VAL C 1 132 ? -28.132 15.651 10.295 1.00 56.47 139 VAL C N 1
ATOM 5335 C CA . VAL C 1 132 ? -27.887 15.397 8.873 1.00 57.38 139 VAL C CA 1
ATOM 5336 C C . VAL C 1 132 ? -26.747 16.282 8.374 1.00 59.16 139 VAL C C 1
ATOM 5337 O O . VAL C 1 132 ? -25.859 15.813 7.657 1.00 59.90 139 VAL C O 1
ATOM 5341 N N . ARG C 1 133 ? -26.761 17.553 8.774 1.00 60.39 140 ARG C N 1
ATOM 5342 C CA . ARG C 1 133 ? -25.690 18.481 8.411 1.00 62.76 140 ARG C CA 1
ATOM 5343 C C . ARG C 1 133 ? -24.354 18.117 9.076 1.00 62.13 140 ARG C C 1
ATOM 5344 O O . ARG C 1 133 ? -23.326 18.106 8.408 1.00 63.26 140 ARG C O 1
ATOM 5352 N N . ARG C 1 134 ? -24.385 17.805 10.374 1.00 60.80 141 ARG C N 1
ATOM 5353 C CA . ARG C 1 134 ? -23.176 17.471 11.153 1.00 60.57 141 ARG C CA 1
ATOM 5354 C C . ARG C 1 134 ? -22.531 16.173 10.701 1.00 58.25 141 ARG C C 1
ATOM 5355 O O . ARG C 1 134 ? -21.310 16.057 10.650 1.00 58.98 141 ARG C O 1
ATOM 5363 N N . THR C 1 135 ? -23.373 15.195 10.398 1.00 55.17 142 THR C N 1
ATOM 5364 C CA . THR C 1 135 ? -22.941 13.867 10.002 1.00 52.68 142 THR C CA 1
ATOM 5365 C C . THR C 1 135 ? -23.854 13.378 8.886 1.00 51.09 142 THR C C 1
ATOM 5366 O O . THR C 1 135 ? -25.068 13.263 9.070 1.00 50.36 142 THR C O 1
ATOM 5370 N N . GLN C 1 136 ? -23.258 13.070 7.741 1.00 49.85 143 GLN C N 1
ATOM 5371 C CA . GLN C 1 136 ? -23.996 12.883 6.495 1.00 48.61 143 GLN C CA 1
ATOM 5372 C C . GLN C 1 136 ? -25.042 11.771 6.454 1.00 46.23 143 GLN C C 1
ATOM 5373 O O . GLN C 1 136 ? -25.548 11.429 5.385 1.00 47.04 143 GLN C O 1
ATOM 5379 N N . SER C 1 137 ? -25.389 11.250 7.625 1.00 42.77 144 SER C N 1
ATOM 5380 C CA . SER C 1 137 ? -26.164 10.020 7.781 1.00 40.40 144 SER C CA 1
ATOM 5381 C C . SER C 1 137 ? -27.319 9.762 6.807 1.00 39.86 144 SER C C 1
ATOM 5382 O O . SER C 1 137 ? -28.406 10.350 6.926 1.00 39.23 144 SER C O 1
ATOM 5385 N N . GLN C 1 138 ? -27.040 8.864 5.858 1.00 39.45 145 GLN C N 1
ATOM 5386 C CA . GLN C 1 138 ? -28.018 8.177 5.011 1.00 38.96 145 GLN C CA 1
ATOM 5387 C C . GLN C 1 138 ? -29.245 7.779 5.813 1.00 37.18 145 GLN C C 1
ATOM 5388 O O . GLN C 1 138 ? -30.380 8.104 5.453 1.00 37.25 145 GLN C O 1
ATOM 5394 N N . ALA C 1 139 ? -28.983 7.071 6.909 1.00 35.21 146 ALA C N 1
ATOM 5395 C CA . ALA C 1 139 ? -30.011 6.521 7.776 1.00 33.93 146 ALA C CA 1
ATOM 5396 C C . ALA C 1 139 ? -30.926 7.574 8.370 1.00 32.37 146 ALA C C 1
ATOM 5397 O O . ALA C 1 139 ? -32.144 7.422 8.321 1.00 32.75 146 ALA C O 1
ATOM 5399 N N . VAL C 1 140 ? -30.353 8.637 8.931 1.00 30.78 147 VAL C N 1
ATOM 5400 C CA . VAL C 1 140 ? -31.181 9.621 9.639 1.00 29.92 147 VAL C CA 1
ATOM 5401 C C . VAL C 1 140 ? -31.919 10.546 8.662 1.00 30.09 147 VAL C C 1
ATOM 5402 O O . VAL C 1 140 ? -33.010 11.046 8.968 1.00 29.47 147 VAL C O 1
ATOM 5406 N N . ARG C 1 141 ? -31.313 10.741 7.488 1.00 30.64 148 ARG C N 1
ATOM 5407 C CA . ARG C 1 141 ? -31.899 11.557 6.439 1.00 31.29 148 ARG C CA 1
ATOM 5408 C C . ARG C 1 141 ? -33.217 10.952 5.995 1.00 31.53 148 ARG C C 1
ATOM 5409 O O . ARG C 1 141 ? -34.211 11.666 5.870 1.00 31.60 148 ARG C O 1
ATOM 5417 N N . ALA C 1 142 ? -33.216 9.638 5.771 1.00 31.80 149 ALA C N 1
ATOM 5418 C CA . ALA C 1 142 ? -34.428 8.906 5.405 1.00 32.63 149 ALA C CA 1
ATOM 5419 C C . ALA C 1 142 ? -35.516 9.027 6.485 1.00 31.70 149 ALA C C 1
ATOM 5420 O O . ALA C 1 142 ? -36.668 9.381 6.192 1.00 31.82 149 ALA C O 1
ATOM 5422 N N . ASP C 1 143 ? -35.135 8.755 7.733 1.00 30.68 150 ASP C N 1
ATOM 5423 C CA . ASP C 1 143 ? -36.061 8.854 8.851 1.00 30.60 150 ASP C CA 1
ATOM 5424 C C . ASP C 1 143 ? -36.601 10.276 8.982 1.00 30.03 150 ASP C C 1
ATOM 5425 O O . ASP C 1 143 ? -37.735 10.485 9.411 1.00 30.18 150 ASP C O 1
ATOM 5430 N N . MET C 1 144 ? -35.784 11.251 8.608 1.00 29.93 151 MET C N 1
ATOM 5431 C CA . MET C 1 144 ? -36.224 12.641 8.577 1.00 30.13 151 MET C CA 1
ATOM 5432 C C . MET C 1 144 ? -37.248 12.863 7.461 1.00 31.41 151 MET C C 1
ATOM 5433 O O . MET C 1 144 ? -38.286 13.508 7.685 1.00 31.37 151 MET C O 1
ATOM 5438 N N . LEU C 1 145 ? -36.972 12.313 6.276 1.00 32.82 152 LEU C N 1
ATOM 5439 C CA . LEU C 1 145 ? -37.827 12.555 5.125 1.00 34.54 152 LEU C CA 1
ATOM 5440 C C . LEU C 1 145 ? -39.272 12.299 5.476 1.00 35.67 152 LEU C C 1
ATOM 5441 O O . LEU C 1 145 ? -40.130 13.119 5.150 1.00 36.07 152 LEU C O 1
ATOM 5446 N N . HIS C 1 146 ? -39.538 11.179 6.153 1.00 36.78 153 HIS C N 1
ATOM 5447 C CA . HIS C 1 146 ? -40.906 10.878 6.570 1.00 38.44 153 HIS C CA 1
ATOM 5448 C C . HIS C 1 146 ? -41.476 11.978 7.451 1.00 38.20 153 HIS C C 1
ATOM 5449 O O . HIS C 1 146 ? -42.594 12.441 7.214 1.00 38.67 153 HIS C O 1
ATOM 5456 N N . TYR C 1 147 ? -40.722 12.382 8.470 1.00 38.20 154 TYR C N 1
ATOM 5457 C CA . TYR C 1 147 ? -41.196 13.438 9.358 1.00 39.11 154 TYR C CA 1
ATOM 5458 C C . TYR C 1 147 ? -41.389 14.763 8.611 1.00 40.55 154 TYR C C 1
ATOM 5459 O O . TYR C 1 147 ? -42.303 15.530 8.940 1.00 40.76 154 TYR C O 1
ATOM 5468 N N . GLN C 1 148 ? -40.557 15.009 7.595 1.00 42.37 155 GLN C N 1
ATOM 5469 C CA . GLN C 1 148 ? -40.762 16.140 6.685 1.00 44.78 155 GLN C CA 1
ATOM 5470 C C . GLN C 1 148 ? -42.123 16.081 5.973 1.00 46.88 155 GLN C C 1
ATOM 5471 O O . GLN C 1 148 ? -42.705 17.119 5.672 1.00 47.66 155 GLN C O 1
ATOM 5477 N N . SER C 1 149 ? -42.634 14.878 5.719 1.00 49.01 156 SER C N 1
ATOM 5478 C CA . SER C 1 149 ? -44.002 14.733 5.215 1.00 51.74 156 SER C CA 1
ATOM 5479 C C . SER C 1 149 ? -45.030 14.965 6.303 1.00 52.53 156 SER C C 1
ATOM 5480 O O . SER C 1 149 ? -46.107 15.499 6.035 1.00 53.40 156 SER C O 1
ATOM 5483 N N . ASP C 1 150 ? -44.701 14.556 7.526 1.00 53.43 157 ASP C N 1
ATOM 5484 C CA . ASP C 1 150 ? -45.588 14.790 8.663 1.00 55.20 157 ASP C CA 1
ATOM 5485 C C . ASP C 1 150 ? -45.677 16.281 8.982 1.00 56.42 157 ASP C C 1
ATOM 5486 O O . ASP C 1 150 ? -46.734 16.763 9.395 1.00 56.87 157 ASP C O 1
ATOM 5491 N N . VAL C 1 151 ? -44.579 17.009 8.759 1.00 58.21 158 VAL C N 1
ATOM 5492 C CA . VAL C 1 151 ? -44.586 18.475 8.875 1.00 60.68 158 VAL C CA 1
ATOM 5493 C C . VAL C 1 151 ? -45.500 19.118 7.828 1.00 63.67 158 VAL C C 1
ATOM 5494 O O . VAL C 1 151 ? -46.061 20.194 8.074 1.00 64.31 158 VAL C O 1
ATOM 5498 N N . MET C 1 152 ? -45.662 18.452 6.681 1.00 66.96 159 MET C N 1
ATOM 5499 C CA . MET C 1 152 ? -46.707 18.821 5.721 1.00 71.01 159 MET C CA 1
ATOM 5500 C C . MET C 1 152 ? -48.115 18.476 6.268 1.00 73.68 159 MET C C 1
ATOM 5501 O O . MET C 1 152 ? -48.824 17.591 5.759 1.00 74.60 159 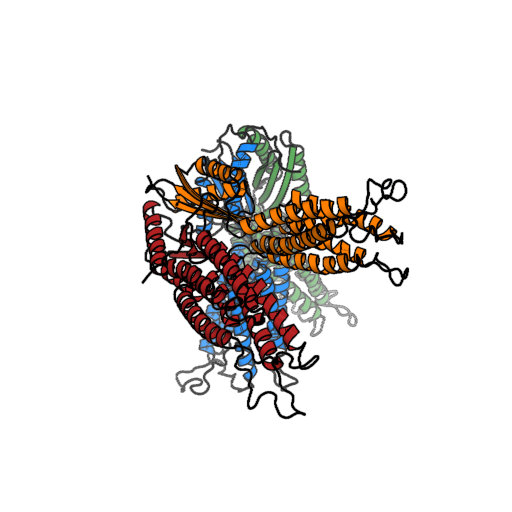MET C O 1
ATOM 5506 N N . MET C 1 153 ? -48.484 19.210 7.318 1.00 76.49 160 MET C N 1
ATOM 5507 C CA . MET C 1 153 ? -49.723 19.044 8.065 1.00 80.14 160 MET C CA 1
ATOM 5508 C C . MET C 1 153 ? -50.551 20.308 7.865 1.00 83.37 160 MET C C 1
ATOM 5509 O O . MET C 1 153 ? -50.045 21.427 8.025 1.00 83.19 160 MET C O 1
ATOM 5514 N N . ASN C 1 154 ? -51.826 20.130 7.523 1.00 88.04 161 ASN C N 1
ATOM 5515 C CA . ASN C 1 154 ? -52.676 21.263 7.130 1.00 92.48 161 ASN C CA 1
ATOM 5516 C C . ASN C 1 154 ? -53.772 21.710 8.099 1.00 95.74 161 ASN C C 1
ATOM 5517 O O . ASN C 1 154 ? -54.969 21.557 7.837 1.00 96.73 161 ASN C O 1
ATOM 5522 N N . GLY C 1 155 ? -53.324 22.263 9.222 1.00 98.90 162 GLY C N 1
ATOM 5523 C CA . GLY C 1 155 ? -54.099 23.233 9.974 1.00 104.14 162 GLY C CA 1
ATOM 5524 C C . GLY C 1 155 ? -53.742 24.555 9.327 1.00 107.81 162 GLY C C 1
ATOM 5525 O O . GLY C 1 155 ? -53.617 25.573 9.999 1.00 108.28 162 GLY C O 1
ATOM 5526 N N . ALA C 1 156 ? -53.528 24.501 8.012 1.00 111.64 163 ALA C N 1
ATOM 5527 C CA . ALA C 1 156 ? -53.291 25.662 7.168 1.00 116.45 163 ALA C CA 1
ATOM 5528 C C . ALA C 1 156 ? -54.307 25.633 6.030 1.00 120.60 163 ALA C C 1
ATOM 5529 O O . ALA C 1 156 ? -54.098 26.226 4.970 1.00 121.51 163 ALA C O 1
ATOM 5531 N N . ILE C 1 157 ? -55.406 24.917 6.265 1.00 125.31 164 ILE C N 1
ATOM 5532 C CA . ILE C 1 157 ? -56.569 24.949 5.381 1.00 131.02 164 ILE C CA 1
ATOM 5533 C C . ILE C 1 157 ? -57.397 26.191 5.678 1.00 135.35 164 ILE C C 1
ATOM 5534 O O . ILE C 1 157 ? -57.844 26.402 6.811 1.00 135.55 164 ILE C O 1
ATOM 5539 N N . LEU C 1 158 ? -57.589 27.014 4.656 1.00 141.06 165 LEU C N 1
ATOM 5540 C CA . LEU C 1 158 ? -58.340 28.252 4.796 1.00 146.79 165 LEU C CA 1
ATOM 5541 C C . LEU C 1 158 ? -59.744 27.939 5.317 1.00 151.07 165 LEU C C 1
ATOM 5542 O O . LEU C 1 158 ? -60.390 27.005 4.837 1.00 151.77 165 LEU C O 1
ATOM 5547 N N . LEU C 1 159 ? -60.191 28.693 6.323 1.00 156.41 166 LEU C N 1
ATOM 5548 C CA . LEU C 1 159 ? -61.552 28.554 6.860 1.00 162.18 166 LEU C CA 1
ATOM 5549 C C . LEU C 1 159 ? -62.389 29.821 6.663 1.00 167.50 166 LEU C C 1
ATOM 5550 O O . LEU C 1 159 ? -63.611 29.744 6.545 1.00 168.80 166 LEU C O 1
ATOM 5555 N N . ALA C 1 160 ? -61.721 30.975 6.640 1.00 172.99 167 ALA C N 1
ATOM 5556 C CA . ALA C 1 160 ? -62.372 32.263 6.388 1.00 179.77 167 ALA C CA 1
ATOM 5557 C C . ALA C 1 160 ? -62.526 32.513 4.887 1.00 184.41 167 ALA C C 1
ATOM 5558 O O . ALA C 1 160 ? -63.637 32.739 4.404 1.00 185.98 167 ALA C O 1
ATOM 5560 N N . LEU C 1 161 ? -61.409 32.481 4.158 1.00 189.18 168 LEU C N 1
ATOM 5561 C CA . LEU C 1 161 ? -61.431 32.438 2.694 1.00 195.18 168 LEU C CA 1
ATOM 5562 C C . LEU C 1 161 ? -61.940 31.063 2.263 1.00 198.66 168 LEU C C 1
ATOM 5563 O O . LEU C 1 161 ? -62.538 30.915 1.195 1.00 200.14 168 LEU C O 1
ATOM 5568 N N . GLY C 1 162 ? -61.684 30.068 3.113 1.00 202.04 169 GLY C N 1
ATOM 5569 C CA . GLY C 1 162 ? -62.221 28.718 2.976 1.00 208.10 169 GLY C CA 1
ATOM 5570 C C . GLY C 1 162 ? -61.841 28.011 1.696 1.00 213.19 169 GLY C C 1
ATOM 5571 O O . GLY C 1 162 ? -60.668 27.970 1.311 1.00 212.73 169 GLY C O 1
ATOM 5572 N N . LEU C 1 163 ? -62.854 27.442 1.051 1.00 219.42 170 LEU C N 1
ATOM 5573 C CA . LEU C 1 163 ? -62.726 26.875 -0.281 1.00 225.89 170 LEU C CA 1
ATOM 5574 C C . LEU C 1 163 ? -62.536 28.042 -1.254 1.00 231.00 170 LEU C C 1
ATOM 5575 O O . LEU C 1 163 ? -61.480 28.678 -1.258 1.00 230.82 170 LEU C O 1
ATOM 5580 N N . SER C 1 164 ? -63.557 28.321 -2.063 1.00 237.96 171 SER C N 1
ATOM 5581 C CA . SER C 1 164 ? -63.591 29.485 -2.955 1.00 244.53 171 SER C CA 1
ATOM 5582 C C . SER C 1 164 ? -65.011 29.702 -3.471 1.00 249.93 171 SER C C 1
ATOM 5583 O O . SER C 1 164 ? -65.792 28.750 -3.560 1.00 250.99 171 SER C O 1
ATOM 5586 N N . TRP C 1 165 ? -65.339 30.951 -3.806 1.00 255.54 172 TRP C N 1
ATOM 5587 C CA . TRP C 1 165 ? -66.663 31.305 -4.331 1.00 261.70 172 TRP C CA 1
ATOM 5588 C C . TRP C 1 165 ? -66.999 30.479 -5.578 1.00 266.03 172 TRP C C 1
ATOM 5589 O O . TRP C 1 165 ? -66.280 30.530 -6.579 1.00 267.89 172 TRP C O 1
ATOM 5600 N N . TYR C 1 166 ? -68.095 29.723 -5.494 1.00 269.13 173 TYR C N 1
ATOM 5601 C CA . TYR C 1 166 ? -68.378 28.607 -6.412 1.00 273.29 173 TYR C CA 1
ATOM 5602 C C . TYR C 1 166 ? -68.313 28.893 -7.913 1.00 276.94 173 TYR C C 1
ATOM 5603 O O . TYR C 1 166 ? -68.820 29.908 -8.396 1.00 278.88 173 TYR C O 1
ATOM 5612 N N . GLY C 1 167 ? -67.689 27.961 -8.630 1.00 278.34 174 GLY C N 1
ATOM 5613 C CA . GLY C 1 167 ? -67.344 28.123 -10.041 1.00 281.50 174 GLY C CA 1
ATOM 5614 C C . GLY C 1 167 ? -65.862 27.855 -10.236 1.00 280.47 174 GLY C C 1
ATOM 5615 O O . GLY C 1 167 ? -65.449 27.280 -11.245 1.00 283.31 174 GLY C O 1
ATOM 5616 N N . TRP C 1 168 ? -65.069 28.281 -9.254 1.00 266.69 175 TRP C N 1
ATOM 5617 C CA . TRP C 1 168 ? -63.625 28.062 -9.218 1.00 265.77 175 TRP C CA 1
ATOM 5618 C C . TRP C 1 168 ? -63.295 27.365 -7.895 1.00 258.84 175 TRP C C 1
ATOM 5619 O O . TRP C 1 168 ? -62.855 27.995 -6.933 1.00 260.55 175 TRP C O 1
ATOM 5630 N N . HIS C 1 169 ? -63.528 26.054 -7.867 1.00 249.94 176 HIS C N 1
ATOM 5631 C CA . HIS C 1 169 ? -63.485 25.252 -6.639 1.00 241.73 176 HIS C CA 1
ATOM 5632 C C . HIS C 1 169 ? -62.109 25.162 -5.966 1.00 237.87 176 HIS C C 1
ATOM 5633 O O . HIS C 1 169 ? -61.076 25.374 -6.606 1.00 239.97 176 HIS C O 1
ATOM 5640 N N . ARG C 1 170 ? -62.118 24.850 -4.669 1.00 230.34 177 ARG C N 1
ATOM 5641 C CA . ARG C 1 170 ? -60.895 24.724 -3.875 1.00 224.92 177 ARG C CA 1
ATOM 5642 C C . ARG C 1 170 ? -61.078 23.729 -2.730 1.00 216.63 177 ARG C C 1
ATOM 5643 O O . ARG C 1 170 ? -62.145 23.663 -2.118 1.00 214.95 177 ARG C O 1
ATOM 5651 N N . ALA C 1 171 ? -60.029 22.958 -2.452 1.00 209.29 178 ALA C N 1
ATOM 5652 C CA . ALA C 1 171 ? -60.030 21.982 -1.362 1.00 200.42 178 ALA C CA 1
ATOM 5653 C C . ALA C 1 171 ? -58.600 21.655 -0.932 1.00 196.47 178 ALA C C 1
ATOM 5654 O O . ALA C 1 171 ? -57.678 22.437 -1.179 1.00 199.27 178 ALA C O 1
ATOM 5656 N N . ASP C 1 172 ? -58.426 20.502 -0.284 1.00 187.84 179 ASP C N 1
ATOM 5657 C CA . ASP C 1 172 ? -57.105 19.984 0.078 1.00 182.16 179 ASP C CA 1
ATOM 5658 C C . ASP C 1 172 ? -56.346 19.561 -1.171 1.00 177.92 179 ASP C C 1
ATOM 5659 O O . ASP C 1 172 ? -55.117 19.586 -1.198 1.00 178.54 179 ASP C O 1
ATOM 5664 N N . ALA C 1 173 ? -57.105 19.182 -2.198 1.00 171.73 180 ALA C N 1
ATOM 5665 C CA . ALA C 1 173 ? -56.591 18.640 -3.456 1.00 166.50 180 ALA C CA 1
ATOM 5666 C C . ALA C 1 173 ? -55.305 19.280 -3.973 1.00 166.00 180 ALA C C 1
ATOM 5667 O O . ALA C 1 173 ? -54.377 18.572 -4.353 1.00 164.69 180 ALA C O 1
ATOM 5669 N N . LEU C 1 174 ? -55.254 20.610 -3.987 1.00 165.32 181 LEU C N 1
ATOM 5670 C CA . LEU C 1 174 ? -54.096 21.333 -4.515 1.00 164.28 181 LEU C CA 1
ATOM 5671 C C . LEU C 1 174 ? -52.839 21.102 -3.670 1.00 160.69 181 LEU C C 1
ATOM 5672 O O . LEU C 1 174 ? -51.739 20.954 -4.209 1.00 161.03 181 LEU C O 1
ATOM 5677 N N . PHE C 1 175 ? -53.014 21.064 -2.352 1.00 155.49 182 PHE C N 1
ATOM 5678 C CA . PHE C 1 175 ? -51.909 20.838 -1.422 1.00 151.08 182 PHE C CA 1
ATOM 5679 C C . PHE C 1 175 ? -51.564 19.356 -1.297 1.00 144.14 182 PHE C C 1
ATOM 5680 O O . PHE C 1 175 ? -50.410 18.972 -1.471 1.00 143.68 182 PHE C O 1
ATOM 5688 N N . ALA C 1 176 ? -52.571 18.532 -1.010 1.00 137.32 183 ALA C N 1
ATOM 5689 C CA . ALA C 1 176 ? -52.395 17.085 -0.851 1.00 130.06 183 ALA C CA 1
ATOM 5690 C C . ALA C 1 176 ? -51.824 16.406 -2.099 1.00 126.23 183 ALA C C 1
ATOM 5691 O O . ALA C 1 176 ? -51.154 15.379 -1.999 1.00 124.21 183 ALA C O 1
ATOM 5693 N N . LEU C 1 177 ? -52.095 16.981 -3.268 1.00 124.08 184 LEU C N 1
ATOM 5694 C CA . LEU C 1 177 ? -51.514 16.505 -4.519 1.00 120.40 184 LEU C CA 1
ATOM 5695 C C . LEU C 1 177 ? -50.084 17.016 -4.667 1.00 119.86 184 LEU C C 1
ATOM 5696 O O . LEU C 1 177 ? -49.195 16.267 -5.065 1.00 118.70 184 LEU C O 1
ATOM 5701 N N . GLY C 1 178 ? -49.880 18.291 -4.335 1.00 119.60 185 GLY C N 1
ATOM 5702 C CA . GLY C 1 178 ? -48.576 18.946 -4.446 1.00 117.93 185 GLY C CA 1
ATOM 5703 C C . GLY C 1 178 ? -47.477 18.295 -3.628 1.00 113.38 185 GLY C C 1
ATOM 5704 O O . GLY C 1 178 ? -46.394 18.031 -4.146 1.00 113.58 185 GLY C O 1
ATOM 5705 N N . ILE C 1 179 ? -47.762 18.042 -2.350 1.00 108.77 186 ILE C N 1
ATOM 5706 C CA . ILE C 1 179 ? -46.851 17.324 -1.455 1.00 104.03 186 ILE C CA 1
ATOM 5707 C C . ILE C 1 179 ? -46.514 15.957 -2.044 1.00 98.72 186 ILE C C 1
ATOM 5708 O O . ILE C 1 179 ? -45.355 15.545 -2.061 1.00 98.41 186 ILE C O 1
ATOM 5713 N N . GLY C 1 180 ? -47.539 15.270 -2.537 1.00 93.74 187 GLY C N 1
ATOM 5714 C CA . GLY C 1 180 ? -47.387 13.946 -3.129 1.00 87.82 187 GLY C CA 1
ATOM 5715 C C . GLY C 1 180 ? -46.331 13.829 -4.216 1.00 86.15 187 GLY C C 1
ATOM 5716 O O . GLY C 1 180 ? -45.588 12.853 -4.246 1.00 84.75 187 GLY C O 1
ATOM 5717 N N . ILE C 1 181 ? -46.267 14.817 -5.107 1.00 85.98 188 ILE C N 1
ATOM 5718 C CA . ILE C 1 181 ? -45.318 14.791 -6.221 1.00 84.49 188 ILE C CA 1
ATOM 5719 C C . ILE C 1 181 ? -43.912 15.070 -5.724 1.00 83.48 188 ILE C C 1
ATOM 5720 O O . ILE C 1 181 ? -42.960 14.432 -6.162 1.00 82.99 188 ILE C O 1
ATOM 5725 N N . TYR C 1 182 ? -43.791 16.027 -4.810 1.00 82.28 189 TYR C N 1
ATOM 5726 C CA . TYR C 1 182 ? -42.498 16.430 -4.268 1.00 81.05 189 TYR C CA 1
ATOM 5727 C C . TYR C 1 182 ? -41.867 15.344 -3.397 1.00 76.70 189 TYR C C 1
ATOM 5728 O O . TYR C 1 182 ? -40.703 15.004 -3.586 1.00 76.62 189 TYR C O 1
ATOM 5737 N N . ILE C 1 183 ? -42.631 14.803 -2.451 1.00 72.28 190 ILE C N 1
ATOM 5738 C CA . ILE C 1 183 ? -42.114 13.770 -1.553 1.00 68.03 190 ILE C CA 1
ATOM 5739 C C . ILE C 1 183 ? -41.862 12.431 -2.261 1.00 64.46 190 ILE C C 1
ATOM 5740 O O . ILE C 1 183 ? -40.925 11.722 -1.903 1.00 63.73 190 ILE C O 1
ATOM 5745 N N . LEU C 1 184 ? -42.676 12.086 -3.261 1.00 61.82 191 LEU C N 1
ATOM 5746 C CA . LEU C 1 184 ? -42.393 10.896 -4.078 1.00 58.77 191 LEU C CA 1
ATOM 5747 C C . LEU C 1 184 ? -41.036 11.069 -4.730 1.00 59.07 191 LEU C C 1
ATOM 5748 O O . LEU C 1 184 ? -40.163 10.203 -4.617 1.00 58.15 191 LEU C O 1
ATOM 5753 N N . TYR C 1 185 ? -40.871 12.200 -5.406 1.00 59.95 192 TYR C N 1
ATOM 5754 C CA . TYR C 1 185 ? -39.603 12.550 -6.012 1.00 60.37 192 TYR C CA 1
ATOM 5755 C C . TYR C 1 185 ? -38.476 12.535 -4.982 1.00 59.19 192 TYR C C 1
ATOM 5756 O O . TYR C 1 185 ? -37.411 11.980 -5.237 1.00 58.90 192 TYR C O 1
ATOM 5765 N N . SER C 1 186 ? -38.723 13.142 -3.823 1.00 58.11 193 SER C N 1
ATOM 5766 C CA . SER C 1 186 ? -37.719 13.256 -2.761 1.00 57.23 193 SER C CA 1
ATOM 5767 C C . SER C 1 186 ? -37.291 11.900 -2.198 1.00 53.66 193 SER C C 1
ATOM 5768 O O . SER C 1 186 ? -36.114 11.685 -1.944 1.00 53.88 193 SER C O 1
ATOM 5771 N N . ALA C 1 187 ? -38.249 10.996 -2.015 1.00 50.03 194 ALA C N 1
ATOM 5772 C CA . ALA C 1 187 ? -37.974 9.641 -1.544 1.00 46.99 194 ALA C CA 1
ATOM 5773 C C . ALA C 1 187 ? -37.331 8.780 -2.629 1.00 45.44 194 ALA C C 1
ATOM 5774 O O . ALA C 1 187 ? -36.498 7.912 -2.345 1.00 44.65 194 ALA C O 1
ATOM 5776 N N . LEU C 1 188 ? -37.735 9.025 -3.869 1.00 44.77 195 LEU C N 1
ATOM 5777 C CA . LEU C 1 188 ? -37.219 8.301 -5.019 1.00 43.74 195 LEU C CA 1
ATOM 5778 C C . LEU C 1 188 ? -35.725 8.581 -5.215 1.00 44.53 195 LEU C C 1
ATOM 5779 O O . LEU C 1 188 ? -34.948 7.668 -5.476 1.00 44.02 195 LEU C O 1
ATOM 5784 N N . ARG C 1 189 ? -35.339 9.848 -5.080 1.00 45.76 196 ARG C N 1
ATOM 5785 C CA . ARG C 1 189 ? -33.948 10.280 -5.171 1.00 46.70 196 ARG C CA 1
ATOM 5786 C C . ARG C 1 189 ? -33.157 9.718 -3.981 1.00 44.76 196 ARG C C 1
ATOM 5787 O O . ARG C 1 189 ? -32.046 9.206 -4.140 1.00 44.52 196 ARG C O 1
ATOM 5795 N N . MET C 1 190 ? -33.762 9.815 -2.797 1.00 43.11 197 MET C N 1
ATOM 5796 C CA . MET C 1 190 ? -33.219 9.299 -1.539 1.00 41.65 197 MET C CA 1
ATOM 5797 C C . MET C 1 190 ? -32.811 7.828 -1.682 1.00 39.04 197 MET C C 1
ATOM 5798 O O . MET C 1 190 ? -31.667 7.445 -1.392 1.00 39.16 197 MET C O 1
ATOM 5803 N N . GLY C 1 191 ? -33.761 7.021 -2.148 1.00 36.43 198 GLY C N 1
ATOM 5804 C CA . GLY C 1 191 ? -33.549 5.598 -2.369 1.00 33.70 198 GLY C CA 1
ATOM 5805 C C . GLY C 1 191 ? -32.466 5.331 -3.380 1.00 33.06 198 GLY C C 1
ATOM 5806 O O . GLY C 1 191 ? -31.592 4.508 -3.143 1.00 33.01 198 GLY C O 1
ATOM 5807 N N . TYR C 1 192 ? -32.515 6.039 -4.503 1.00 32.75 199 TYR C N 1
ATOM 5808 C CA . TYR C 1 192 ? -31.509 5.893 -5.542 1.00 32.50 199 TYR C CA 1
ATOM 5809 C C . TYR C 1 192 ? -30.087 6.085 -5.018 1.00 32.35 199 TYR C C 1
ATOM 5810 O O . TYR C 1 192 ? -29.161 5.413 -5.475 1.00 32.50 199 TYR C O 1
ATOM 5819 N N . GLU C 1 193 ? -29.913 7.006 -4.077 1.00 31.81 200 GLU C N 1
ATOM 5820 C CA . GLU C 1 193 ? -28.609 7.196 -3.457 1.00 31.78 200 GLU C CA 1
ATOM 5821 C C . GLU C 1 193 ? -28.243 6.027 -2.550 1.00 29.59 200 GLU C C 1
ATOM 5822 O O . GLU C 1 193 ? -27.075 5.660 -2.441 1.00 29.70 200 GLU C O 1
ATOM 5828 N N . ALA C 1 194 ? -29.250 5.448 -1.900 1.00 27.27 201 ALA C N 1
ATOM 5829 C CA . ALA C 1 194 ? -29.055 4.276 -1.049 1.00 25.28 201 ALA C CA 1
ATOM 5830 C C . ALA C 1 194 ? -28.525 3.088 -1.847 1.00 23.71 201 ALA C C 1
ATOM 5831 O O . ALA C 1 194 ? -27.492 2.516 -1.488 1.00 23.85 201 ALA C O 1
ATOM 5833 N N . VAL C 1 195 ? -29.218 2.732 -2.932 1.00 21.90 202 VAL C N 1
ATOM 5834 C CA . VAL C 1 195 ? -28.824 1.578 -3.753 1.00 20.89 202 VAL C CA 1
ATOM 5835 C C . VAL C 1 195 ? -27.468 1.860 -4.348 1.00 21.25 202 VAL C C 1
ATOM 5836 O O . VAL C 1 195 ? -26.692 0.950 -4.660 1.00 21.73 202 VAL C O 1
ATOM 5840 N N . GLN C 1 196 ? -27.178 3.141 -4.485 1.00 21.15 203 GLN C N 1
ATOM 5841 C CA . GLN C 1 196 ? -25.970 3.542 -5.142 1.00 21.64 203 GLN C CA 1
ATOM 5842 C C . GLN C 1 196 ? -24.752 3.377 -4.227 1.00 21.71 203 GLN C C 1
ATOM 5843 O O . GLN C 1 196 ? -23.637 3.292 -4.711 1.00 21.96 203 GLN C O 1
ATOM 5849 N N . SER C 1 197 ? -24.980 3.323 -2.912 1.00 21.58 204 SER C N 1
ATOM 5850 C CA . SER C 1 197 ? -23.923 3.093 -1.919 1.00 22.18 204 SER C CA 1
ATOM 5851 C C . SER C 1 197 ? -23.888 1.616 -1.631 1.00 21.69 204 SER C C 1
ATOM 5852 O O . SER C 1 197 ? -22.891 1.097 -1.125 1.00 22.22 204 SER C O 1
ATOM 5855 N N . LEU C 1 198 ? -25.003 0.956 -1.938 1.00 21.01 205 LEU C N 1
ATOM 5856 C CA . LEU C 1 198 ? -25.128 -0.489 -1.844 1.00 20.99 205 LEU C CA 1
ATOM 5857 C C . LEU C 1 198 ? -24.412 -1.197 -2.993 1.00 21.76 205 LEU C C 1
ATOM 5858 O O . LEU C 1 198 ? -23.712 -2.178 -2.761 1.00 22.66 205 LEU C O 1
ATOM 5863 N N . LEU C 1 199 ? -24.572 -0.708 -4.222 1.00 22.25 206 LEU C N 1
ATOM 5864 C CA . LEU C 1 199 ? -23.559 -0.947 -5.253 1.00 23.99 206 LEU C CA 1
ATOM 5865 C C . LEU C 1 199 ? -22.315 -0.251 -4.713 1.00 24.98 206 LEU C C 1
ATOM 5866 O O . LEU C 1 199 ? -22.428 0.764 -4.049 1.00 25.72 206 LEU C O 1
ATOM 5871 N N . ASP C 1 200 ? -21.124 -0.750 -4.944 1.00 26.06 207 ASP C N 1
ATOM 5872 C CA . ASP C 1 200 ? -20.022 -0.034 -4.324 1.00 27.55 207 ASP C CA 1
ATOM 5873 C C . ASP C 1 200 ? -19.580 1.116 -5.204 1.00 28.70 207 ASP C C 1
ATOM 5874 O O . ASP C 1 200 ? -18.550 1.023 -5.891 1.00 29.93 207 ASP C O 1
ATOM 5879 N N . ARG C 1 201 ? -20.361 2.199 -5.177 1.00 29.06 208 ARG C N 1
ATOM 5880 C CA . ARG C 1 201 ? -20.086 3.381 -5.995 1.00 30.94 208 ARG C CA 1
ATOM 5881 C C . ARG C 1 201 ? -18.924 4.168 -5.441 1.00 31.61 208 ARG C C 1
ATOM 5882 O O . ARG C 1 201 ? -18.769 4.273 -4.228 1.00 31.67 208 ARG C O 1
ATOM 5890 N N . ALA C 1 202 ? -18.135 4.731 -6.356 1.00 32.96 209 ALA C N 1
ATOM 5891 C CA . ALA C 1 202 ? -16.954 5.541 -6.043 1.00 34.51 209 ALA C CA 1
ATOM 5892 C C . ALA C 1 202 ? -17.265 6.818 -5.269 1.00 35.78 209 ALA C C 1
ATOM 5893 O O . ALA C 1 202 ? -18.406 7.273 -5.238 1.00 35.82 209 ALA C O 1
ATOM 5895 N N . LEU C 1 203 ? -16.232 7.384 -4.649 1.00 37.41 210 LEU C N 1
ATOM 5896 C CA . LEU C 1 203 ? -16.339 8.652 -3.932 1.00 39.45 210 LEU C CA 1
ATOM 5897 C C . LEU C 1 203 ? -16.616 9.829 -4.899 1.00 42.32 210 LEU C C 1
ATOM 5898 O O . LEU C 1 203 ? -16.376 9.719 -6.108 1.00 42.46 210 LEU C O 1
ATOM 5903 N N . PRO C 1 204 ? -17.141 10.954 -4.377 1.00 45.01 211 PRO C N 1
ATOM 5904 C CA . PRO C 1 204 ? -17.345 12.120 -5.227 1.00 48.38 211 PRO C CA 1
ATOM 5905 C C . PRO C 1 204 ? -16.039 12.596 -5.847 1.00 51.63 211 PRO C C 1
ATOM 5906 O O . PRO C 1 204 ? -15.013 12.616 -5.170 1.00 52.54 211 PRO C O 1
ATOM 5910 N N . ASP C 1 205 ? -16.084 12.983 -7.118 1.00 54.30 212 ASP C N 1
ATOM 5911 C CA . ASP C 1 205 ? -14.895 13.402 -7.860 1.00 58.00 212 ASP C CA 1
ATOM 5912 C C . ASP C 1 205 ? -13.922 14.282 -7.086 1.00 60.74 212 ASP C C 1
ATOM 5913 O O . ASP C 1 205 ? -12.707 14.145 -7.224 1.00 61.29 212 ASP C O 1
ATOM 5918 N N . GLU C 1 206 ? -14.476 15.182 -6.279 1.00 62.90 213 GLU C N 1
ATOM 5919 C CA . GLU C 1 206 ? -13.707 16.052 -5.399 1.00 66.16 213 GLU C CA 1
ATOM 5920 C C . GLU C 1 206 ? -12.777 15.246 -4.492 1.00 63.46 213 GLU C C 1
ATOM 5921 O O . GLU C 1 206 ? -11.561 15.443 -4.509 1.00 64.99 213 GLU C O 1
ATOM 5927 N N . GLU C 1 207 ? -13.357 14.331 -3.721 1.00 59.50 214 GLU C N 1
ATOM 5928 C CA . GLU C 1 207 ? -12.604 13.508 -2.783 1.00 57.09 214 GLU C CA 1
ATOM 5929 C C . GLU C 1 207 ? -11.588 12.665 -3.524 1.00 54.93 214 GLU C C 1
ATOM 5930 O O . GLU C 1 207 ? -10.469 12.466 -3.055 1.00 55.18 214 GLU C O 1
ATOM 5936 N N . ARG C 1 208 ? -11.985 12.191 -4.697 1.00 52.63 215 ARG C N 1
ATOM 5937 C CA . ARG C 1 208 ? -11.124 11.367 -5.512 1.00 50.88 215 ARG C CA 1
ATOM 5938 C C . ARG C 1 208 ? -9.870 12.120 -5.936 1.00 52.86 215 ARG C C 1
ATOM 5939 O O . ARG C 1 208 ? -8.775 11.572 -5.887 1.00 52.19 215 ARG C O 1
ATOM 5947 N N . GLN C 1 209 ? -10.040 13.378 -6.334 1.00 37.91 216 GLN C N 1
ATOM 5948 C CA . GLN C 1 209 ? -8.932 14.233 -6.769 1.00 37.32 216 GLN C CA 1
ATOM 5949 C C . GLN C 1 209 ? -7.967 14.551 -5.620 1.00 34.60 216 GLN C C 1
ATOM 5950 O O . GLN C 1 209 ? -6.749 14.500 -5.797 1.00 33.58 216 GLN C O 1
ATOM 5956 N N . GLU C 1 210 ? -8.520 14.876 -4.451 1.00 33.00 217 GLU C N 1
ATOM 5957 C CA . GLU C 1 210 ? -7.718 15.118 -3.255 1.00 30.74 217 GLU C CA 1
ATOM 5958 C C . GLU C 1 210 ? -6.733 13.978 -3.006 1.00 27.61 217 GLU C C 1
ATOM 5959 O O . GLU C 1 210 ? -5.553 14.220 -2.779 1.00 26.82 217 GLU C O 1
ATOM 5965 N N . ILE C 1 211 ? -7.236 12.742 -3.064 1.00 25.63 218 ILE C N 1
ATOM 5966 C CA . ILE C 1 211 ? -6.426 11.531 -2.955 1.00 22.52 218 ILE C CA 1
ATOM 5967 C C . ILE C 1 211 ? -5.326 11.507 -4.024 1.00 22.20 218 ILE C C 1
ATOM 5968 O O . ILE C 1 211 ? -4.172 11.278 -3.700 1.00 21.02 218 ILE C O 1
ATOM 5973 N N . ILE C 1 212 ? -5.681 11.761 -5.286 1.00 23.07 219 ILE C N 1
ATOM 5974 C CA . ILE C 1 212 ? -4.703 11.761 -6.382 1.00 23.40 219 ILE C CA 1
ATOM 5975 C C . ILE C 1 212 ? -3.612 12.800 -6.143 1.00 23.45 219 ILE C C 1
ATOM 5976 O O . ILE C 1 212 ? -2.431 12.547 -6.403 1.00 23.26 219 ILE C O 1
ATOM 5981 N N . ASP C 1 213 ? -4.016 13.972 -5.659 1.00 23.91 220 ASP C N 1
ATOM 5982 C CA . ASP C 1 213 ? -3.081 15.048 -5.390 1.00 24.05 220 ASP C CA 1
ATOM 5983 C C . ASP C 1 213 ? -2.170 14.657 -4.244 1.00 21.73 220 ASP C C 1
ATOM 5984 O O . ASP C 1 213 ? -0.954 14.721 -4.386 1.00 21.59 220 ASP C O 1
ATOM 5989 N N . ILE C 1 214 ? -2.760 14.230 -3.122 1.00 19.94 221 ILE C N 1
ATOM 5990 C CA . ILE C 1 214 ? -2.000 13.838 -1.932 1.00 18.01 221 ILE C CA 1
ATOM 5991 C C . ILE C 1 214 ? -0.892 12.876 -2.314 1.00 17.49 221 ILE C C 1
ATOM 5992 O O . ILE C 1 214 ? 0.236 12.988 -1.828 1.00 17.43 221 ILE C O 1
ATOM 5997 N N . VAL C 1 215 ? -1.220 11.949 -3.211 1.00 17.44 222 VAL C N 1
ATOM 5998 C CA . VAL C 1 215 ? -0.347 10.833 -3.529 1.00 16.87 222 VAL C CA 1
ATOM 5999 C C . VAL C 1 215 ? 0.750 11.263 -4.467 1.00 17.78 222 VAL C C 1
ATOM 6000 O O . VAL C 1 215 ? 1.922 11.085 -4.149 1.00 17.58 222 VAL C O 1
ATOM 6004 N N . THR C 1 216 ? 0.374 11.828 -5.609 1.00 19.14 223 THR C N 1
ATOM 6005 C CA . THR C 1 216 ? 1.342 12.118 -6.670 1.00 20.91 223 THR C CA 1
ATOM 6006 C C . THR C 1 216 ? 2.379 13.176 -6.262 1.00 21.28 223 THR C C 1
ATOM 6007 O O . THR C 1 216 ? 3.530 13.127 -6.693 1.00 22.08 223 THR C O 1
ATOM 6011 N N . SER C 1 217 ? 1.960 14.110 -5.409 1.00 20.97 224 SER C N 1
ATOM 6012 C CA . SER C 1 217 ? 2.829 15.124 -4.833 1.00 20.87 224 SER C CA 1
ATOM 6013 C C . SER C 1 217 ? 3.939 14.532 -3.975 1.00 19.83 224 SER C C 1
ATOM 6014 O O . SER C 1 217 ? 5.022 15.084 -3.904 1.00 20.52 224 SER C O 1
ATOM 6017 N N . TRP C 1 218 ? 3.650 13.416 -3.315 1.00 18.59 225 TRP C N 1
ATOM 6018 C CA . TRP C 1 218 ? 4.505 12.884 -2.248 1.00 17.86 225 TRP C CA 1
ATOM 6019 C C . TRP C 1 218 ? 5.919 12.530 -2.718 1.00 18.23 225 TRP C C 1
ATOM 6020 O O . TRP C 1 218 ? 6.080 11.964 -3.794 1.00 18.13 225 TRP C O 1
ATOM 6031 N N . PRO C 1 219 ? 6.942 12.898 -1.913 1.00 18.77 226 PRO C N 1
ATOM 6032 C CA . PRO C 1 219 ? 8.351 12.637 -2.191 1.00 19.57 226 PRO C CA 1
ATOM 6033 C C . PRO C 1 219 ? 8.654 11.243 -2.731 1.00 19.40 226 PRO C C 1
ATOM 6034 O O . PRO C 1 219 ? 9.059 11.124 -3.888 1.00 20.84 226 PRO C O 1
ATOM 6038 N N . GLY C 1 220 ? 8.479 10.197 -1.937 1.00 18.21 227 GLY C N 1
ATOM 6039 C CA . GLY C 1 220 ? 8.894 8.857 -2.402 1.00 17.98 227 GLY C CA 1
ATOM 6040 C C . GLY C 1 220 ? 8.296 8.303 -3.701 1.00 17.33 227 GLY C C 1
ATOM 6041 O O . GLY C 1 220 ? 9.000 7.666 -4.490 1.00 17.83 227 GLY C O 1
ATOM 6042 N N . VAL C 1 221 ? 6.996 8.545 -3.916 1.00 16.27 228 VAL C N 1
ATOM 6043 C CA . VAL C 1 221 ? 6.256 7.915 -5.019 1.00 15.76 228 VAL C CA 1
ATOM 6044 C C . VAL C 1 221 ? 6.679 8.447 -6.379 1.00 16.95 228 VAL C C 1
ATOM 6045 O O . VAL C 1 221 ? 7.079 9.599 -6.517 1.00 17.66 228 VAL C O 1
ATOM 6049 N N . SER C 1 222 ? 6.595 7.589 -7.380 1.00 17.46 229 SER C N 1
ATOM 6050 C CA . SER C 1 222 ? 6.973 7.972 -8.715 1.00 18.87 229 SER C CA 1
ATOM 6051 C C . SER C 1 222 ? 5.737 8.014 -9.563 1.00 19.06 229 SER C C 1
ATOM 6052 O O . SER C 1 222 ? 5.491 9.008 -10.234 1.00 20.90 229 SER C O 1
ATOM 6055 N N . GLY C 1 223 ? 4.945 6.951 -9.506 1.00 17.81 230 GLY C N 1
ATOM 6056 C CA . GLY C 1 223 ? 3.612 6.945 -10.108 1.00 17.49 230 GLY C CA 1
ATOM 6057 C C . GLY C 1 223 ? 2.647 6.304 -9.143 1.00 15.22 230 GLY C C 1
ATOM 6058 O O . GLY C 1 223 ? 3.060 5.755 -8.129 1.00 14.04 230 GLY C O 1
ATOM 6059 N N . ALA C 1 224 ? 1.360 6.388 -9.439 1.00 14.91 231 ALA C N 1
ATOM 6060 C CA . ALA C 1 224 ? 0.355 5.632 -8.696 1.00 13.53 231 ALA C CA 1
ATOM 6061 C C . ALA C 1 224 ? -0.717 5.224 -9.689 1.00 14.85 231 ALA C C 1
ATOM 6062 O O . ALA C 1 224 ? -1.091 6.038 -10.525 1.00 16.32 231 ALA C O 1
ATOM 6064 N N . HIS C 1 225 ? -1.206 3.981 -9.639 1.00 14.68 232 HIS C N 1
ATOM 6065 C CA . HIS C 1 225 ? -2.034 3.537 -10.756 1.00 16.58 232 HIS C CA 1
ATOM 6066 C C . HIS C 1 225 ? -3.473 3.096 -10.548 1.00 16.65 232 HIS C C 1
ATOM 6067 O O . HIS C 1 225 ? -4.386 3.564 -11.241 1.00 18.64 232 HIS C O 1
ATOM 6074 N N . ASP C 1 226 ? -3.690 2.162 -9.649 1.00 15.07 233 ASP C N 1
ATOM 6075 C CA . ASP C 1 226 ? -5.032 1.644 -9.503 1.00 14.86 233 ASP C CA 1
ATOM 6076 C C . ASP C 1 226 ? -5.561 2.339 -8.272 1.00 12.71 233 ASP C C 1
ATOM 6077 O O . ASP C 1 226 ? -4.950 2.261 -7.218 1.00 11.82 233 ASP C O 1
ATOM 6082 N N . LEU C 1 227 ? -6.666 3.058 -8.403 1.00 12.11 234 LEU C N 1
ATOM 6083 C CA . LEU C 1 227 ? -7.228 3.751 -7.264 1.00 10.19 234 LEU C CA 1
ATOM 6084 C C . LEU C 1 227 ? -8.692 3.418 -7.203 1.00 10.85 234 LEU C C 1
ATOM 6085 O O . LEU C 1 227 ? -9.461 3.822 -8.065 1.00 12.61 234 LEU C O 1
ATOM 6090 N N . ARG C 1 228 ? -9.074 2.640 -6.203 1.00 9.95 235 ARG C N 1
ATOM 6091 C CA . ARG C 1 228 ? -10.487 2.344 -6.003 1.00 10.88 235 ARG C CA 1
ATOM 6092 C C . ARG C 1 228 ? -11.012 2.883 -4.678 1.00 10.21 235 ARG C C 1
ATOM 6093 O O . ARG C 1 228 ? -10.321 2.856 -3.644 1.00 8.77 235 ARG C O 1
ATOM 6101 N N . THR C 1 229 ? -12.253 3.354 -4.738 1.00 11.51 236 THR C N 1
ATOM 6102 C CA . THR C 1 229 ? -12.864 4.111 -3.671 1.00 11.83 236 THR C CA 1
ATOM 6103 C C . THR C 1 229 ? -14.328 3.724 -3.487 1.00 13.61 236 THR C C 1
ATOM 6104 O O . THR C 1 229 ? -15.001 3.305 -4.428 1.00 14.89 236 THR C O 1
ATOM 6108 N N . ARG C 1 230 ? -14.805 3.880 -2.260 1.00 14.21 237 ARG C N 1
ATOM 6109 C CA . ARG C 1 230 ? -16.181 3.613 -1.891 1.00 16.74 237 ARG C CA 1
ATOM 6110 C C . ARG C 1 230 ? -16.319 3.988 -0.428 1.00 17.58 237 ARG C C 1
ATOM 6111 O O . ARG C 1 230 ? -15.325 4.032 0.293 1.00 16.21 237 ARG C O 1
ATOM 6119 N N . GLN C 1 231 ? -17.533 4.263 0.029 1.00 20.51 238 GLN C N 1
ATOM 6120 C CA . GLN C 1 231 ? -17.727 4.303 1.465 1.00 22.42 238 GLN C CA 1
ATOM 6121 C C . GLN C 1 231 ? -18.924 3.508 1.876 1.00 24.66 238 GLN C C 1
ATOM 6122 O O . GLN C 1 231 ? -19.898 3.426 1.140 1.00 26.44 238 GLN C O 1
ATOM 6128 N N . SER C 1 232 ? -18.800 2.873 3.034 1.00 25.61 239 SER C N 1
ATOM 6129 C CA . SER C 1 232 ? -19.892 2.189 3.674 1.00 28.41 239 SER C CA 1
ATOM 6130 C C . SER C 1 232 ? -20.248 3.024 4.907 1.00 30.04 239 SER C C 1
ATOM 6131 O O . SER C 1 232 ? -19.419 3.240 5.798 1.00 29.44 239 SER C O 1
ATOM 6134 N N . GLY C 1 233 ? -21.475 3.539 4.917 1.00 32.53 240 GLY C N 1
ATOM 6135 C CA . GLY C 1 233 ? -21.901 4.514 5.920 1.00 34.58 240 GLY C CA 1
ATOM 6136 C C . GLY C 1 233 ? -20.942 5.693 6.034 1.00 33.49 240 GLY C C 1
ATOM 6137 O O . GLY C 1 233 ? -20.738 6.431 5.067 1.00 32.99 240 GLY C O 1
ATOM 6138 N N . PRO C 1 234 ? -20.340 5.872 7.219 1.00 33.35 241 PRO C N 1
ATOM 6139 C CA . PRO C 1 234 ? -19.381 6.945 7.419 1.00 32.06 241 PRO C CA 1
ATOM 6140 C C . PRO C 1 234 ? -18.013 6.622 6.837 1.00 28.80 241 PRO C C 1
ATOM 6141 O O . PRO C 1 234 ? -17.487 7.417 6.068 1.00 28.34 241 PRO C O 1
ATOM 6145 N N . THR C 1 235 ? -17.444 5.468 7.178 1.00 26.78 242 THR C N 1
ATOM 6146 C CA . THR C 1 235 ? -16.042 5.173 6.826 1.00 23.25 242 THR C CA 1
ATOM 6147 C C . THR C 1 235 ? -15.823 4.899 5.342 1.00 20.17 242 THR C C 1
ATOM 6148 O O . THR C 1 235 ? -16.564 4.150 4.740 1.00 20.36 242 THR C O 1
ATOM 6152 N N . ARG C 1 236 ? -14.793 5.511 4.772 1.00 17.11 243 ARG C N 1
ATOM 6153 C CA . ARG C 1 236 ? -14.504 5.369 3.352 1.00 14.56 243 ARG C CA 1
ATOM 6154 C C . ARG C 1 236 ? -13.348 4.422 3.098 1.00 11.58 243 ARG C C 1
ATOM 6155 O O . ARG C 1 236 ? -12.355 4.424 3.831 1.00 11.16 243 ARG C O 1
ATOM 6163 N N . PHE C 1 237 ? -13.457 3.641 2.031 1.00 9.09 244 PHE C N 1
ATOM 6164 C CA . PHE C 1 237 ? -12.436 2.651 1.705 1.00 5.91 244 PHE C CA 1
ATOM 6165 C C . PHE C 1 237 ? -11.626 3.066 0.488 1.00 4.05 244 PHE C C 1
ATOM 6166 O O . PHE C 1 237 ? -12.174 3.396 -0.567 1.00 4.72 244 PHE C O 1
ATOM 6174 N N . ILE C 1 238 ? -10.310 3.055 0.653 1.00 1.38 245 ILE C N 1
ATOM 6175 C CA . ILE C 1 238 ? -9.410 3.556 -0.364 1.00 -0.78 245 ILE C CA 1
ATOM 6176 C C . ILE C 1 238 ? -8.325 2.530 -0.626 1.00 -1.81 245 ILE C C 1
ATOM 6177 O O . ILE C 1 238 ? -7.643 2.105 0.300 1.00 -1.86 245 ILE C O 1
ATOM 6182 N N . GLN C 1 239 ? -8.164 2.111 -1.875 1.00 -2.63 246 GLN C N 1
ATOM 6183 C CA . GLN C 1 239 ? -6.952 1.393 -2.206 1.00 -3.74 246 GLN C CA 1
ATOM 6184 C C . GLN C 1 239 ? -6.263 2.022 -3.409 1.00 -3.85 246 GLN C C 1
ATOM 6185 O O . GLN C 1 239 ? -6.903 2.690 -4.236 1.00 -3.59 246 GLN C O 1
ATOM 6191 N N . ILE C 1 240 ? -4.952 1.803 -3.482 1.00 -4.52 247 ILE C N 1
ATOM 6192 C CA . ILE C 1 240 ? -4.119 2.358 -4.535 1.00 -4.24 247 ILE C CA 1
ATOM 6193 C C . ILE C 1 240 ? -2.844 1.507 -4.754 1.00 -3.56 247 ILE C C 1
ATOM 6194 O O . ILE C 1 240 ? -2.459 0.745 -3.873 1.00 -3.91 247 ILE C O 1
ATOM 6199 N N . HIS C 1 241 ? -2.238 1.585 -5.940 1.00 -1.84 248 HIS C N 1
ATOM 6200 C CA . HIS C 1 241 ? -0.915 1.001 -6.152 1.00 -0.15 248 HIS C CA 1
ATOM 6201 C C . HIS C 1 241 ? 0.091 2.145 -6.216 1.00 1.04 248 HIS C C 1
ATOM 6202 O O . HIS C 1 241 ? -0.071 3.040 -7.044 1.00 2.48 248 HIS C O 1
ATOM 6209 N N . LEU C 1 242 ? 1.106 2.153 -5.350 1.00 1.57 249 LEU C N 1
ATOM 6210 C CA . LEU C 1 242 ? 2.141 3.185 -5.429 1.00 2.81 249 LEU C CA 1
ATOM 6211 C C . LEU C 1 242 ? 3.320 2.625 -6.181 1.00 6.03 249 LEU C C 1
ATOM 6212 O O . LEU C 1 242 ? 3.664 1.456 -5.987 1.00 6.83 249 LEU C O 1
ATOM 6217 N N . GLU C 1 243 ? 3.949 3.432 -7.034 1.00 9.27 250 GLU C N 1
ATOM 6218 C CA . GLU C 1 243 ? 5.131 2.963 -7.788 1.00 13.10 250 GLU C CA 1
ATOM 6219 C C . GLU C 1 243 ? 6.435 3.549 -7.234 1.00 14.39 250 GLU C C 1
ATOM 6220 O O . GLU C 1 243 ? 6.878 4.608 -7.647 1.00 15.08 250 GLU C O 1
ATOM 6226 N N . MET C 1 244 ? 7.026 2.854 -6.275 1.00 16.16 251 MET C N 1
ATOM 6227 C CA . MET C 1 244 ? 8.339 3.210 -5.783 1.00 18.85 251 MET C CA 1
ATOM 6228 C C . MET C 1 244 ? 9.451 2.649 -6.646 1.00 22.30 251 MET C C 1
ATOM 6229 O O . MET C 1 244 ? 9.209 1.864 -7.561 1.00 23.13 251 MET C O 1
ATOM 6234 N N . GLU C 1 245 ? 10.676 3.045 -6.320 1.00 25.48 252 GLU C N 1
ATOM 6235 C CA . GLU C 1 245 ? 11.849 2.646 -7.068 1.00 30.20 252 GLU C CA 1
ATOM 6236 C C . GLU C 1 245 ? 12.206 1.167 -6.870 1.00 32.04 252 GLU C C 1
ATOM 6237 O O . GLU C 1 245 ? 12.354 0.685 -5.740 1.00 31.74 252 GLU C O 1
ATOM 6243 N N . ASP C 1 246 ? 12.337 0.476 -8.003 1.00 34.92 253 ASP C N 1
ATOM 6244 C CA . ASP C 1 246 ? 12.696 -0.936 -8.108 1.00 37.20 253 ASP C CA 1
ATOM 6245 C C . ASP C 1 246 ? 13.653 -1.441 -7.012 1.00 37.69 253 ASP C C 1
ATOM 6246 O O . ASP C 1 246 ? 13.372 -2.435 -6.343 1.00 37.42 253 ASP C O 1
ATOM 6251 N N . SER C 1 247 ? 14.765 -0.737 -6.819 1.00 38.73 254 SER C N 1
ATOM 6252 C CA . SER C 1 247 ? 15.851 -1.210 -5.956 1.00 40.07 254 SER C CA 1
ATOM 6253 C C . SER C 1 247 ? 15.720 -0.902 -4.460 1.00 38.53 254 SER C C 1
ATOM 6254 O O . SER C 1 247 ? 16.583 -1.298 -3.670 1.00 39.95 254 SER C O 1
ATOM 6257 N N . LEU C 1 248 ? 14.656 -0.203 -4.068 1.00 35.73 255 LEU C N 1
ATOM 6258 C CA . LEU C 1 248 ? 14.480 0.193 -2.672 1.00 34.13 255 LEU C CA 1
ATOM 6259 C C . LEU C 1 248 ? 14.389 -1.018 -1.769 1.00 33.83 255 LEU C C 1
ATOM 6260 O O . LEU C 1 248 ? 13.758 -1.995 -2.147 1.00 33.89 255 LEU C O 1
ATOM 6265 N N . PRO C 1 249 ? 15.025 -0.967 -0.583 1.00 33.80 256 PRO C N 1
ATOM 6266 C CA . PRO C 1 249 ? 14.683 -1.911 0.478 1.00 33.61 256 PRO C CA 1
ATOM 6267 C C . PRO C 1 249 ? 13.194 -1.832 0.839 1.00 30.87 256 PRO C C 1
ATOM 6268 O O . PRO C 1 249 ? 12.560 -0.789 0.656 1.00 29.15 256 PRO C O 1
ATOM 6272 N N . LEU C 1 250 ? 12.638 -2.935 1.326 1.00 30.38 257 LEU C N 1
ATOM 6273 C CA . LEU C 1 250 ? 11.209 -3.005 1.595 1.00 27.77 257 LEU C CA 1
ATOM 6274 C C . LEU C 1 250 ? 10.880 -2.058 2.721 1.00 26.85 257 LEU C C 1
ATOM 6275 O O . LEU C 1 250 ? 9.911 -1.319 2.630 1.00 25.32 257 LEU C O 1
ATOM 6280 N N . VAL C 1 251 ? 11.700 -2.073 3.771 1.00 28.03 258 VAL C N 1
ATOM 6281 C CA . VAL C 1 251 ? 11.445 -1.268 4.960 1.00 27.55 258 VAL C CA 1
ATOM 6282 C C . VAL C 1 251 ? 11.345 0.216 4.593 1.00 25.84 258 VAL C C 1
ATOM 6283 O O . VAL C 1 251 ? 10.499 0.950 5.129 1.00 24.85 258 VAL C O 1
ATOM 6287 N N . GLN C 1 252 ? 12.185 0.630 3.645 1.00 25.17 259 GLN C N 1
ATOM 6288 C CA . GLN C 1 252 ? 12.133 1.970 3.089 1.00 23.51 259 GLN C CA 1
ATOM 6289 C C . GLN C 1 252 ? 10.906 2.179 2.215 1.00 20.53 259 GLN C C 1
ATOM 6290 O O . GLN C 1 252 ? 10.161 3.121 2.431 1.00 19.91 259 GLN C O 1
ATOM 6296 N N . ALA C 1 253 ? 10.668 1.307 1.244 1.00 19.13 260 ALA C N 1
ATOM 6297 C CA . ALA C 1 253 ? 9.442 1.416 0.451 1.00 16.24 260 ALA C CA 1
ATOM 6298 C C . ALA C 1 253 ? 8.205 1.546 1.342 1.00 14.47 260 ALA C C 1
ATOM 6299 O O . ALA C 1 253 ? 7.386 2.453 1.144 1.00 12.88 260 ALA C O 1
ATOM 6301 N N . HIS C 1 254 ? 8.093 0.665 2.342 1.00 14.36 261 HIS C N 1
ATOM 6302 C CA . HIS C 1 254 ? 6.944 0.679 3.249 1.00 13.20 261 HIS C CA 1
ATOM 6303 C C . HIS C 1 254 ? 6.812 2.004 3.967 1.00 13.13 261 HIS C C 1
ATOM 6304 O O . HIS C 1 254 ? 5.689 2.443 4.216 1.00 12.43 261 HIS C O 1
ATOM 6311 N N . MET C 1 255 ? 7.947 2.646 4.273 1.00 13.93 262 MET C N 1
ATOM 6312 C CA . MET C 1 255 ? 7.935 3.982 4.892 1.00 13.73 262 MET C CA 1
ATOM 6313 C C . MET C 1 255 ? 7.210 4.995 4.020 1.00 11.11 262 MET C C 1
ATOM 6314 O O . MET C 1 255 ? 6.137 5.453 4.404 1.00 10.51 262 MET C O 1
ATOM 6319 N N . VAL C 1 256 ? 7.750 5.321 2.848 1.00 9.44 263 VAL C N 1
ATOM 6320 C CA . VAL C 1 256 ? 7.006 6.190 1.918 1.00 7.40 263 VAL C CA 1
ATOM 6321 C C . VAL C 1 256 ? 5.532 5.797 1.814 1.00 6.28 263 VAL C C 1
ATOM 6322 O O . VAL C 1 256 ? 4.656 6.655 1.931 1.00 5.81 263 VAL C O 1
ATOM 6326 N N . ALA C 1 257 ? 5.255 4.507 1.628 1.00 6.02 264 ALA C N 1
ATOM 6327 C CA . ALA C 1 257 ? 3.869 4.048 1.527 1.00 5.19 264 ALA C CA 1
ATOM 6328 C C . ALA C 1 257 ? 3.062 4.301 2.809 1.00 5.31 264 ALA C C 1
ATOM 6329 O O . ALA C 1 257 ? 1.863 4.587 2.742 1.00 4.96 264 ALA C O 1
ATOM 6331 N N . ASP C 1 258 ? 3.714 4.188 3.965 1.00 6.00 265 ASP C N 1
ATOM 6332 C CA . ASP C 1 258 ? 3.036 4.373 5.227 1.00 6.73 265 ASP C CA 1
ATOM 6333 C C . ASP C 1 258 ? 2.665 5.835 5.357 1.00 6.21 265 ASP C C 1
ATOM 6334 O O . ASP C 1 258 ? 1.576 6.170 5.820 1.00 6.40 265 ASP C O 1
ATOM 6339 N N . GLN C 1 259 ? 3.572 6.708 4.940 1.00 5.69 266 GLN C N 1
ATOM 6340 C CA . GLN C 1 259 ? 3.324 8.138 4.970 1.00 5.28 266 GLN C CA 1
ATOM 6341 C C . GLN C 1 259 ? 2.148 8.493 4.088 1.00 4.07 266 GLN C C 1
ATOM 6342 O O . GLN C 1 259 ? 1.224 9.175 4.522 1.00 4.61 266 GLN C O 1
ATOM 6348 N N . VAL C 1 260 ? 2.179 8.041 2.844 1.00 2.84 267 VAL C N 1
ATOM 6349 C CA . VAL C 1 260 ? 1.116 8.371 1.930 1.00 2.10 267 VAL C CA 1
ATOM 6350 C C . VAL C 1 260 ? -0.178 7.880 2.529 1.00 2.61 267 VAL C C 1
ATOM 6351 O O . VAL C 1 260 ? -1.178 8.557 2.468 1.00 2.36 267 VAL C O 1
ATOM 6355 N N . GLU C 1 261 ? -0.153 6.706 3.142 1.00 4.06 268 GLU C N 1
ATOM 6356 C CA . GLU C 1 261 ? -1.351 6.186 3.787 1.00 6.02 268 GLU C CA 1
ATOM 6357 C C . GLU C 1 261 ? -1.779 7.160 4.886 1.00 6.84 268 GLU C C 1
ATOM 6358 O O . GLU C 1 261 ? -2.933 7.599 4.938 1.00 7.07 268 GLU C O 1
ATOM 6364 N N . GLN C 1 262 ? -0.815 7.506 5.736 1.00 8.19 269 GLN C N 1
ATOM 6365 C CA . GLN C 1 262 ? -1.033 8.339 6.897 1.00 10.09 269 GLN C CA 1
ATOM 6366 C C . GLN C 1 262 ? -1.563 9.711 6.507 1.00 9.85 269 GLN C C 1
ATOM 6367 O O . GLN C 1 262 ? -2.393 10.275 7.206 1.00 10.75 269 GLN C O 1
ATOM 6373 N N . ALA C 1 263 ? -1.093 10.229 5.379 1.00 9.08 270 ALA C N 1
ATOM 6374 C CA . ALA C 1 263 ? -1.623 11.457 4.813 1.00 9.50 270 ALA C CA 1
ATOM 6375 C C . ALA C 1 263 ? -3.107 11.331 4.495 1.00 9.89 270 ALA C C 1
ATOM 6376 O O . ALA C 1 263 ? -3.917 12.055 5.068 1.00 11.11 270 ALA C O 1
ATOM 6378 N N . ILE C 1 264 ? -3.466 10.402 3.602 1.00 9.76 271 ILE C N 1
ATOM 6379 C CA . ILE C 1 264 ? -4.870 10.186 3.221 1.00 10.28 271 ILE C CA 1
ATOM 6380 C C . ILE C 1 264 ? -5.737 10.042 4.459 1.00 12.39 271 ILE C C 1
ATOM 6381 O O . ILE C 1 264 ? -6.903 10.415 4.455 1.00 13.25 271 ILE C O 1
ATOM 6386 N N . LEU C 1 265 ? -5.146 9.528 5.527 1.00 14.37 272 LEU C N 1
ATOM 6387 C CA . LEU C 1 265 ? -5.886 9.222 6.720 1.00 17.49 272 LEU C CA 1
ATOM 6388 C C . LEU C 1 265 ? -6.166 10.449 7.575 1.00 20.56 272 LEU C C 1
ATOM 6389 O O . LEU C 1 265 ? -7.139 10.481 8.321 1.00 22.03 272 LEU C O 1
ATOM 6394 N N . ARG C 1 266 ? -5.307 11.457 7.463 1.00 22.66 273 ARG C N 1
ATOM 6395 C CA . ARG C 1 266 ? -5.532 12.748 8.109 1.00 26.05 273 ARG C CA 1
ATOM 6396 C C . ARG C 1 266 ? -6.639 13.480 7.375 1.00 26.41 273 ARG C C 1
ATOM 6397 O O . ARG C 1 266 ? -7.533 14.031 8.005 1.00 28.47 273 ARG C O 1
ATOM 6405 N N . ARG C 1 267 ? -6.595 13.455 6.044 1.00 25.35 274 ARG C N 1
ATOM 6406 C CA . ARG C 1 267 ? -7.538 14.215 5.231 1.00 26.21 274 ARG C CA 1
ATOM 6407 C C . ARG C 1 267 ? -8.957 13.717 5.255 1.00 26.44 274 ARG C C 1
ATOM 6408 O O . ARG C 1 267 ? -9.894 14.510 5.246 1.00 28.20 274 ARG C O 1
ATOM 6416 N N . PHE C 1 268 ? -9.121 12.405 5.271 1.00 25.06 275 PHE C N 1
ATOM 6417 C CA . PHE C 1 268 ? -10.434 11.823 5.409 1.00 24.96 275 PHE C CA 1
ATOM 6418 C C . PHE C 1 268 ? -10.388 11.019 6.691 1.00 25.48 275 PHE C C 1
ATOM 6419 O O . PHE C 1 268 ? -10.131 9.815 6.656 1.00 24.96 275 PHE C O 1
ATOM 6427 N N . PRO C 1 269 ? -10.592 11.678 7.845 1.00 26.96 276 PRO C N 1
ATOM 6428 C CA . PRO C 1 269 ? -10.580 10.895 9.078 1.00 27.65 276 PRO C CA 1
ATOM 6429 C C . PRO C 1 269 ? -11.697 9.847 9.079 1.00 27.44 276 PRO C C 1
ATOM 6430 O O . PRO C 1 269 ? -12.698 10.004 8.374 1.00 27.49 276 PRO C O 1
ATOM 6434 N N . GLY C 1 270 ? -11.505 8.777 9.846 1.00 27.14 277 GLY C N 1
ATOM 6435 C CA . GLY C 1 270 ? -12.402 7.615 9.795 1.00 26.28 277 GLY C CA 1
ATOM 6436 C C . GLY C 1 270 ? -12.053 6.591 8.713 1.00 23.17 277 GLY C C 1
ATOM 6437 O O . GLY C 1 270 ? -12.334 5.392 8.863 1.00 23.25 277 GLY C O 1
ATOM 6438 N N . SER C 1 271 ? -11.428 7.067 7.633 1.00 20.17 278 SER C N 1
ATOM 6439 C CA . SER C 1 271 ? -11.119 6.238 6.480 1.00 17.13 278 SER C CA 1
ATOM 6440 C C . SER C 1 271 ? -10.261 5.017 6.757 1.00 15.45 278 SER C C 1
ATOM 6441 O O . SER C 1 271 ? -9.648 4.884 7.826 1.00 16.36 278 SER C O 1
ATOM 6444 N N . ASP C 1 272 ? -10.215 4.141 5.759 1.00 12.68 279 ASP C N 1
ATOM 6445 C CA . ASP C 1 272 ? -9.470 2.910 5.821 1.00 10.65 279 ASP C CA 1
ATOM 6446 C C . ASP C 1 272 ? -8.792 2.782 4.476 1.00 7.76 279 ASP C C 1
ATOM 6447 O O . ASP C 1 272 ? -9.459 2.600 3.456 1.00 7.55 279 ASP C O 1
ATOM 6452 N N . VAL C 1 273 ? -7.473 2.917 4.456 1.00 5.19 280 VAL C N 1
ATOM 6453 C CA . VAL C 1 273 ? -6.746 2.791 3.198 1.00 2.67 280 VAL C CA 1
ATOM 6454 C C . VAL C 1 273 ? -5.836 1.566 3.192 1.00 1.97 280 VAL C C 1
ATOM 6455 O O . VAL C 1 273 ? -5.466 1.059 4.255 1.00 2.92 280 VAL C O 1
ATOM 6459 N N . ILE C 1 274 ? -5.491 1.095 1.998 1.00 0.21 281 ILE C N 1
ATOM 6460 C CA . ILE C 1 274 ? -4.590 -0.031 1.835 1.00 -0.78 281 ILE C CA 1
ATOM 6461 C C . ILE C 1 274 ? -3.783 0.161 0.558 1.00 -0.93 281 ILE C C 1
ATOM 6462 O O . ILE C 1 274 ? -4.350 0.307 -0.559 1.00 -1.02 281 ILE C O 1
ATOM 6467 N N . ILE C 1 275 ? -2.460 0.172 0.733 1.00 -1.39 282 ILE C N 1
ATOM 6468 C CA . ILE C 1 275 ? -1.554 0.509 -0.352 1.00 -1.76 282 ILE C CA 1
ATOM 6469 C C . ILE C 1 275 ? -0.819 -0.742 -0.811 1.00 -0.55 282 ILE C C 1
ATOM 6470 O O . ILE C 1 275 ? -0.110 -1.378 -0.034 1.00 -0.02 282 ILE C O 1
ATOM 6475 N N . HIS C 1 276 ? -0.997 -1.098 -2.076 1.00 0.66 283 HIS C N 1
ATOM 6476 C CA . HIS C 1 276 ? -0.139 -2.073 -2.736 1.00 2.39 283 HIS C CA 1
ATOM 6477 C C . HIS C 1 276 ? 1.061 -1.332 -3.312 1.00 3.76 283 HIS C C 1
ATOM 6478 O O . HIS C 1 276 ? 0.886 -0.369 -4.056 1.00 3.88 283 HIS C O 1
ATOM 6485 N N . GLN C 1 277 ? 2.279 -1.742 -2.978 1.00 5.89 284 GLN C N 1
ATOM 6486 C CA . GLN C 1 277 ? 3.434 -1.095 -3.604 1.00 8.32 284 GLN C CA 1
ATOM 6487 C C . GLN C 1 277 ? 4.055 -1.942 -4.705 1.00 11.53 284 GLN C C 1
ATOM 6488 O O . GLN C 1 277 ? 4.391 -3.106 -4.488 1.00 12.30 284 GLN C O 1
ATOM 6494 N N . ASP C 1 278 ? 4.157 -1.324 -5.885 1.00 14.90 285 ASP C N 1
ATOM 6495 C CA . ASP C 1 278 ? 4.756 -1.875 -7.102 1.00 19.47 285 ASP C CA 1
ATOM 6496 C C . ASP C 1 278 ? 6.092 -1.181 -7.323 1.00 23.07 285 ASP C C 1
ATOM 6497 O O . ASP C 1 278 ? 6.259 -0.059 -6.850 1.00 21.94 285 ASP C O 1
ATOM 6502 N N . PRO C 1 279 ? 7.054 -1.845 -8.013 1.00 28.09 286 PRO C N 1
ATOM 6503 C CA . PRO C 1 279 ? 8.368 -1.282 -8.348 1.00 32.52 286 PRO C CA 1
ATOM 6504 C C . PRO C 1 279 ? 8.387 -0.450 -9.657 1.00 37.63 286 PRO C C 1
ATOM 6505 O O . PRO C 1 279 ? 7.915 0.683 -9.661 1.00 37.45 286 PRO C O 1
ATOM 6509 N N . CYS C 1 280 ? 8.973 -0.966 -10.735 1.00 44.43 287 CYS C N 1
ATOM 6510 C CA . CYS C 1 280 ? 8.661 -0.465 -12.082 1.00 50.62 287 CYS C CA 1
ATOM 6511 C C . CYS C 1 280 ? 8.557 -1.611 -13.095 1.00 55.59 287 CYS C C 1
ATOM 6512 O O . CYS C 1 280 ? 9.547 -2.152 -13.608 1.00 57.73 287 CYS C O 1
ATOM 6515 N N . SER C 1 281 ? 7.294 -1.979 -13.301 1.00 58.95 288 SER C N 1
ATOM 6516 C CA . SER C 1 281 ? 6.830 -3.072 -14.137 1.00 64.12 288 SER C CA 1
ATOM 6517 C C . SER C 1 281 ? 5.403 -2.676 -14.515 1.00 66.32 288 SER C C 1
ATOM 6518 O O . SER C 1 281 ? 4.432 -3.360 -14.188 1.00 65.76 288 SER C O 1
ATOM 6521 N N . VAL C 1 282 ? 5.316 -1.526 -15.181 1.00 70.34 289 VAL C N 1
ATOM 6522 C CA . VAL C 1 282 ? 4.082 -0.872 -15.609 1.00 73.55 289 VAL C CA 1
ATOM 6523 C C . VAL C 1 282 ? 4.485 0.013 -16.785 1.00 78.07 289 VAL C C 1
ATOM 6524 O O . VAL C 1 282 ? 5.554 0.628 -16.739 1.00 78.81 289 VAL C O 1
ATOM 6528 N N . VAL C 1 283 ? 3.676 0.087 -17.841 1.00 82.56 290 VAL C N 1
ATOM 6529 C CA . VAL C 1 283 ? 4.092 0.893 -19.006 1.00 87.70 290 VAL C CA 1
ATOM 6530 C C . VAL C 1 283 ? 3.552 2.335 -19.002 1.00 87.52 290 VAL C C 1
ATOM 6531 O O . VAL C 1 283 ? 4.189 3.255 -19.531 1.00 89.56 290 VAL C O 1
ATOM 6535 N N . LEU D 1 1 ? -2.397 -67.752 -24.162 1.00 141.73 8 LEU D N 1
ATOM 6536 C CA . LEU D 1 1 ? -2.528 -66.397 -24.784 1.00 128.91 8 LEU D CA 1
ATOM 6537 C C . LEU D 1 1 ? -1.180 -65.692 -24.972 1.00 119.07 8 LEU D C 1
ATOM 6538 O O . LEU D 1 1 ? -0.461 -65.429 -24.000 1.00 118.04 8 LEU D O 1
ATOM 6543 N N . VAL D 1 2 ? -0.855 -65.389 -26.232 1.00 112.15 9 VAL D N 1
ATOM 6544 C CA . VAL D 1 2 ? 0.361 -64.651 -26.590 1.00 103.07 9 VAL D CA 1
ATOM 6545 C C . VAL D 1 2 ? 0.176 -63.151 -26.256 1.00 92.47 9 VAL D C 1
ATOM 6546 O O . VAL D 1 2 ? -0.923 -62.729 -25.876 1.00 91.85 9 VAL D O 1
ATOM 6550 N N . SER D 1 3 ? 1.239 -62.352 -26.375 1.00 84.69 10 SER D N 1
ATOM 6551 C CA . SER D 1 3 ? 1.161 -60.911 -26.086 1.00 74.98 10 SER D CA 1
ATOM 6552 C C . SER D 1 3 ? 0.758 -60.089 -27.323 1.00 68.27 10 SER D C 1
ATOM 6553 O O . SER D 1 3 ? -0.098 -60.507 -28.112 1.00 69.66 10 SER D O 1
ATOM 6556 N N . ARG D 1 4 ? 1.382 -58.923 -27.479 1.00 61.00 11 ARG D N 1
ATOM 6557 C CA . ARG D 1 4 ? 1.132 -58.029 -28.603 1.00 54.71 11 ARG D CA 1
ATOM 6558 C C . ARG D 1 4 ? 2.144 -58.232 -29.725 1.00 53.63 11 ARG D C 1
ATOM 6559 O O . ARG D 1 4 ? 2.273 -57.409 -30.630 1.00 51.41 11 ARG D O 1
ATOM 6567 N N . ALA D 1 5 ? 2.858 -59.355 -29.639 1.00 55.46 12 ALA D N 1
ATOM 6568 C CA . ALA D 1 5 ? 3.597 -59.942 -30.759 1.00 55.48 12 ALA D CA 1
ATOM 6569 C C . ALA D 1 5 ? 2.623 -60.563 -31.758 1.00 54.13 12 ALA D C 1
ATOM 6570 O O . ALA D 1 5 ? 3.009 -60.885 -32.866 1.00 54.55 12 ALA D O 1
ATOM 6572 N N . ALA D 1 6 ? 1.366 -60.730 -31.344 1.00 52.83 13 ALA D N 1
ATOM 6573 C CA . ALA D 1 6 ? 0.277 -61.151 -32.223 1.00 52.64 13 ALA D CA 1
ATOM 6574 C C . ALA D 1 6 ? 0.139 -60.256 -33.464 1.00 48.29 13 ALA D C 1
ATOM 6575 O O . ALA D 1 6 ? -0.233 -60.728 -34.533 1.00 49.33 13 ALA D O 1
ATOM 6577 N N . ILE D 1 7 ? 0.459 -58.973 -33.331 1.00 44.21 14 ILE D N 1
ATOM 6578 C CA . ILE D 1 7 ? 0.428 -58.058 -34.481 1.00 41.54 14 ILE D CA 1
ATOM 6579 C C . ILE D 1 7 ? 1.713 -58.116 -35.289 1.00 40.90 14 ILE D C 1
ATOM 6580 O O . ILE D 1 7 ? 1.676 -57.996 -36.505 1.00 40.66 14 ILE D O 1
ATOM 6585 N N . ALA D 1 8 ? 2.845 -58.275 -34.604 1.00 41.60 15 ALA D N 1
ATOM 6586 C CA . ALA D 1 8 ? 4.139 -58.429 -35.259 1.00 43.15 15 ALA D CA 1
ATOM 6587 C C . ALA D 1 8 ? 4.110 -59.682 -36.129 1.00 44.93 15 ALA D C 1
ATOM 6588 O O . ALA D 1 8 ? 4.760 -59.742 -37.171 1.00 45.84 15 ALA D O 1
ATOM 6590 N N . ALA D 1 9 ? 3.322 -60.667 -35.702 1.00 46.32 16 ALA D N 1
ATOM 6591 C CA . ALA D 1 9 ? 3.097 -61.880 -36.470 1.00 49.44 16 ALA D CA 1
ATOM 6592 C C . ALA D 1 9 ? 2.426 -61.544 -37.800 1.00 47.33 16 ALA D C 1
ATOM 6593 O O . ALA D 1 9 ? 3.008 -61.750 -38.865 1.00 47.85 16 ALA D O 1
ATOM 6595 N N . THR D 1 10 ? 1.220 -60.992 -37.738 1.00 46.07 17 THR D N 1
ATOM 6596 C CA . THR D 1 10 ? 0.462 -60.686 -38.950 1.00 45.76 17 THR D CA 1
ATOM 6597 C C . THR D 1 10 ? 1.132 -59.666 -39.871 1.00 43.77 17 THR D C 1
ATOM 6598 O O . THR D 1 10 ? 0.675 -59.430 -40.997 1.00 43.48 17 THR D O 1
ATOM 6602 N N . ALA D 1 11 ? 2.208 -59.057 -39.387 1.00 43.70 18 ALA D N 1
ATOM 6603 C CA . ALA D 1 11 ? 3.057 -58.260 -40.250 1.00 44.44 18 ALA D CA 1
ATOM 6604 C C . ALA D 1 11 ? 3.773 -59.176 -41.259 1.00 46.50 18 ALA D C 1
ATOM 6605 O O . ALA D 1 11 ? 3.735 -58.911 -42.458 1.00 46.26 18 ALA D O 1
ATOM 6607 N N . MET D 1 12 ? 4.396 -60.256 -40.770 1.00 49.66 19 MET D N 1
ATOM 6608 C CA . MET D 1 12 ? 5.031 -61.252 -41.637 1.00 53.29 19 MET D CA 1
ATOM 6609 C C . MET D 1 12 ? 3.984 -62.000 -42.413 1.00 52.99 19 MET D C 1
ATOM 6610 O O . MET D 1 12 ? 4.190 -62.339 -43.573 1.00 53.62 19 MET D O 1
ATOM 6615 N N . ALA D 1 13 ? 2.862 -62.272 -41.759 1.00 53.26 20 ALA D N 1
ATOM 6616 C CA . ALA D 1 13 ? 1.772 -62.998 -42.385 1.00 55.21 20 ALA D CA 1
ATOM 6617 C C . ALA D 1 13 ? 1.401 -62.406 -43.747 1.00 53.59 20 ALA D C 1
ATOM 6618 O O . ALA D 1 13 ? 0.995 -63.130 -44.646 1.00 54.90 20 ALA D O 1
ATOM 6620 N N . SER D 1 14 ? 1.552 -61.094 -43.891 1.00 52.00 21 SER D N 1
ATOM 6621 C CA . SER D 1 14 ? 1.263 -60.420 -45.148 1.00 52.20 21 SER D CA 1
ATOM 6622 C C . SER D 1 14 ? 2.381 -60.606 -46.152 1.00 53.38 21 SER D C 1
ATOM 6623 O O . SER D 1 14 ? 2.188 -60.406 -47.351 1.00 53.42 21 SER D O 1
ATOM 6626 N N . LEU D 1 15 ? 3.552 -60.992 -45.669 1.00 55.99 22 LEU D N 1
ATOM 6627 C CA . LEU D 1 15 ? 4.634 -61.376 -46.566 1.00 59.36 22 LEU D CA 1
ATOM 6628 C C . LEU D 1 15 ? 4.520 -62.865 -46.973 1.00 62.67 22 LEU D C 1
ATOM 6629 O O . LEU D 1 15 ? 5.491 -63.498 -47.401 1.00 65.95 22 LEU D O 1
ATOM 6634 N N . LEU D 1 16 ? 3.307 -63.401 -46.808 1.00 63.71 23 LEU D N 1
ATOM 6635 C CA . LEU D 1 16 ? 2.819 -64.567 -47.539 1.00 67.53 23 LEU D CA 1
ATOM 6636 C C . LEU D 1 16 ? 2.833 -64.179 -48.996 1.00 67.25 23 LEU D C 1
ATOM 6637 O O . LEU D 1 16 ? 3.172 -64.982 -49.852 1.00 69.33 23 LEU D O 1
ATOM 6642 N N . LEU D 1 17 ? 2.468 -62.930 -49.272 1.00 66.39 24 LEU D N 1
ATOM 6643 C CA . LEU D 1 17 ? 2.437 -62.417 -50.632 1.00 67.60 24 LEU D CA 1
ATOM 6644 C C . LEU D 1 17 ? 3.826 -62.300 -51.246 1.00 70.29 24 LEU D C 1
ATOM 6645 O O . LEU D 1 17 ? 4.010 -61.650 -52.276 1.00 70.23 24 LEU D O 1
ATOM 6650 N N . LEU D 1 18 ? 4.804 -62.918 -50.593 1.00 75.17 25 LEU D N 1
ATOM 6651 C CA . LEU D 1 18 ? 6.092 -63.166 -51.205 1.00 80.34 25 LEU D CA 1
ATOM 6652 C C . LEU D 1 18 ? 5.950 -64.392 -52.109 1.00 83.50 25 LEU D C 1
ATOM 6653 O O . LEU D 1 18 ? 6.514 -64.413 -53.201 1.00 84.93 25 LEU D O 1
ATOM 6658 N N . ILE D 1 19 ? 5.178 -65.395 -51.676 1.00 86.37 26 ILE D N 1
ATOM 6659 C CA . ILE D 1 19 ? 4.905 -66.565 -52.533 1.00 90.89 26 ILE D CA 1
ATOM 6660 C C . ILE D 1 19 ? 3.815 -66.300 -53.566 1.00 89.13 26 ILE D C 1
ATOM 6661 O O . ILE D 1 19 ? 3.715 -67.019 -54.548 1.00 90.93 26 ILE D O 1
ATOM 6666 N N . LYS D 1 20 ? 2.986 -65.289 -53.350 1.00 87.86 27 LYS D N 1
ATOM 6667 C CA . LYS D 1 20 ? 1.990 -64.968 -54.351 1.00 88.56 27 LYS D CA 1
ATOM 6668 C C . LYS D 1 20 ? 2.614 -64.155 -55.480 1.00 89.18 27 LYS D C 1
ATOM 6669 O O . LYS D 1 20 ? 2.077 -64.115 -56.585 1.00 88.95 27 LYS D O 1
ATOM 6675 N N . ILE D 1 21 ? 3.749 -63.513 -55.201 1.00 92.37 28 ILE D N 1
ATOM 6676 C CA . ILE D 1 21 ? 4.531 -62.853 -56.247 1.00 96.01 28 ILE D CA 1
ATOM 6677 C C . ILE D 1 21 ? 5.284 -63.903 -57.050 1.00 100.70 28 ILE D C 1
ATOM 6678 O O . ILE D 1 21 ? 5.646 -63.657 -58.191 1.00 101.57 28 ILE D O 1
ATOM 6683 N N . PHE D 1 22 ? 5.503 -65.072 -56.448 1.00 106.20 29 PHE D N 1
ATOM 6684 C CA . PHE D 1 22 ? 6.182 -66.178 -57.122 1.00 113.27 29 PHE D CA 1
ATOM 6685 C C . PHE D 1 22 ? 5.219 -67.137 -57.825 1.00 114.99 29 PHE D C 1
ATOM 6686 O O . PHE D 1 22 ? 5.582 -67.742 -58.820 1.00 117.20 29 PHE D O 1
ATOM 6694 N N . ALA D 1 23 ? 3.998 -67.278 -57.316 1.00 116.41 30 ALA D N 1
ATOM 6695 C CA . ALA D 1 23 ? 2.977 -68.087 -57.988 1.00 120.29 30 ALA D CA 1
ATOM 6696 C C . ALA D 1 23 ? 2.396 -67.322 -59.171 1.00 119.18 30 ALA D C 1
ATOM 6697 O O . ALA D 1 23 ? 1.313 -67.633 -59.655 1.00 119.90 30 ALA D O 1
ATOM 6699 N N . TRP D 1 24 ? 3.126 -66.298 -59.600 1.00 120.24 31 TRP D N 1
ATOM 6700 C CA . TRP D 1 24 ? 2.907 -65.630 -60.871 1.00 122.07 31 TRP D CA 1
ATOM 6701 C C . TRP D 1 24 ? 3.837 -66.331 -61.858 1.00 126.27 31 TRP D C 1
ATOM 6702 O O . TRP D 1 24 ? 4.770 -67.000 -61.420 1.00 129.44 31 TRP D O 1
ATOM 6713 N N . TRP D 1 25 ? 3.619 -66.203 -63.168 1.00 128.69 32 TRP D N 1
ATOM 6714 C CA . TRP D 1 25 ? 4.566 -66.810 -64.115 1.00 133.70 32 TRP D CA 1
ATOM 6715 C C . TRP D 1 25 ? 4.820 -66.139 -65.459 1.00 135.24 32 TRP D C 1
ATOM 6716 O O . TRP D 1 25 ? 3.895 -65.776 -66.189 1.00 133.70 32 TRP D O 1
ATOM 6727 N N . TYR D 1 26 ? 6.114 -66.009 -65.749 1.00 140.85 33 TYR D N 1
ATOM 6728 C CA . TYR D 1 26 ? 6.643 -65.593 -67.042 1.00 144.80 33 TYR D CA 1
ATOM 6729 C C . TYR D 1 26 ? 7.436 -66.745 -67.664 1.00 148.81 33 TYR D C 1
ATOM 6730 O O . TYR D 1 26 ? 7.169 -67.134 -68.802 1.00 148.41 33 TYR D O 1
ATOM 6739 N N . THR D 1 27 ? 8.401 -67.284 -66.909 1.00 154.04 34 THR D N 1
ATOM 6740 C CA . THR D 1 27 ? 9.247 -68.410 -67.361 1.00 160.12 34 THR D CA 1
ATOM 6741 C C . THR D 1 27 ? 8.495 -69.758 -67.341 1.00 159.79 34 THR D C 1
ATOM 6742 O O . THR D 1 27 ? 8.922 -70.731 -67.970 1.00 164.30 34 THR D O 1
ATOM 6746 N N . GLY D 1 28 ? 7.384 -69.802 -66.607 1.00 155.81 35 GLY D N 1
ATOM 6747 C CA . GLY D 1 28 ? 6.411 -70.882 -66.727 1.00 155.51 35 GLY D CA 1
ATOM 6748 C C . GLY D 1 28 ? 5.696 -70.732 -68.061 1.00 151.55 35 GLY D C 1
ATOM 6749 O O . GLY D 1 28 ? 6.132 -71.297 -69.061 1.00 153.94 35 GLY D O 1
ATOM 6750 N N . SER D 1 29 ? 4.606 -69.965 -68.078 1.00 152.04 36 SER D N 1
ATOM 6751 C CA . SER D 1 29 ? 3.912 -69.622 -69.324 1.00 150.98 36 SER D CA 1
ATOM 6752 C C . SER D 1 29 ? 4.008 -68.134 -69.625 1.00 150.30 36 SER D C 1
ATOM 6753 O O . SER D 1 29 ? 3.891 -67.292 -68.733 1.00 150.16 36 SER D O 1
ATOM 6756 N N . VAL D 1 30 ? 4.213 -67.823 -70.898 1.00 149.55 37 VAL D N 1
ATOM 6757 C CA . VAL D 1 30 ? 4.487 -66.454 -71.336 1.00 148.83 37 VAL D CA 1
ATOM 6758 C C . VAL D 1 30 ? 3.219 -65.616 -71.598 1.00 147.18 37 VAL D C 1
ATOM 6759 O O . VAL D 1 30 ? 3.087 -64.970 -72.643 1.00 147.82 37 VAL D O 1
ATOM 6763 N N . SER D 1 31 ? 2.295 -65.625 -70.640 1.00 144.42 38 SER D N 1
ATOM 6764 C CA . SER D 1 31 ? 1.095 -64.794 -70.720 1.00 142.17 38 SER D CA 1
ATOM 6765 C C . SER D 1 31 ? 1.377 -63.417 -70.125 1.00 140.63 38 SER D C 1
ATOM 6766 O O . SER D 1 31 ? 2.441 -63.210 -69.537 1.00 140.70 38 SER D O 1
ATOM 6769 N N . ILE D 1 32 ? 0.440 -62.479 -70.282 1.00 138.31 39 ILE D N 1
ATOM 6770 C CA . ILE D 1 32 ? 0.603 -61.126 -69.727 1.00 136.00 39 ILE D CA 1
ATOM 6771 C C . ILE D 1 32 ? -0.631 -60.606 -68.970 1.00 133.43 39 ILE D C 1
ATOM 6772 O O . ILE D 1 32 ? -1.728 -60.516 -69.527 1.00 133.60 39 ILE D O 1
ATOM 6777 N N . LEU D 1 33 ? -0.420 -60.282 -67.693 1.00 129.87 40 LEU D N 1
ATOM 6778 C CA . LEU D 1 33 ? -1.399 -59.600 -66.840 1.00 126.54 40 LEU D CA 1
ATOM 6779 C C . LEU D 1 33 ? -0.667 -58.926 -65.678 1.00 123.94 40 LEU D C 1
ATOM 6780 O O . LEU D 1 33 ? 0.277 -59.482 -65.120 1.00 123.21 40 LEU D O 1
ATOM 6785 N N . ALA D 1 34 ? -1.115 -57.730 -65.317 1.00 121.23 41 ALA D N 1
ATOM 6786 C CA . ALA D 1 34 ? -0.359 -56.856 -64.418 1.00 118.09 41 ALA D CA 1
ATOM 6787 C C . ALA D 1 34 ? -0.726 -56.934 -62.926 1.00 115.12 41 ALA D C 1
ATOM 6788 O O . ALA D 1 34 ? -0.222 -56.146 -62.123 1.00 114.88 41 ALA D O 1
ATOM 6790 N N . ALA D 1 35 ? -1.583 -57.883 -62.551 1.00 111.63 42 ALA D N 1
ATOM 6791 C CA . ALA D 1 35 ? -1.890 -58.123 -61.135 1.00 108.12 42 ALA D CA 1
ATOM 6792 C C . ALA D 1 35 ? -0.706 -58.774 -60.406 1.00 105.48 42 ALA D C 1
ATOM 6793 O O . ALA D 1 35 ? -0.848 -59.280 -59.291 1.00 104.82 42 ALA D O 1
ATOM 6795 N N . LEU D 1 36 ? 0.455 -58.754 -61.060 1.00 102.91 43 LEU D N 1
ATOM 6796 C CA . LEU D 1 36 ? 1.718 -59.224 -60.495 1.00 99.95 43 LEU D CA 1
ATOM 6797 C C . LEU D 1 36 ? 2.429 -58.055 -59.818 1.00 98.07 43 LEU D C 1
ATOM 6798 O O . LEU D 1 36 ? 3.208 -58.241 -58.886 1.00 97.72 43 LEU D O 1
ATOM 6803 N N . VAL D 1 37 ? 2.161 -56.851 -60.312 1.00 95.79 44 VAL D N 1
ATOM 6804 C CA . VAL D 1 37 ? 2.715 -55.635 -59.739 1.00 93.40 44 VAL D CA 1
ATOM 6805 C C . VAL D 1 37 ? 1.941 -55.326 -58.466 1.00 90.81 44 VAL D C 1
ATOM 6806 O O . VAL D 1 37 ? 2.513 -54.838 -57.494 1.00 90.59 44 VAL D O 1
ATOM 6810 N N . ASP D 1 38 ? 0.644 -55.634 -58.482 1.00 87.78 45 ASP D N 1
ATOM 6811 C CA . ASP D 1 38 ? -0.236 -55.475 -57.320 1.00 84.72 45 ASP D CA 1
ATOM 6812 C C . ASP D 1 38 ? 0.358 -56.112 -56.067 1.00 82.14 45 ASP D C 1
ATOM 6813 O O . ASP D 1 38 ? 0.362 -55.504 -55.003 1.00 81.86 45 ASP D O 1
ATOM 6818 N N . SER D 1 39 ? 0.865 -57.330 -56.201 1.00 79.27 46 SER D N 1
ATOM 6819 C CA . SER D 1 39 ? 1.464 -58.020 -55.071 1.00 76.43 46 SER D CA 1
ATOM 6820 C C . SER D 1 39 ? 2.946 -57.685 -54.894 1.00 74.79 46 SER D C 1
ATOM 6821 O O . SER D 1 39 ? 3.509 -57.924 -53.829 1.00 74.73 46 SER D O 1
ATOM 6824 N N . LEU D 1 40 ? 3.575 -57.132 -55.929 1.00 72.74 47 LEU D N 1
ATOM 6825 C CA . LEU D 1 40 ? 4.934 -56.616 -55.793 1.00 70.87 47 LEU D CA 1
ATOM 6826 C C . LEU D 1 40 ? 4.892 -55.348 -54.948 1.00 69.17 47 LEU D C 1
ATOM 6827 O O . LEU D 1 40 ? 5.800 -55.084 -54.157 1.00 69.30 47 LEU D O 1
ATOM 6832 N N . VAL D 1 41 ? 3.831 -54.565 -55.122 1.00 66.71 48 VAL D N 1
ATOM 6833 C CA . VAL D 1 41 ? 3.573 -53.429 -54.251 1.00 64.33 48 VAL D CA 1
ATOM 6834 C C . VAL D 1 41 ? 3.418 -53.971 -52.834 1.00 62.06 48 VAL D C 1
ATOM 6835 O O . VAL D 1 41 ? 4.162 -53.573 -51.944 1.00 61.99 48 VAL D O 1
ATOM 6839 N N . ASP D 1 42 ? 2.490 -54.917 -52.658 1.00 59.50 49 ASP D N 1
ATOM 6840 C CA . ASP D 1 42 ? 2.142 -55.487 -51.346 1.00 56.99 49 ASP D CA 1
ATOM 6841 C C . ASP D 1 42 ? 3.336 -55.986 -50.558 1.00 55.78 49 ASP D C 1
ATOM 6842 O O . ASP D 1 42 ? 3.394 -55.797 -49.346 1.00 55.58 49 ASP D O 1
ATOM 6847 N N . ILE D 1 43 ? 4.284 -56.625 -51.236 1.00 54.37 50 ILE D N 1
ATOM 6848 C CA . ILE D 1 43 ? 5.487 -57.104 -50.561 1.00 53.19 50 ILE D CA 1
ATOM 6849 C C . ILE D 1 43 ? 6.257 -55.942 -49.916 1.00 52.16 50 ILE D C 1
ATOM 6850 O O . ILE D 1 43 ? 6.638 -56.024 -48.749 1.00 52.21 50 ILE D O 1
ATOM 6855 N N . GLY D 1 44 ? 6.445 -54.859 -50.672 1.00 50.74 51 GLY D N 1
ATOM 6856 C CA . GLY D 1 44 ? 7.080 -53.647 -50.160 1.00 48.77 51 GLY D CA 1
ATOM 6857 C C . GLY D 1 44 ? 6.189 -52.958 -49.148 1.00 46.61 51 GLY D C 1
ATOM 6858 O O . GLY D 1 44 ? 6.613 -52.686 -48.030 1.00 46.65 51 GLY D O 1
ATOM 6859 N N . ALA D 1 45 ? 4.949 -52.696 -49.551 1.00 44.53 52 ALA D N 1
ATOM 6860 C CA . ALA D 1 45 ? 3.950 -52.047 -48.712 1.00 42.60 52 ALA D CA 1
ATOM 6861 C C . ALA D 1 45 ? 3.845 -52.688 -47.335 1.00 41.23 52 ALA D C 1
ATOM 6862 O O . ALA D 1 45 ? 4.023 -52.012 -46.321 1.00 41.13 52 ALA D O 1
ATOM 6864 N N . SER D 1 46 ? 3.575 -53.993 -47.311 1.00 39.71 53 SER D N 1
ATOM 6865 C CA . SER D 1 46 ? 3.368 -54.731 -46.056 1.00 38.13 53 SER D CA 1
ATOM 6866 C C . SER D 1 46 ? 4.656 -54.885 -45.254 1.00 37.55 53 SER D C 1
ATOM 6867 O O . SER D 1 46 ? 4.620 -54.963 -44.023 1.00 37.58 53 SER D O 1
ATOM 6870 N N . LEU D 1 47 ? 5.786 -54.920 -45.958 1.00 36.62 54 LEU D N 1
ATOM 6871 C CA . LEU D 1 47 ? 7.098 -54.941 -45.313 1.00 35.99 54 LEU D CA 1
ATOM 6872 C C . LEU D 1 47 ? 7.367 -53.652 -44.524 1.00 35.25 54 LEU D C 1
ATOM 6873 O O . LEU D 1 47 ? 7.888 -53.703 -43.402 1.00 35.42 54 LEU D O 1
ATOM 6878 N N . THR D 1 48 ? 7.008 -52.509 -45.113 1.00 33.96 55 THR D N 1
ATOM 6879 C CA . THR D 1 48 ? 7.142 -51.212 -44.445 1.00 32.93 55 THR D CA 1
ATOM 6880 C C . THR D 1 48 ? 6.320 -51.239 -43.181 1.00 31.74 55 THR D C 1
ATOM 6881 O O . THR D 1 48 ? 6.814 -50.872 -42.118 1.00 31.79 55 THR D O 1
ATOM 6885 N N . ASN D 1 49 ? 5.070 -51.685 -43.314 1.00 30.37 56 ASN D N 1
ATOM 6886 C CA . ASN D 1 49 ? 4.154 -51.834 -42.189 1.00 29.34 56 ASN D CA 1
ATOM 6887 C C . ASN D 1 49 ? 4.759 -52.662 -41.035 1.00 29.21 56 ASN D C 1
ATOM 6888 O O . ASN D 1 49 ? 4.552 -52.344 -39.865 1.00 28.88 56 ASN D O 1
ATOM 6893 N N . LEU D 1 50 ? 5.528 -53.699 -41.375 1.00 29.09 57 LEU D N 1
ATOM 6894 C CA . LEU D 1 50 ? 6.258 -54.475 -40.375 1.00 29.29 57 LEU D CA 1
ATOM 6895 C C . LEU D 1 50 ? 7.335 -53.629 -39.701 1.00 29.47 57 LEU D C 1
ATOM 6896 O O . LEU D 1 50 ? 7.498 -53.692 -38.483 1.00 29.75 57 LEU D O 1
ATOM 6901 N N . LEU D 1 51 ? 8.066 -52.844 -40.492 1.00 29.48 58 LEU D N 1
ATOM 6902 C CA . LEU D 1 51 ? 9.094 -51.938 -39.958 1.00 29.83 58 LEU D CA 1
ATOM 6903 C C . LEU D 1 51 ? 8.505 -50.901 -39.004 1.00 29.05 58 LEU D C 1
ATOM 6904 O O . LEU D 1 51 ? 9.088 -50.623 -37.951 1.00 29.31 58 LEU D O 1
ATOM 6909 N N . VAL D 1 52 ? 7.352 -50.343 -39.380 1.00 27.99 59 VAL D N 1
ATOM 6910 C CA . VAL D 1 52 ? 6.659 -49.343 -38.568 1.00 27.38 59 VAL D CA 1
ATOM 6911 C C . VAL D 1 52 ? 5.975 -49.924 -37.312 1.00 27.44 59 VAL D C 1
ATOM 6912 O O . VAL D 1 52 ? 6.011 -49.293 -36.257 1.00 27.50 59 VAL D O 1
ATOM 6916 N N . VAL D 1 53 ? 5.363 -51.111 -37.404 1.00 27.50 60 VAL D N 1
ATOM 6917 C CA . VAL D 1 53 ? 4.801 -51.737 -36.199 1.00 27.86 60 VAL D CA 1
ATOM 6918 C C . VAL D 1 53 ? 5.929 -52.137 -35.268 1.00 28.86 60 VAL D C 1
ATOM 6919 O O . VAL D 1 53 ? 5.756 -52.188 -34.059 1.00 28.95 60 VAL D O 1
ATOM 6923 N N . ARG D 1 54 ? 7.094 -52.411 -35.842 1.00 29.98 61 ARG D N 1
ATOM 6924 C CA . ARG D 1 54 ? 8.249 -52.762 -35.044 1.00 31.88 61 ARG D CA 1
ATOM 6925 C C . ARG D 1 54 ? 8.765 -51.524 -34.297 1.00 31.73 61 ARG D C 1
ATOM 6926 O O . ARG D 1 54 ? 9.179 -51.627 -33.140 1.00 32.10 61 ARG D O 1
ATOM 6934 N N . TYR D 1 55 ? 8.702 -50.359 -34.954 1.00 31.22 62 TYR D N 1
ATOM 6935 C CA . TYR D 1 55 ? 8.961 -49.059 -34.309 1.00 30.90 62 TYR D CA 1
ATOM 6936 C C . TYR D 1 55 ? 7.952 -48.796 -33.194 1.00 30.47 62 TYR D C 1
ATOM 6937 O O . TYR D 1 55 ? 8.334 -48.507 -32.067 1.00 30.68 62 TYR D O 1
ATOM 6946 N N . SER D 1 56 ? 6.668 -48.909 -33.532 1.00 30.01 63 SER D N 1
ATOM 6947 C CA . SER D 1 56 ? 5.553 -48.827 -32.586 1.00 30.09 63 SER D CA 1
ATOM 6948 C C . SER D 1 56 ? 5.794 -49.530 -31.235 1.00 31.15 63 SER D C 1
ATOM 6949 O O . SER D 1 56 ? 5.431 -49.000 -30.181 1.00 31.09 63 SER D O 1
ATOM 6952 N N . LEU D 1 57 ? 6.398 -50.716 -31.270 1.00 32.18 64 LEU D N 1
ATOM 6953 C CA . LEU D 1 57 ? 6.492 -51.538 -30.075 1.00 33.33 64 LEU D CA 1
ATOM 6954 C C . LEU D 1 57 ? 7.672 -51.211 -29.171 1.00 34.59 64 LEU D C 1
ATOM 6955 O O . LEU D 1 57 ? 7.723 -51.686 -28.044 1.00 35.49 64 LEU D O 1
ATOM 6960 N N . GLN D 1 58 ? 8.610 -50.401 -29.646 1.00 35.32 65 GLN D N 1
ATOM 6961 C CA . GLN D 1 58 ? 9.736 -49.985 -28.817 1.00 37.12 65 GLN D CA 1
ATOM 6962 C C . GLN D 1 58 ? 9.258 -49.312 -27.542 1.00 37.40 65 GLN D C 1
ATOM 6963 O O . GLN D 1 58 ? 8.299 -48.537 -27.571 1.00 36.82 65 GLN D O 1
ATOM 6969 N N . PRO D 1 59 ? 9.924 -49.593 -26.410 1.00 38.65 66 PRO D N 1
ATOM 6970 C CA . PRO D 1 59 ? 9.511 -48.974 -25.166 1.00 38.83 66 PRO D CA 1
ATOM 6971 C C . PRO D 1 59 ? 9.890 -47.497 -25.143 1.00 38.65 66 PRO D C 1
ATOM 6972 O O . PRO D 1 59 ? 10.415 -46.976 -26.137 1.00 38.14 66 PRO D O 1
ATOM 6976 N N . ALA D 1 60 ? 9.617 -46.844 -24.011 1.00 39.02 67 ALA D N 1
ATOM 6977 C CA . ALA D 1 60 ? 9.860 -45.417 -23.834 1.00 38.90 67 ALA D CA 1
ATOM 6978 C C . ALA D 1 60 ? 11.292 -45.011 -24.142 1.00 39.89 67 ALA D C 1
ATOM 6979 O O . ALA D 1 60 ? 12.224 -45.282 -23.379 1.00 40.57 67 ALA D O 1
ATOM 6981 N N . ASP D 1 61 ? 11.430 -44.364 -25.295 1.00 40.12 68 ASP D N 1
ATOM 6982 C CA . ASP D 1 61 ? 12.662 -43.753 -25.774 1.00 41.06 68 ASP D CA 1
ATOM 6983 C C . ASP D 1 61 ? 13.106 -42.643 -24.838 1.00 41.63 68 ASP D C 1
ATOM 6984 O O . ASP D 1 61 ? 12.391 -42.270 -23.916 1.00 41.15 68 ASP D O 1
ATOM 6989 N N . ASP D 1 62 ? 14.284 -42.098 -25.086 1.00 42.98 69 ASP D N 1
ATOM 6990 C CA . ASP D 1 62 ? 14.694 -40.917 -24.361 1.00 43.71 69 ASP D CA 1
ATOM 6991 C C . ASP D 1 62 ? 13.900 -39.700 -24.828 1.00 42.23 69 ASP D C 1
ATOM 6992 O O . ASP D 1 62 ? 13.408 -38.925 -24.011 1.00 42.04 69 ASP D O 1
ATOM 6997 N N . ASN D 1 63 ? 13.775 -39.523 -26.137 1.00 41.07 70 ASN D N 1
ATOM 6998 C CA . ASN D 1 63 ? 12.975 -38.414 -26.637 1.00 39.55 70 ASN D CA 1
ATOM 6999 C C . ASN D 1 63 ? 11.599 -38.786 -27.218 1.00 37.44 70 ASN D C 1
ATOM 7000 O O . ASN D 1 63 ? 11.058 -38.077 -28.066 1.00 37.16 70 ASN D O 1
ATOM 7005 N N . HIS D 1 64 ? 11.043 -39.900 -26.740 1.00 35.69 71 HIS D N 1
ATOM 7006 C CA . HIS D 1 64 ? 9.623 -40.224 -26.916 1.00 33.32 71 HIS D CA 1
ATOM 7007 C C . HIS D 1 64 ? 9.087 -40.785 -25.613 1.00 32.32 71 HIS D C 1
ATOM 7008 O O . HIS D 1 64 ? 8.561 -41.894 -25.593 1.00 32.22 71 HIS D O 1
ATOM 7015 N N . SER D 1 65 ? 9.217 -40.014 -24.534 1.00 31.25 72 SER D N 1
ATOM 7016 C CA . SER D 1 65 ? 8.921 -40.483 -23.174 1.00 30.01 72 SER D CA 1
ATOM 7017 C C . SER D 1 65 ? 7.478 -40.947 -22.934 1.00 28.48 72 SER D C 1
ATOM 7018 O O . SER D 1 65 ? 7.122 -41.379 -21.836 1.00 28.30 72 SER D O 1
ATOM 7021 N N . PHE D 1 66 ? 6.656 -40.867 -23.977 1.00 26.97 73 PHE D N 1
ATOM 7022 C CA . PHE D 1 66 ? 5.359 -41.534 -23.987 1.00 25.48 73 PHE D CA 1
ATOM 7023 C C . PHE D 1 66 ? 5.506 -42.787 -24.848 1.00 24.76 73 PHE D C 1
ATOM 7024 O O . PHE D 1 66 ? 6.588 -43.373 -24.885 1.00 25.33 73 PHE D O 1
ATOM 7032 N N . GLY D 1 67 ? 4.469 -43.247 -25.522 1.00 23.64 74 GLY D N 1
ATOM 7033 C CA . GLY D 1 67 ? 4.680 -44.392 -26.425 1.00 22.56 74 GLY D CA 1
ATOM 7034 C C . GLY D 1 67 ? 5.640 -44.153 -27.598 1.00 21.44 74 GLY D C 1
ATOM 7035 O O . GLY D 1 67 ? 6.321 -43.126 -27.682 1.00 21.49 74 GLY D O 1
ATOM 7036 N N . HIS D 1 68 ? 5.738 -45.153 -28.466 1.00 20.51 75 HIS D N 1
ATOM 7037 C CA . HIS D 1 68 ? 5.973 -44.932 -29.886 1.00 19.27 75 HIS D CA 1
ATOM 7038 C C . HIS D 1 68 ? 4.706 -45.452 -30.529 1.00 18.31 75 HIS D C 1
ATOM 7039 O O . HIS D 1 68 ? 4.647 -45.670 -31.729 1.00 18.27 75 HIS D O 1
ATOM 7046 N N . GLY D 1 69 ? 3.683 -45.635 -29.696 1.00 17.61 76 GLY D N 1
ATOM 7047 C CA . GLY D 1 69 ? 2.429 -46.264 -30.090 1.00 16.51 76 GLY D CA 1
ATOM 7048 C C . GLY D 1 69 ? 1.689 -45.537 -31.183 1.00 15.55 76 GLY D C 1
ATOM 7049 O O . GLY D 1 69 ? 0.999 -46.165 -31.988 1.00 15.77 76 GLY D O 1
ATOM 7050 N N . LYS D 1 70 ? 1.849 -44.216 -31.215 1.00 14.63 77 LYS D N 1
ATOM 7051 C CA . LYS D 1 70 ? 1.202 -43.363 -32.201 1.00 13.90 77 LYS D CA 1
ATOM 7052 C C . LYS D 1 70 ? 1.586 -43.712 -33.647 1.00 13.35 77 LYS D C 1
ATOM 7053 O O . LYS D 1 70 ? 0.790 -43.514 -34.572 1.00 13.25 77 LYS D O 1
ATOM 7059 N N . ALA D 1 71 ? 2.794 -44.248 -33.830 1.00 12.51 78 ALA D N 1
ATOM 7060 C CA . ALA D 1 71 ? 3.246 -44.711 -35.128 1.00 12.18 78 ALA D CA 1
ATOM 7061 C C . ALA D 1 71 ? 2.235 -45.651 -35.790 1.00 12.15 78 ALA D C 1
ATOM 7062 O O . ALA D 1 71 ? 2.229 -45.798 -37.017 1.00 11.69 78 ALA D O 1
ATOM 7064 N N . GLU D 1 72 ? 1.381 -46.287 -34.985 1.00 12.40 79 GLU D N 1
ATOM 7065 C CA . GLU D 1 72 ? 0.382 -47.204 -35.540 1.00 13.03 79 GLU D CA 1
ATOM 7066 C C . GLU D 1 72 ? -0.645 -46.425 -36.350 1.00 12.77 79 GLU D C 1
ATOM 7067 O O . GLU D 1 72 ? -0.828 -46.673 -37.553 1.00 12.62 79 GLU D O 1
ATOM 7073 N N . SER D 1 73 ? -1.274 -45.461 -35.680 1.00 12.70 80 SER D N 1
ATOM 7074 C CA . SER D 1 73 ? -2.323 -44.629 -36.261 1.00 12.88 80 SER D CA 1
ATOM 7075 C C . SER D 1 73 ? -1.786 -43.841 -37.433 1.00 12.57 80 SER D C 1
ATOM 7076 O O . SER D 1 73 ? -2.503 -43.576 -38.394 1.00 12.89 80 SER D O 1
ATOM 7079 N N . LEU D 1 74 ? -0.512 -43.483 -37.339 1.00 12.01 81 LEU D N 1
ATOM 7080 C CA . LEU D 1 74 ? 0.181 -42.792 -38.403 1.00 12.22 81 LEU D CA 1
ATOM 7081 C C . LEU D 1 74 ? 0.290 -43.678 -39.646 1.00 12.49 81 LEU D C 1
ATOM 7082 O O . LEU D 1 74 ? -0.058 -43.244 -40.748 1.00 12.83 81 LEU D O 1
ATOM 7087 N N . ALA D 1 75 ? 0.746 -44.920 -39.453 1.00 12.63 82 ALA D N 1
ATOM 7088 C CA . ALA D 1 75 ? 0.806 -45.931 -40.520 1.00 12.79 82 ALA D CA 1
ATOM 7089 C C . ALA D 1 75 ? -0.584 -46.217 -41.046 1.00 13.30 82 ALA D C 1
ATOM 7090 O O . ALA D 1 75 ? -0.797 -46.250 -42.258 1.00 13.57 82 ALA D O 1
ATOM 7092 N N . ALA D 1 76 ? -1.526 -46.405 -40.126 1.00 13.91 83 ALA D N 1
ATOM 7093 C CA . ALA D 1 76 ? -2.919 -46.631 -40.484 1.00 15.23 83 ALA D CA 1
ATOM 7094 C C . ALA D 1 76 ? -3.438 -45.519 -41.394 1.00 16.61 83 ALA D C 1
ATOM 7095 O O . ALA D 1 76 ? -4.107 -45.795 -42.394 1.00 16.87 83 ALA D O 1
ATOM 7097 N N . LEU D 1 77 ? -3.100 -44.273 -41.052 1.00 17.92 84 LEU D N 1
ATOM 7098 C CA . LEU D 1 77 ? -3.493 -43.110 -41.840 1.00 19.87 84 LEU D CA 1
ATOM 7099 C C . LEU D 1 77 ? -2.853 -43.103 -43.236 1.00 21.51 84 LEU D C 1
ATOM 7100 O O . LEU D 1 77 ? -3.534 -42.883 -44.247 1.00 22.36 84 LEU D O 1
ATOM 7105 N N . ALA D 1 78 ? -1.547 -43.347 -43.276 1.00 22.62 85 ALA D N 1
ATOM 7106 C CA . ALA D 1 78 ? -0.802 -43.418 -44.520 1.00 24.58 85 ALA D CA 1
ATOM 7107 C C . ALA D 1 78 ? -1.373 -44.497 -45.443 1.00 25.94 85 ALA D C 1
ATOM 7108 O O . ALA D 1 78 ? -1.501 -44.296 -46.657 1.00 26.46 85 ALA D O 1
ATOM 7110 N N . GLN D 1 79 ? -1.722 -45.637 -44.854 1.00 27.41 86 GLN D N 1
ATOM 7111 C CA . GLN D 1 79 ? -2.335 -46.732 -45.600 1.00 29.50 86 GLN D CA 1
ATOM 7112 C C . GLN D 1 79 ? -3.684 -46.300 -46.121 1.00 31.82 86 GLN D C 1
ATOM 7113 O O . GLN D 1 79 ? -4.013 -46.521 -47.286 1.00 32.31 86 GLN D O 1
ATOM 7119 N N . SER D 1 80 ? -4.449 -45.666 -45.242 1.00 34.37 87 SER D N 1
ATOM 7120 C CA . SER D 1 80 ? -5.811 -45.295 -45.527 1.00 37.62 87 SER D CA 1
ATOM 7121 C C . SER D 1 80 ? -5.916 -44.441 -46.779 1.00 40.35 87 SER D C 1
ATOM 7122 O O . SER D 1 80 ? -6.897 -44.547 -47.510 1.00 41.14 87 SER D O 1
ATOM 7125 N N . MET D 1 81 ? -4.905 -43.607 -47.025 1.00 42.95 88 MET D N 1
ATOM 7126 C CA . MET D 1 81 ? -4.892 -42.726 -48.198 1.00 46.84 88 MET D CA 1
ATOM 7127 C C . MET D 1 81 ? -4.720 -43.501 -49.494 1.00 47.92 88 MET D C 1
ATOM 7128 O O . MET D 1 81 ? -5.514 -43.355 -50.420 1.00 49.06 88 MET D O 1
ATOM 7133 N N . PHE D 1 82 ? -3.681 -44.327 -49.544 1.00 48.79 89 PHE D N 1
ATOM 7134 C CA . PHE D 1 82 ? -3.393 -45.151 -50.705 1.00 50.40 89 PHE D CA 1
ATOM 7135 C C . PHE D 1 82 ? -4.572 -46.047 -51.033 1.00 51.84 89 PHE D C 1
ATOM 7136 O O . PHE D 1 82 ? -5.034 -46.068 -52.164 1.00 52.61 89 PHE D O 1
ATOM 7144 N N . ILE D 1 83 ? -5.068 -46.768 -50.035 1.00 53.42 90 ILE D N 1
ATOM 7145 C CA . ILE D 1 83 ? -6.258 -47.600 -50.192 1.00 55.93 90 ILE D CA 1
ATOM 7146 C C . ILE D 1 83 ? -7.449 -46.769 -50.691 1.00 59.47 90 ILE D C 1
ATOM 7147 O O . ILE D 1 83 ? -8.206 -47.211 -51.562 1.00 60.21 90 ILE D O 1
ATOM 7152 N N . SER D 1 84 ? -7.592 -45.562 -50.147 1.00 62.97 91 SER D N 1
ATOM 7153 C CA . SER D 1 84 ? -8.666 -44.648 -50.526 1.00 67.36 91 SER D CA 1
ATOM 7154 C C . SER D 1 84 ? -8.466 -44.189 -51.970 1.00 70.59 91 SER D C 1
ATOM 7155 O O . SER D 1 84 ? -9.426 -44.050 -52.725 1.00 71.79 91 SER D O 1
ATOM 7158 N N . GLY D 1 85 ? -7.207 -43.971 -52.341 1.00 73.22 92 GLY D N 1
ATOM 7159 C CA . GLY D 1 85 ? -6.839 -43.545 -53.686 1.00 78.21 92 GLY D CA 1
ATOM 7160 C C . GLY D 1 85 ? -6.977 -44.649 -54.715 1.00 81.03 92 GLY D C 1
ATOM 7161 O O . GLY D 1 85 ? -7.242 -44.378 -55.882 1.00 82.24 92 GLY D O 1
ATOM 7162 N N . SER D 1 86 ? -6.787 -45.894 -54.284 1.00 83.04 93 SER D N 1
ATOM 7163 C CA . SER D 1 86 ? -6.983 -47.053 -55.149 1.00 86.22 93 SER D CA 1
ATOM 7164 C C . SER D 1 86 ? -8.460 -47.247 -55.450 1.00 89.93 93 SER D C 1
ATOM 7165 O O . SER D 1 86 ? -8.828 -47.640 -56.552 1.00 90.61 93 SER D O 1
ATOM 7168 N N . ALA D 1 87 ? -9.299 -46.957 -54.460 1.00 94.08 94 ALA D N 1
ATOM 7169 C CA . ALA D 1 87 ? -10.738 -47.168 -54.563 1.00 99.07 94 ALA D CA 1
ATOM 7170 C C . ALA D 1 87 ? -11.448 -46.116 -55.418 1.00 103.88 94 ALA D C 1
ATOM 7171 O O . ALA D 1 87 ? -12.442 -46.427 -56.074 1.00 105.20 94 ALA D O 1
ATOM 7173 N N . LEU D 1 88 ? -10.949 -44.879 -55.396 1.00 108.70 95 LEU D N 1
ATOM 7174 C CA . LEU D 1 88 ? -11.454 -43.816 -56.276 1.00 114.06 95 LEU D CA 1
ATOM 7175 C C . LEU D 1 88 ? -11.010 -44.085 -57.710 1.00 117.30 95 LEU D C 1
ATOM 7176 O O . LEU D 1 88 ? -11.761 -43.854 -58.653 1.00 119.12 95 LEU D O 1
ATOM 7181 N N . PHE D 1 89 ? -9.781 -44.573 -57.856 1.00 119.77 96 PHE D N 1
ATOM 7182 C CA . PHE D 1 89 ? -9.253 -45.031 -59.135 1.00 123.69 96 PHE D CA 1
ATOM 7183 C C . PHE D 1 89 ? -10.101 -46.174 -59.708 1.00 126.51 96 PHE D C 1
ATOM 7184 O O . PHE D 1 89 ? -10.245 -46.291 -60.922 1.00 127.55 96 PHE D O 1
ATOM 7192 N N . LEU D 1 90 ? -10.664 -47.002 -58.831 1.00 130.93 97 LEU D N 1
ATOM 7193 C CA . LEU D 1 90 ? -11.460 -48.157 -59.250 1.00 131.82 97 LEU D CA 1
ATOM 7194 C C . LEU D 1 90 ? -12.944 -47.835 -59.465 1.00 134.92 97 LEU D C 1
ATOM 7195 O O . LEU D 1 90 ? -13.615 -48.505 -60.251 1.00 133.42 97 LEU D O 1
ATOM 7200 N N . PHE D 1 91 ? -13.453 -46.830 -58.754 1.00 141.74 98 PHE D N 1
ATOM 7201 C CA . PHE D 1 91 ? -14.837 -46.380 -58.930 1.00 146.45 98 PHE D CA 1
ATOM 7202 C C . PHE D 1 91 ? -14.964 -45.534 -60.191 1.00 148.81 98 PHE D C 1
ATOM 7203 O O . PHE D 1 91 ? -15.985 -45.584 -60.876 1.00 147.97 98 PHE D O 1
ATOM 7211 N N . LEU D 1 92 ? -13.923 -44.757 -60.485 1.00 154.22 99 LEU D N 1
ATOM 7212 C CA . LEU D 1 92 ? -13.877 -43.943 -61.699 1.00 158.54 99 LEU D CA 1
ATOM 7213 C C . LEU D 1 92 ? -13.372 -44.736 -62.907 1.00 159.36 99 LEU D C 1
ATOM 7214 O O . LEU D 1 92 ? -13.255 -44.194 -64.005 1.00 160.48 99 LEU D O 1
ATOM 7219 N N . THR D 1 93 ? -13.057 -46.011 -62.689 1.00 161.22 100 THR D N 1
ATOM 7220 C CA . THR D 1 93 ? -12.909 -46.972 -63.777 1.00 163.43 100 THR D CA 1
ATOM 7221 C C . THR D 1 93 ? -14.198 -47.795 -63.834 1.00 164.77 100 THR D C 1
ATOM 7222 O O . THR D 1 93 ? -14.506 -48.423 -64.848 1.00 164.57 100 THR D O 1
ATOM 7226 N N . GLY D 1 94 ? -14.949 -47.762 -62.732 1.00 168.43 101 GLY D N 1
ATOM 7227 C CA . GLY D 1 94 ? -16.251 -48.422 -62.627 1.00 172.79 101 GLY D CA 1
ATOM 7228 C C . GLY D 1 94 ? -17.290 -47.819 -63.554 1.00 176.22 101 GLY D C 1
ATOM 7229 O O . GLY D 1 94 ? -17.943 -48.543 -64.308 1.00 176.26 101 GLY D O 1
ATOM 7230 N N . ILE D 1 95 ? -17.450 -46.496 -63.492 1.00 180.45 102 ILE D N 1
ATOM 7231 C CA . ILE D 1 95 ? -18.297 -45.777 -64.453 1.00 184.16 102 ILE D CA 1
ATOM 7232 C C . ILE D 1 95 ? -17.588 -45.524 -65.786 1.00 186.54 102 ILE D C 1
ATOM 7233 O O . ILE D 1 95 ? -18.243 -45.195 -66.777 1.00 187.11 102 ILE D O 1
ATOM 7238 N N . GLN D 1 96 ? -16.263 -45.683 -65.813 1.00 190.03 103 GLN D N 1
ATOM 7239 C CA . GLN D 1 96 ? -15.494 -45.481 -67.045 1.00 194.30 103 GLN D CA 1
ATOM 7240 C C . GLN D 1 96 ? -15.869 -46.505 -68.112 1.00 196.18 103 GLN D C 1
ATOM 7241 O O . GLN D 1 96 ? -16.316 -46.125 -69.190 1.00 197.66 103 GLN D O 1
ATOM 7247 N N . HIS D 1 97 ? -15.687 -47.793 -67.824 1.00 197.96 104 HIS D N 1
ATOM 7248 C CA . HIS D 1 97 ? -16.263 -48.814 -68.701 1.00 201.24 104 HIS D CA 1
ATOM 7249 C C . HIS D 1 97 ? -17.620 -49.320 -68.207 1.00 202.48 104 HIS D C 1
ATOM 7250 O O . HIS D 1 97 ? -17.832 -50.520 -68.023 1.00 203.33 104 HIS D O 1
ATOM 7257 N N . LEU D 1 98 ? -18.537 -48.374 -67.998 1.00 204.32 105 LEU D N 1
ATOM 7258 C CA . LEU D 1 98 ? -19.961 -48.670 -67.872 1.00 207.11 105 LEU D CA 1
ATOM 7259 C C . LEU D 1 98 ? -20.413 -49.026 -69.289 1.00 210.43 105 LEU D C 1
ATOM 7260 O O . LEU D 1 98 ? -21.433 -48.540 -69.785 1.00 211.35 105 LEU D O 1
ATOM 7265 N N . ILE D 1 99 ? -19.621 -49.893 -69.923 1.00 213.54 106 ILE D N 1
ATOM 7266 C CA . ILE D 1 99 ? -19.656 -50.162 -71.366 1.00 218.06 106 ILE D CA 1
ATOM 7267 C C . ILE D 1 99 ? -19.581 -48.861 -72.189 1.00 218.76 106 ILE D C 1
ATOM 7268 O O . ILE D 1 99 ? -20.378 -48.630 -73.103 1.00 220.92 106 ILE D O 1
ATOM 7273 N N . SER D 1 100 ? -18.616 -48.011 -71.834 1.00 217.89 107 SER D N 1
ATOM 7274 C CA . SER D 1 100 ? -18.281 -46.834 -72.637 1.00 219.51 107 SER D CA 1
ATOM 7275 C C . SER D 1 100 ? -17.235 -47.217 -73.693 1.00 223.01 107 SER D C 1
ATOM 7276 O O . SER D 1 100 ? -17.439 -46.943 -74.877 1.00 226.55 107 SER D O 1
ATOM 7279 N N . PRO D 1 101 ? -16.104 -47.831 -73.275 1.00 222.59 108 PRO D N 1
ATOM 7280 C CA . PRO D 1 101 ? -15.398 -48.665 -74.244 1.00 225.89 108 PRO D CA 1
ATOM 7281 C C . PRO D 1 101 ? -16.217 -49.935 -74.500 1.00 225.68 108 PRO D C 1
ATOM 7282 O O . PRO D 1 101 ? -17.133 -49.913 -75.324 1.00 228.05 108 PRO D O 1
ATOM 7286 N N . THR D 1 102 ? -15.893 -51.014 -73.785 1.00 222.74 109 THR D N 1
ATOM 7287 C CA . THR D 1 102 ? -16.620 -52.290 -73.844 1.00 222.40 109 THR D CA 1
ATOM 7288 C C . THR D 1 102 ? -16.155 -53.204 -72.707 1.00 218.10 109 THR D C 1
ATOM 7289 O O . THR D 1 102 ? -15.152 -52.903 -72.052 1.00 215.85 109 THR D O 1
ATOM 7293 N N . PRO D 1 103 ? -16.895 -54.305 -72.441 1.00 217.03 110 PRO D N 1
ATOM 7294 C CA . PRO D 1 103 ? -16.324 -55.397 -71.647 1.00 214.45 110 PRO D CA 1
ATOM 7295 C C . PRO D 1 103 ? -15.102 -55.965 -72.375 1.00 215.09 110 PRO D C 1
ATOM 7296 O O . PRO D 1 103 ? -15.211 -56.940 -73.125 1.00 219.99 110 PRO D O 1
ATOM 7300 N N . MET D 1 104 ? -13.951 -55.336 -72.146 1.00 209.73 111 MET D N 1
ATOM 7301 C CA . MET D 1 104 ? -12.756 -55.559 -72.958 1.00 209.99 111 MET D CA 1
ATOM 7302 C C . MET D 1 104 ? -11.900 -56.742 -72.519 1.00 207.84 111 MET D C 1
ATOM 7303 O O . MET D 1 104 ? -11.269 -57.392 -73.359 1.00 212.58 111 MET D O 1
ATOM 7308 N N . THR D 1 105 ? -11.874 -57.012 -71.214 1.00 199.68 112 THR D N 1
ATOM 7309 C CA . THR D 1 105 ? -11.128 -58.148 -70.668 1.00 196.08 112 THR D CA 1
ATOM 7310 C C . THR D 1 105 ? -11.767 -59.457 -71.143 1.00 197.89 112 THR D C 1
ATOM 7311 O O . THR D 1 105 ? -12.624 -60.036 -70.469 1.00 197.04 112 THR D O 1
ATOM 7315 N N . ASP D 1 106 ? -11.342 -59.900 -72.323 1.00 199.78 113 ASP D N 1
ATOM 7316 C CA . ASP D 1 106 ? -11.922 -61.061 -72.992 1.00 202.31 113 ASP D CA 1
ATOM 7317 C C . ASP D 1 106 ? -10.992 -62.281 -73.050 1.00 202.95 113 ASP D C 1
ATOM 7318 O O . ASP D 1 106 ? -11.481 -63.412 -73.087 1.00 207.09 113 ASP D O 1
ATOM 7323 N N . PRO D 1 107 ? -9.657 -62.064 -73.070 1.00 198.84 114 PRO D N 1
ATOM 7324 C CA . PRO D 1 107 ? -8.753 -63.213 -73.057 1.00 199.33 114 PRO D CA 1
ATOM 7325 C C . PRO D 1 107 ? -8.974 -64.110 -71.839 1.00 193.14 114 PRO D C 1
ATOM 7326 O O . PRO D 1 107 ? -8.596 -63.751 -70.722 1.00 186.74 114 PRO D O 1
ATOM 7330 N N . GLY D 1 108 ? -9.599 -65.263 -72.065 1.00 194.91 115 GLY D N 1
ATOM 7331 C CA . GLY D 1 108 ? -9.814 -66.251 -71.013 1.00 189.22 115 GLY D CA 1
ATOM 7332 C C . GLY D 1 108 ? -8.537 -67.010 -70.719 1.00 186.24 115 GLY D C 1
ATOM 7333 O O . GLY D 1 108 ? -8.462 -68.220 -70.935 1.00 191.86 115 GLY D O 1
ATOM 7334 N N . VAL D 1 109 ? -7.537 -66.286 -70.219 1.00 177.06 116 VAL D N 1
ATOM 7335 C CA . VAL D 1 109 ? -6.193 -66.822 -69.967 1.00 173.28 116 VAL D CA 1
ATOM 7336 C C . VAL D 1 109 ? -6.149 -67.814 -68.794 1.00 168.59 116 VAL D C 1
ATOM 7337 O O . VAL D 1 109 ? -7.193 -68.208 -68.269 1.00 168.54 116 VAL D O 1
ATOM 7341 N N . GLY D 1 110 ? -4.941 -68.220 -68.402 1.00 164.01 117 GLY D N 1
ATOM 7342 C CA . GLY D 1 110 ? -4.739 -69.103 -67.253 1.00 157.58 117 GLY D CA 1
ATOM 7343 C C . GLY D 1 110 ? -5.170 -68.459 -65.945 1.00 147.75 117 GLY D C 1
ATOM 7344 O O . GLY D 1 110 ? -4.355 -67.880 -65.226 1.00 142.66 117 GLY D O 1
ATOM 7345 N N . VAL D 1 111 ? -6.461 -68.580 -65.641 1.00 109.36 118 VAL D N 1
ATOM 7346 C CA . VAL D 1 111 ? -7.087 -67.951 -64.475 1.00 105.98 118 VAL D CA 1
ATOM 7347 C C . VAL D 1 111 ? -6.789 -68.720 -63.184 1.00 103.59 118 VAL D C 1
ATOM 7348 O O . VAL D 1 111 ? -7.329 -68.408 -62.122 1.00 103.54 118 VAL D O 1
ATOM 7352 N N . ILE D 1 112 ? -5.922 -69.723 -63.286 1.00 100.42 119 ILE D N 1
ATOM 7353 C CA . ILE D 1 112 ? -5.526 -70.534 -62.133 1.00 97.75 119 ILE D CA 1
ATOM 7354 C C . ILE D 1 112 ? -4.808 -69.724 -61.052 1.00 95.14 119 ILE D C 1
ATOM 7355 O O . ILE D 1 112 ? -4.838 -70.081 -59.872 1.00 95.13 119 ILE D O 1
ATOM 7360 N N . VAL D 1 113 ? -4.168 -68.634 -61.468 1.00 91.72 120 VAL D N 1
ATOM 7361 C CA . VAL D 1 113 ? -3.517 -67.716 -60.543 1.00 88.45 120 VAL D CA 1
ATOM 7362 C C . VAL D 1 113 ? -4.541 -67.046 -59.631 1.00 86.43 120 VAL D C 1
ATOM 7363 O O . VAL D 1 113 ? -4.421 -67.129 -58.419 1.00 86.21 120 VAL D O 1
ATOM 7367 N N . THR D 1 114 ? -5.565 -66.427 -60.217 1.00 83.93 121 THR D N 1
ATOM 7368 C CA . THR D 1 114 ? -6.513 -65.623 -59.451 1.00 81.71 121 THR D CA 1
ATOM 7369 C C . THR D 1 114 ? -7.420 -66.458 -58.552 1.00 80.46 121 THR D C 1
ATOM 7370 O O . THR D 1 114 ? -7.974 -65.941 -57.587 1.00 80.82 121 THR D O 1
ATOM 7374 N N . ILE D 1 115 ? -7.573 -67.743 -58.855 1.00 78.29 122 ILE D N 1
ATOM 7375 C CA . ILE D 1 115 ? -8.307 -68.622 -57.942 1.00 76.85 122 ILE D CA 1
ATOM 7376 C C . ILE D 1 115 ? -7.425 -69.062 -56.780 1.00 74.89 122 ILE D C 1
ATOM 7377 O O . ILE D 1 115 ? -7.907 -69.227 -55.664 1.00 75.28 122 ILE D O 1
ATOM 7382 N N . VAL D 1 116 ? -6.133 -69.242 -57.042 1.00 72.09 123 VAL D N 1
ATOM 7383 C CA . VAL D 1 116 ? -5.165 -69.498 -55.973 1.00 69.80 123 VAL D CA 1
ATOM 7384 C C . VAL D 1 116 ? -5.010 -68.233 -55.144 1.00 67.88 123 VAL D C 1
ATOM 7385 O O . VAL D 1 116 ? -5.100 -68.282 -53.925 1.00 67.87 123 VAL D O 1
ATOM 7389 N N . ALA D 1 117 ? -4.808 -67.105 -55.824 1.00 65.59 124 ALA D N 1
ATOM 7390 C CA . ALA D 1 117 ? -4.698 -65.792 -55.191 1.00 63.53 124 ALA D CA 1
ATOM 7391 C C . ALA D 1 117 ? -5.836 -65.559 -54.224 1.00 62.73 124 ALA D C 1
ATOM 7392 O O . ALA D 1 117 ? -5.601 -65.208 -53.074 1.00 62.53 124 ALA D O 1
ATOM 7394 N N . LEU D 1 118 ? -7.062 -65.771 -54.693 1.00 61.70 125 LEU D N 1
ATOM 7395 C CA . LEU D 1 118 ? -8.248 -65.623 -53.860 1.00 61.15 125 LEU D CA 1
ATOM 7396 C C . LEU D 1 118 ? -8.115 -66.393 -52.551 1.00 60.49 125 LEU D C 1
ATOM 7397 O O . LEU D 1 118 ? -8.259 -65.815 -51.482 1.00 60.57 125 LEU D O 1
ATOM 7402 N N . ILE D 1 119 ? -7.822 -67.687 -52.645 1.00 59.48 126 ILE D N 1
ATOM 7403 C CA . ILE D 1 119 ? -7.728 -68.569 -51.475 1.00 58.88 126 ILE D CA 1
ATOM 7404 C C . ILE D 1 119 ? -6.664 -68.122 -50.460 1.00 57.47 126 ILE D C 1
ATOM 7405 O O . ILE D 1 119 ? -6.968 -67.929 -49.278 1.00 57.78 126 ILE D O 1
ATOM 7410 N N . CYS D 1 120 ? -5.430 -67.954 -50.934 1.00 55.55 127 CYS D N 1
ATOM 7411 C CA . CYS D 1 120 ? -4.312 -67.502 -50.106 1.00 53.92 127 CYS D CA 1
ATOM 7412 C C . CYS D 1 120 ? -4.655 -66.210 -49.364 1.00 52.73 127 CYS D C 1
ATOM 7413 O O . CYS D 1 120 ? -4.349 -66.058 -48.186 1.00 52.45 127 CYS D O 1
ATOM 7416 N N . THR D 1 121 ? -5.291 -65.285 -50.078 1.00 51.62 128 THR D N 1
ATOM 7417 C CA . THR D 1 121 ? -5.657 -63.982 -49.535 1.00 50.60 128 THR D CA 1
ATOM 7418 C C . THR D 1 121 ? -6.823 -64.100 -48.559 1.00 50.68 128 THR D C 1
ATOM 7419 O O . THR D 1 121 ? -6.812 -63.453 -47.515 1.00 50.61 128 THR D O 1
ATOM 7423 N N . ILE D 1 122 ? -7.811 -64.934 -48.896 1.00 50.63 129 ILE D N 1
ATOM 7424 C CA . ILE D 1 122 ? -8.931 -65.242 -47.992 1.00 50.97 129 ILE D CA 1
ATOM 7425 C C . ILE D 1 122 ? -8.371 -65.722 -46.658 1.00 50.34 129 ILE D C 1
ATOM 7426 O O . ILE D 1 122 ? -8.787 -65.246 -45.599 1.00 50.82 129 ILE D O 1
ATOM 7431 N N . ILE D 1 123 ? -7.420 -66.655 -46.726 1.00 49.01 130 ILE D N 1
ATOM 7432 C CA . ILE D 1 123 ? -6.725 -67.161 -45.546 1.00 48.17 130 ILE D CA 1
ATOM 7433 C C . ILE D 1 123 ? -6.084 -66.028 -44.745 1.00 47.01 130 ILE D C 1
ATOM 7434 O O . ILE D 1 123 ? -6.432 -65.819 -43.581 1.00 47.24 130 ILE D O 1
ATOM 7439 N N . LEU D 1 124 ? -5.174 -65.287 -45.382 1.00 45.59 131 LEU D N 1
ATOM 7440 C CA . LEU D 1 124 ? -4.479 -64.165 -44.739 1.00 44.36 131 LEU D CA 1
ATOM 7441 C C . LEU D 1 124 ? -5.450 -63.232 -44.038 1.00 44.58 131 LEU D C 1
ATOM 7442 O O . LEU D 1 124 ? -5.280 -62.954 -42.859 1.00 44.53 131 LEU D O 1
ATOM 7447 N N . VAL D 1 125 ? -6.466 -62.776 -44.772 1.00 44.77 132 VAL D N 1
ATOM 7448 C CA . VAL D 1 125 ? -7.480 -61.864 -44.243 1.00 45.39 132 VAL D CA 1
ATOM 7449 C C . VAL D 1 125 ? -8.108 -62.423 -42.975 1.00 46.27 132 VAL D C 1
ATOM 7450 O O . VAL D 1 125 ? -8.375 -61.677 -42.036 1.00 46.84 132 VAL D O 1
ATOM 7454 N N . SER D 1 126 ? -8.323 -63.734 -42.936 1.00 46.68 133 SER D N 1
ATOM 7455 C CA . SER D 1 126 ? -8.899 -64.360 -41.751 1.00 47.88 133 SER D CA 1
ATOM 7456 C C . SER D 1 126 ? -7.963 -64.288 -40.562 1.00 47.19 133 SER D C 1
ATOM 7457 O O . SER D 1 126 ? -8.402 -64.016 -39.454 1.00 48.02 133 SER D O 1
ATOM 7460 N N . PHE D 1 127 ? -6.675 -64.521 -40.794 1.00 46.12 134 PHE D N 1
ATOM 7461 C CA . PHE D 1 127 ? -5.691 -64.452 -39.724 1.00 45.60 134 PHE D CA 1
ATOM 7462 C C . PHE D 1 127 ? -5.636 -63.041 -39.177 1.00 45.69 134 PHE D C 1
ATOM 7463 O O . PHE D 1 127 ? -5.708 -62.839 -37.969 1.00 45.98 134 PHE D O 1
ATOM 7471 N N . GLN D 1 128 ? -5.530 -62.071 -40.080 1.00 45.80 135 GLN D N 1
ATOM 7472 C CA . GLN D 1 128 ? -5.534 -60.663 -39.725 1.00 46.32 135 GLN D CA 1
ATOM 7473 C C . GLN D 1 128 ? -6.810 -60.322 -38.980 1.00 48.40 135 GLN D C 1
ATOM 7474 O O . GLN D 1 128 ? -6.767 -59.674 -37.946 1.00 48.85 135 GLN D O 1
ATOM 7480 N N . ARG D 1 129 ? -7.945 -60.779 -39.491 1.00 50.46 136 ARG D N 1
ATOM 7481 C CA . ARG D 1 129 ? -9.220 -60.554 -38.826 1.00 53.30 136 ARG D CA 1
ATOM 7482 C C . ARG D 1 129 ? -9.232 -61.183 -37.445 1.00 53.99 136 ARG D C 1
ATOM 7483 O O . ARG D 1 129 ? -9.914 -60.694 -36.561 1.00 55.18 136 ARG D O 1
ATOM 7491 N N . TRP D 1 130 ? -8.487 -62.269 -37.261 1.00 54.09 137 TRP D N 1
ATOM 7492 C CA . TRP D 1 130 ? -8.377 -62.880 -35.947 1.00 55.24 137 TRP D CA 1
ATOM 7493 C C . TRP D 1 130 ? -7.485 -62.050 -35.032 1.00 54.14 137 TRP D C 1
ATOM 7494 O O . TRP D 1 130 ? -7.787 -61.886 -33.848 1.00 54.59 137 TRP D O 1
ATOM 7505 N N . VAL D 1 131 ? -6.394 -61.527 -35.586 1.00 52.61 138 VAL D N 1
ATOM 7506 C CA . VAL D 1 131 ? -5.486 -60.659 -34.832 1.00 51.69 138 VAL D CA 1
ATOM 7507 C C . VAL D 1 131 ? -6.155 -59.340 -34.448 1.00 52.31 138 VAL D C 1
ATOM 7508 O O . VAL D 1 131 ? -5.976 -58.862 -33.336 1.00 52.28 138 VAL D O 1
ATOM 7512 N N . VAL D 1 132 ? -6.929 -58.765 -35.364 1.00 53.10 139 VAL D N 1
ATOM 7513 C CA . VAL D 1 132 ? -7.661 -57.523 -35.093 1.00 54.45 139 VAL D CA 1
ATOM 7514 C C . VAL D 1 132 ? -8.664 -57.700 -33.954 1.00 56.08 139 VAL D C 1
ATOM 7515 O O . VAL D 1 132 ? -8.790 -56.827 -33.110 1.00 56.81 139 VAL D O 1
ATOM 7519 N N . ARG D 1 133 ? -9.366 -58.830 -33.935 1.00 57.16 140 ARG D N 1
ATOM 7520 C CA . ARG D 1 133 ? -10.371 -59.122 -32.909 1.00 59.44 140 ARG D CA 1
ATOM 7521 C C . ARG D 1 133 ? -9.741 -59.370 -31.526 1.00 58.33 140 ARG D C 1
ATOM 7522 O O . ARG D 1 133 ? -10.392 -59.219 -30.498 1.00 59.36 140 ARG D O 1
ATOM 7530 N N . ARG D 1 134 ? -8.463 -59.733 -31.530 1.00 56.46 141 ARG D N 1
ATOM 7531 C CA . ARG D 1 134 ? -7.737 -60.193 -30.356 1.00 55.57 141 ARG D CA 1
ATOM 7532 C C . ARG D 1 134 ? -6.936 -59.038 -29.784 1.00 53.23 141 ARG D C 1
ATOM 7533 O O . ARG D 1 134 ? -6.780 -58.911 -28.574 1.00 53.40 141 ARG D O 1
ATOM 7541 N N . THR D 1 135 ? -6.411 -58.211 -30.678 1.00 50.71 142 THR D N 1
ATOM 7542 C CA . THR D 1 135 ? -5.650 -57.019 -30.314 1.00 48.41 142 THR D CA 1
ATOM 7543 C C . THR D 1 135 ? -6.004 -55.909 -31.294 1.00 47.38 142 THR D C 1
ATOM 7544 O O . THR D 1 135 ? -5.734 -56.028 -32.497 1.00 46.88 142 THR D O 1
ATOM 7548 N N . GLN D 1 136 ? -6.585 -54.831 -30.770 1.00 46.22 143 GLN D N 1
ATOM 7549 C CA . GLN D 1 136 ? -7.283 -53.829 -31.586 1.00 45.42 143 GLN D CA 1
ATOM 7550 C C . GLN D 1 136 ? -6.491 -53.065 -32.664 1.00 43.35 143 GLN D C 1
ATOM 7551 O O . GLN D 1 136 ? -7.061 -52.257 -33.403 1.00 44.30 143 GLN D O 1
ATOM 7557 N N . SER D 1 137 ? -5.194 -53.344 -32.752 1.00 39.84 144 SER D N 1
ATOM 7558 C CA . SER D 1 137 ? -4.269 -52.738 -33.706 1.00 37.40 144 SER D CA 1
ATOM 7559 C C . SER D 1 137 ? -4.882 -52.159 -34.982 1.00 37.05 144 SER D C 1
ATOM 7560 O O . SER D 1 137 ? -5.337 -52.898 -35.854 1.00 36.64 144 SER D O 1
ATOM 7563 N N . GLN D 1 138 ? -4.870 -50.830 -35.080 1.00 36.69 145 GLN D N 1
ATOM 7564 C CA . GLN D 1 138 ? -5.268 -50.113 -36.295 1.00 36.03 145 GLN D CA 1
ATOM 7565 C C . GLN D 1 138 ? -4.312 -50.404 -37.437 1.00 34.11 145 GLN D C 1
ATOM 7566 O O . GLN D 1 138 ? -4.703 -50.382 -38.603 1.00 34.43 145 GLN D O 1
ATOM 7572 N N . ALA D 1 139 ? -3.047 -50.628 -37.087 1.00 31.75 146 ALA D N 1
ATOM 7573 C CA . ALA D 1 139 ? -1.987 -50.854 -38.049 1.00 30.10 146 ALA D CA 1
ATOM 7574 C C . ALA D 1 139 ? -2.278 -52.089 -38.896 1.00 28.71 146 ALA D C 1
ATOM 7575 O O . ALA D 1 139 ? -2.112 -52.066 -40.125 1.00 28.52 146 ALA D O 1
ATOM 7577 N N . VAL D 1 140 ? -2.729 -53.158 -38.238 1.00 27.33 147 VAL D N 1
ATOM 7578 C CA . VAL D 1 140 ? -3.039 -54.402 -38.937 1.00 26.14 147 VAL D CA 1
ATOM 7579 C C . VAL D 1 140 ? -4.418 -54.321 -39.579 1.00 26.85 147 VAL D C 1
ATOM 7580 O O . VAL D 1 140 ? -4.660 -54.945 -40.615 1.00 26.69 147 VAL D O 1
ATOM 7584 N N . ARG D 1 141 ? -5.312 -53.546 -38.967 1.00 27.75 148 ARG D N 1
ATOM 7585 C CA . ARG D 1 141 ? -6.670 -53.393 -39.489 1.00 28.98 148 ARG D CA 1
ATOM 7586 C C . ARG D 1 141 ? -6.661 -52.627 -40.802 1.00 29.15 148 ARG D C 1
ATOM 7587 O O . ARG D 1 141 ? -7.458 -52.908 -41.704 1.00 29.50 148 ARG D O 1
ATOM 7595 N N . ALA D 1 142 ? -5.753 -51.659 -40.888 1.00 28.92 149 ALA D N 1
ATOM 7596 C CA . ALA D 1 142 ? -5.513 -50.910 -42.107 1.00 29.37 149 ALA D CA 1
ATOM 7597 C C . ALA D 1 142 ? -4.979 -51.840 -43.193 1.00 27.95 149 ALA D C 1
ATOM 7598 O O . ALA D 1 142 ? -5.511 -51.875 -44.306 1.00 28.23 149 ALA D O 1
ATOM 7600 N N . ASP D 1 143 ? -3.938 -52.600 -42.852 1.00 26.58 150 ASP D N 1
ATOM 7601 C CA . ASP D 1 143 ? -3.301 -53.536 -43.780 1.00 25.84 150 ASP D CA 1
ATOM 7602 C C . ASP D 1 143 ? -4.330 -54.536 -44.300 1.00 25.55 150 ASP D C 1
ATOM 7603 O O . ASP D 1 143 ? -4.396 -54.822 -45.504 1.00 25.34 150 ASP D O 1
ATOM 7608 N N . MET D 1 144 ? -5.151 -55.030 -43.379 1.00 25.72 151 MET D N 1
ATOM 7609 C CA . MET D 1 144 ? -6.213 -55.957 -43.712 1.00 26.28 151 MET D CA 1
ATOM 7610 C C . MET D 1 144 ? -7.190 -55.368 -44.723 1.00 27.73 151 MET D C 1
ATOM 7611 O O . MET D 1 144 ? -7.568 -56.043 -45.676 1.00 27.56 151 MET D O 1
ATOM 7616 N N . LEU D 1 145 ? -7.590 -54.116 -44.526 1.00 29.68 152 LEU D N 1
ATOM 7617 C CA . LEU D 1 145 ? -8.536 -53.482 -45.445 1.00 31.88 152 LEU D CA 1
ATOM 7618 C C . LEU D 1 145 ? -8.075 -53.544 -46.900 1.00 32.34 152 LEU D C 1
ATOM 7619 O O . LEU D 1 145 ? -8.903 -53.682 -47.807 1.00 33.01 152 LEU D O 1
ATOM 7624 N N . HIS D 1 146 ? -6.765 -53.448 -47.123 1.00 32.42 153 HIS D N 1
ATOM 7625 C CA . HIS D 1 146 ? -6.252 -53.601 -48.477 1.00 33.24 153 HIS D CA 1
ATOM 7626 C C . HIS D 1 146 ? -6.513 -54.991 -49.034 1.00 32.78 153 HIS D C 1
ATOM 7627 O O . HIS D 1 146 ? -6.908 -55.131 -50.189 1.00 32.90 153 HIS D O 1
ATOM 7634 N N . TYR D 1 147 ? -6.257 -56.006 -48.208 1.00 32.90 154 TYR D N 1
ATOM 7635 C CA . TYR D 1 147 ? -6.383 -57.405 -48.619 1.00 33.17 154 TYR D CA 1
ATOM 7636 C C . TYR D 1 147 ? -7.832 -57.838 -48.741 1.00 35.10 154 TYR D C 1
ATOM 7637 O O . TYR D 1 147 ? -8.142 -58.728 -49.515 1.00 35.08 154 TYR D O 1
ATOM 7646 N N . GLN D 1 148 ? -8.720 -57.195 -47.997 1.00 37.90 155 GLN D N 1
ATOM 7647 C CA . GLN D 1 148 ? -10.149 -57.376 -48.203 1.00 41.02 155 GLN D CA 1
ATOM 7648 C C . GLN D 1 148 ? -10.556 -56.913 -49.595 1.00 42.96 155 GLN D C 1
ATOM 7649 O O . GLN D 1 148 ? -11.493 -57.452 -50.186 1.00 43.80 155 GLN D O 1
ATOM 7655 N N . SER D 1 149 ? -9.840 -55.918 -50.112 1.00 44.62 156 SER D N 1
ATOM 7656 C CA . SER D 1 149 ? -10.021 -55.455 -51.487 1.00 46.88 156 SER D CA 1
ATOM 7657 C C . SER D 1 149 ? -9.488 -56.469 -52.497 1.00 46.68 156 SER D C 1
ATOM 7658 O O . SER D 1 149 ? -10.183 -56.821 -53.449 1.00 47.34 156 SER D O 1
ATOM 7661 N N . ASP D 1 150 ? -8.258 -56.933 -52.287 1.00 46.89 157 ASP D N 1
ATOM 7662 C CA . ASP D 1 150 ? -7.672 -57.978 -53.121 1.00 47.53 157 ASP D CA 1
ATOM 7663 C C . ASP D 1 150 ? -8.565 -59.215 -53.180 1.00 49.14 157 ASP D C 1
ATOM 7664 O O . ASP D 1 150 ? -8.690 -59.840 -54.232 1.00 49.01 157 ASP D O 1
ATOM 7669 N N . VAL D 1 151 ? -9.182 -59.550 -52.047 1.00 51.81 158 VAL D N 1
ATOM 7670 C CA . VAL D 1 151 ? -10.110 -60.680 -51.937 1.00 54.55 158 VAL D CA 1
ATOM 7671 C C . VAL D 1 151 ? -11.354 -60.506 -52.806 1.00 57.99 158 VAL D C 1
ATOM 7672 O O . VAL D 1 151 ? -12.004 -61.487 -53.165 1.00 58.56 158 VAL D O 1
ATOM 7676 N N . MET D 1 152 ? -11.678 -59.261 -53.145 1.00 61.80 159 MET D N 1
ATOM 7677 C CA . MET D 1 152 ? -12.762 -58.982 -54.078 1.00 66.07 159 MET D CA 1
ATOM 7678 C C . MET D 1 152 ? -12.235 -59.063 -55.511 1.00 67.73 159 MET D C 1
ATOM 7679 O O . MET D 1 152 ? -12.208 -58.085 -56.259 1.00 68.41 159 MET D O 1
ATOM 7684 N N . MET D 1 153 ? -11.806 -60.275 -55.851 1.00 69.90 160 MET D N 1
ATOM 7685 C CA . MET D 1 153 ? -11.184 -60.620 -57.120 1.00 72.36 160 MET D CA 1
ATOM 7686 C C . MET D 1 153 ? -12.188 -61.422 -57.928 1.00 75.60 160 MET D C 1
ATOM 7687 O O . MET D 1 153 ? -12.839 -62.336 -57.401 1.00 75.93 160 MET D O 1
ATOM 7692 N N . ASN D 1 154 ? -12.307 -61.082 -59.209 1.00 79.49 161 ASN D N 1
ATOM 7693 C CA . ASN D 1 154 ? -13.411 -61.600 -60.000 1.00 84.08 161 ASN D CA 1
ATOM 7694 C C . ASN D 1 154 ? -13.131 -62.554 -61.155 1.00 86.12 161 ASN D C 1
ATOM 7695 O O . ASN D 1 154 ? -12.978 -62.156 -62.312 1.00 86.12 161 ASN D O 1
ATOM 7700 N N . GLY D 1 155 ? -13.050 -63.824 -60.782 1.00 89.24 162 GLY D N 1
ATOM 7701 C CA . GLY D 1 155 ? -13.398 -64.916 -61.660 1.00 93.97 162 GLY D CA 1
ATOM 7702 C C . GLY D 1 155 ? -14.829 -65.277 -61.306 1.00 99.24 162 GLY D C 1
ATOM 7703 O O . GLY D 1 155 ? -15.280 -66.389 -61.560 1.00 99.79 162 GLY D O 1
ATOM 7704 N N . ALA D 1 156 ? -15.529 -64.334 -60.678 1.00 104.32 163 ALA D N 1
ATOM 7705 C CA . ALA D 1 156 ? -16.975 -64.402 -60.532 1.00 110.61 163 ALA D CA 1
ATOM 7706 C C . ALA D 1 156 ? -17.591 -63.692 -61.731 1.00 114.78 163 ALA D C 1
ATOM 7707 O O . ALA D 1 156 ? -18.773 -63.347 -61.729 1.00 117.05 163 ALA D O 1
ATOM 7709 N N . ILE D 1 157 ? -16.755 -63.465 -62.745 1.00 117.82 164 ILE D N 1
ATOM 7710 C CA . ILE D 1 157 ? -17.196 -63.020 -64.062 1.00 123.05 164 ILE D CA 1
ATOM 7711 C C . ILE D 1 157 ? -17.774 -64.208 -64.835 1.00 126.92 164 ILE D C 1
ATOM 7712 O O . ILE D 1 157 ? -17.047 -65.119 -65.256 1.00 125.61 164 ILE D O 1
ATOM 7717 N N . LEU D 1 158 ? -19.092 -64.194 -65.002 1.00 133.85 165 LEU D N 1
ATOM 7718 C CA . LEU D 1 158 ? -19.808 -65.279 -65.664 1.00 139.36 165 LEU D CA 1
ATOM 7719 C C . LEU D 1 158 ? -19.332 -65.476 -67.102 1.00 141.94 165 LEU D C 1
ATOM 7720 O O . LEU D 1 158 ? -19.084 -64.508 -67.824 1.00 142.06 165 LEU D O 1
ATOM 7725 N N . LEU D 1 159 ? -19.184 -66.738 -67.495 1.00 146.33 166 LEU D N 1
ATOM 7726 C CA . LEU D 1 159 ? -18.884 -67.094 -68.883 1.00 150.51 166 LEU D CA 1
ATOM 7727 C C . LEU D 1 159 ? -20.122 -67.666 -69.581 1.00 156.33 166 LEU D C 1
ATOM 7728 O O . LEU D 1 159 ? -20.396 -67.335 -70.735 1.00 156.94 166 LEU D O 1
ATOM 7733 N N . ALA D 1 160 ? -20.863 -68.512 -68.862 1.00 162.97 167 ALA D N 1
ATOM 7734 C CA . ALA D 1 160 ? -22.077 -69.150 -69.373 1.00 170.41 167 ALA D CA 1
ATOM 7735 C C . ALA D 1 160 ? -23.197 -68.129 -69.555 1.00 176.63 167 ALA D C 1
ATOM 7736 O O . ALA D 1 160 ? -23.510 -67.750 -70.684 1.00 177.46 167 ALA D O 1
ATOM 7738 N N . LEU D 1 161 ? -23.792 -67.684 -68.449 1.00 183.51 168 LEU D N 1
ATOM 7739 C CA . LEU D 1 161 ? -24.744 -66.575 -68.482 1.00 191.09 168 LEU D CA 1
ATOM 7740 C C . LEU D 1 161 ? -24.046 -65.331 -69.036 1.00 193.75 168 LEU D C 1
ATOM 7741 O O . LEU D 1 161 ? -24.628 -64.584 -69.826 1.00 195.47 168 LEU D O 1
ATOM 7746 N N . GLY D 1 162 ? -22.793 -65.137 -68.618 1.00 212.33 169 GLY D N 1
ATOM 7747 C CA . GLY D 1 162 ? -21.909 -64.089 -69.133 1.00 213.97 169 GLY D CA 1
ATOM 7748 C C . GLY D 1 162 ? -22.468 -62.685 -69.057 1.00 211.10 169 GLY D C 1
ATOM 7749 O O . GLY D 1 162 ? -23.039 -62.282 -68.040 1.00 207.47 169 GLY D O 1
ATOM 7750 N N . LEU D 1 163 ? -22.277 -61.939 -70.141 1.00 215.03 170 LEU D N 1
ATOM 7751 C CA . LEU D 1 163 ? -22.970 -60.679 -70.359 1.00 215.72 170 LEU D CA 1
ATOM 7752 C C . LEU D 1 163 ? -24.427 -61.031 -70.643 1.00 222.27 170 LEU D C 1
ATOM 7753 O O . LEU D 1 163 ? -24.701 -61.983 -71.377 1.00 228.90 170 LEU D O 1
ATOM 7758 N N . SER D 1 164 ? -25.356 -60.282 -70.056 1.00 223.46 171 SER D N 1
ATOM 7759 C CA . SER D 1 164 ? -26.787 -60.563 -70.214 1.00 230.59 171 SER D CA 1
ATOM 7760 C C . SER D 1 164 ? -27.309 -60.272 -71.624 1.00 238.23 171 SER D C 1
ATOM 7761 O O . SER D 1 164 ? -26.645 -59.593 -72.414 1.00 239.17 171 SER D O 1
ATOM 7764 N N . TRP D 1 165 ? -28.496 -60.800 -71.925 1.00 246.48 172 TRP D N 1
ATOM 7765 C CA . TRP D 1 165 ? -29.146 -60.626 -73.228 1.00 256.42 172 TRP D CA 1
ATOM 7766 C C . TRP D 1 165 ? -29.329 -59.143 -73.562 1.00 256.46 172 TRP D C 1
ATOM 7767 O O . TRP D 1 165 ? -29.941 -58.397 -72.792 1.00 252.65 172 TRP D O 1
ATOM 7778 N N . TYR D 1 166 ? -28.790 -58.735 -74.712 1.00 263.17 173 TYR D N 1
ATOM 7779 C CA . TYR D 1 166 ? -28.634 -57.315 -75.065 1.00 264.41 173 TYR D CA 1
ATOM 7780 C C . TYR D 1 166 ? -29.921 -56.488 -75.108 1.00 266.43 173 TYR D C 1
ATOM 7781 O O . TYR D 1 166 ? -31.000 -57.000 -75.411 1.00 271.08 173 TYR D O 1
ATOM 7790 N N . GLY D 1 167 ? -29.773 -55.198 -74.809 1.00 263.97 174 GLY D N 1
ATOM 7791 C CA . GLY D 1 167 ? -30.892 -54.328 -74.455 1.00 264.37 174 GLY D CA 1
ATOM 7792 C C . GLY D 1 167 ? -30.882 -54.145 -72.946 1.00 256.71 174 GLY D C 1
ATOM 7793 O O . GLY D 1 167 ? -31.500 -53.223 -72.409 1.00 256.61 174 GLY D O 1
ATOM 7794 N N . TRP D 1 168 ? -30.163 -55.045 -72.277 1.00 251.58 175 TRP D N 1
ATOM 7795 C CA . TRP D 1 168 ? -29.984 -55.050 -70.832 1.00 244.64 175 TRP D CA 1
ATOM 7796 C C . TRP D 1 168 ? -28.535 -55.477 -70.572 1.00 239.05 175 TRP D C 1
ATOM 7797 O O . TRP D 1 168 ? -28.266 -56.596 -70.123 1.00 238.22 175 TRP D O 1
ATOM 7808 N N . HIS D 1 169 ? -27.610 -54.564 -70.873 1.00 234.52 176 HIS D N 1
ATOM 7809 C CA . HIS D 1 169 ? -26.167 -54.849 -70.932 1.00 228.66 176 HIS D CA 1
ATOM 7810 C C . HIS D 1 169 ? -25.522 -55.241 -69.596 1.00 220.41 176 HIS D C 1
ATOM 7811 O O . HIS D 1 169 ? -26.046 -54.921 -68.527 1.00 218.43 176 HIS D O 1
ATOM 7818 N N . ARG D 1 170 ? -24.383 -55.933 -69.676 1.00 214.60 177 ARG D N 1
ATOM 7819 C CA . ARG D 1 170 ? -23.700 -56.469 -68.494 1.00 206.82 177 ARG D CA 1
ATOM 7820 C C . ARG D 1 170 ? -22.185 -56.564 -68.686 1.00 201.86 177 ARG D C 1
ATOM 7821 O O . ARG D 1 170 ? -21.709 -56.988 -69.743 1.00 203.96 177 ARG D O 1
ATOM 7829 N N . ALA D 1 171 ? -21.441 -56.176 -67.650 1.00 193.63 178 ALA D N 1
ATOM 7830 C CA . ALA D 1 171 ? -19.977 -56.193 -67.667 1.00 187.15 178 ALA D CA 1
ATOM 7831 C C . ALA D 1 171 ? -19.386 -56.251 -66.252 1.00 182.10 178 ALA D C 1
ATOM 7832 O O . ALA D 1 171 ? -20.038 -56.711 -65.311 1.00 182.88 178 ALA D O 1
ATOM 7834 N N . ASP D 1 172 ? -18.145 -55.786 -66.117 1.00 175.26 179 ASP D N 1
ATOM 7835 C CA . ASP D 1 172 ? -17.461 -55.697 -64.829 1.00 170.11 179 ASP D CA 1
ATOM 7836 C C . ASP D 1 172 ? -17.941 -54.481 -64.047 1.00 165.35 179 ASP D C 1
ATOM 7837 O O . ASP D 1 172 ? -17.746 -54.401 -62.837 1.00 166.56 179 ASP D O 1
ATOM 7842 N N . ALA D 1 173 ? -18.565 -53.543 -64.757 1.00 159.21 180 ALA D N 1
ATOM 7843 C CA . ALA D 1 173 ? -19.015 -52.267 -64.202 1.00 154.75 180 ALA D CA 1
ATOM 7844 C C . ALA D 1 173 ? -19.674 -52.382 -62.829 1.00 153.67 180 ALA D C 1
ATOM 7845 O O . ALA D 1 173 ? -19.122 -51.895 -61.845 1.00 154.88 180 ALA D O 1
ATOM 7847 N N . LEU D 1 174 ? -20.831 -53.044 -62.766 1.00 150.10 181 LEU D N 1
ATOM 7848 C CA . LEU D 1 174 ? -21.604 -53.184 -61.522 1.00 148.47 181 LEU D CA 1
ATOM 7849 C C . LEU D 1 174 ? -20.779 -53.773 -60.367 1.00 147.70 181 LEU D C 1
ATOM 7850 O O . LEU D 1 174 ? -21.094 -53.557 -59.193 1.00 150.98 181 LEU D O 1
ATOM 7855 N N . PHE D 1 175 ? -19.719 -54.501 -60.712 1.00 142.52 182 PHE D N 1
ATOM 7856 C CA . PHE D 1 175 ? -18.843 -55.127 -59.726 1.00 141.60 182 PHE D CA 1
ATOM 7857 C C . PHE D 1 175 ? -17.603 -54.280 -59.427 1.00 138.70 182 PHE D C 1
ATOM 7858 O O . PHE D 1 175 ? -17.249 -54.090 -58.267 1.00 142.63 182 PHE D O 1
ATOM 7866 N N . ALA D 1 176 ? -16.961 -53.758 -60.470 1.00 130.91 183 ALA D N 1
ATOM 7867 C CA . ALA D 1 176 ? -15.777 -52.906 -60.320 1.00 126.79 183 ALA D CA 1
ATOM 7868 C C . ALA D 1 176 ? -16.121 -51.537 -59.734 1.00 125.51 183 ALA D C 1
ATOM 7869 O O . ALA D 1 176 ? -15.267 -50.868 -59.152 1.00 127.24 183 ALA D O 1
ATOM 7871 N N . LEU D 1 177 ? -17.374 -51.131 -59.904 1.00 121.78 184 LEU D N 1
ATOM 7872 C CA . LEU D 1 177 ? -17.886 -49.886 -59.344 1.00 121.27 184 LEU D CA 1
ATOM 7873 C C . LEU D 1 177 ? -18.331 -50.093 -57.898 1.00 124.20 184 LEU D C 1
ATOM 7874 O O . LEU D 1 177 ? -17.982 -49.302 -57.021 1.00 128.83 184 LEU D O 1
ATOM 7879 N N . GLY D 1 178 ? -19.096 -51.161 -57.665 1.00 122.70 185 GLY D N 1
ATOM 7880 C CA . GLY D 1 178 ? -19.643 -51.491 -56.345 1.00 117.94 185 GLY D CA 1
ATOM 7881 C C . GLY D 1 178 ? -18.597 -51.743 -55.275 1.00 114.23 185 GLY D C 1
ATOM 7882 O O . GLY D 1 178 ? -18.832 -51.474 -54.098 1.00 113.63 185 GLY D O 1
ATOM 7883 N N . ILE D 1 179 ? -17.448 -52.273 -55.686 1.00 111.13 186 ILE D N 1
ATOM 7884 C CA . ILE D 1 179 ? -16.288 -52.408 -54.809 1.00 107.37 186 ILE D CA 1
ATOM 7885 C C . ILE D 1 179 ? -15.669 -51.026 -54.575 1.00 104.42 186 ILE D C 1
ATOM 7886 O O . ILE D 1 179 ? -15.401 -50.641 -53.431 1.00 103.61 186 ILE D O 1
ATOM 7891 N N . GLY D 1 180 ? -15.467 -50.284 -55.664 1.00 101.84 187 GLY D N 1
ATOM 7892 C CA . GLY D 1 180 ? -14.934 -48.922 -55.613 1.00 98.10 187 GLY D CA 1
ATOM 7893 C C . GLY D 1 180 ? -15.593 -48.030 -54.575 1.00 94.93 187 GLY D C 1
ATOM 7894 O O . GLY D 1 180 ? -14.912 -47.275 -53.884 1.00 94.62 187 GLY D O 1
ATOM 7895 N N . ILE D 1 181 ? -16.918 -48.118 -54.466 1.00 92.20 188 ILE D N 1
ATOM 7896 C CA . ILE D 1 181 ? -17.665 -47.406 -53.429 1.00 89.04 188 ILE D CA 1
ATOM 7897 C C . ILE D 1 181 ? -17.329 -47.971 -52.053 1.00 86.23 188 ILE D C 1
ATOM 7898 O O . ILE D 1 181 ? -16.758 -47.272 -51.217 1.00 85.67 188 ILE D O 1
ATOM 7903 N N . TYR D 1 182 ? -17.668 -49.240 -51.837 1.00 83.47 189 TYR D N 1
ATOM 7904 C CA . TYR D 1 182 ? -17.580 -49.856 -50.519 1.00 80.29 189 TYR D CA 1
ATOM 7905 C C . TYR D 1 182 ? -16.187 -49.779 -49.907 1.00 77.94 189 TYR D C 1
ATOM 7906 O O . TYR D 1 182 ? -16.055 -49.581 -48.702 1.00 77.26 189 TYR D O 1
ATOM 7915 N N . ILE D 1 183 ? -15.154 -49.932 -50.727 1.00 75.74 190 ILE D N 1
ATOM 7916 C CA . ILE D 1 183 ? -13.789 -49.828 -50.222 1.00 73.24 190 ILE D CA 1
ATOM 7917 C C . ILE D 1 183 ? -13.417 -48.378 -49.901 1.00 71.51 190 ILE D C 1
ATOM 7918 O O . ILE D 1 183 ? -12.840 -48.120 -48.846 1.00 71.02 190 ILE D O 1
ATOM 7923 N N . LEU D 1 184 ? -13.770 -47.437 -50.780 1.00 69.82 191 LEU D N 1
ATOM 7924 C CA . LEU D 1 184 ? -13.481 -46.011 -50.543 1.00 68.33 191 LEU D CA 1
ATOM 7925 C C . LEU D 1 184 ? -14.129 -45.492 -49.264 1.00 66.56 191 LEU D C 1
ATOM 7926 O O . LEU D 1 184 ? -13.513 -44.741 -48.512 1.00 66.28 191 LEU D O 1
ATOM 7931 N N . TYR D 1 185 ? -15.373 -45.896 -49.037 1.00 65.06 192 TYR D N 1
ATOM 7932 C CA . TYR D 1 185 ? -16.088 -45.580 -47.811 1.00 63.32 192 TYR D CA 1
ATOM 7933 C C . TYR D 1 185 ? -15.392 -46.202 -46.604 1.00 61.61 192 TYR D C 1
ATOM 7934 O O . TYR D 1 185 ? -15.199 -45.543 -45.584 1.00 61.18 192 TYR D O 1
ATOM 7943 N N . SER D 1 186 ? -15.019 -47.473 -46.727 1.00 60.13 193 SER D N 1
ATOM 7944 C CA . SER D 1 186 ? -14.348 -48.189 -45.645 1.00 58.28 193 SER D CA 1
ATOM 7945 C C . SER D 1 186 ? -12.959 -47.636 -45.363 1.00 56.91 193 SER D C 1
ATOM 7946 O O . SER D 1 186 ? -12.471 -47.746 -44.247 1.00 56.50 193 SER D O 1
ATOM 7949 N N . ALA D 1 187 ? -12.336 -47.039 -46.376 1.00 55.81 194 ALA D N 1
ATOM 7950 C CA . ALA D 1 187 ? -10.984 -46.510 -46.252 1.00 54.70 194 ALA D CA 1
ATOM 7951 C C . ALA D 1 187 ? -10.981 -45.103 -45.699 1.00 53.54 194 ALA D C 1
ATOM 7952 O O . ALA D 1 187 ? -9.954 -44.624 -45.238 1.00 53.54 194 ALA D O 1
ATOM 7954 N N . LEU D 1 188 ? -12.125 -44.436 -45.756 1.00 52.37 195 LEU D N 1
ATOM 7955 C CA . LEU D 1 188 ? -12.245 -43.107 -45.177 1.00 51.49 195 LEU D CA 1
ATOM 7956 C C . LEU D 1 188 ? -12.655 -43.205 -43.711 1.00 50.34 195 LEU D C 1
ATOM 7957 O O . LEU D 1 188 ? -12.044 -42.572 -42.850 1.00 50.16 195 LEU D O 1
ATOM 7962 N N . ARG D 1 189 ? -13.672 -44.021 -43.436 1.00 49.37 196 ARG D N 1
ATOM 7963 C CA . ARG D 1 189 ? -14.060 -44.371 -42.070 1.00 48.38 196 ARG D CA 1
ATOM 7964 C C . ARG D 1 189 ? -12.830 -44.871 -41.283 1.00 46.96 196 ARG D C 1
ATOM 7965 O O . ARG D 1 189 ? -12.692 -44.624 -40.085 1.00 46.39 196 ARG D O 1
ATOM 7973 N N . MET D 1 190 ? -11.941 -45.559 -41.991 1.00 46.05 197 MET D N 1
ATOM 7974 C CA . MET D 1 190 ? -10.692 -46.066 -41.450 1.00 44.99 197 MET D CA 1
ATOM 7975 C C . MET D 1 190 ? -9.764 -44.928 -41.066 1.00 43.99 197 MET D C 1
ATOM 7976 O O . MET D 1 190 ? -9.275 -44.882 -39.942 1.00 43.80 197 MET D O 1
ATOM 7981 N N . GLY D 1 191 ? -9.526 -44.020 -42.010 1.00 43.23 198 GLY D N 1
ATOM 7982 C CA . GLY D 1 191 ? -8.532 -42.956 -41.859 1.00 42.18 198 GLY D CA 1
ATOM 7983 C C . GLY D 1 191 ? -8.950 -41.864 -40.904 1.00 40.80 198 GLY D C 1
ATOM 7984 O O . GLY D 1 191 ? -8.110 -41.185 -40.318 1.00 40.94 198 GLY D O 1
ATOM 7985 N N . TYR D 1 192 ? -10.258 -41.698 -40.754 1.00 39.36 199 TYR D N 1
ATOM 7986 C CA . TYR D 1 192 ? -10.814 -40.754 -39.803 1.00 38.19 199 TYR D CA 1
ATOM 7987 C C . TYR D 1 192 ? -10.484 -41.204 -38.383 1.00 36.73 199 TYR D C 1
ATOM 7988 O O . TYR D 1 192 ? -9.928 -40.439 -37.597 1.00 36.66 199 TYR D O 1
ATOM 7997 N N . GLU D 1 193 ? -10.814 -42.456 -38.073 1.00 35.11 200 GLU D N 1
ATOM 7998 C CA . GLU D 1 193 ? -10.426 -43.073 -36.812 1.00 34.01 200 GLU D CA 1
ATOM 7999 C C . GLU D 1 193 ? -8.949 -42.836 -36.518 1.00 32.75 200 GLU D C 1
ATOM 8000 O O . GLU D 1 193 ? -8.563 -42.586 -35.373 1.00 32.33 200 GLU D O 1
ATOM 8006 N N . ALA D 1 194 ? -8.139 -42.897 -37.573 1.00 31.98 201 ALA D N 1
ATOM 8007 C CA . ALA D 1 194 ? -6.708 -42.687 -37.469 1.00 31.18 201 ALA D CA 1
ATOM 8008 C C . ALA D 1 194 ? -6.385 -41.264 -37.050 1.00 30.55 201 ALA D C 1
ATOM 8009 O O . ALA D 1 194 ? -5.589 -41.064 -36.125 1.00 30.52 201 ALA D O 1
ATOM 8011 N N . VAL D 1 195 ? -7.004 -40.276 -37.700 1.00 29.66 202 VAL D N 1
ATOM 8012 C CA . VAL D 1 195 ? -6.753 -38.874 -37.313 1.00 29.21 202 VAL D CA 1
ATOM 8013 C C . VAL D 1 195 ? -7.297 -38.598 -35.913 1.00 28.01 202 VAL D C 1
ATOM 8014 O O . VAL D 1 195 ? -6.642 -37.943 -35.103 1.00 28.16 202 VAL D O 1
ATOM 8018 N N . GLN D 1 196 ? -8.476 -39.145 -35.631 1.00 26.53 203 GLN D N 1
ATOM 8019 C CA . GLN D 1 196 ? -9.080 -39.022 -34.321 1.00 25.41 203 GLN D CA 1
ATOM 8020 C C . GLN D 1 196 ? -8.173 -39.545 -33.219 1.00 24.91 203 GLN D C 1
ATOM 8021 O O . GLN D 1 196 ? -8.270 -39.100 -32.090 1.00 24.59 203 GLN D O 1
ATOM 8027 N N . SER D 1 197 ? -7.294 -40.485 -33.544 1.00 24.93 204 SER D N 1
ATOM 8028 C CA . SER D 1 197 ? -6.349 -40.983 -32.558 1.00 24.91 204 SER D CA 1
ATOM 8029 C C . SER D 1 197 ? -5.100 -40.134 -32.511 1.00 25.73 204 SER D C 1
ATOM 8030 O O . SER D 1 197 ? -4.434 -40.063 -31.471 1.00 25.79 204 SER D O 1
ATOM 8033 N N . LEU D 1 198 ? -4.789 -39.494 -33.637 1.00 26.62 205 LEU D N 1
ATOM 8034 C CA . LEU D 1 198 ? -3.614 -38.635 -33.737 1.00 27.85 205 LEU D CA 1
ATOM 8035 C C . LEU D 1 198 ? -3.813 -37.320 -32.979 1.00 28.64 205 LEU D C 1
ATOM 8036 O O . LEU D 1 198 ? -2.876 -36.807 -32.355 1.00 29.28 205 LEU D O 1
ATOM 8041 N N . LEU D 1 199 ? -5.029 -36.779 -33.063 1.00 28.95 206 LEU D N 1
ATOM 8042 C CA . LEU D 1 199 ? -5.578 -35.882 -32.045 1.00 29.47 206 LEU D CA 1
ATOM 8043 C C . LEU D 1 199 ? -5.805 -36.805 -30.853 1.00 28.83 206 LEU D C 1
ATOM 8044 O O . LEU D 1 199 ? -6.330 -37.903 -31.013 1.00 28.49 206 LEU D O 1
ATOM 8049 N N . ASP D 1 200 ? -5.414 -36.387 -29.661 1.00 29.23 207 ASP D N 1
ATOM 8050 C CA . ASP D 1 200 ? -5.510 -37.278 -28.519 1.00 28.74 207 ASP D CA 1
ATOM 8051 C C . ASP D 1 200 ? -6.968 -37.422 -28.072 1.00 28.35 207 ASP D C 1
ATOM 8052 O O . ASP D 1 200 ? -7.350 -36.908 -27.029 1.00 28.68 207 ASP D O 1
ATOM 8057 N N . ARG D 1 201 ? -7.783 -38.114 -28.866 1.00 28.53 208 ARG D N 1
ATOM 8058 C CA . ARG D 1 201 ? -9.188 -38.352 -28.516 1.00 29.00 208 ARG D CA 1
ATOM 8059 C C . ARG D 1 201 ? -9.349 -39.273 -27.309 1.00 28.78 208 ARG D C 1
ATOM 8060 O O . ARG D 1 201 ? -8.607 -40.254 -27.162 1.00 28.86 208 ARG D O 1
ATOM 8068 N N . ALA D 1 202 ? -10.335 -38.968 -26.466 1.00 29.01 209 ALA D N 1
ATOM 8069 C CA . ALA D 1 202 ? -10.563 -39.726 -25.241 1.00 28.84 209 ALA D CA 1
ATOM 8070 C C . ALA D 1 202 ? -11.096 -41.136 -25.508 1.00 28.80 209 ALA D C 1
ATOM 8071 O O . ALA D 1 202 ? -11.644 -41.407 -26.571 1.00 29.07 209 ALA D O 1
ATOM 8073 N N . LEU D 1 203 ? -10.918 -42.027 -24.535 1.00 28.78 210 LEU D N 1
ATOM 8074 C CA . LEU D 1 203 ? -11.419 -43.389 -24.626 1.00 29.07 210 LEU D CA 1
ATOM 8075 C C . LEU D 1 203 ? -12.946 -43.379 -24.652 1.00 30.48 210 LEU D C 1
ATOM 8076 O O . LEU D 1 203 ? -13.571 -42.418 -24.189 1.00 30.45 210 LEU D O 1
ATOM 8081 N N . PRO D 1 204 ? -13.556 -44.454 -25.183 1.00 31.95 211 PRO D N 1
ATOM 8082 C CA . PRO D 1 204 ? -15.007 -44.562 -25.251 1.00 33.69 211 PRO D CA 1
ATOM 8083 C C . PRO D 1 204 ? -15.688 -44.430 -23.886 1.00 35.20 211 PRO D C 1
ATOM 8084 O O . PRO D 1 204 ? -15.137 -44.872 -22.873 1.00 35.05 211 PRO D O 1
ATOM 8088 N N . ASP D 1 205 ? -16.881 -43.838 -23.875 1.00 37.23 212 ASP D N 1
ATOM 8089 C CA . ASP D 1 205 ? -17.601 -43.564 -22.635 1.00 39.21 212 ASP D CA 1
ATOM 8090 C C . ASP D 1 205 ? -17.690 -44.742 -21.685 1.00 39.85 212 ASP D C 1
ATOM 8091 O O . ASP D 1 205 ? -17.572 -44.571 -20.474 1.00 40.12 212 ASP D O 1
ATOM 8096 N N . GLU D 1 206 ? -17.894 -45.935 -22.234 1.00 40.69 213 GLU D N 1
ATOM 8097 C CA . GLU D 1 206 ? -17.908 -47.156 -21.439 1.00 41.67 213 GLU D CA 1
ATOM 8098 C C . GLU D 1 206 ? -16.658 -47.267 -20.553 1.00 39.92 213 GLU D C 1
ATOM 8099 O O . GLU D 1 206 ? -16.777 -47.449 -19.340 1.00 40.21 213 GLU D O 1
ATOM 8105 N N . GLU D 1 207 ? -15.476 -47.133 -21.157 1.00 38.02 214 GLU D N 1
ATOM 8106 C CA . GLU D 1 207 ? -14.204 -47.301 -20.443 1.00 36.43 214 GLU D CA 1
ATOM 8107 C C . GLU D 1 207 ? -14.012 -46.181 -19.450 1.00 35.20 214 GLU D C 1
ATOM 8108 O O . GLU D 1 207 ? -13.591 -46.395 -18.316 1.00 35.03 214 GLU D O 1
ATOM 8114 N N . ARG D 1 208 ? -14.359 -44.981 -19.888 1.00 34.24 215 ARG D N 1
ATOM 8115 C CA . ARG D 1 208 ? -14.262 -43.793 -19.067 1.00 33.17 215 ARG D CA 1
ATOM 8116 C C . ARG D 1 208 ? -15.144 -43.936 -17.836 1.00 32.98 215 ARG D C 1
ATOM 8117 O O . ARG D 1 208 ? -14.760 -43.536 -16.745 1.00 32.56 215 ARG D O 1
ATOM 8125 N N . GLN D 1 209 ? -16.318 -44.532 -18.022 1.00 33.17 216 GLN D N 1
ATOM 8126 C CA . GLN D 1 209 ? -17.243 -44.784 -16.925 1.00 33.49 216 GLN D CA 1
ATOM 8127 C C . GLN D 1 209 ? -16.686 -45.793 -15.919 1.00 32.73 216 GLN D C 1
ATOM 8128 O O . GLN D 1 209 ? -16.789 -45.588 -14.707 1.00 32.86 216 GLN D O 1
ATOM 8134 N N . GLU D 1 210 ? -16.097 -46.873 -16.430 1.00 31.52 217 GLU D N 1
ATOM 8135 C CA . GLU D 1 210 ? -15.552 -47.929 -15.585 1.00 30.93 217 GLU D CA 1
ATOM 8136 C C . GLU D 1 210 ? -14.411 -47.414 -14.711 1.00 28.50 217 GLU D C 1
ATOM 8137 O O . GLU D 1 210 ? -14.365 -47.728 -13.519 1.00 28.75 217 GLU D O 1
ATOM 8143 N N . ILE D 1 211 ? -13.521 -46.602 -15.296 1.00 25.81 218 ILE D N 1
ATOM 8144 C CA . ILE D 1 211 ? -12.424 -45.971 -14.555 1.00 23.15 218 ILE D CA 1
ATOM 8145 C C . ILE D 1 211 ? -12.990 -45.122 -13.442 1.00 22.76 218 ILE D C 1
ATOM 8146 O O . ILE D 1 211 ? -12.476 -45.133 -12.331 1.00 22.38 218 ILE D O 1
ATOM 8151 N N . ILE D 1 212 ? -14.060 -44.393 -13.736 1.00 22.64 219 ILE D N 1
ATOM 8152 C CA . ILE D 1 212 ? -14.635 -43.510 -12.734 1.00 22.80 219 ILE D CA 1
ATOM 8153 C C . ILE D 1 212 ? -15.188 -44.320 -11.569 1.00 23.49 219 ILE D C 1
ATOM 8154 O O . ILE D 1 212 ? -15.081 -43.897 -10.418 1.00 23.48 219 ILE D O 1
ATOM 8159 N N . ASP D 1 213 ? -15.738 -45.494 -11.880 1.00 24.12 220 ASP D N 1
ATOM 8160 C CA . ASP D 1 213 ? -16.374 -46.347 -10.882 1.00 25.55 220 ASP D CA 1
ATOM 8161 C C . ASP D 1 213 ? -15.395 -47.090 -9.983 1.00 24.48 220 ASP D C 1
ATOM 8162 O O . ASP D 1 213 ? -15.624 -47.212 -8.776 1.00 25.03 220 ASP D O 1
ATOM 8167 N N . ILE D 1 214 ? -14.320 -47.589 -10.588 1.00 22.80 221 ILE D N 1
ATOM 8168 C CA . ILE D 1 214 ? -13.193 -48.179 -9.875 1.00 21.57 221 ILE D CA 1
ATOM 8169 C C . ILE D 1 214 ? -12.634 -47.192 -8.871 1.00 20.81 221 ILE D C 1
ATOM 8170 O O . ILE D 1 214 ? -12.424 -47.535 -7.708 1.00 21.29 221 ILE D O 1
ATOM 8175 N N . VAL D 1 215 ? -12.420 -45.959 -9.324 1.00 19.80 222 VAL D N 1
ATOM 8176 C CA . VAL D 1 215 ? -11.748 -44.948 -8.531 1.00 18.92 222 VAL D CA 1
ATOM 8177 C C . VAL D 1 21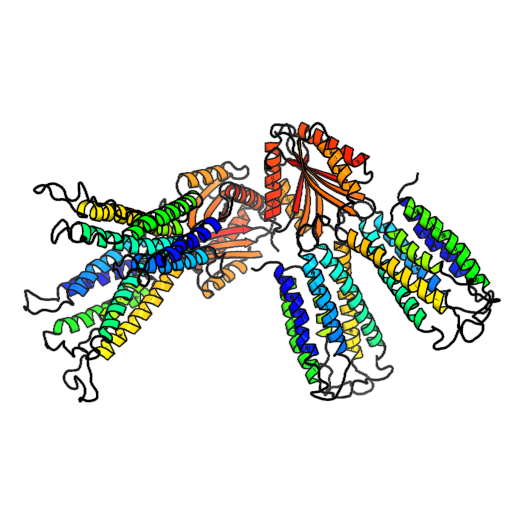5 ? -12.570 -44.520 -7.327 1.00 19.67 222 VAL D C 1
ATOM 8178 O O . VAL D 1 215 ? -12.062 -44.513 -6.204 1.00 19.46 222 VAL D O 1
ATOM 8182 N N . THR D 1 216 ? -13.834 -44.179 -7.568 1.00 20.65 223 THR D N 1
ATOM 8183 C CA . THR D 1 216 ? -14.653 -43.481 -6.575 1.00 21.76 223 THR D CA 1
ATOM 8184 C C . THR D 1 216 ? -15.149 -44.365 -5.450 1.00 22.92 223 THR D C 1
ATOM 8185 O O . THR D 1 216 ? -15.445 -43.875 -4.354 1.00 23.46 223 THR D O 1
ATOM 8189 N N . SER D 1 217 ? -15.238 -45.661 -5.733 1.00 23.51 224 SER D N 1
ATOM 8190 C CA . SER D 1 217 ? -15.753 -46.631 -4.780 1.00 24.92 224 SER D CA 1
ATOM 8191 C C . SER D 1 217 ? -14.666 -47.140 -3.840 1.00 24.36 224 SER D C 1
ATOM 8192 O O . SER D 1 217 ? -14.956 -47.547 -2.714 1.00 25.69 224 SER D O 1
ATOM 8195 N N . TRP D 1 218 ? -13.423 -47.125 -4.311 1.00 22.74 225 TRP D N 1
ATOM 8196 C CA . TRP D 1 218 ? -12.267 -47.494 -3.500 1.00 21.90 225 TRP D CA 1
ATOM 8197 C C . TRP D 1 218 ? -12.223 -46.722 -2.170 1.00 21.80 225 TRP D C 1
ATOM 8198 O O . TRP D 1 218 ? -12.397 -45.497 -2.159 1.00 21.09 225 TRP D O 1
ATOM 8209 N N . PRO D 1 219 ? -12.021 -47.444 -1.045 1.00 22.54 226 PRO D N 1
ATOM 8210 C CA . PRO D 1 219 ? -11.963 -46.954 0.332 1.00 22.63 226 PRO D CA 1
ATOM 8211 C C . PRO D 1 219 ? -11.435 -45.542 0.596 1.00 21.52 226 PRO D C 1
ATOM 8212 O O . PRO D 1 219 ? -12.233 -44.667 0.939 1.00 22.52 226 PRO D O 1
ATOM 8216 N N . GLY D 1 220 ? -10.137 -45.292 0.465 1.00 20.00 227 GLY D N 1
ATOM 8217 C CA . GLY D 1 220 ? -9.606 -43.963 0.815 1.00 18.60 227 GLY D CA 1
ATOM 8218 C C . GLY D 1 220 ? -10.230 -42.753 0.117 1.00 17.74 227 GLY D C 1
ATOM 8219 O O . GLY D 1 220 ? -10.372 -41.687 0.709 1.00 17.74 227 GLY D O 1
ATOM 8220 N N . VAL D 1 221 ? -10.615 -42.919 -1.141 1.00 17.23 228 VAL D N 1
ATOM 8221 C CA . VAL D 1 221 ? -10.967 -41.781 -1.982 1.00 16.43 228 VAL D CA 1
ATOM 8222 C C . VAL D 1 221 ? -12.298 -41.167 -1.586 1.00 17.09 228 VAL D C 1
ATOM 8223 O O . VAL D 1 221 ? -13.290 -41.871 -1.420 1.00 18.10 228 VAL D O 1
ATOM 8227 N N . SER D 1 222 ? -12.295 -39.848 -1.436 1.00 16.72 229 SER D N 1
ATOM 8228 C CA . SER D 1 222 ? -13.487 -39.092 -1.103 1.00 17.33 229 SER D CA 1
ATOM 8229 C C . SER D 1 222 ? -14.101 -38.609 -2.374 1.00 17.27 229 SER D C 1
ATOM 8230 O O . SER D 1 222 ? -15.306 -38.422 -2.445 1.00 19.02 229 SER D O 1
ATOM 8233 N N . GLY D 1 223 ? -13.265 -38.416 -3.385 1.00 15.81 230 GLY D N 1
ATOM 8234 C CA . GLY D 1 223 ? -13.734 -38.017 -4.702 1.00 15.28 230 GLY D CA 1
ATOM 8235 C C . GLY D 1 223 ? -12.656 -38.101 -5.754 1.00 13.77 230 GLY D C 1
ATOM 8236 O O . GLY D 1 223 ? -11.468 -38.299 -5.453 1.00 13.23 230 GLY D O 1
ATOM 8237 N N . ALA D 1 224 ? -13.075 -37.956 -7.000 1.00 13.22 231 ALA D N 1
ATOM 8238 C CA . ALA D 1 224 ? -12.141 -37.883 -8.102 1.00 12.12 231 ALA D CA 1
ATOM 8239 C C . ALA D 1 224 ? -12.698 -36.875 -9.068 1.00 12.53 231 ALA D C 1
ATOM 8240 O O . ALA D 1 224 ? -13.886 -36.903 -9.366 1.00 13.47 231 ALA D O 1
ATOM 8242 N N . HIS D 1 225 ? -11.873 -35.953 -9.539 1.00 12.27 232 HIS D N 1
ATOM 8243 C CA . HIS D 1 225 ? -12.440 -34.939 -10.397 1.00 13.06 232 HIS D CA 1
ATOM 8244 C C . HIS D 1 225 ? -11.888 -34.933 -11.818 1.00 12.95 232 HIS D C 1
ATOM 8245 O O . HIS D 1 225 ? -12.461 -35.572 -12.703 1.00 13.56 232 HIS D O 1
ATOM 8252 N N . ASP D 1 226 ? -10.805 -34.216 -12.053 1.00 12.61 233 ASP D N 1
ATOM 8253 C CA . ASP D 1 226 ? -10.342 -34.004 -13.407 1.00 12.39 233 ASP D CA 1
ATOM 8254 C C . ASP D 1 226 ? -9.829 -35.342 -13.964 1.00 10.85 233 ASP D C 1
ATOM 8255 O O . ASP D 1 226 ? -8.844 -35.884 -13.463 1.00 10.51 233 ASP D O 1
ATOM 8260 N N . LEU D 1 227 ? -10.508 -35.891 -14.972 1.00 9.62 234 LEU D N 1
ATOM 8261 C CA . LEU D 1 227 ? -10.123 -37.204 -15.487 1.00 8.44 234 LEU D CA 1
ATOM 8262 C C . LEU D 1 227 ? -9.905 -37.158 -16.981 1.00 8.41 234 LEU D C 1
ATOM 8263 O O . LEU D 1 227 ? -10.845 -37.117 -17.761 1.00 8.88 234 LEU D O 1
ATOM 8268 N N . ARG D 1 228 ? -8.641 -37.209 -17.361 1.00 8.24 235 ARG D N 1
ATOM 8269 C CA . ARG D 1 228 ? -8.248 -37.120 -18.748 1.00 8.42 235 ARG D CA 1
ATOM 8270 C C . ARG D 1 228 ? -7.661 -38.409 -19.298 1.00 7.96 235 ARG D C 1
ATOM 8271 O O . ARG D 1 228 ? -6.743 -38.986 -18.701 1.00 7.80 235 ARG D O 1
ATOM 8279 N N . THR D 1 229 ? -8.204 -38.848 -20.435 1.00 8.11 236 THR D N 1
ATOM 8280 C CA . THR D 1 229 ? -7.862 -40.147 -21.032 1.00 8.28 236 THR D CA 1
ATOM 8281 C C . THR D 1 229 ? -7.492 -40.021 -22.496 1.00 8.98 236 THR D C 1
ATOM 8282 O O . THR D 1 229 ? -7.891 -39.081 -23.156 1.00 9.57 236 THR D O 1
ATOM 8286 N N . ARG D 1 230 ? -6.750 -40.996 -23.000 1.00 9.91 237 ARG D N 1
ATOM 8287 C CA . ARG D 1 230 ? -6.392 -41.100 -24.418 1.00 11.43 237 ARG D CA 1
ATOM 8288 C C . ARG D 1 230 ? -5.571 -42.359 -24.575 1.00 12.83 237 ARG D C 1
ATOM 8289 O O . ARG D 1 230 ? -4.955 -42.798 -23.606 1.00 13.13 237 ARG D O 1
ATOM 8297 N N . GLN D 1 231 ? -5.518 -42.938 -25.770 1.00 14.54 238 GLN D N 1
ATOM 8298 C CA . GLN D 1 231 ? -4.557 -44.026 -25.966 1.00 16.74 238 GLN D CA 1
ATOM 8299 C C . GLN D 1 231 ? -3.684 -43.870 -27.193 1.00 18.39 238 GLN D C 1
ATOM 8300 O O . GLN D 1 231 ? -4.156 -43.459 -28.248 1.00 19.16 238 GLN D O 1
ATOM 8306 N N . SER D 1 232 ? -2.401 -44.171 -27.027 1.00 19.98 239 SER D N 1
ATOM 8307 C CA . SER D 1 232 ? -1.456 -44.130 -28.115 1.00 21.78 239 SER D CA 1
ATOM 8308 C C . SER D 1 232 ? -1.141 -45.583 -28.471 1.00 23.02 239 SER D C 1
ATOM 8309 O O . SER D 1 232 ? -0.381 -46.265 -27.761 1.00 23.83 239 SER D O 1
ATOM 8312 N N . GLY D 1 233 ? -1.766 -46.060 -29.551 1.00 23.41 240 GLY D N 1
ATOM 8313 C CA . GLY D 1 233 ? -1.679 -47.465 -29.951 1.00 24.35 240 GLY D CA 1
ATOM 8314 C C . GLY D 1 233 ? -2.362 -48.383 -28.946 1.00 23.99 240 GLY D C 1
ATOM 8315 O O . GLY D 1 233 ? -3.526 -48.172 -28.596 1.00 23.29 240 GLY D O 1
ATOM 8316 N N . PRO D 1 234 ? -1.628 -49.383 -28.438 1.00 24.74 241 PRO D N 1
ATOM 8317 C CA . PRO D 1 234 ? -2.224 -50.369 -27.553 1.00 24.13 241 PRO D CA 1
ATOM 8318 C C . PRO D 1 234 ? -2.431 -49.809 -26.158 1.00 22.58 241 PRO D C 1
ATOM 8319 O O . PRO D 1 234 ? -3.408 -50.165 -25.503 1.00 22.44 241 PRO D O 1
ATOM 8323 N N . THR D 1 235 ? -1.535 -48.928 -25.718 1.00 21.33 242 THR D N 1
ATOM 8324 C CA . THR D 1 235 ? -1.504 -48.491 -24.322 1.00 19.35 242 THR D CA 1
ATOM 8325 C C . THR D 1 235 ? -2.413 -47.294 -24.061 1.00 16.76 242 THR D C 1
ATOM 8326 O O . THR D 1 235 ? -2.408 -46.333 -24.817 1.00 16.37 242 THR D O 1
ATOM 8330 N N . ARG D 1 236 ? -3.170 -47.352 -22.971 1.00 14.56 243 ARG D N 1
ATOM 8331 C CA . ARG D 1 236 ? -4.049 -46.253 -22.580 1.00 11.81 243 ARG D CA 1
ATOM 8332 C C . ARG D 1 236 ? -3.354 -45.345 -21.603 1.00 10.03 243 ARG D C 1
ATOM 8333 O O . ARG D 1 236 ? -2.666 -45.814 -20.704 1.00 10.54 243 ARG D O 1
ATOM 8341 N N . PHE D 1 237 ? -3.534 -44.041 -21.783 1.00 7.59 244 PHE D N 1
ATOM 8342 C CA . PHE D 1 237 ? -3.020 -43.041 -20.838 1.00 5.24 244 PHE D CA 1
ATOM 8343 C C . PHE D 1 237 ? -4.149 -42.498 -19.981 1.00 3.56 244 PHE D C 1
ATOM 8344 O O . PHE D 1 237 ? -5.260 -42.246 -20.467 1.00 3.46 244 PHE D O 1
ATOM 8352 N N . ILE D 1 238 ? -3.885 -42.365 -18.688 1.00 1.89 245 ILE D N 1
ATOM 8353 C CA . ILE D 1 238 ? -4.942 -41.993 -17.742 1.00 -0.42 245 ILE D CA 1
ATOM 8354 C C . ILE D 1 238 ? -4.384 -41.045 -16.694 1.00 -0.90 245 ILE D C 1
ATOM 8355 O O . ILE D 1 238 ? -3.410 -41.366 -15.997 1.00 -0.72 245 ILE D O 1
ATOM 8360 N N . GLN D 1 239 ? -4.982 -39.863 -16.597 1.00 -2.01 246 GLN D N 1
ATOM 8361 C CA . GLN D 1 239 ? -4.708 -38.981 -15.457 1.00 -2.80 246 GLN D C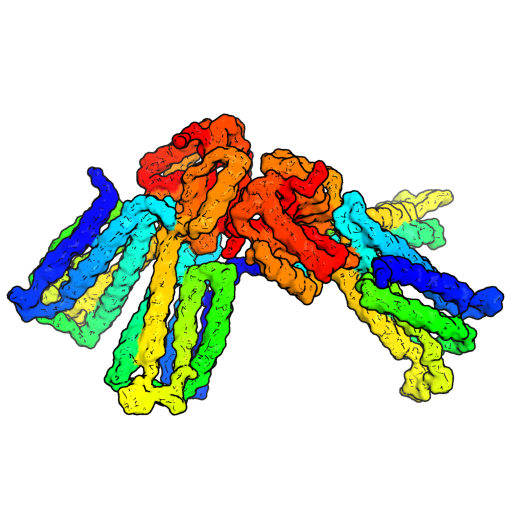A 1
ATOM 8362 C C . GLN D 1 239 ? -5.999 -38.697 -14.699 1.00 -3.50 246 GLN D C 1
ATOM 8363 O O . GLN D 1 239 ? -7.081 -38.596 -15.275 1.00 -3.83 246 GLN D O 1
ATOM 8369 N N . ILE D 1 240 ? -5.888 -38.623 -13.386 1.00 -3.69 247 ILE D N 1
ATOM 8370 C CA . ILE D 1 240 ? -7.042 -38.301 -12.575 1.00 -3.79 247 ILE D CA 1
ATOM 8371 C C . ILE D 1 240 ? -6.594 -37.518 -11.344 1.00 -3.36 247 ILE D C 1
ATOM 8372 O O . ILE D 1 240 ? -5.419 -37.539 -10.987 1.00 -3.59 247 ILE D O 1
ATOM 8377 N N . HIS D 1 241 ? -7.519 -36.780 -10.745 1.00 -2.18 248 HIS D N 1
ATOM 8378 C CA . HIS D 1 241 ? -7.253 -36.093 -9.498 1.00 -0.84 248 HIS D CA 1
ATOM 8379 C C . HIS D 1 241 ? -8.009 -36.850 -8.448 1.00 -0.06 248 HIS D C 1
ATOM 8380 O O . HIS D 1 241 ? -9.155 -37.212 -8.646 1.00 0.61 248 HIS D O 1
ATOM 8387 N N . LEU D 1 242 ? -7.358 -37.118 -7.337 1.00 1.06 249 LEU D N 1
ATOM 8388 C CA . LEU D 1 242 ? -7.983 -37.877 -6.288 1.00 2.56 249 LEU D CA 1
ATOM 8389 C C . LEU D 1 242 ? -8.125 -36.990 -5.090 1.00 4.67 249 LEU D C 1
ATOM 8390 O O . LEU D 1 242 ? -7.152 -36.372 -4.654 1.00 5.04 249 LEU D O 1
ATOM 8395 N N . GLU D 1 243 ? -9.324 -36.942 -4.534 1.00 7.35 250 GLU D N 1
ATOM 8396 C CA . GLU D 1 243 ? -9.538 -36.193 -3.311 1.00 10.02 250 GLU D CA 1
ATOM 8397 C C . GLU D 1 243 ? -9.436 -37.079 -2.089 1.00 11.43 250 GLU D C 1
ATOM 8398 O O . GLU D 1 243 ? -10.120 -38.088 -1.995 1.00 11.78 250 GLU D O 1
ATOM 8404 N N . MET D 1 244 ? -8.574 -36.707 -1.156 1.00 13.54 251 MET D N 1
ATOM 8405 C CA . MET D 1 244 ? -8.500 -37.412 0.129 1.00 16.14 251 MET D CA 1
ATOM 8406 C C . MET D 1 244 ? -8.418 -36.430 1.310 1.00 18.00 251 MET D C 1
ATOM 8407 O O . MET D 1 244 ? -8.275 -35.230 1.097 1.00 18.47 251 MET D O 1
ATOM 8412 N N . GLU D 1 245 ? -8.489 -36.937 2.541 1.00 20.40 252 GLU D N 1
ATOM 8413 C CA . GLU D 1 245 ? -8.591 -36.078 3.721 1.00 23.53 252 GLU D CA 1
ATOM 8414 C C . GLU D 1 245 ? -7.415 -35.135 3.929 1.00 24.29 252 GLU D C 1
ATOM 8415 O O . GLU D 1 245 ? -6.254 -35.547 3.837 1.00 23.95 252 GLU D O 1
ATOM 8421 N N . ASP D 1 246 ? -7.746 -33.871 4.220 1.00 26.37 253 ASP D N 1
ATOM 8422 C CA . ASP D 1 246 ? -6.785 -32.787 4.384 1.00 27.66 253 ASP D CA 1
ATOM 8423 C C . ASP D 1 246 ? -5.598 -33.199 5.223 1.00 27.15 253 ASP D C 1
ATOM 8424 O O . ASP D 1 246 ? -4.452 -32.936 4.862 1.00 27.02 253 ASP D O 1
ATOM 8429 N N . SER D 1 247 ? -5.904 -33.870 6.330 1.00 27.16 254 SER D N 1
ATOM 8430 C CA . SER D 1 247 ? -4.967 -34.141 7.411 1.00 26.89 254 SER D CA 1
ATOM 8431 C C . SER D 1 247 ? -4.049 -35.331 7.190 1.00 25.85 254 SER D C 1
ATOM 8432 O O . SER D 1 247 ? -3.014 -35.417 7.851 1.00 26.02 254 SER D O 1
ATOM 8435 N N . LEU D 1 248 ? -4.429 -36.244 6.289 1.00 24.77 255 LEU D N 1
ATOM 8436 C CA . LEU D 1 248 ? -3.640 -37.444 5.983 1.00 23.63 255 LEU D CA 1
ATOM 8437 C C . LEU D 1 248 ? -2.195 -37.102 5.697 1.00 22.85 255 LEU D C 1
ATOM 8438 O O . LEU D 1 248 ? -1.937 -36.198 4.912 1.00 23.42 255 LEU D O 1
ATOM 8443 N N . PRO D 1 249 ? -1.242 -37.830 6.302 1.00 21.90 256 PRO D N 1
ATOM 8444 C CA . PRO D 1 249 ? 0.154 -37.609 5.945 1.00 21.41 256 PRO D CA 1
ATOM 8445 C C . PRO D 1 249 ? 0.414 -38.085 4.514 1.00 20.85 256 PRO D C 1
ATOM 8446 O O . PRO D 1 249 ? -0.298 -38.966 4.018 1.00 20.72 256 PRO D O 1
ATOM 8450 N N . LEU D 1 250 ? 1.412 -37.506 3.849 1.00 20.34 257 LEU D N 1
ATOM 8451 C CA . LEU D 1 250 ? 1.667 -37.826 2.444 1.00 19.46 257 LEU D CA 1
ATOM 8452 C C . LEU D 1 250 ? 1.748 -39.323 2.275 1.00 19.14 257 LEU D C 1
ATOM 8453 O O . LEU D 1 250 ? 1.049 -39.889 1.450 1.00 18.81 257 LEU D O 1
ATOM 8458 N N . VAL D 1 251 ? 2.581 -39.957 3.098 1.00 19.33 258 VAL D N 1
ATOM 8459 C CA . VAL D 1 251 ? 2.892 -41.388 2.967 1.00 19.36 258 VAL D CA 1
ATOM 8460 C C . VAL D 1 251 ? 1.638 -42.274 2.896 1.00 18.52 258 VAL D C 1
ATOM 8461 O O . VAL D 1 251 ? 1.613 -43.267 2.170 1.00 18.92 258 VAL D O 1
ATOM 8465 N N . GLN D 1 252 ? 0.601 -41.881 3.624 1.00 17.36 259 GLN D N 1
ATOM 8466 C CA . GLN D 1 252 ? -0.647 -42.616 3.644 1.00 16.70 259 GLN D CA 1
ATOM 8467 C C . GLN D 1 252 ? -1.554 -42.214 2.494 1.00 15.27 259 GLN D C 1
ATOM 8468 O O . GLN D 1 252 ? -2.312 -43.025 1.990 1.00 15.12 259 GLN D O 1
ATOM 8474 N N . ALA D 1 253 ? -1.500 -40.946 2.104 1.00 14.09 260 ALA D N 1
ATOM 8475 C CA . ALA D 1 253 ? -2.261 -40.480 0.950 1.00 12.75 260 ALA D CA 1
ATOM 8476 C C . ALA D 1 253 ? -1.712 -41.126 -0.330 1.00 11.97 260 ALA D C 1
ATOM 8477 O O . ALA D 1 253 ? -2.488 -41.523 -1.203 1.00 11.59 260 ALA D O 1
ATOM 8479 N N . HIS D 1 254 ? -0.382 -41.249 -0.415 1.00 11.16 261 HIS D N 1
ATOM 8480 C CA . HIS D 1 254 ? 0.269 -41.841 -1.574 1.00 10.59 261 HIS D CA 1
ATOM 8481 C C . HIS D 1 254 ? -0.099 -43.296 -1.678 1.00 10.95 261 HIS D C 1
ATOM 8482 O O . HIS D 1 254 ? -0.133 -43.864 -2.766 1.00 11.27 261 HIS D O 1
ATOM 8489 N N . MET D 1 255 ? -0.369 -43.896 -0.529 1.00 10.99 262 MET D N 1
ATOM 8490 C CA . MET D 1 255 ? -0.733 -45.294 -0.466 1.00 11.18 262 MET D CA 1
ATOM 8491 C C . MET D 1 255 ? -2.069 -45.567 -1.101 1.00 9.98 262 MET D C 1
ATOM 8492 O O . MET D 1 255 ? -2.153 -46.460 -1.928 1.00 10.78 262 MET D O 1
ATOM 8497 N N . VAL D 1 256 ? -3.106 -44.808 -0.738 1.00 8.30 263 VAL D N 1
ATOM 8498 C CA . VAL D 1 256 ? -4.411 -44.986 -1.383 1.00 7.10 263 VAL D CA 1
ATOM 8499 C C . VAL D 1 256 ? -4.289 -44.637 -2.846 1.00 6.30 263 VAL D C 1
ATOM 8500 O O . VAL D 1 256 ? -4.895 -45.281 -3.685 1.00 6.24 263 VAL D O 1
ATOM 8504 N N . ALA D 1 257 ? -3.446 -43.659 -3.145 1.00 5.82 264 ALA D N 1
ATOM 8505 C CA . ALA D 1 257 ? -3.187 -43.294 -4.526 1.00 5.97 264 ALA D CA 1
ATOM 8506 C C . ALA D 1 257 ? -2.753 -44.520 -5.324 1.00 6.63 264 ALA D C 1
ATOM 8507 O O . ALA D 1 257 ? -3.295 -44.799 -6.394 1.00 6.90 264 ALA D O 1
ATOM 8509 N N . ASP D 1 258 ? -1.780 -45.247 -4.784 1.00 7.25 265 ASP D N 1
ATOM 8510 C CA . ASP D 1 258 ? -1.264 -46.459 -5.402 1.00 8.15 265 ASP D CA 1
ATOM 8511 C C . ASP D 1 258 ? -2.262 -47.599 -5.400 1.00 7.96 265 ASP D C 1
ATOM 8512 O O . ASP D 1 258 ? -2.395 -48.309 -6.387 1.00 8.46 265 ASP D O 1
ATOM 8517 N N . GLN D 1 259 ? -2.955 -47.792 -4.287 1.00 7.38 266 GLN D N 1
ATOM 8518 C CA . GLN D 1 259 ? -4.056 -48.725 -4.282 1.00 7.57 266 GLN D CA 1
ATOM 8519 C C . GLN D 1 259 ? -4.929 -48.472 -5.527 1.00 7.12 266 GLN D C 1
ATOM 8520 O O . GLN D 1 259 ? -5.106 -49.376 -6.343 1.00 7.69 266 GLN D O 1
ATOM 8526 N N . VAL D 1 260 ? -5.407 -47.235 -5.696 1.00 6.17 267 VAL D N 1
ATOM 8527 C CA . VAL D 1 260 ? -6.252 -46.856 -6.835 1.00 5.80 267 VAL D CA 1
ATOM 8528 C C . VAL D 1 260 ? -5.548 -47.046 -8.185 1.00 6.47 267 VAL D C 1
ATOM 8529 O O . VAL D 1 260 ? -6.165 -47.532 -9.137 1.00 6.32 267 VAL D O 1
ATOM 8533 N N . GLU D 1 261 ? -4.270 -46.668 -8.265 1.00 7.27 268 GLU D N 1
ATOM 8534 C CA . GLU D 1 261 ? -3.530 -46.793 -9.510 1.00 9.11 268 GLU D CA 1
ATOM 8535 C C . GLU D 1 261 ? -3.553 -48.229 -9.981 1.00 10.16 268 GLU D C 1
ATOM 8536 O O . GLU D 1 261 ? -3.740 -48.519 -11.159 1.00 10.63 268 GLU D O 1
ATOM 8542 N N . GLN D 1 262 ? -3.368 -49.122 -9.031 1.00 11.62 269 GLN D N 1
ATOM 8543 C CA . GLN D 1 262 ? -3.282 -50.524 -9.291 1.00 13.49 269 GLN D CA 1
ATOM 8544 C C . GLN D 1 262 ? -4.645 -51.127 -9.581 1.00 13.75 269 GLN D C 1
ATOM 8545 O O . GLN D 1 262 ? -4.748 -52.076 -10.344 1.00 14.85 269 GLN D O 1
ATOM 8551 N N . ALA D 1 263 ? -5.692 -50.589 -8.968 1.00 13.37 270 ALA D N 1
ATOM 8552 C CA . ALA D 1 263 ? -7.055 -51.018 -9.272 1.00 13.96 270 ALA D CA 1
ATOM 8553 C C . ALA D 1 263 ? -7.416 -50.742 -10.745 1.00 13.89 270 ALA D C 1
ATOM 8554 O O . ALA D 1 263 ? -8.071 -51.562 -11.388 1.00 14.48 270 ALA D O 1
ATOM 8556 N N . ILE D 1 264 ? -6.978 -49.594 -11.271 1.00 13.48 271 ILE D N 1
ATOM 8557 C CA . ILE D 1 264 ? -7.123 -49.287 -12.700 1.00 13.70 271 ILE D CA 1
ATOM 8558 C C . ILE D 1 264 ? -6.302 -50.273 -13.552 1.00 15.74 271 ILE D C 1
ATOM 8559 O O . ILE D 1 264 ? -6.805 -50.854 -14.520 1.00 16.08 271 ILE D O 1
ATOM 8564 N N . LEU D 1 265 ? -5.041 -50.453 -13.172 1.00 17.57 272 LEU D N 1
ATOM 8565 C CA . LEU D 1 265 ? -4.120 -51.322 -13.880 1.00 20.27 272 LEU D CA 1
ATOM 8566 C C . LEU D 1 265 ? -4.620 -52.759 -13.941 1.00 23.40 272 LEU D C 1
ATOM 8567 O O . LEU D 1 265 ? -4.331 -53.497 -14.884 1.00 24.56 272 LEU D O 1
ATOM 8572 N N . ARG D 1 266 ? -5.367 -53.158 -12.918 1.00 25.89 273 ARG D N 1
ATOM 8573 C CA . ARG D 1 266 ? -5.983 -54.474 -12.895 1.00 29.19 273 ARG D CA 1
ATOM 8574 C C . ARG D 1 266 ? -6.981 -54.539 -14.039 1.00 29.09 273 ARG D C 1
ATOM 8575 O O . ARG D 1 266 ? -6.812 -55.327 -14.948 1.00 30.24 273 ARG D O 1
ATOM 8583 N N . ARG D 1 267 ? -7.975 -53.656 -14.012 1.00 28.46 274 ARG D N 1
ATOM 8584 C CA . ARG D 1 267 ? -9.074 -53.639 -14.985 1.00 28.68 274 ARG D CA 1
ATOM 8585 C C . ARG D 1 267 ? -8.671 -53.301 -16.428 1.00 27.45 274 ARG D C 1
ATOM 8586 O O . ARG D 1 267 ? -9.310 -53.754 -17.367 1.00 27.79 274 ARG D O 1
ATOM 8594 N N . PHE D 1 268 ? -7.626 -52.497 -16.593 1.00 26.06 275 PHE D N 1
ATOM 8595 C CA . PHE D 1 268 ? -7.063 -52.205 -17.917 1.00 25.05 275 PHE D CA 1
ATOM 8596 C C . PHE D 1 268 ? -5.560 -52.384 -17.848 1.00 25.32 275 PHE D C 1
ATOM 8597 O O . PHE D 1 268 ? -4.835 -51.419 -17.619 1.00 24.73 275 PHE D O 1
ATOM 8605 N N . PRO D 1 269 ? -5.078 -53.620 -18.035 1.00 26.41 276 PRO D N 1
ATOM 8606 C CA . PRO D 1 269 ? -3.651 -53.886 -17.994 1.00 26.87 276 PRO D CA 1
ATOM 8607 C C . PRO D 1 269 ? -2.951 -53.219 -19.168 1.00 26.09 276 PRO D C 1
ATOM 8608 O O . PRO D 1 269 ? -3.586 -52.952 -20.202 1.00 25.65 276 PRO D O 1
ATOM 8612 N N . GLY D 1 270 ? -1.658 -52.941 -18.998 1.00 25.71 277 GLY D N 1
ATOM 8613 C CA . GLY D 1 270 ? -0.863 -52.295 -20.043 1.00 24.49 277 GLY D CA 1
ATOM 8614 C C . GLY D 1 270 ? -0.948 -50.782 -20.042 1.00 22.04 277 GLY D C 1
ATOM 8615 O O . GLY D 1 270 ? -0.112 -50.119 -20.650 1.00 22.48 277 GLY D O 1
ATOM 8616 N N . SER D 1 271 ? -1.958 -50.251 -19.349 1.00 19.66 278 SER D N 1
ATOM 8617 C CA . SER D 1 271 ? -2.204 -48.812 -19.207 1.00 16.66 278 SER D CA 1
ATOM 8618 C C . SER D 1 271 ? -1.148 -48.047 -18.439 1.00 15.47 278 SER D C 1
ATOM 8619 O O . SER D 1 271 ? -0.359 -48.618 -17.683 1.00 16.25 278 SER D O 1
ATOM 8622 N N . ASP D 1 272 ? -1.164 -46.735 -18.646 1.00 13.31 279 ASP D N 1
ATOM 8623 C CA . ASP D 1 272 ? -0.282 -45.809 -17.948 1.00 11.99 279 ASP D CA 1
ATOM 8624 C C . ASP D 1 272 ? -1.067 -44.709 -17.223 1.00 9.48 279 ASP D C 1
ATOM 8625 O O . ASP D 1 272 ? -1.651 -43.821 -17.866 1.00 8.75 279 ASP D O 1
ATOM 8630 N N . VAL D 1 273 ? -1.079 -44.759 -15.892 1.00 7.45 280 VAL D N 1
ATOM 8631 C CA . VAL D 1 273 ? -1.848 -43.773 -15.134 1.00 5.00 280 VAL D CA 1
ATOM 8632 C C . VAL D 1 273 ? -0.938 -42.866 -14.317 1.00 4.57 280 VAL D C 1
ATOM 8633 O O . VAL D 1 273 ? 0.215 -43.204 -14.041 1.00 5.70 280 VAL D O 1
ATOM 8637 N N . ILE D 1 274 ? -1.456 -41.696 -13.967 1.00 2.91 281 ILE D N 1
ATOM 8638 C CA . ILE D 1 274 ? -0.793 -40.779 -13.047 1.00 1.75 281 ILE D CA 1
ATOM 8639 C C . ILE D 1 274 ? -1.893 -40.138 -12.217 1.00 0.90 281 ILE D C 1
ATOM 8640 O O . ILE D 1 274 ? -2.913 -39.703 -12.753 1.00 0.47 281 ILE D O 1
ATOM 8645 N N . ILE D 1 275 ? -1.722 -40.156 -10.903 1.00 0.67 282 ILE D N 1
ATOM 8646 C CA . ILE D 1 275 ? -2.744 -39.660 -9.997 1.00 -0.06 282 ILE D CA 1
ATOM 8647 C C . ILE D 1 275 ? -2.185 -38.396 -9.413 1.00 0.54 282 ILE D C 1
ATOM 8648 O O . ILE D 1 275 ? -1.045 -38.374 -8.969 1.00 0.62 282 ILE D O 1
ATOM 8653 N N . HIS D 1 276 ? -2.976 -37.334 -9.436 1.00 1.59 283 HIS D N 1
ATOM 8654 C CA . HIS D 1 276 ? -2.628 -36.120 -8.711 1.00 3.26 283 HIS D CA 1
ATOM 8655 C C . HIS D 1 276 ? -3.496 -36.047 -7.467 1.00 4.01 283 HIS D C 1
ATOM 8656 O O . HIS D 1 276 ? -4.715 -35.993 -7.586 1.00 3.75 283 HIS D O 1
ATOM 8663 N N . GLN D 1 277 ? -2.894 -36.060 -6.280 1.00 5.64 284 GLN D N 1
ATOM 8664 C CA . GLN D 1 277 ? -3.732 -36.108 -5.087 1.00 7.56 284 GLN D CA 1
ATOM 8665 C C . GLN D 1 277 ? -3.962 -34.763 -4.395 1.00 9.92 284 GLN D C 1
ATOM 8666 O O . GLN D 1 277 ? -3.011 -34.095 -3.948 1.00 10.07 284 GLN D O 1
ATOM 8672 N N . ASP D 1 278 ? -5.256 -34.391 -4.386 1.00 12.78 285 ASP D N 1
ATOM 8673 C CA . ASP D 1 278 ? -5.838 -33.128 -3.913 1.00 16.22 285 ASP D CA 1
ATOM 8674 C C . ASP D 1 278 ? -6.507 -33.362 -2.554 1.00 19.35 285 ASP D C 1
ATOM 8675 O O . ASP D 1 278 ? -7.136 -34.408 -2.368 1.00 18.83 285 ASP D O 1
ATOM 8680 N N . PRO D 1 279 ? -6.396 -32.395 -1.604 1.00 23.21 286 PRO D N 1
ATOM 8681 C CA . PRO D 1 279 ? -7.083 -32.502 -0.309 1.00 26.47 286 PRO D CA 1
ATOM 8682 C C . PRO D 1 279 ? -8.576 -32.128 -0.411 1.00 31.13 286 PRO D C 1
ATOM 8683 O O . PRO D 1 279 ? -9.325 -32.795 -1.111 1.00 31.42 286 PRO D O 1
ATOM 8687 N N . CYS D 1 280 ? -9.024 -31.098 0.295 1.00 36.89 287 CYS D N 1
ATOM 8688 C CA . CYS D 1 280 ? -10.305 -30.450 -0.063 1.00 42.85 287 CYS D CA 1
ATOM 8689 C C . CYS D 1 280 ? -10.171 -28.932 -0.246 1.00 46.67 287 CYS D C 1
ATOM 8690 O O . CYS D 1 280 ? -10.126 -28.138 0.708 1.00 47.68 287 CYS D O 1
ATOM 8693 N N . SER D 1 281 ? -10.077 -28.595 -1.525 1.00 50.22 288 SER D N 1
ATOM 8694 C CA . SER D 1 281 ? -9.883 -27.281 -2.041 1.00 54.81 288 SER D CA 1
ATOM 8695 C C . SER D 1 281 ? -10.565 -27.405 -3.397 1.00 57.86 288 SER D C 1
ATOM 8696 O O . SER D 1 281 ? -9.920 -27.352 -4.454 1.00 58.09 288 SER D O 1
ATOM 8699 N N . VAL D 1 282 ? -11.879 -27.622 -3.339 1.00 61.63 289 VAL D N 1
ATOM 8700 C CA . VAL D 1 282 ? -12.736 -27.844 -4.501 1.00 64.98 289 VAL D CA 1
ATOM 8701 C C . VAL D 1 282 ? -14.151 -27.442 -4.100 1.00 68.54 289 VAL D C 1
ATOM 8702 O O . VAL D 1 282 ? -14.421 -27.296 -2.908 1.00 69.68 289 VAL D O 1
ATOM 8706 N N . VAL D 1 283 ? -15.053 -27.264 -5.066 1.00 71.57 290 VAL D N 1
ATOM 8707 C CA . VAL D 1 283 ? -16.449 -26.909 -4.746 1.00 75.62 290 VAL D CA 1
ATOM 8708 C C . VAL D 1 283 ? -17.109 -27.900 -3.773 1.00 75.66 290 VAL D C 1
ATOM 8709 O O . VAL D 1 283 ? -17.794 -27.499 -2.826 1.00 77.75 290 VAL D O 1
#

Sequence (1132 aa):
LVSRAAIAATAMASLLLLIKIFAWWYTGSVSILAALVDSLVDIGASLTNLLVVRYSLQPADDNHSFGHGKAESLAALAQSMFISGSALFLFLTGIQHLISPTPMTDPGVGVIVTIVALICTIILVSFQRWVVRRTQSQAVRADMLHYQSDVMMNGAILLALGLSWYGWHRADALFALGIGIYILYSALRMGYEAVQSLLDRALPDEERQEIIDIVTSWPGVSGAHDLRTRQSGPTRFIQIHLEMEDSLPLVQAHMVADQVEQAILRRFPGSDVIIHQDPCSVVLVSRAAIAATAMASLLLLIKIFAWWYTGSVSILAALVDSLVDIGASLTNLLVVRYSLQPADDNHSFGHGKAESLAALAQSMFISGSALFLFLTGIQHLISPTPMTDPGVGVIVTIVALICTIILVSFQRWVVRRTQSQAVRADMLHYQSDVMMNGAILLALGLSWYGWHRADALFALGIGIYILYSALRMGYEAVQSLLDRALPDEERQEIIDIVTSWPGVSGAHDLRTRQSGPTRFIQIHLEMEDSLPLVQAHMVADQVEQAILRRFPGSDVIIHQDPCSVVLVSRAAIAATAMASLLLLIKIFAWWYTGSVSILAALVDSLVDIGASLTNLLVVRYSLQPADDNHSFGHGKAESLAALAQSMFISGSALFLFLTGIQHLISPTPMTDPGVGVIVTIVALICTIILVSFQRWVVRRTQSQAVRADMLHYQSDVMMNGAILLALGLSWYGWHRADALFALGIGIYILYSALRMGYEAVQSLLDRALPDEERQEIIDIVTSWPGVSGAHDLRTRQSGPTRFIQIHLEMEDSLPLVQAHMVADQVEQAILRRFPGSDVIIHQDPCSVVLVSRAAIAATAMASLLLLIKIFAWWYTGSVSILAALVDSLVDIGASLTNLLVVRYSLQPADDNHSFGHGKAESLAALAQSMFISGSALFLFLTGIQHLISPTPMTDPGVGVIVTIVALICTIILVSFQRWVVRRTQSQAVRADMLHYQSDVMMNGAILLALGLSWYGWHRADALFALGIGIYILYSALRMGYEAVQSLLDRALPDEERQEIIDIVTSWPGVSGAHDLRTRQSGPTRFIQIHLEMEDSLPLVQAHMVADQVEQAILRRFPGSDVIIHQDPCSVV

Nearest PDB structures (foldseek):
  3h90-assembly2_D  TM=1.004E+00  e=2.405E-45  Escherichia coli K-12
  3j1z-assembly1_P-1  TM=7.098E-01  e=5.655E-21  Shewanella oneidensis MR-1
  8f6e-assembly1_B  TM=6.747E-01  e=7.948E-19  Shewanella oneidensis
  8f6j-assembly1_A  TM=6.792E-01  e=1.385E-18  Shewanella oneidensis
  8f6h-assembly1_A  TM=6.101E-01  e=1.816E-17  Shewanella oneidensis MR-1

B-factor: mean 70.43, std 63.76, range [0.01, 303.78]

CATH classification: 1.20.1510.10 (+1 more: 3.30.70.1350)

Organism: Escherichia coli (strain K12) (NCBI:txid83333)

InterPro domains:
  IPR002524 Cation efflux [TIGR01297] (10-288)
  IPR023783 Cation efflux pump FieF [MF_01425] (1-299)
  IPR027469 Cation efflux transmembrane domain superfamily [G3DSA:1.20.1510.10] (8-206)
  IPR027469 Cation efflux transmembrane domain superfamily [SSF161111] (8-207)
  IPR027470 Cation efflux protein, cytoplasmic domain [PF16916] (210-287)
  IPR036837 Cation efflux protein, cytoplasmic domain superfamily [G3DSA:3.30.70.1350] (207-290)
  IPR036837 Cation efflux protein, cytoplasmic domain superfamily [SSF160240] (209-288)
  IPR050291 Cation-efflux pump FieF-like [PTHR43840] (12-285)
  IPR058533 Cation efflux protein, transmembrane domain [PF01545] (14-206)

GO terms:
  GO:0005886 plasma membrane (C, EXP)
  GO:0140826 zinc:proton antiporter activity (F, EXP)
  GO:0042802 identical protein binding (F, IPI)
  GO:0015341 zinc efflux antiporter activity (F, IDA)
  GO:0005886 plasma membrane (C, IDA)
  GO:0034755 iron ion transmembrane transport (P, IDA)
  GO:0015086 cadmium ion transmembrane transporter activity (F, IDA)
  GO:0015093 ferrous iron transmembrane transporter activity (F, IDA)
  GO:0071577 zinc ion transmembrane transport (P, IDA)
  GO:0070574 cadmium ion transmembrane transport (P, IDA)
  GO:0140826 zinc:proton antiporter activity (F, IDA)
  GO:0006879 intracellular iron ion homeostasis (P, IDA)
  GO:0006882 intracellular zinc ion homeostasis (P, IEP)

Foldseek 3Di:
DDDPCLVLVLLCLLVVCVVLLVVDDCPVPNDDDDVNVVSVVSNVLSNVLSVLVVQQPDQADPVRNDGSQLSQLVLLLVLLVVLLVVLLVLLVVLVVPPPPPHQDPPPPPPCVSLVVQLVSLVVSLVSLVVSCVVFVGLNSVSSSLNSVVSNLGPVVQDDPCHFHDPPRGGHCSVSSNVSSVVSSVVSVVSNVVSVCLVVFHFDPPVLVVVLLCLQCVQDFFDDKDDWGWGDRHQEIEieieTEGAPPDDPVVVVVSVVVSVVSSCVVRPNYDYdyHYDYPPDD/DDDLVLVLVLLVLQVVLVVLLVLDDCPVPNDDDDCSVVSVVSNVLSNVLSVQVVQQVDCQDPVNNDGSLLSQLVLLLVLLVVLLVVLLVLLCVLVVPPPPPHLPPDPPPDCVSLVVQLVSLVVSLVSLVVSCVVAVGLSSVSSSLSSVLSNLDDVVQDDPCHFDDPVRGDHCNVSSNVSSVVSNVVSVVSSVVSVCQVVQHFDDPVLVVVLLVLQCVQPFFVHKDDWGWGDRHREIEieieTEGAPPDDPVVQVVSVVVSVVSSCVVPPRYHYdyHYDYPPDD/DDDPCLVLVLLVLLVVCVVLLVVDDCPVPNDDDDVNVVSVVSNVLSNVLSVLVVQQPDQADPVRNDGSQLSQLVLLLVLLVVLLVVLLVLLVVLVVPPPPPHQDPPPPPPCVSLVVQLVSLVVSLVSLVVSCVVFVGLSSVSSSLNSVVSNLGPVVQDDPCHFHDPPRTGHCSVSSNVSSVVSSVVSVVSNVVSVCLVVFHFDPPVLVVVLLCLQCVQDFFDDKDDWGWGDRHQEIEieieTEGAPPDDPVVVVVSVVVSVVSSCVVRPNYDYdyHYDYPPDD/DDDLCLVLVLLVLQVVLVVLLVLDDCPVPNDDDDCSVVSVVSNVLSNVLSVQVVQQPDCQDPVNNDGSLLSQLVLLLVLLVVLLVVLLVLLCVLVVPPPPPHLPPDPPPDCVSLVVQLVSLVVSLVSLVVSCVVAVGLSSVSSSLSSVLSNLGDPVQDDPCHFDDPVRGDHCNVSSNVSSVVSNVVSVVSNVVSVCQVVFHFDDPVLVVVLLVLQCVQPFFVHKDDWGWGDRHREIEieieTEGAPPDDPVVQVVSVVVSVVSSCVVRPRYHYdyHYDYPPDD

Solvent-accessible surface area: 59603 Å² total; per-residue (Å²): 204,128,77,54,56,19,0,21,44,1,5,85,21,0,32,62,8,76,109,37,35,129,45,73,115,119,119,50,75,128,67,120,97,79,43,41,78,69,3,97,91,6,26,34,55,3,71,74,9,14,107,43,1,129,75,6,65,83,110,76,60,110,47,8,18,6,21,3,4,3,2,0,1,27,9,0,17,47,29,4,86,167,12,23,38,72,6,95,147,72,61,86,32,0,78,113,50,88,54,86,81,56,27,123,107,95,86,84,65,44,77,114,61,22,91,64,3,50,117,19,12,76,113,5,15,67,72,0,136,111,0,23,178,132,17,147,0,27,0,4,68,0,5,12,10,39,3,36,28,26,35,80,44,54,43,67,86,102,164,96,123,15,68,23,221,192,81,184,101,72,30,46,5,114,109,18,44,29,28,1,89,127,4,44,141,28,0,104,123,7,5,98,64,0,35,15,26,0,8,5,83,10,5,76,110,90,24,34,89,15,0,68,40,0,0,82,47,3,52,36,13,92,19,33,80,42,37,41,1,2,55,1,14,45,49,56,11,1,8,5,36,0,31,2,103,43,74,38,42,0,64,96,0,22,88,15,1,56,26,0,49,67,6,0,52,90,59,10,100,56,12,42,13,13,1,13,0,8,3,90,80,72,207,202,114,88,50,54,14,0,16,42,2,4,87,24,0,35,50,2,97,111,21,32,125,42,73,115,148,116,56,78,117,64,156,103,73,44,64,72,50,1,95,89,2,36,32,54,2,79,74,9,16,117,46,1,127,77,6,67,90,114,69,62,105,51,4,21,7,18,5,2,4,5,2,2,24,13,0,19,50,34,5,80,166,12,12,39,69,4,97,145,65,54,88,38,0,82,108,41,81,47,85,73,57,21,120,108,97,93,84,65,41,75,113,58,25,96,71,4,52,100,21,4,73,102,2,18,62,75,0,136,112,0,18,164,127,17,119,3,27,0,5,56,0,8,15,16,41,0,50,30,22,31,82,45,58,50,65,98,108,172,90,112,11,83,13,194,169,86,163,103,93,31,40,9,135,101,21,36,32,25,0,88,116,5,44,139,22,0,105,136,14,5,110,68,0,38,18,30,0,10,5,88,10,5,81,106,110,30,44,95,40,0,52,71,35,0,65,90,35,94,36,13,89,13,23,67,54,24,42,1,2,56,1,18,46,40,50,12,2,11,0,38,0,33,2,118,48,79,49,40,0,37,92,0,12,11,12,2,28,6,0,40,7,8,0,40,82,118,5,103,67,14,37,15,12,3,16,0,11,3,91,77,74,203,211,125,76,54,58,21,0,20,45,2,4,85,20,0,32,62,8,76,109,35,35,129,45,75,113,118,122,50,73,127,68,121,98,78,43,42,80,68,3,98,90,5,27,33,55,2,71,74,9,13,105,43,1,127,74,6,64,85,109,76,60,106,46,8,18,7,21,3,4,3,3,0,0,27,10,0,20,48,29,4,86,166,11,23,37,72,6,94,150,72,60,86,30,0,80,113,52,87,52,88,80,57,28,123,106,97,85,86,65,45,77,115,63,21,90,64,3,50,114,20,13,77,114,5,16,68,74,0,136,111,0,22,180,131,16,145,0,28,0,4,69,0,5,13,10,38,4,36,28,26,35,80,43,54,43,67,88,101,163,96,123,15,69,23,222,190,80,184,100,73,28,48,5,114,110,19,45,28,27,1,89,126,4,44,139,28,1,103,123,7,4,98,66,0,36,16,26,0,8,5,86,9,5,80,110,115,24,36,89,43,0,68,72,18,0,80,86,69,121,36,15,91,19,32,80,43,35,42,1,1,55,2,14,44,49,56,10,1,9,6,36,0,33,2,101,45,75,39,41,0,62,97,0,22,115,14,1,57,69,0,48,90,16,0,54,182,121,10,101,56,13,41,14,12,1,14,0,9,2,91,82,73,206,202,117,88,48,53,15,0,16,42,2,4,87,24,0,36,49,2,100,110,24,31,123,42,72,115,147,116,55,76,118,63,155,101,72,43,64,74,50,1,95,90,3,35,32,55,1,80,74,9,16,117,44,0,130,77,6,66,91,115,76,61,106,51,4,18,6,18,7,2,3,5,2,2,25,13,0,18,50,33,4,78,162,12,13,40,70,4,97,143,66,54,87,39,0,81,107,40,80,48,84,74,58,21,120,108,97,94,84,69,43,78,112,59,25,95,71,3,52,100,21,5,72,104,2,17,63,74,0,139,112,0,18,164,130,18,122,3,28,0,4,55,0,8,15,15,41,0,48,30,21,32,84,44,57,49,65,99,107,172,88,112,12,83,12,190,170,85,166,102,95,31,43,8,138,101,22,37,32,25,0,91,116,5,44,139,23,0,103,135,12,5,110,68,0,39,16,31,0,9,5,89,9,4,80,105,110,31,42,93,42,0,53,72,35,0,63,90,74,116,38,12,90,13,23,67,54,25,45,1,2,55,1,19,48,40,50,12,1,10,0,36,0,33,2,118,46,79,47,39,0,61,94,0,19,96,12,1,42,77,0,52,94,10,0,57,154,114,4,104,66,15,38,13,14,3,16,0,9,3,68,19,66,204

Secondary structure (DSSP, 8-state):
---THHHHHHHHHHTTHHHHHHSS-SSSSS---STTTHHHHHHHHHHHHHHHHHHHT----SS-SS-STTHHHHHHHHHHHHHHHHHHHHHHHHHHTSSSS---------THHHHHHHHHHHHHHHHHHHHHHHS--HHHHHHHHHHHHHH---S-S-SSS-S-STTS--STHHHHHHHHHHHHHHHHHHHHHHHHHHTTPPPPHHHHHHHHHHHHHSSS-SEEEEEEEEEETTEEEEEEEEE--TT-BHHHHHHHHHHHHHHHHHHSTT-EEEEEEE-S---/---THHHHHHHHHGGGGGTTTTSS-SSS-----SHHHHHHHHHHHHHHHHHHHHHHH----SS--S-STTHHHHHHHHHHHHHHHHHHHHHTTTTTTSSSS---------THHHHHHHHHHHHHHHHHHHHHHHS--HHHHHHHHHHHHHTS----S-SSS-SPSTTS--SSHHHHHHHHHHHHHHHHHHHHHHHHHHTTPPPPHHHHHHHHHHHHHSTT-SEEEEEEEEEETTEEEEEEEEE--TT-BHHHHHHHHHHHHHHHHHHSTT-EEEEEEE-S---/---THHHHHHHHHHTTHHHHHHSS-SSSSS---STTTHHHHHHHHHHHHHHHHHHHT----SS-SS-STTHHHHHHHHHHHHHHHHHHHHHHHHHHTSSSS---------THHHHHHHHHHHHHHHHHHHHHHHS--HHHHHHHHHHHHHH---S-S-SSS-S-STTS--SSHHHHHHHHHHHHHHHHHHHHHHHHHHTTPPPPHHHHHHHHHHHHHSSS-SEEEEEEEEEETTEEEEEEEEE--TT-BHHHHHHHHHHHHHHHHHHSTT-EEEEEEE-S---/---THHHHHHHHHGGGGGTTTTSS-SSS-----SHHHHHHHHHHHHHHHHHHHHHHT----SS--S-STTHHHHHHHHHHHHHHHHHHHHHTTTTTTSSSS---------THHHHHHHHHHHHHHHHHHHHHHHS--HHHHHHHHHHHHHTS----S-SSS-SPSTTS--SSHHHHHHHHHHHHHHHHHHHHHHHHHHTTPPPPHHHHHHHHHHHHHSTT-SEEEEEEEEEETTEEEEEEEEE--TT-BHHHHHHHHHHHHHHHHHHSTT-EEEEEEE-S---

=== Feature glossary ===
The record interleaves many kinds of information about one protein. Here is each kind framed as the question it answers.

Q: What does the local fold look like, residue by residue?
A: A 3Di character summarizes, for each residue, the relative orientation of the Cα frame of its nearest spatial neighbor. Because it encodes fold topology rather than chemistry, 3Di alignments detect remote structural similarity that sequence alignment misses.

Q: Which residues are in helices, strands, or loops?
A: Secondary structure is the local, repeating backbone conformation. DSSP classifies it into eight states by reading the hydrogen-bond network: three helix types (H, G, I), two β types (E, B), two non-regular types (T, S), and unstructured coil (-).

Q: How big and how compact is the whole molecule?
A: Three whole-structure scalars: the radius of gyration (RMS distance of Cα from centroid, in Å), the count of Cα–Cα contacts (pairs closer than 8 Å and separated by more than four residues in sequence — i.e. tertiary, not local, contacts), and the bounding-box dimensions. Together they distinguish compact globular folds from extended fibres or disordered chains.

Q: How confident is the AlphaFold model at each residue?
A: For AlphaFold models, the B-factor field carries pLDDT — the model's own estimate of local accuracy on a 0–100 scale. Regions with pLDDT<50 should be treated as essentially unmodeled; they often correspond to intrinsically disordered segments.

Q: What family and function is it annotated with?
A: Functional annotations link the protein to curated databases. InterPro entries identify conserved domains and families by matching the sequence against member-database signatures (Pfam, PROSITE, CDD, …). Gene Ontology (GO) terms describe molecular function, biological process, and cellular component in a controlled vocabulary. CATH places the structure in a hierarchical fold classification (Class/Architecture/Topology/Homologous-superfamily). The organism is the source species.

Q: What known structures does this most resemble?
A: Nearest PDB neighbors are the top structural matches found by Foldseek when searching this structure against the entire Protein Data Bank. Each hit reports a TM-score (0 to 1; >0.5 almost always implies the same fold) and an E-value. These are *structural* homologs — they may share no detectable sequence similarity.

Q: Which residues are buried vs exposed?
A: Solvent-accessible surface area (SASA) is the area in Å² traced out by the centre of a 1.4 Å probe sphere (a water molecule) rolled over the protein's van der Waals surface (Shrake–Rupley / Lee–Richards construction). Buried residues have near-zero SASA; fully exposed residues can exceed 200 Å². The total SASA scales roughly with the number of surface residues.

Q: What are the backbone torsion angles?
A: φ (phi) and ψ (psi) are the two rotatable backbone dihedrals per residue: φ is the C(i-1)–N–Cα–C torsion, ψ is the N–Cα–C–N(i+1) torsion, both in degrees on (−180°, 180°]. α-helical residues cluster near (−60°, −45°); β-strand residues near (−120°, +130°). A Ramachandran plot is simply a scatter of (φ, ψ) for every residue.

Q: Are the domains correctly placed relative to each other?
A: Predicted aligned error is AlphaFold's pairwise confidence. Unlike pLDDT (per-residue), PAE is per-residue-pair and captures whether two parts of the structure are correctly placed relative to each other. Units are ångströms of expected positional error.

Q: What if only a Cα trace is available?
A: P-SEA three-state annotation labels each residue as helix, strand, or coil based purely on the geometry of the Cα trace. It serves as a fallback when the full backbone (and thus DSSP) is unavailable.

Q: What is the amino-acid chain?
A: This is the polypeptide sequence — one letter per residue, N-terminus first. Length ranges from a few dozen residues for small domains to over a thousand for large multi-domain proteins.

Q: What do the rendered images show?
A: The six renders are orthographic views along the three Cartesian axes in both directions. Representation (cartoon, sticks, or surface) and color scheme (sequence-rainbow or by-chain) vary across proteins so the training set covers all the common visualization conventions.

Q: What do the diagnostic plots show?
A: Plot images: a contact map (which residues are close in 3D, as an N×N binary image), a Ramachandran scatter (backbone torsion angles, revealing secondary-structure composition at a glance), and — for AlphaFold structures — a PAE heatmap (pairwise prediction confidence).

Q: How mobile is each atom in the crystal?
A: B-factor (Debye–Waller factor) reflects atomic displacement in the crystal lattice. It is an experimental observable (units Å²), not a prediction; low values mean the atom is pinned down, high values mean it moves or is heterogeneous across the crystal.

Q: Where is each backbone atom in 3D?
A: The mmCIF table is the protein's shape written out atom by atom. For each backbone N, Cα, C, and carbonyl O, it records an (x, y, z) coordinate triple in Å plus the residue type, chain letter, and residue number.